Protein AF-0000000074706490 (afdb_homodimer)

InterPro domains:
  IPR046496 Domain of unknown function DUF6589 [PF20231] (171-406)
  IPR046496 Domain of unknown function DUF6589 [PF20231] (443-572)

Structure (mmCIF, N/CA/C/O backbone):
data_AF-0000000074706490-model_v1
#
loop_
_entity.id
_entity.type
_entity.pdbx_description
1 polymer 'DUF6589 domain-containing protein'
#
loop_
_atom_site.group_PDB
_atom_site.id
_atom_site.type_symbol
_atom_site.label_atom_id
_atom_site.label_alt_id
_atom_site.label_comp_id
_atom_site.label_asym_id
_atom_site.label_entity_id
_atom_site.label_seq_id
_atom_site.pdbx_PDB_ins_code
_atom_site.Cartn_x
_atom_site.Cartn_y
_atom_site.Cartn_z
_atom_site.occupancy
_atom_site.B_iso_or_equiv
_atom_site.auth_seq_id
_atom_site.auth_comp_id
_atom_site.auth_asym_id
_atom_site.auth_atom_id
_atom_site.pdbx_PDB_model_num
ATOM 1 N N . MET A 1 1 ? -23.812 -20.859 5.414 1 87.25 1 MET A N 1
ATOM 2 C CA . MET A 1 1 ? -23.359 -19.656 4.703 1 87.25 1 MET A CA 1
ATOM 3 C C . MET A 1 1 ? -22.922 -20 3.285 1 87.25 1 MET A C 1
ATOM 5 O O . MET A 1 1 ? -23.234 -19.266 2.342 1 87.25 1 MET A O 1
ATOM 9 N N . SER A 1 2 ? -22.281 -21.156 3.119 1 81.69 2 SER A N 1
ATOM 10 C CA . SER A 1 2 ? -21.766 -21.547 1.807 1 81.69 2 SER A CA 1
ATOM 11 C C . SER A 1 2 ? -22.906 -22 0.89 1 81.69 2 SER A C 1
ATOM 13 O O . SER A 1 2 ? -22.75 -22 -0.334 1 81.69 2 SER A O 1
ATOM 15 N N . THR A 1 3 ? -24.016 -22.344 1.53 1 84.06 3 THR A N 1
ATOM 16 C CA . THR A 1 3 ? -25.156 -22.812 0.742 1 84.06 3 THR A CA 1
ATOM 17 C C . THR A 1 3 ? -26.297 -21.797 0.795 1 84.06 3 THR A C 1
ATOM 19 O O . THR A 1 3 ? -27.469 -22.156 0.684 1 84.06 3 THR A O 1
ATOM 22 N N . LEU A 1 4 ? -25.906 -20.594 1.065 1 89.38 4 LEU A N 1
ATOM 23 C CA . LEU A 1 4 ? -26.922 -19.547 1.115 1 89.38 4 LEU A CA 1
ATOM 24 C C . LEU A 1 4 ? -27.781 -19.562 -0.136 1 89.38 4 LEU A C 1
ATOM 26 O O . LEU A 1 4 ? -27.281 -19.656 -1.254 1 89.38 4 LEU A O 1
ATOM 30 N N . ASN A 1 5 ? -29 -19.594 0.061 1 93 5 ASN A N 1
ATOM 31 C CA . ASN A 1 5 ? -30 -19.562 -0.994 1 93 5 ASN A CA 1
ATOM 32 C C . ASN A 1 5 ? -31.188 -18.688 -0.615 1 93 5 ASN A C 1
ATOM 34 O O . ASN A 1 5 ? -31.953 -19.016 0.287 1 93 5 ASN A O 1
ATOM 38 N N . PHE A 1 6 ? -31.391 -17.609 -1.33 1 94.5 6 PHE A N 1
ATOM 39 C CA . PHE A 1 6 ? -32.406 -16.641 -0.996 1 94.5 6 PHE A CA 1
ATOM 40 C C . PHE A 1 6 ? -33.812 -17.234 -1.188 1 94.5 6 PHE A C 1
ATOM 42 O O . PHE A 1 6 ? -34.75 -16.891 -0.465 1 94.5 6 PHE A O 1
ATOM 49 N N . SER A 1 7 ? -33.906 -18.141 -2.1 1 91.38 7 SER A N 1
ATOM 50 C CA . SER A 1 7 ? -35.188 -18.812 -2.314 1 91.38 7 SER A CA 1
ATOM 51 C C . SER A 1 7 ? -35.594 -19.641 -1.099 1 91.38 7 SER A C 1
ATOM 53 O O . SER A 1 7 ? -36.75 -19.719 -0.763 1 91.38 7 SER A O 1
ATOM 55 N N . GLU A 1 8 ? -34.594 -20.219 -0.509 1 92.88 8 GLU A N 1
ATOM 56 C CA . GLU A 1 8 ? -34.875 -20.984 0.701 1 92.88 8 GLU A CA 1
ATOM 57 C C . GLU A 1 8 ? -35.281 -20.078 1.851 1 92.88 8 GLU A C 1
ATOM 59 O O . GLU A 1 8 ? -36.125 -20.438 2.666 1 92.88 8 GLU A O 1
ATOM 64 N N . ILE A 1 9 ? -34.75 -18.938 1.9 1 93.56 9 ILE A N 1
ATOM 65 C CA . ILE A 1 9 ? -35.094 -17.953 2.918 1 93.56 9 ILE A CA 1
ATOM 66 C C . ILE A 1 9 ? -36.562 -17.5 2.693 1 93.56 9 ILE A C 1
ATOM 68 O O . ILE A 1 9 ? -37.312 -17.344 3.648 1 93.56 9 ILE A O 1
ATOM 72 N N . MET A 1 10 ? -36.906 -17.312 1.461 1 93 10 MET A N 1
ATOM 73 C CA . MET A 1 10 ? -38.281 -16.922 1.125 1 93 10 MET A CA 1
ATOM 74 C C . MET A 1 10 ? -39.281 -18 1.564 1 93 10 MET A C 1
ATOM 76 O O . MET A 1 10 ? -40.312 -17.703 2.125 1 93 10 MET A O 1
ATOM 80 N N . LYS A 1 11 ? -38.844 -19.172 1.313 1 93.31 11 LYS A N 1
ATOM 81 C CA . LYS A 1 11 ? -39.688 -20.281 1.715 1 93.31 11 LYS A CA 1
ATOM 82 C C . LYS A 1 11 ? -39.844 -20.344 3.232 1 93.31 11 LYS A C 1
ATOM 84 O O . LYS A 1 11 ? -40.938 -20.625 3.738 1 93.31 11 LYS A O 1
ATOM 89 N N . GLU A 1 12 ? -38.781 -20.078 3.881 1 93 12 GLU A N 1
ATOM 90 C CA . GLU A 1 12 ? -38.812 -20.047 5.34 1 93 12 GLU A CA 1
ATOM 91 C C . GLU A 1 12 ? -39.781 -18.984 5.855 1 93 12 GLU A C 1
ATOM 93 O O . GLU A 1 12 ? -40.594 -19.25 6.734 1 93 12 GLU A O 1
ATOM 98 N N . ILE A 1 13 ? -39.719 -17.781 5.305 1 93.19 13 ILE A N 1
ATOM 99 C CA . ILE A 1 13 ? -40.562 -16.688 5.762 1 93.19 13 ILE A CA 1
ATOM 100 C C . ILE A 1 13 ? -42.031 -17.016 5.457 1 93.19 13 ILE A C 1
ATOM 102 O O . ILE A 1 13 ? -42.906 -16.75 6.273 1 93.19 13 ILE A O 1
ATOM 106 N N . GLN A 1 14 ? -42.281 -17.594 4.344 1 93.94 14 GLN A N 1
ATOM 107 C CA . GLN A 1 14 ? -43.625 -17.906 3.92 1 93.94 14 GLN A CA 1
ATOM 108 C C . GLN A 1 14 ? -44.25 -18.969 4.824 1 93.94 14 GLN A C 1
ATOM 110 O O . GLN A 1 14 ? -45.469 -18.938 5.09 1 93.94 14 GLN A O 1
ATOM 115 N N . THR A 1 15 ? -43.438 -19.812 5.285 1 95.12 15 THR A N 1
ATOM 116 C CA . THR A 1 15 ? -43.906 -20.938 6.078 1 95.12 15 THR A CA 1
ATOM 117 C C . THR A 1 15 ? -44.031 -20.547 7.547 1 95.12 15 THR A C 1
ATOM 119 O O . THR A 1 15 ? -45.062 -20.828 8.18 1 95.12 15 THR A O 1
ATOM 122 N N . LEU A 1 16 ? -43.031 -19.875 8.07 1 92.56 16 LEU A N 1
ATOM 123 C CA . LEU A 1 16 ? -42.969 -19.625 9.508 1 92.56 16 LEU A CA 1
ATOM 124 C C . LEU A 1 16 ? -43.719 -18.344 9.859 1 92.56 16 LEU A C 1
ATOM 126 O O . LEU A 1 16 ? -44.281 -18.234 10.961 1 92.56 16 LEU A O 1
ATOM 130 N N . CYS A 1 17 ? -43.656 -17.359 8.875 1 92.69 17 CYS A N 1
ATOM 131 C CA . CYS A 1 17 ? -44.312 -16.062 9.125 1 92.69 17 CYS A CA 1
ATOM 132 C C . CYS A 1 17 ? -45.031 -15.562 7.879 1 92.69 17 CYS A C 1
ATOM 134 O O . CYS A 1 17 ? -44.688 -14.5 7.352 1 92.69 17 CYS A O 1
ATOM 136 N N . PRO A 1 18 ? -46.062 -16.188 7.57 1 94.06 18 PRO A N 1
ATOM 137 C CA . PRO A 1 18 ? -46.75 -15.844 6.312 1 94.06 18 PRO A CA 1
ATOM 138 C C . PRO A 1 18 ? -47.281 -14.414 6.293 1 94.06 18 PRO A C 1
ATOM 140 O O . PRO A 1 18 ? -47.25 -13.75 5.254 1 94.06 18 PRO A O 1
ATOM 143 N N . THR A 1 19 ? -47.75 -13.93 7.398 1 93.56 19 THR A N 1
ATOM 144 C CA . THR A 1 19 ? -48.281 -12.57 7.465 1 93.56 19 THR A CA 1
ATOM 145 C C . THR A 1 19 ? -47.188 -11.547 7.25 1 93.56 19 THR A C 1
ATOM 147 O O . THR A 1 19 ? -47.375 -10.562 6.531 1 93.56 19 THR A O 1
ATOM 150 N N . VAL A 1 20 ? -46.125 -11.812 7.855 1 92.88 20 VAL A N 1
ATOM 151 C CA . VAL A 1 20 ? -44.969 -10.922 7.707 1 92.88 20 VAL A CA 1
ATOM 152 C C . VAL A 1 20 ? -44.531 -10.914 6.25 1 92.88 20 VAL A C 1
ATOM 154 O O . VAL A 1 20 ? -44.219 -9.852 5.691 1 92.88 20 VAL A O 1
ATOM 157 N N . PHE A 1 21 ? -44.5 -12.078 5.699 1 94.94 21 PHE A N 1
ATOM 158 C CA . PHE A 1 21 ? -44.125 -12.211 4.305 1 94.94 21 PHE A CA 1
ATOM 159 C C . PHE A 1 21 ? -45.031 -11.406 3.4 1 94.94 21 PHE A C 1
ATOM 161 O O . PHE A 1 21 ? -44.562 -10.672 2.523 1 94.94 21 PHE A O 1
ATOM 168 N N . ALA A 1 22 ? -46.281 -11.531 3.668 1 94.94 22 ALA A N 1
ATOM 169 C CA . ALA A 1 22 ? -47.281 -10.836 2.84 1 94.94 22 ALA A CA 1
ATOM 170 C C . ALA A 1 22 ? -47.125 -9.328 2.959 1 94.94 22 ALA A C 1
ATOM 172 O O . ALA A 1 22 ? -47.188 -8.609 1.958 1 94.94 22 ALA A O 1
ATOM 173 N N . ILE A 1 23 ? -46.906 -8.898 4.102 1 94.62 23 ILE A N 1
ATOM 174 C CA . ILE A 1 23 ? -46.781 -7.473 4.367 1 94.62 23 ILE A CA 1
ATOM 175 C C . ILE A 1 23 ? -45.531 -6.922 3.684 1 94.62 23 ILE A C 1
ATOM 177 O O . ILE A 1 23 ? -45.594 -5.934 2.953 1 94.62 23 ILE A O 1
ATOM 181 N N . LEU A 1 24 ? -44.406 -7.547 3.914 1 95 24 LEU A N 1
ATOM 182 C CA . LEU A 1 24 ? -43.156 -7.078 3.359 1 95 24 LEU A CA 1
ATOM 183 C C . LEU A 1 24 ? -43.156 -7.152 1.836 1 95 24 LEU A C 1
ATOM 185 O O . LEU A 1 24 ? -42.656 -6.254 1.162 1 95 24 LEU A O 1
ATOM 189 N N . SER A 1 25 ? -43.75 -8.219 1.344 1 95 25 SER A N 1
ATOM 190 C CA . SER A 1 25 ? -43.844 -8.398 -0.101 1 95 25 SER A CA 1
ATOM 191 C C . SER A 1 25 ? -44.625 -7.273 -0.75 1 95 25 SER A C 1
ATOM 193 O O . SER A 1 25 ? -44.25 -6.777 -1.814 1 95 25 SER A O 1
ATOM 195 N N . GLN A 1 26 ? -45.594 -6.914 -0.074 1 93.69 26 GLN A N 1
ATOM 196 C CA . GLN A 1 26 ? -46.406 -5.832 -0.587 1 93.69 26 GLN A CA 1
ATOM 197 C C . GLN A 1 26 ? -45.719 -4.484 -0.461 1 93.69 26 GLN A C 1
ATOM 199 O O . GLN A 1 26 ? -45.812 -3.643 -1.355 1 93.69 26 GLN A O 1
ATOM 204 N N . MET A 1 27 ? -45.094 -4.367 0.591 1 93.06 27 MET A N 1
ATOM 205 C CA . MET A 1 27 ? -44.438 -3.096 0.855 1 93.06 27 MET A CA 1
ATOM 206 C C . MET A 1 27 ? -43.344 -2.828 -0.185 1 93.06 27 MET A C 1
ATOM 208 O O . MET A 1 27 ? -43.125 -1.679 -0.574 1 93.06 27 MET A O 1
ATOM 212 N N . ILE A 1 28 ? -42.625 -3.863 -0.638 1 93.38 28 ILE A N 1
ATOM 213 C CA . ILE A 1 28 ? -41.531 -3.629 -1.554 1 93.38 28 ILE A CA 1
ATOM 214 C C . ILE A 1 28 ? -41.969 -3.941 -2.984 1 93.38 28 ILE A C 1
ATOM 216 O O . ILE A 1 28 ? -41.125 -3.91 -3.908 1 93.38 28 ILE A O 1
ATOM 220 N N . LEU A 1 29 ? -43.188 -4.391 -3.18 1 92.06 29 LEU A N 1
ATOM 221 C CA . LEU A 1 29 ? -43.75 -4.738 -4.48 1 92.06 29 LEU A CA 1
ATOM 222 C C . LEU A 1 29 ? -42.969 -5.895 -5.109 1 92.06 29 LEU A C 1
ATOM 224 O O . LEU A 1 29 ? -42.531 -5.797 -6.25 1 92.06 29 LEU A O 1
ATOM 228 N N . LEU A 1 30 ? -42.844 -6.941 -4.371 1 89.75 30 LEU A N 1
ATOM 229 C CA . LEU A 1 30 ? -42.062 -8.109 -4.773 1 89.75 30 LEU A CA 1
ATOM 230 C C . LEU A 1 30 ? -42.562 -8.664 -6.102 1 89.75 30 LEU A C 1
ATOM 232 O O . LEU A 1 30 ? -41.781 -9.094 -6.945 1 89.75 30 LEU A O 1
ATOM 236 N N . ASP A 1 31 ? -43.844 -8.656 -6.395 1 87.44 31 ASP A N 1
ATOM 237 C CA . ASP A 1 31 ? -44.469 -9.281 -7.555 1 87.44 31 ASP A CA 1
ATOM 238 C C . ASP A 1 31 ? -44.062 -8.562 -8.844 1 87.44 31 ASP A C 1
ATOM 240 O O . ASP A 1 31 ? -44.094 -9.156 -9.922 1 87.44 31 ASP A O 1
ATOM 244 N N . GLN A 1 32 ? -43.719 -7.375 -8.695 1 88.69 32 GLN A N 1
ATOM 245 C CA . GLN A 1 32 ? -43.406 -6.598 -9.883 1 88.69 32 GLN A CA 1
ATOM 246 C C . GLN A 1 32 ? -42.031 -6.988 -10.43 1 88.69 32 GLN A C 1
ATOM 248 O O . GLN A 1 32 ? -41.812 -6.965 -11.648 1 88.69 32 GLN A O 1
ATOM 253 N N . ASN A 1 33 ? -41.125 -7.332 -9.531 1 88.44 33 ASN A N 1
ATOM 254 C CA . ASN A 1 33 ? -39.781 -7.742 -9.953 1 88.44 33 ASN A CA 1
ATOM 255 C C . ASN A 1 33 ? -39.188 -8.734 -8.969 1 88.44 33 ASN A C 1
ATOM 257 O O . ASN A 1 33 ? -38.219 -8.406 -8.266 1 88.44 33 ASN A O 1
ATOM 261 N N . PRO A 1 34 ? -39.656 -9.898 -9.047 1 86.88 34 PRO A N 1
ATOM 262 C CA . PRO A 1 34 ? -39.219 -10.875 -8.055 1 86.88 34 PRO A CA 1
ATOM 263 C C . PRO A 1 34 ? -37.719 -11.141 -8.125 1 86.88 34 PRO A C 1
ATOM 265 O O . PRO A 1 34 ? -37.062 -11.305 -7.086 1 86.88 34 PRO A O 1
ATOM 268 N N . GLY A 1 35 ? -37.156 -11.172 -9.297 1 83.69 35 GLY A N 1
ATOM 269 C CA . GLY A 1 35 ? -35.75 -11.461 -9.453 1 83.69 35 GLY A CA 1
ATOM 270 C C . GLY A 1 35 ? -34.844 -10.438 -8.781 1 83.69 35 GLY A C 1
ATOM 271 O O . GLY A 1 35 ? -33.844 -10.789 -8.172 1 83.69 35 GLY A O 1
ATOM 272 N N . LYS A 1 36 ? -35.281 -9.242 -8.789 1 87.25 36 LYS A N 1
ATOM 273 C CA . LYS A 1 36 ? -34.438 -8.156 -8.289 1 87.25 36 LYS A CA 1
ATOM 274 C C . LYS A 1 36 ? -34.75 -7.84 -6.832 1 87.25 36 LYS A C 1
ATOM 276 O O . LYS A 1 36 ? -33.938 -7.219 -6.141 1 87.25 36 LYS A O 1
ATOM 281 N N . ARG A 1 37 ? -35.875 -8.344 -6.363 1 92.5 37 ARG A N 1
ATOM 282 C CA . ARG A 1 37 ? -36.312 -7.867 -5.051 1 92.5 37 ARG A CA 1
ATOM 283 C C . ARG A 1 37 ? -36.281 -8.992 -4.023 1 92.5 37 ARG A C 1
ATOM 285 O O . ARG A 1 37 ? -36.562 -8.773 -2.846 1 92.5 37 ARG A O 1
ATOM 292 N N . THR A 1 38 ? -35.812 -10.125 -4.461 1 93.88 38 THR A N 1
ATOM 293 C CA . THR A 1 38 ? -35.688 -11.25 -3.541 1 93.88 38 THR A CA 1
ATOM 294 C C . THR A 1 38 ? -34.625 -10.992 -2.502 1 93.88 38 THR A C 1
ATOM 296 O O . THR A 1 38 ? -34.812 -11.211 -1.307 1 93.88 38 THR A O 1
ATOM 299 N N . ALA A 1 39 ? -33.438 -10.523 -2.984 1 94.88 39 ALA A N 1
ATOM 300 C CA . ALA A 1 39 ? -32.312 -10.273 -2.074 1 94.88 39 ALA A CA 1
ATOM 301 C C . ALA A 1 39 ? -32.656 -9.148 -1.093 1 94.88 39 ALA A C 1
ATOM 303 O O . ALA A 1 39 ? -32.406 -9.281 0.111 1 94.88 39 ALA A O 1
ATOM 304 N N . PRO A 1 40 ? -33.281 -8.039 -1.517 1 95.56 40 PRO A N 1
ATOM 305 C CA . PRO A 1 40 ? -33.719 -6.992 -0.587 1 95.56 40 PRO A CA 1
ATOM 306 C C . PRO A 1 40 ? -34.719 -7.492 0.457 1 95.56 40 PRO A C 1
ATOM 308 O O . PRO A 1 40 ? -34.625 -7.098 1.624 1 95.56 40 PRO A O 1
ATOM 311 N N . LEU A 1 41 ? -35.625 -8.312 0.016 1 96.12 41 LEU A N 1
ATOM 312 C CA . LEU A 1 41 ? -36.625 -8.844 0.953 1 96.12 41 LEU A CA 1
ATOM 313 C C . LEU A 1 41 ? -35.938 -9.734 1.996 1 96.12 41 LEU A C 1
ATOM 315 O O . LEU A 1 41 ? -36.312 -9.688 3.176 1 96.12 41 LEU A O 1
ATOM 319 N N . ALA A 1 42 ? -35.031 -10.547 1.502 1 95.62 42 ALA A N 1
ATOM 320 C CA . ALA A 1 42 ? -34.281 -11.398 2.43 1 95.62 42 ALA A CA 1
ATOM 321 C C . ALA A 1 42 ? -33.531 -10.555 3.451 1 95.62 42 ALA A C 1
ATOM 323 O O . ALA A 1 42 ? -33.469 -10.914 4.629 1 95.62 42 ALA A O 1
ATOM 324 N N . LEU A 1 43 ? -32.938 -9.445 2.994 1 96.31 43 LEU A N 1
ATOM 325 C CA . LEU A 1 43 ? -32.219 -8.539 3.893 1 96.31 43 LEU A CA 1
ATOM 326 C C . LEU A 1 43 ? -33.188 -7.93 4.914 1 96.31 43 LEU A C 1
ATOM 328 O O . LEU A 1 43 ? -32.844 -7.852 6.102 1 96.31 43 LEU A O 1
ATOM 332 N N . LEU A 1 44 ? -34.344 -7.48 4.488 1 96.81 44 LEU A N 1
ATOM 333 C CA . LEU A 1 44 ? -35.344 -6.91 5.387 1 96.81 44 LEU A CA 1
ATOM 334 C C . LEU A 1 44 ? -35.719 -7.906 6.484 1 96.81 44 LEU A C 1
ATOM 336 O O . LEU A 1 44 ? -35.719 -7.562 7.668 1 96.81 44 LEU A O 1
ATOM 340 N N . TYR A 1 45 ? -36.031 -9.062 5.984 1 95.12 45 TYR A N 1
ATOM 341 C CA . TYR A 1 45 ? -36.375 -10.125 6.922 1 95.12 45 TYR A CA 1
ATOM 342 C C . TYR A 1 45 ? -35.219 -10.383 7.902 1 95.12 45 TYR A C 1
ATOM 344 O O . TYR A 1 45 ? -35.469 -10.484 9.109 1 95.12 45 TYR A O 1
ATOM 352 N N . GLY A 1 46 ? -34 -10.477 7.367 1 95.06 46 GLY A N 1
ATOM 353 C CA . GLY A 1 46 ? -32.844 -10.703 8.203 1 95.06 46 GLY A CA 1
ATOM 354 C C . GLY A 1 46 ? -32.625 -9.633 9.258 1 95.06 46 GLY A C 1
ATOM 355 O O . GLY A 1 46 ? -32.25 -9.93 10.391 1 95.06 46 GLY A O 1
ATOM 356 N N . LEU A 1 47 ? -32.906 -8.398 8.898 1 96.19 47 LEU A N 1
ATOM 357 C CA . LEU A 1 47 ? -32.75 -7.285 9.828 1 96.19 47 LEU A CA 1
ATOM 358 C C . LEU A 1 47 ? -33.812 -7.359 10.938 1 96.19 47 LEU A C 1
ATOM 360 O O . LEU A 1 47 ? -33.469 -7.121 12.109 1 96.19 47 LEU A O 1
ATOM 364 N N . ILE A 1 48 ? -35 -7.688 10.539 1 95.5 48 ILE A N 1
ATOM 365 C CA . ILE A 1 48 ? -36.094 -7.738 11.492 1 95.5 48 ILE A CA 1
ATOM 366 C C . ILE A 1 48 ? -35.875 -8.859 12.492 1 95.5 48 ILE A C 1
ATOM 368 O O . ILE A 1 48 ? -35.938 -8.641 13.703 1 95.5 48 ILE A O 1
ATOM 372 N N . VAL A 1 49 ? -35.594 -10.031 11.953 1 94.12 49 VAL A N 1
ATOM 373 C CA . VAL A 1 49 ? -35.438 -11.195 12.82 1 94.12 49 VAL A CA 1
ATOM 374 C C . VAL A 1 49 ? -34.219 -11.008 13.727 1 94.12 49 VAL A C 1
ATOM 376 O O . VAL A 1 49 ? -34.25 -11.43 14.883 1 94.12 49 VAL A O 1
ATOM 379 N N . PHE A 1 50 ? -33.219 -10.383 13.242 1 94.69 50 PHE A N 1
ATOM 380 C CA . PHE A 1 50 ? -31.984 -10.148 14.008 1 94.69 50 PHE A CA 1
ATOM 381 C C . PHE A 1 50 ? -32.25 -9.227 15.195 1 94.69 50 PHE A C 1
ATOM 383 O O . PHE A 1 50 ? -31.672 -9.391 16.266 1 94.69 50 PHE A O 1
ATOM 390 N N . GLN A 1 51 ? -33.125 -8.258 15.008 1 93.56 51 GLN A N 1
ATOM 391 C CA . GLN A 1 51 ? -33.469 -7.348 16.094 1 93.56 51 GLN A CA 1
ATOM 392 C C . GLN A 1 51 ? -34.281 -8.062 17.172 1 93.56 51 GLN A C 1
ATOM 394 O O . GLN A 1 51 ? -34.219 -7.691 18.344 1 93.56 51 GLN A O 1
ATOM 399 N N . ARG A 1 52 ? -34.969 -9.094 16.766 1 91.12 52 ARG A N 1
ATOM 400 C CA . ARG A 1 52 ? -35.812 -9.844 17.703 1 91.12 52 ARG A CA 1
ATOM 401 C C . ARG A 1 52 ? -35 -10.914 18.406 1 91.12 52 ARG A C 1
ATOM 403 O O . ARG A 1 52 ? -35.156 -11.125 19.609 1 91.12 52 ARG A O 1
ATOM 410 N N . CYS A 1 53 ? -34.188 -11.625 17.547 1 91.5 53 CYS A N 1
ATOM 411 C CA . CYS A 1 53 ? -33.344 -12.711 18.062 1 91.5 53 CYS A CA 1
ATOM 412 C C . CYS A 1 53 ? -31.969 -12.672 17.438 1 91.5 53 CYS A C 1
ATOM 414 O O . CYS A 1 53 ? -31.766 -13.125 16.297 1 91.5 53 CYS A O 1
ATOM 416 N N . HIS A 1 54 ? -31 -12.375 18.219 1 89.31 54 HIS A N 1
ATOM 417 C CA . HIS A 1 54 ? -29.641 -12.125 17.703 1 89.31 54 HIS A CA 1
ATOM 418 C C . HIS A 1 54 ? -29 -13.406 17.203 1 89.31 54 HIS A C 1
ATOM 420 O O . HIS A 1 54 ? -28.062 -13.359 16.406 1 89.31 54 HIS A O 1
ATOM 426 N N . GLU A 1 55 ? -29.547 -14.5 17.594 1 88.62 55 GLU A N 1
ATOM 427 C CA . GLU A 1 55 ? -29 -15.781 17.156 1 88.62 55 GLU A CA 1
ATOM 428 C C . GLU A 1 55 ? -29.391 -16.078 15.711 1 88.62 55 GLU A C 1
ATOM 430 O O . GLU A 1 55 ? -28.703 -16.844 15.023 1 88.62 55 GLU A O 1
ATOM 435 N N . MET A 1 56 ? -30.547 -15.555 15.352 1 91.19 56 MET A N 1
ATOM 436 C CA . MET A 1 56 ? -30.969 -15.695 13.953 1 91.19 56 MET A CA 1
ATOM 437 C C . MET A 1 56 ? -30.25 -14.68 13.07 1 91.19 56 MET A C 1
ATOM 439 O O . MET A 1 56 ? -30.812 -13.664 12.688 1 91.19 56 MET A O 1
ATOM 443 N N . SER A 1 57 ? -28.938 -15.039 12.727 1 93.88 57 SER A N 1
ATOM 444 C CA . SER A 1 57 ? -28.062 -14.023 12.172 1 93.88 57 SER A CA 1
ATOM 445 C C . SER A 1 57 ? -27.406 -14.508 10.875 1 93.88 57 SER A C 1
ATOM 447 O O . SER A 1 57 ? -26.266 -14.141 10.57 1 93.88 57 SER A O 1
ATOM 449 N N . LEU A 1 58 ? -28.062 -15.328 10.094 1 94.81 58 LEU A N 1
ATOM 450 C CA . LEU A 1 58 ? -27.469 -15.875 8.875 1 94.81 58 LEU A CA 1
ATOM 451 C C . LEU A 1 58 ? -27.094 -14.75 7.914 1 94.81 58 LEU A C 1
ATOM 453 O O . LEU A 1 58 ? -25.969 -14.719 7.414 1 94.81 58 LEU A O 1
ATOM 457 N N . ILE A 1 59 ? -28 -13.852 7.699 1 95.81 59 ILE A N 1
ATOM 458 C CA . ILE A 1 59 ? -27.766 -12.758 6.762 1 95.81 59 ILE A CA 1
ATOM 459 C C . ILE A 1 59 ? -26.641 -11.867 7.281 1 95.81 59 ILE A C 1
ATOM 461 O O . ILE A 1 59 ? -25.766 -11.453 6.512 1 95.81 59 ILE A O 1
ATOM 465 N N . GLN A 1 60 ? -26.688 -11.625 8.555 1 97 60 GLN A N 1
ATOM 466 C CA . GLN A 1 60 ? -25.641 -10.812 9.156 1 97 60 GLN A CA 1
ATOM 467 C C . GLN A 1 60 ? -24.281 -11.492 9.047 1 97 60 GLN A C 1
ATOM 469 O O . GLN A 1 60 ? -23.266 -10.828 8.844 1 97 60 GLN A O 1
ATOM 474 N N . ARG A 1 61 ? -24.25 -12.75 9.195 1 96.62 61 ARG A N 1
ATOM 475 C CA . ARG A 1 61 ? -23.016 -13.508 9.078 1 96.62 61 ARG A CA 1
ATOM 476 C C . ARG A 1 61 ? -22.469 -13.438 7.652 1 96.62 61 ARG A C 1
ATOM 478 O O . ARG A 1 61 ? -21.281 -13.203 7.445 1 96.62 61 ARG A O 1
ATOM 485 N N . VAL A 1 62 ? -23.312 -13.617 6.723 1 97 62 VAL A N 1
ATOM 486 C CA . VAL A 1 62 ? -22.922 -13.539 5.32 1 97 62 VAL A CA 1
ATOM 487 C C . VAL A 1 62 ? -22.406 -12.141 5.004 1 97 62 VAL A C 1
ATOM 489 O O . VAL A 1 62 ? -21.359 -11.984 4.371 1 97 62 VAL A O 1
ATOM 492 N N . ASN A 1 63 ? -23.141 -11.164 5.504 1 97.25 63 ASN A N 1
ATOM 493 C CA . ASN A 1 63 ? -22.734 -9.781 5.27 1 97.25 63 ASN A CA 1
ATOM 494 C C . ASN A 1 63 ? -21.375 -9.492 5.887 1 97.25 63 ASN A C 1
ATOM 496 O O . ASN A 1 63 ? -20.578 -8.734 5.324 1 97.25 63 ASN A O 1
ATOM 500 N N . THR A 1 64 ? -21.141 -10.047 7.02 1 96.5 64 THR A N 1
ATOM 501 C CA . THR A 1 64 ? -19.844 -9.867 7.668 1 96.5 64 THR A CA 1
ATOM 502 C C . THR A 1 64 ? -18.734 -10.453 6.809 1 96.5 64 THR A C 1
ATOM 504 O O . THR A 1 64 ? -17.656 -9.844 6.68 1 96.5 64 THR A O 1
ATOM 507 N N . VAL A 1 65 ? -18.953 -11.57 6.23 1 95.5 65 VAL A N 1
ATOM 508 C CA . VAL A 1 65 ? -17.969 -12.211 5.352 1 95.5 65 VAL A CA 1
ATOM 509 C C . VAL A 1 65 ? -17.766 -11.352 4.109 1 95.5 65 VAL A C 1
ATOM 511 O O . VAL A 1 65 ? -16.625 -11.164 3.66 1 95.5 65 VAL A O 1
ATOM 514 N N . LEU A 1 66 ? -18.859 -10.828 3.559 1 95.62 66 LEU A N 1
ATOM 515 C CA . LEU A 1 66 ? -18.766 -9.977 2.377 1 95.62 66 LEU A CA 1
ATOM 516 C C . LEU A 1 66 ? -17.938 -8.727 2.672 1 95.62 66 LEU A C 1
ATOM 518 O O . LEU A 1 66 ? -17.156 -8.281 1.827 1 95.62 66 LEU A O 1
ATOM 522 N N . LEU A 1 67 ? -18.141 -8.18 3.838 1 95.19 67 LEU A N 1
ATOM 523 C CA . LEU A 1 67 ? -17.391 -6.996 4.238 1 95.19 67 LEU A CA 1
ATOM 524 C C . LEU A 1 67 ? -15.906 -7.316 4.398 1 95.19 67 LEU A C 1
ATOM 526 O O . LEU A 1 67 ? -15.047 -6.504 4.039 1 95.19 67 LEU A O 1
ATOM 530 N N . THR A 1 68 ? -15.609 -8.43 4.895 1 89.94 68 THR A N 1
ATOM 531 C CA . THR A 1 68 ? -14.227 -8.859 5.062 1 89.94 68 THR A CA 1
ATOM 532 C C . THR A 1 68 ? -13.562 -9.062 3.705 1 89.94 68 THR A C 1
ATOM 534 O O . THR A 1 68 ? -12.461 -8.57 3.471 1 89.94 68 THR A O 1
ATOM 537 N N . GLU A 1 69 ? -14.266 -9.758 2.854 1 89 69 GLU A N 1
ATOM 538 C CA . GLU A 1 69 ? -13.75 -10.016 1.513 1 89 69 GLU A CA 1
ATOM 539 C C . GLU A 1 69 ? -13.641 -8.727 0.705 1 89 69 GLU A C 1
ATOM 541 O O . GLU A 1 69 ? -12.836 -8.641 -0.224 1 89 69 GLU A O 1
ATOM 546 N N . GLY A 1 70 ? -14.484 -7.84 1.032 1 88.06 70 GLY A N 1
ATOM 547 C CA . GLY A 1 70 ? -14.508 -6.57 0.323 1 88.06 70 GLY A CA 1
ATOM 548 C C . GLY A 1 70 ? -13.586 -5.531 0.921 1 88.06 70 GLY A C 1
ATOM 549 O O . GLY A 1 70 ? -13.656 -4.352 0.576 1 88.06 70 GLY A O 1
ATOM 550 N N . ASP A 1 71 ? -12.766 -5.863 1.893 1 84.56 71 ASP A N 1
ATOM 551 C CA . ASP A 1 71 ? -11.734 -5.023 2.5 1 84.56 71 ASP A CA 1
ATOM 552 C C . ASP A 1 71 ? -12.367 -3.838 3.234 1 84.56 71 ASP A C 1
ATOM 554 O O . ASP A 1 71 ? -11.891 -2.707 3.117 1 84.56 71 ASP A O 1
ATOM 558 N N . ALA A 1 72 ? -13.414 -4.07 3.807 1 90.56 72 ALA A N 1
ATOM 559 C CA . ALA A 1 72 ? -14.055 -3.012 4.578 1 90.56 72 ALA A CA 1
ATOM 560 C C . ALA A 1 72 ? -13.219 -2.635 5.797 1 90.56 72 ALA A C 1
ATOM 562 O O . ALA A 1 72 ? -12.656 -3.506 6.461 1 90.56 72 ALA A O 1
ATOM 563 N N . SER A 1 73 ? -13.141 -1.377 6.039 1 88.5 73 SER A N 1
ATOM 564 C CA . SER A 1 73 ? -12.438 -0.93 7.238 1 88.5 73 SER A CA 1
ATOM 565 C C . SER A 1 73 ? -13.18 -1.344 8.5 1 88.5 73 SER A C 1
ATOM 567 O O . SER A 1 73 ? -14.383 -1.636 8.453 1 88.5 73 SER A O 1
ATOM 569 N N . GLN A 1 74 ? -12.469 -1.345 9.578 1 87.5 74 GLN A N 1
ATOM 570 C CA . GLN A 1 74 ? -13.094 -1.657 10.859 1 87.5 74 GLN A CA 1
ATOM 571 C C . GLN A 1 74 ? -14.156 -0.624 11.227 1 87.5 74 GLN A C 1
ATOM 573 O O . GLN A 1 74 ? -15.18 -0.963 11.82 1 87.5 74 GLN A O 1
ATOM 578 N N . GLU A 1 75 ? -13.852 0.571 10.875 1 89.94 75 GLU A N 1
ATOM 579 C CA . GLU A 1 75 ? -14.812 1.634 11.141 1 89.94 75 GLU A CA 1
ATOM 580 C C . GLU A 1 75 ? -16.109 1.397 10.383 1 89.94 75 GLU A C 1
ATOM 582 O O . GLU A 1 75 ? -17.203 1.614 10.922 1 89.94 75 GLU A O 1
ATOM 587 N N . LEU A 1 76 ? -15.961 0.979 9.156 1 93.44 76 LEU A N 1
ATOM 588 C CA . LEU A 1 76 ? -17.156 0.713 8.359 1 93.44 76 LEU A CA 1
ATOM 589 C C . LEU A 1 76 ? -17.969 -0.433 8.953 1 93.44 76 LEU A C 1
ATOM 591 O O . LEU A 1 76 ? -19.188 -0.36 9.023 1 93.44 76 LEU A O 1
ATOM 595 N N . VAL A 1 77 ? -17.312 -1.444 9.375 1 94.06 77 VAL A N 1
ATOM 596 C CA . VAL A 1 77 ? -17.984 -2.584 9.984 1 94.06 77 VAL A CA 1
ATOM 597 C C . VAL A 1 77 ? -18.734 -2.133 11.227 1 94.06 77 VAL A C 1
ATOM 599 O O . VAL A 1 77 ? -19.891 -2.52 11.438 1 94.06 77 VAL A O 1
ATOM 602 N N . ASP A 1 78 ? -18.109 -1.307 12.023 1 93.88 78 ASP A N 1
ATOM 603 C CA . ASP A 1 78 ? -18.75 -0.787 13.234 1 93.88 78 ASP A CA 1
ATOM 604 C C . ASP A 1 78 ? -19.984 0.034 12.883 1 93.88 78 ASP A C 1
ATOM 606 O O . ASP A 1 78 ? -21.016 -0.068 13.562 1 93.88 78 ASP A O 1
ATOM 610 N N . ARG A 1 79 ? -19.875 0.824 11.867 1 94.69 79 ARG A N 1
ATOM 611 C CA . ARG A 1 79 ? -21 1.659 11.438 1 94.69 79 ARG A CA 1
ATOM 612 C C . ARG A 1 79 ? -22.172 0.805 10.969 1 94.69 79 ARG A C 1
ATOM 614 O O . ARG A 1 79 ? -23.312 1.042 11.359 1 94.69 79 ARG A O 1
ATOM 621 N N . LEU A 1 80 ? -21.859 -0.199 10.148 1 96.56 80 LEU A N 1
ATOM 622 C CA . LEU A 1 80 ? -22.922 -1.024 9.578 1 96.56 80 LEU A CA 1
ATOM 623 C C . LEU A 1 80 ? -23.516 -1.951 10.625 1 96.56 80 LEU A C 1
ATOM 625 O O . LEU A 1 80 ? -24.688 -2.332 10.531 1 96.56 80 LEU A O 1
ATOM 629 N N . HIS A 1 81 ? -22.719 -2.26 11.609 1 95.81 81 HIS A N 1
ATOM 630 C CA . HIS A 1 81 ? -23.234 -3.051 12.727 1 95.81 81 HIS A CA 1
ATOM 631 C C . HIS A 1 81 ? -24.312 -2.287 13.492 1 95.81 81 HIS A C 1
ATOM 633 O O . HIS A 1 81 ? -25.266 -2.887 13.992 1 95.81 81 HIS A O 1
ATOM 639 N N . LYS A 1 82 ? -24.172 -0.992 13.57 1 94.25 82 LYS A N 1
ATOM 640 C CA . LYS A 1 82 ? -25.141 -0.164 14.266 1 94.25 82 LYS A CA 1
ATOM 641 C C . LYS A 1 82 ? -26.5 -0.203 13.57 1 94.25 82 LYS A C 1
ATOM 643 O O . LYS A 1 82 ? -27.531 -0.016 14.203 1 94.25 82 LYS A O 1
ATOM 648 N N . TYR A 1 83 ? -26.484 -0.574 12.25 1 94.12 83 TYR A N 1
ATOM 649 C CA . TYR A 1 83 ? -27.703 -0.788 11.477 1 94.12 83 TYR A CA 1
ATOM 650 C C . TYR A 1 83 ? -28.281 -2.172 11.742 1 94.12 83 TYR A C 1
ATOM 652 O O . TYR A 1 83 ? -29.438 -2.441 11.414 1 94.12 83 TYR A O 1
ATOM 660 N N . GLY A 1 84 ? -27.453 -3.014 12.289 1 94.44 84 GLY A N 1
ATOM 661 C CA . GLY A 1 84 ? -27.812 -4.422 12.336 1 94.44 84 GLY A CA 1
ATOM 662 C C . GLY A 1 84 ? -27.531 -5.16 11.047 1 94.44 84 GLY A C 1
ATOM 663 O O . GLY A 1 84 ? -28.031 -6.266 10.836 1 94.44 84 GLY A O 1
ATOM 664 N N . PHE A 1 85 ? -26.734 -4.551 10.188 1 96.75 85 PHE A N 1
ATOM 665 C CA . PHE A 1 85 ? -26.484 -5.078 8.859 1 96.75 85 PHE A CA 1
ATOM 666 C C . PHE A 1 85 ? -25.5 -6.242 8.922 1 96.75 85 PHE A C 1
ATOM 668 O O . PHE A 1 85 ? -25.562 -7.168 8.109 1 96.75 85 PHE A O 1
ATOM 675 N N . CYS A 1 86 ? -24.594 -6.164 9.773 1 97.19 86 CYS A N 1
ATOM 676 C CA . CYS A 1 86 ? -23.578 -7.188 9.961 1 97.19 86 CYS A CA 1
ATOM 677 C C . CYS A 1 86 ? -23.297 -7.422 11.438 1 97.19 86 CYS A C 1
ATOM 679 O O . CYS A 1 86 ? -23.922 -6.801 12.297 1 97.19 86 CYS A O 1
ATOM 681 N N . LEU A 1 87 ? -22.516 -8.352 11.742 1 96.19 87 LEU A N 1
ATOM 682 C CA . LEU A 1 87 ? -22.141 -8.625 13.125 1 96.19 87 LEU A CA 1
ATOM 683 C C . LEU A 1 87 ? -20.953 -7.754 13.539 1 96.19 87 LEU A C 1
ATOM 685 O O . LEU A 1 87 ? -20.406 -7.023 12.719 1 96.19 87 LEU A O 1
ATOM 689 N N . SER A 1 88 ? -20.672 -7.852 14.805 1 92.69 88 SER A N 1
ATOM 690 C CA . SER A 1 88 ? -19.594 -7.027 15.352 1 92.69 88 SER A CA 1
ATOM 691 C C . SER A 1 88 ? -18.234 -7.484 14.852 1 92.69 88 SER A C 1
ATOM 693 O O . SER A 1 88 ? -18.094 -8.594 14.328 1 92.69 88 SER A O 1
ATOM 695 N N . LYS A 1 89 ? -17.266 -6.66 15.023 1 87.5 89 LYS A N 1
ATOM 696 C CA . LYS A 1 89 ? -15.891 -6.949 14.602 1 87.5 89 LYS A CA 1
ATOM 697 C C . LYS A 1 89 ? -15.344 -8.18 15.32 1 87.5 89 LYS A C 1
ATOM 699 O O . LYS A 1 89 ? -14.578 -8.953 14.75 1 87.5 89 LYS A O 1
ATOM 704 N N . THR A 1 90 ? -15.719 -8.391 16.531 1 88.12 90 THR A N 1
ATOM 705 C CA . THR A 1 90 ? -15.25 -9.539 17.297 1 88.12 90 THR A CA 1
ATOM 706 C C . THR A 1 90 ? -15.852 -10.836 16.766 1 88.12 90 THR A C 1
ATOM 708 O O . THR A 1 90 ? -15.195 -11.875 16.75 1 88.12 90 THR A O 1
ATOM 711 N N . MET A 1 91 ? -17.062 -10.688 16.328 1 92 91 MET A N 1
ATOM 712 C CA . MET A 1 91 ? -17.734 -11.867 15.812 1 92 91 MET A CA 1
ATOM 713 C C . MET A 1 91 ? -17.141 -12.297 14.469 1 92 91 MET A C 1
ATOM 715 O O . MET A 1 91 ? -17.266 -13.453 14.07 1 92 91 MET A O 1
ATOM 719 N N . LYS A 1 92 ? -16.5 -11.352 13.82 1 89.5 92 LYS A N 1
ATOM 720 C CA . LYS A 1 92 ? -15.805 -11.68 12.578 1 89.5 92 LYS A CA 1
ATOM 721 C C . LYS A 1 92 ? -14.805 -12.805 12.797 1 89.5 92 LYS A C 1
ATOM 723 O O . LYS A 1 92 ? -14.711 -13.719 11.977 1 89.5 92 LYS A O 1
ATOM 728 N N . TYR A 1 93 ? -14.148 -12.82 13.93 1 89.69 93 TYR A N 1
ATOM 729 C CA . TYR A 1 93 ? -13.141 -13.836 14.227 1 89.69 93 TYR A CA 1
ATOM 730 C C . TYR A 1 93 ? -13.789 -15.18 14.539 1 89.69 93 TYR A C 1
ATOM 732 O O . TYR A 1 93 ? -13.273 -16.234 14.148 1 89.69 93 TYR A O 1
ATOM 740 N N . THR A 1 94 ? -14.898 -15.102 15.164 1 92.06 94 THR A N 1
ATOM 741 C CA . THR A 1 94 ? -15.625 -16.328 15.453 1 92.06 94 THR A CA 1
ATOM 742 C C . THR A 1 94 ? -16.094 -17 14.164 1 92.06 94 THR A C 1
ATOM 744 O O . THR A 1 94 ? -16.016 -18.219 14.016 1 92.06 94 THR A O 1
ATOM 747 N N . ILE A 1 95 ? -16.578 -16.156 13.32 1 93.88 95 ILE A N 1
ATOM 748 C CA . ILE A 1 95 ? -17.031 -16.672 12.031 1 93.88 95 ILE A CA 1
ATOM 749 C C . ILE A 1 95 ? -15.859 -17.281 11.273 1 93.88 95 ILE A C 1
ATOM 751 O O . ILE A 1 95 ? -15.984 -18.359 10.688 1 93.88 95 ILE A O 1
ATOM 755 N N . GLN A 1 96 ? -14.75 -16.641 11.297 1 91.31 96 GLN A N 1
ATOM 756 C CA . GLN A 1 96 ? -13.562 -17.156 10.633 1 91.31 96 GLN A CA 1
ATOM 757 C C . GLN A 1 96 ? -13.133 -18.5 11.234 1 91.31 96 GLN A C 1
ATOM 759 O O . GLN A 1 96 ? -12.727 -19.406 10.508 1 91.31 96 GLN A O 1
ATOM 764 N N . ASP A 1 97 ? -13.266 -18.562 12.523 1 93 97 ASP A N 1
ATOM 765 C CA . ASP A 1 97 ? -12.922 -19.828 13.195 1 93 97 ASP A CA 1
ATOM 766 C C . ASP A 1 97 ? -13.859 -20.953 12.75 1 93 97 ASP A C 1
ATOM 768 O O . ASP A 1 97 ? -13.422 -22.078 12.547 1 93 97 ASP A O 1
ATOM 772 N N . GLU A 1 98 ? -15.086 -20.609 12.641 1 93.31 98 GLU A N 1
ATOM 773 C CA . GLU A 1 98 ? -16.062 -21.594 12.203 1 93.31 98 GLU A CA 1
ATOM 774 C C . GLU A 1 98 ? -15.805 -22.047 10.766 1 93.31 98 GLU A C 1
ATOM 776 O O . GLU A 1 98 ? -15.852 -23.234 10.469 1 93.31 98 GLU A O 1
ATOM 781 N N . ILE A 1 99 ? -15.492 -21.141 9.93 1 93.19 99 ILE A N 1
ATOM 782 C CA . ILE A 1 99 ? -15.203 -21.438 8.531 1 93.19 99 ILE A CA 1
ATOM 783 C C . ILE A 1 99 ? -13.906 -22.234 8.43 1 93.19 99 ILE A C 1
ATOM 785 O O . ILE A 1 99 ? -13.797 -23.172 7.625 1 93.19 99 ILE A O 1
ATOM 789 N N . ALA A 1 100 ? -12.961 -21.891 9.25 1 92.25 100 ALA A N 1
ATOM 790 C CA . ALA A 1 100 ? -11.625 -22.484 9.242 1 92.25 100 ALA A CA 1
ATOM 791 C C . ALA A 1 100 ? -11.688 -23.984 9.539 1 92.25 100 ALA A C 1
ATOM 793 O O . ALA A 1 100 ? -10.82 -24.734 9.102 1 92.25 100 ALA A O 1
ATOM 794 N N . GLN A 1 101 ? -12.711 -24.422 10.227 1 90.69 101 GLN A N 1
ATOM 795 C CA . GLN A 1 101 ? -12.836 -25.828 10.578 1 90.69 101 GLN A CA 1
ATOM 796 C C . GLN A 1 101 ? -13.188 -26.672 9.359 1 90.69 101 GLN A C 1
ATOM 798 O O . GLN A 1 101 ? -13 -27.891 9.367 1 90.69 101 GLN A O 1
ATOM 803 N N . HIS A 1 102 ? -13.539 -26.031 8.266 1 90.06 102 HIS A N 1
ATOM 804 C CA . HIS A 1 102 ? -14.039 -26.766 7.109 1 90.06 102 HIS A CA 1
ATOM 805 C C . HIS A 1 102 ? -13.164 -26.516 5.883 1 90.06 102 HIS A C 1
ATOM 807 O O . HIS A 1 102 ? -13.633 -26.641 4.746 1 90.06 102 HIS A O 1
ATOM 813 N N . PHE A 1 103 ? -11.906 -26.172 6.102 1 88.94 103 PHE A N 1
ATOM 814 C CA . PHE A 1 103 ? -11.078 -25.719 4.996 1 88.94 103 PHE A CA 1
ATOM 815 C C . PHE A 1 103 ? -10.734 -26.875 4.055 1 88.94 103 PHE A C 1
ATOM 817 O O . PHE A 1 103 ? -10.398 -26.641 2.893 1 88.94 103 PHE A O 1
ATOM 824 N N . LEU A 1 104 ? -10.852 -28.172 4.527 1 93.06 104 LEU A N 1
ATOM 825 C CA . LEU A 1 104 ? -10.508 -29.312 3.691 1 93.06 104 LEU A CA 1
ATOM 826 C C . LEU A 1 104 ? -11.758 -29.906 3.039 1 93.06 104 LEU A C 1
ATOM 828 O O . LEU A 1 104 ? -11.648 -30.781 2.176 1 93.06 104 LEU A O 1
ATOM 832 N N . ASP A 1 105 ? -12.953 -29.438 3.41 1 90.31 105 ASP A N 1
ATOM 833 C CA . ASP A 1 105 ? -14.203 -30.078 3.025 1 90.31 105 ASP A CA 1
ATOM 834 C C . ASP A 1 105 ? -14.359 -30.109 1.508 1 90.31 105 ASP A C 1
ATOM 836 O O . ASP A 1 105 ? -14.805 -31.109 0.947 1 90.31 105 ASP A O 1
ATOM 840 N N . HIS A 1 106 ? -13.984 -29.062 0.948 1 89.56 106 HIS A N 1
ATOM 841 C CA . HIS A 1 106 ? -14.117 -29.016 -0.504 1 89.56 106 HIS A CA 1
ATOM 842 C C . HIS A 1 106 ? -13.18 -30.016 -1.173 1 89.56 106 HIS A C 1
ATOM 844 O O . HIS A 1 106 ? -13.539 -30.625 -2.186 1 89.56 106 HIS A O 1
ATOM 850 N N . ALA A 1 107 ? -11.969 -30.141 -0.697 1 94.44 107 ALA A N 1
ATOM 851 C CA . ALA A 1 107 ? -11.031 -31.125 -1.229 1 94.44 107 ALA A CA 1
ATOM 852 C C . ALA A 1 107 ? -11.57 -32.562 -1.065 1 94.44 107 ALA A C 1
ATOM 854 O O . ALA A 1 107 ? -11.445 -33.375 -1.972 1 94.44 107 ALA A O 1
ATOM 855 N N . VAL A 1 108 ? -12.18 -32.812 0.059 1 94.81 108 VAL A N 1
ATOM 856 C CA . VAL A 1 108 ? -12.766 -34.094 0.349 1 94.81 108 VAL A CA 1
ATOM 857 C C . VAL A 1 108 ? -13.891 -34.406 -0.644 1 94.81 108 VAL A C 1
ATOM 859 O O . VAL A 1 108 ? -13.961 -35.5 -1.19 1 94.81 108 VAL A O 1
ATOM 862 N N . GLU A 1 109 ? -14.695 -33.438 -0.86 1 92.75 109 GLU A N 1
ATOM 863 C CA . GLU A 1 109 ? -15.812 -33.625 -1.782 1 92.75 109 GLU A CA 1
ATOM 864 C C . GLU A 1 109 ? -15.32 -33.938 -3.193 1 92.75 109 GLU A C 1
ATOM 866 O O . GLU A 1 109 ? -15.875 -34.781 -3.869 1 92.75 109 GLU A O 1
ATOM 871 N N . LEU A 1 110 ? -14.328 -33.25 -3.646 1 93.31 110 LEU A N 1
ATOM 872 C CA . LEU A 1 110 ? -13.812 -33.438 -4.996 1 93.31 110 LEU A CA 1
ATOM 873 C C . LEU A 1 110 ? -13.117 -34.781 -5.125 1 93.31 110 LEU A C 1
ATOM 875 O O . LEU A 1 110 ? -13.195 -35.438 -6.168 1 93.31 110 LEU A O 1
ATOM 879 N N . LEU A 1 111 ? -12.422 -35.156 -4.09 1 94.44 111 LEU A N 1
ATOM 880 C CA . LEU A 1 111 ? -11.789 -36.469 -4.105 1 94.44 111 LEU A CA 1
ATOM 881 C C . LEU A 1 111 ? -12.828 -37.594 -4.176 1 94.44 111 LEU A C 1
ATOM 883 O O . LEU A 1 111 ? -12.609 -38.625 -4.836 1 94.44 111 LEU A O 1
ATOM 887 N N . LYS A 1 112 ? -13.945 -37.469 -3.523 1 93.44 112 LYS A N 1
ATOM 888 C CA . LYS A 1 112 ? -15.039 -38.438 -3.574 1 93.44 112 LYS A CA 1
ATOM 889 C C . LYS A 1 112 ? -15.57 -38.594 -4.996 1 93.44 112 LYS A C 1
ATOM 891 O O . LYS A 1 112 ? -16.109 -39.625 -5.355 1 93.44 112 LYS A O 1
ATOM 896 N N . GLN A 1 113 ? -15.359 -37.562 -5.727 1 92.06 113 GLN A N 1
ATOM 897 C CA . GLN A 1 113 ? -15.75 -37.594 -7.133 1 92.06 113 GLN A CA 1
ATOM 898 C C . GLN A 1 113 ? -14.641 -38.219 -7.992 1 92.06 113 GLN A C 1
ATOM 900 O O . GLN A 1 113 ? -14.641 -38.062 -9.219 1 92.06 113 GLN A O 1
ATOM 905 N N . SER A 1 114 ? -13.586 -38.719 -7.414 1 90.12 114 SER A N 1
ATOM 906 C CA . SER A 1 114 ? -12.484 -39.438 -8.039 1 90.12 114 SER A CA 1
ATOM 907 C C . SER A 1 114 ? -11.531 -38.469 -8.766 1 90.12 114 SER A C 1
ATOM 909 O O . SER A 1 114 ? -10.891 -38.875 -9.742 1 90.12 114 SER A O 1
ATOM 911 N N . ARG A 1 115 ? -11.539 -37.281 -8.328 1 92.56 115 ARG A N 1
ATOM 912 C CA . ARG A 1 115 ? -10.578 -36.344 -8.906 1 92.56 115 ARG A CA 1
ATOM 913 C C . ARG A 1 115 ? -9.258 -36.375 -8.156 1 92.56 115 ARG A C 1
ATOM 915 O O . ARG A 1 115 ? -9.234 -36.375 -6.922 1 92.56 115 ARG A O 1
ATOM 922 N N . LYS A 1 116 ? -8.219 -36.469 -8.906 1 94.75 116 LYS A N 1
ATOM 923 C CA . LYS A 1 116 ? -6.891 -36.406 -8.305 1 94.75 116 LYS A CA 1
ATOM 924 C C . LYS A 1 116 ? -6.395 -34.969 -8.188 1 94.75 116 LYS A C 1
ATOM 926 O O . LYS A 1 116 ? -6.945 -34.062 -8.82 1 94.75 116 LYS A O 1
ATOM 931 N N . PHE A 1 117 ? -5.457 -34.781 -7.289 1 96.19 117 PHE A N 1
ATOM 932 C CA . PHE A 1 117 ? -5 -33.406 -7.102 1 96.19 117 PHE A CA 1
ATOM 933 C C . PHE A 1 117 ? -3.49 -33.344 -6.906 1 96.19 117 PHE A C 1
ATOM 935 O O . PHE A 1 117 ? -2.846 -34.375 -6.754 1 96.19 117 PHE A O 1
ATOM 942 N N . VAL A 1 118 ? -2.939 -32.188 -7.055 1 97.56 118 VAL A N 1
ATOM 943 C CA . VAL A 1 118 ? -1.527 -31.922 -6.816 1 97.56 118 VAL A CA 1
ATOM 944 C C . VAL A 1 118 ? -1.392 -30.781 -5.809 1 97.56 118 VAL A C 1
ATOM 946 O O . VAL A 1 118 ? -2.361 -30.078 -5.531 1 97.56 118 VAL A O 1
ATOM 949 N N . LEU A 1 119 ? -0.242 -30.672 -5.203 1 97.56 119 LEU A N 1
ATOM 950 C CA . LEU A 1 119 ? 0.074 -29.578 -4.297 1 97.56 119 LEU A CA 1
ATOM 951 C C . LEU A 1 119 ? 1.04 -28.594 -4.953 1 97.56 119 LEU A C 1
ATOM 953 O O . LEU A 1 119 ? 1.964 -29 -5.66 1 97.56 119 LEU A O 1
ATOM 957 N N . VAL A 1 120 ? 0.754 -27.422 -4.824 1 97.44 120 VAL A N 1
ATOM 958 C CA . VAL A 1 120 ? 1.656 -26.375 -5.297 1 97.44 120 VAL A CA 1
ATOM 959 C C . VAL A 1 120 ? 2.113 -25.516 -4.121 1 97.44 120 VAL A C 1
ATOM 961 O O . VAL A 1 120 ? 1.286 -24.953 -3.4 1 97.44 120 VAL A O 1
ATOM 964 N N . LEU A 1 121 ? 3.396 -25.438 -3.889 1 96.12 121 LEU A N 1
ATOM 965 C CA . LEU A 1 121 ? 3.951 -24.719 -2.744 1 96.12 121 LEU A CA 1
ATOM 966 C C . LEU A 1 121 ? 4.754 -23.516 -3.195 1 96.12 121 LEU A C 1
ATOM 968 O O . LEU A 1 121 ? 5.359 -23.531 -4.27 1 96.12 121 LEU A O 1
ATOM 972 N N . ASP A 1 122 ? 4.746 -22.484 -2.414 1 94.75 122 ASP A N 1
ATOM 973 C CA . ASP A 1 122 ? 5.562 -21.297 -2.605 1 94.75 122 ASP A CA 1
ATOM 974 C C . ASP A 1 122 ? 5.805 -20.578 -1.28 1 94.75 122 ASP A C 1
ATOM 976 O O . ASP A 1 122 ? 5.047 -20.75 -0.326 1 94.75 122 ASP A O 1
ATOM 980 N N . ASN A 1 123 ? 6.906 -19.922 -1.246 1 93.5 123 ASN A N 1
ATOM 981 C CA . ASN A 1 123 ? 7.199 -19.125 -0.058 1 93.5 123 ASN A CA 1
ATOM 982 C C . ASN A 1 123 ? 6.41 -17.828 -0.046 1 93.5 123 ASN A C 1
ATOM 984 O O . ASN A 1 123 ? 6.125 -17.25 -1.102 1 93.5 123 ASN A O 1
ATOM 988 N N . ILE A 1 124 ? 5.984 -17.453 1.048 1 93.06 124 ILE A N 1
ATOM 989 C CA . ILE A 1 124 ? 5.34 -16.156 1.236 1 93.06 124 ILE A CA 1
ATOM 990 C C . ILE A 1 124 ? 6.051 -15.375 2.344 1 93.06 124 ILE A C 1
ATOM 992 O O . ILE A 1 124 ? 6.148 -15.852 3.479 1 93.06 124 ILE A O 1
ATOM 996 N N . ASP A 1 125 ? 6.57 -14.227 1.988 1 91.88 125 ASP A N 1
ATOM 997 C CA . ASP A 1 125 ? 7.328 -13.414 2.932 1 91.88 125 ASP A CA 1
ATOM 998 C C . ASP A 1 125 ? 6.668 -12.055 3.143 1 91.88 125 ASP A C 1
ATOM 1000 O O . ASP A 1 125 ? 6.082 -11.492 2.213 1 91.88 125 ASP A O 1
ATOM 1004 N N . TRP A 1 126 ? 6.684 -11.656 4.316 1 89.62 126 TRP A N 1
ATOM 1005 C CA . TRP A 1 126 ? 6.254 -10.297 4.598 1 89.62 126 TRP A CA 1
ATOM 1006 C C . TRP A 1 126 ? 7.031 -9.703 5.766 1 89.62 126 TRP A C 1
ATOM 1008 O O . TRP A 1 126 ? 7.676 -10.438 6.523 1 89.62 126 TRP A O 1
ATOM 1018 N N . ASP A 1 127 ? 7.066 -8.398 5.832 1 87.38 127 ASP A N 1
ATOM 1019 C CA . ASP A 1 127 ? 7.789 -7.691 6.883 1 87.38 127 ASP A CA 1
ATOM 1020 C C . ASP A 1 127 ? 6.832 -7.164 7.949 1 87.38 127 ASP A C 1
ATOM 1022 O O . ASP A 1 127 ? 5.73 -6.711 7.629 1 87.38 127 ASP A O 1
ATOM 1026 N N . VAL A 1 128 ? 7.184 -7.426 9.133 1 85.25 128 VAL A N 1
ATOM 1027 C CA . VAL A 1 128 ? 6.5 -6.805 10.266 1 85.25 128 VAL A CA 1
ATOM 1028 C C . VAL A 1 128 ? 7.359 -5.68 10.836 1 85.25 128 VAL A C 1
ATOM 1030 O O . VAL A 1 128 ? 8.43 -5.934 11.391 1 85.25 128 VAL A O 1
ATOM 1033 N N . ARG A 1 129 ? 6.891 -4.531 10.703 1 82.81 129 ARG A N 1
ATOM 1034 C CA . ARG A 1 129 ? 7.625 -3.357 11.172 1 82.81 129 ARG A CA 1
ATOM 1035 C C . ARG A 1 129 ? 7.035 -2.828 12.469 1 82.81 129 ARG A C 1
ATOM 1037 O O . ARG A 1 129 ? 5.816 -2.834 12.656 1 82.81 129 ARG A O 1
ATOM 1044 N N . VAL A 1 130 ? 7.918 -2.461 13.273 1 80.38 130 VAL A N 1
ATOM 1045 C CA . VAL A 1 130 ? 7.488 -1.887 14.539 1 80.38 130 VAL A CA 1
ATOM 1046 C C . VAL A 1 130 ? 7.605 -0.365 14.484 1 80.38 130 VAL A C 1
ATOM 1048 O O . VAL A 1 130 ? 8.484 0.173 13.805 1 80.38 130 VAL A O 1
ATOM 1051 N N . HIS A 1 131 ? 6.648 0.238 15.055 1 74.19 131 HIS A N 1
ATOM 1052 C CA . HIS A 1 131 ? 6.641 1.696 15.094 1 74.19 131 HIS A CA 1
ATOM 1053 C C . HIS A 1 131 ? 7.836 2.232 15.875 1 74.19 131 HIS A C 1
ATOM 1055 O O . HIS A 1 131 ? 8.461 3.215 15.469 1 74.19 131 HIS A O 1
ATOM 1061 N N . ASP A 1 132 ? 8.117 1.661 17.078 1 77.69 132 ASP A N 1
ATOM 1062 C CA . ASP A 1 132 ? 9.234 2.049 17.938 1 77.69 132 ASP A CA 1
ATOM 1063 C C . ASP A 1 132 ? 10.242 0.907 18.078 1 77.69 132 ASP A C 1
ATOM 1065 O O . ASP A 1 132 ? 10.039 -0.007 18.875 1 77.69 132 ASP A O 1
ATOM 1069 N N . MET A 1 133 ? 11.273 1.034 17.328 1 78.5 133 MET A N 1
ATOM 1070 C CA . MET A 1 133 ? 12.289 -0.007 17.453 1 78.5 133 MET A CA 1
ATOM 1071 C C . MET A 1 133 ? 13.031 0.117 18.781 1 78.5 133 MET A C 1
ATOM 1073 O O . MET A 1 133 ? 13.469 1.209 19.156 1 78.5 133 MET A O 1
ATOM 1077 N N . ARG A 1 134 ? 12.961 -0.831 19.531 1 79.12 134 ARG A N 1
ATOM 1078 C CA . ARG A 1 134 ? 13.688 -0.976 20.781 1 79.12 134 ARG A CA 1
ATOM 1079 C C . ARG A 1 134 ? 14.57 -2.215 20.766 1 79.12 134 ARG A C 1
ATOM 1081 O O . ARG A 1 134 ? 14.508 -3.016 19.828 1 79.12 134 ARG A O 1
ATOM 1088 N N . SER A 1 135 ? 15.438 -2.379 21.766 1 77.94 135 SER A N 1
ATOM 1089 C CA . SER A 1 135 ? 16.312 -3.541 21.844 1 77.94 135 SER A CA 1
ATOM 1090 C C . SER A 1 135 ? 15.516 -4.84 21.875 1 77.94 135 SER A C 1
ATOM 1092 O O . SER A 1 135 ? 15.961 -5.859 21.344 1 77.94 135 SER A O 1
ATOM 1094 N N . ASP A 1 136 ? 14.375 -4.816 22.484 1 77.38 136 ASP A N 1
ATOM 1095 C CA . ASP A 1 136 ? 13.57 -6.027 22.641 1 77.38 136 ASP A CA 1
ATOM 1096 C C . ASP A 1 136 ? 12.422 -6.047 21.625 1 77.38 136 ASP A C 1
ATOM 1098 O O . ASP A 1 136 ? 11.578 -6.945 21.672 1 77.38 136 ASP A O 1
ATOM 1102 N N . HIS A 1 137 ? 12.336 -5 20.875 1 81.38 137 HIS A N 1
ATOM 1103 C CA . HIS A 1 137 ? 11.258 -4.875 19.906 1 81.38 137 HIS A CA 1
ATOM 1104 C C . HIS A 1 137 ? 11.797 -4.453 18.547 1 81.38 137 HIS A C 1
ATOM 1106 O O . HIS A 1 137 ? 11.977 -3.26 18.281 1 81.38 137 HIS A O 1
ATOM 1112 N N . GLN A 1 138 ? 12.039 -5.457 17.641 1 84.19 138 GLN A N 1
ATOM 1113 C CA . GLN A 1 138 ? 12.727 -5.215 16.391 1 84.19 138 GLN A CA 1
ATOM 1114 C C . GLN A 1 138 ? 11.836 -5.559 15.195 1 84.19 138 GLN A C 1
ATOM 1116 O O . GLN A 1 138 ? 10.836 -6.273 15.344 1 84.19 138 GLN A O 1
ATOM 1121 N N . ASN A 1 139 ? 12.18 -4.918 14.078 1 83.31 139 ASN A N 1
ATOM 1122 C CA . ASN A 1 139 ? 11.555 -5.352 12.836 1 83.31 139 ASN A CA 1
ATOM 1123 C C . ASN A 1 139 ? 11.852 -6.82 12.539 1 83.31 139 ASN A C 1
ATOM 1125 O O . ASN A 1 139 ? 12.922 -7.324 12.883 1 83.31 139 ASN A O 1
ATOM 1129 N N . LYS A 1 140 ? 10.875 -7.496 12.086 1 84.81 140 LYS A N 1
ATOM 1130 C CA . LYS A 1 140 ? 11.047 -8.914 11.773 1 84.81 140 LYS A CA 1
ATOM 1131 C C . LYS A 1 140 ? 10.602 -9.219 10.344 1 84.81 140 LYS A C 1
ATOM 1133 O O . LYS A 1 140 ? 9.602 -8.672 9.867 1 84.81 140 LYS A O 1
ATOM 1138 N N . SER A 1 141 ? 11.477 -9.945 9.641 1 88.69 141 SER A N 1
ATOM 1139 C CA . SER A 1 141 ? 11.062 -10.539 8.375 1 88.69 141 SER A CA 1
ATOM 1140 C C . SER A 1 141 ? 10.484 -11.938 8.586 1 88.69 141 SER A C 1
ATOM 1142 O O . SER A 1 141 ? 11.18 -12.828 9.078 1 88.69 141 SER A O 1
ATOM 1144 N N . VAL A 1 142 ? 9.25 -12.094 8.281 1 91 142 VAL A N 1
ATOM 1145 C CA . VAL A 1 142 ? 8.586 -13.375 8.492 1 91 142 VAL A CA 1
ATOM 1146 C C . VAL A 1 142 ? 8.57 -14.172 7.188 1 91 142 VAL A C 1
ATOM 1148 O O . VAL A 1 142 ? 8.234 -13.633 6.129 1 91 142 VAL A O 1
ATOM 1151 N N . HIS A 1 143 ? 9 -15.383 7.312 1 92.88 143 HIS A N 1
ATOM 1152 C CA . HIS A 1 143 ? 8.992 -16.328 6.199 1 92.88 143 HIS A CA 1
ATOM 1153 C C . HIS A 1 143 ? 8.016 -17.469 6.445 1 92.88 143 HIS A C 1
ATOM 1155 O O . HIS A 1 143 ? 7.926 -17.984 7.562 1 92.88 143 HIS A O 1
ATOM 1161 N N . ALA A 1 144 ? 7.254 -17.734 5.488 1 94.94 144 ALA A N 1
ATOM 1162 C CA . ALA A 1 144 ? 6.258 -18.781 5.609 1 94.94 144 ALA A CA 1
ATOM 1163 C C . ALA A 1 144 ? 6.066 -19.516 4.285 1 94.94 144 ALA A C 1
ATOM 1165 O O . ALA A 1 144 ? 6.691 -19.172 3.281 1 94.94 144 ALA A O 1
ATOM 1166 N N . VAL A 1 145 ? 5.297 -20.609 4.328 1 95.81 145 VAL A N 1
ATOM 1167 C CA . VAL A 1 145 ? 5.035 -21.422 3.137 1 95.81 145 VAL A CA 1
ATOM 1168 C C . VAL A 1 145 ? 3.535 -21.422 2.842 1 95.81 145 VAL A C 1
ATOM 1170 O O . VAL A 1 145 ? 2.723 -21.688 3.732 1 95.81 145 VAL A O 1
ATOM 1173 N N . ALA A 1 146 ? 3.193 -21.031 1.682 1 95.31 146 ALA A N 1
ATOM 1174 C CA . ALA A 1 146 ? 1.817 -21.125 1.2 1 95.31 146 ALA A CA 1
ATOM 1175 C C . ALA A 1 146 ? 1.64 -22.297 0.249 1 95.31 146 ALA A C 1
ATOM 1177 O O . ALA A 1 146 ? 2.518 -22.578 -0.567 1 95.31 146 ALA A O 1
ATOM 1178 N N . THR A 1 147 ? 0.532 -22.984 0.38 1 95.81 147 THR A N 1
ATOM 1179 C CA . THR A 1 147 ? 0.25 -24.172 -0.426 1 95.81 147 THR A CA 1
ATOM 1180 C C . THR A 1 147 ? -1.186 -24.141 -0.942 1 95.81 147 THR A C 1
ATOM 1182 O O . THR A 1 147 ? -2.096 -23.688 -0.241 1 95.81 147 THR A O 1
ATOM 1185 N N . SER A 1 148 ? -1.386 -24.609 -2.152 1 95.62 148 SER A N 1
ATOM 1186 C CA . SER A 1 148 ? -2.711 -24.797 -2.732 1 95.62 148 SER A CA 1
ATOM 1187 C C . SER A 1 148 ? -2.871 -26.203 -3.293 1 95.62 148 SER A C 1
ATOM 1189 O O . SER A 1 148 ? -1.906 -26.797 -3.775 1 95.62 148 SER A O 1
ATOM 1191 N N . ILE A 1 149 ? -4.051 -26.734 -3.15 1 96.62 149 ILE A N 1
ATOM 1192 C CA . ILE A 1 149 ? -4.449 -27.969 -3.822 1 96.62 149 ILE A CA 1
ATOM 1193 C C . ILE A 1 149 ? -5.098 -27.625 -5.164 1 96.62 149 ILE A C 1
ATOM 1195 O O . ILE A 1 149 ? -6.02 -26.812 -5.23 1 96.62 149 ILE A O 1
ATOM 1199 N N . VAL A 1 150 ? -4.586 -28.172 -6.207 1 96.31 150 VAL A N 1
ATOM 1200 C CA . VAL A 1 150 ? -5.188 -28.016 -7.527 1 96.31 150 VAL A CA 1
ATOM 1201 C C . VAL A 1 150 ? -5.648 -29.359 -8.062 1 96.31 150 VAL A C 1
ATOM 1203 O O . VAL A 1 150 ? -4.852 -30.297 -8.164 1 96.31 150 VAL A O 1
ATOM 1206 N N . PHE A 1 151 ? -6.855 -29.469 -8.398 1 96.38 151 PHE A N 1
ATOM 1207 C CA . PHE A 1 151 ? -7.402 -30.734 -8.867 1 96.38 151 PHE A CA 1
ATOM 1208 C C . PHE A 1 151 ? -7.227 -30.875 -10.375 1 96.38 151 PHE A C 1
ATOM 1210 O O . PHE A 1 151 ? -7.379 -29.906 -11.117 1 96.38 151 PHE A O 1
ATOM 1217 N N . ASN A 1 152 ? -6.895 -32.062 -10.758 1 95.81 152 ASN A N 1
ATOM 1218 C CA . ASN A 1 152 ? -6.703 -32.375 -12.164 1 95.81 152 ASN A CA 1
ATOM 1219 C C . ASN A 1 152 ? -8.016 -32.312 -12.938 1 95.81 152 ASN A C 1
ATOM 1221 O O . ASN A 1 152 ? -9.047 -32.781 -12.453 1 95.81 152 ASN A O 1
ATOM 1225 N N . ARG A 1 153 ? -8.016 -31.781 -14.094 1 95.19 153 ARG A N 1
ATOM 1226 C CA . ARG A 1 153 ? -9.195 -31.688 -14.945 1 95.19 153 ARG A CA 1
ATOM 1227 C C . ARG A 1 153 ? -9.289 -32.906 -15.883 1 95.19 153 ARG A C 1
ATOM 1229 O O . ARG A 1 153 ? -10.359 -33.188 -16.422 1 95.19 153 ARG A O 1
ATOM 1236 N N . VAL A 1 154 ? -8.086 -33.531 -16.125 1 95.5 154 VAL A N 1
ATOM 1237 C CA . VAL A 1 154 ? -8.039 -34.719 -17 1 95.5 154 VAL A CA 1
ATOM 1238 C C . VAL A 1 154 ? -7.863 -35.969 -16.156 1 95.5 154 VAL A C 1
ATOM 1240 O O . VAL A 1 154 ? -6.957 -36.062 -15.328 1 95.5 154 VAL A O 1
ATOM 1243 N N . SER A 1 155 ? -8.656 -36.969 -16.391 1 94 155 SER A N 1
ATOM 1244 C CA . SER A 1 155 ? -8.594 -38.219 -15.641 1 94 155 SER A CA 1
ATOM 1245 C C . SER A 1 155 ? -7.469 -39.125 -16.141 1 94 155 SER A C 1
ATOM 1247 O O . SER A 1 155 ? -7.195 -39.188 -17.344 1 94 155 SER A O 1
ATOM 1249 N N . SER A 1 156 ? -6.824 -39.812 -15.211 1 92.81 156 SER A N 1
ATOM 1250 C CA . SER A 1 156 ? -5.785 -40.781 -15.539 1 92.81 156 SER A CA 1
ATOM 1251 C C . SER A 1 156 ? -6.242 -42.188 -15.242 1 92.81 156 SER A C 1
ATOM 1253 O O . SER A 1 156 ? -5.438 -43.125 -15.289 1 92.81 156 SER A O 1
ATOM 1255 N N . ASP A 1 157 ? -7.445 -42.406 -14.945 1 90.25 157 ASP A N 1
ATOM 1256 C CA . ASP A 1 157 ? -7.961 -43.688 -14.469 1 90.25 157 ASP A CA 1
ATOM 1257 C C . ASP A 1 157 ? -7.871 -44.75 -15.555 1 90.25 157 ASP A C 1
ATOM 1259 O O . ASP A 1 157 ? -7.828 -45.938 -15.258 1 90.25 157 ASP A O 1
ATOM 1263 N N . HIS A 1 158 ? -7.805 -44.344 -16.719 1 91.38 158 HIS A N 1
ATOM 1264 C CA . HIS A 1 158 ? -7.77 -45.312 -17.828 1 91.38 158 HIS A CA 1
ATOM 1265 C C . HIS A 1 158 ? -6.352 -45.781 -18.094 1 91.38 158 HIS A C 1
ATOM 1267 O O . HIS A 1 158 ? -6.145 -46.719 -18.891 1 91.38 158 HIS A O 1
ATOM 1273 N N . LEU A 1 159 ? -5.367 -45.219 -17.484 1 94.06 159 LEU A N 1
ATOM 1274 C CA . LEU A 1 159 ? -3.969 -45.562 -17.75 1 94.06 159 LEU A CA 1
ATOM 1275 C C . LEU A 1 159 ? -3.436 -46.531 -16.688 1 94.06 159 LEU A C 1
ATOM 1277 O O . LEU A 1 159 ? -3.887 -46.5 -15.539 1 94.06 159 LEU A O 1
ATOM 1281 N N . PRO A 1 160 ? -2.457 -47.344 -17.062 1 92.25 160 PRO A N 1
ATOM 1282 C CA . PRO A 1 160 ? -1.851 -48.281 -16.094 1 92.25 160 PRO A CA 1
ATOM 1283 C C . PRO A 1 160 ? -1.116 -47.562 -14.969 1 92.25 160 PRO A C 1
ATOM 1285 O O . PRO A 1 160 ? -0.468 -46.531 -15.211 1 92.25 160 PRO A O 1
ATOM 1288 N N . ASP A 1 161 ? -1.237 -48.062 -13.742 1 89.81 161 ASP A N 1
ATOM 1289 C CA . ASP A 1 161 ? -0.643 -47.438 -12.562 1 89.81 161 ASP A CA 1
ATOM 1290 C C . ASP A 1 161 ? 0.163 -48.469 -11.75 1 89.81 161 ASP A C 1
ATOM 1292 O O . ASP A 1 161 ? 0.499 -48.219 -10.594 1 89.81 161 ASP A O 1
ATOM 1296 N N . ASP A 1 162 ? 0.599 -49.531 -12.258 1 84 162 ASP A N 1
ATOM 1297 C CA . ASP A 1 162 ? 1.17 -50.625 -11.5 1 84 162 ASP A CA 1
ATOM 1298 C C . ASP A 1 162 ? 2.693 -50.562 -11.469 1 84 162 ASP A C 1
ATOM 1300 O O . ASP A 1 162 ? 3.316 -50.875 -10.445 1 84 162 ASP A O 1
ATOM 1304 N N . LYS A 1 163 ? 3.312 -50.188 -12.594 1 85.88 163 LYS A N 1
ATOM 1305 C CA . LYS A 1 163 ? 4.773 -50.188 -12.664 1 85.88 163 LYS A CA 1
ATOM 1306 C C . LYS A 1 163 ? 5.27 -48.938 -13.398 1 85.88 163 LYS A C 1
ATOM 1308 O O . LYS A 1 163 ? 4.551 -48.375 -14.219 1 85.88 163 LYS A O 1
ATOM 1313 N N . PRO A 1 164 ? 6.578 -48.594 -13.023 1 89.06 164 PRO A N 1
ATOM 1314 C CA . PRO A 1 164 ? 7.18 -47.5 -13.758 1 89.06 164 PRO A CA 1
ATOM 1315 C C . PRO A 1 164 ? 7.25 -47.75 -15.266 1 89.06 164 PRO A C 1
ATOM 1317 O O . PRO A 1 164 ? 7.238 -48.906 -15.695 1 89.06 164 PRO A O 1
ATOM 1320 N N . LYS A 1 165 ? 7.352 -46.781 -16.031 1 90.75 165 LYS A N 1
ATOM 1321 C CA . LYS A 1 165 ? 7.332 -46.906 -17.5 1 90.75 165 LYS A CA 1
ATOM 1322 C C . LYS A 1 165 ? 8.555 -47.656 -18 1 90.75 165 LYS A C 1
ATOM 1324 O O . LYS A 1 165 ? 8.453 -48.469 -18.922 1 90.75 165 LYS A O 1
ATOM 1329 N N . LYS A 1 166 ? 9.711 -47.25 -17.453 1 91.31 166 LYS A N 1
ATOM 1330 C CA . LYS A 1 166 ? 10.961 -47.875 -17.844 1 91.31 166 LYS A CA 1
ATOM 1331 C C . LYS A 1 166 ? 11.906 -48.031 -16.656 1 91.31 166 LYS A C 1
ATOM 1333 O O . LYS A 1 166 ? 11.617 -47.531 -15.562 1 91.31 166 LYS A O 1
ATOM 1338 N N . ASN A 1 167 ? 12.898 -48.781 -16.953 1 88.75 167 ASN A N 1
ATOM 1339 C CA . ASN A 1 167 ? 14.016 -48.906 -16.016 1 88.75 167 ASN A CA 1
ATOM 1340 C C . ASN A 1 167 ? 15.172 -48 -16.422 1 88.75 167 ASN A C 1
ATOM 1342 O O . ASN A 1 167 ? 15.703 -48.125 -17.531 1 88.75 167 ASN A O 1
ATOM 1346 N N . LEU A 1 168 ? 15.508 -47.156 -15.539 1 88.12 168 LEU A N 1
ATOM 1347 C CA . LEU A 1 168 ? 16.516 -46.156 -15.828 1 88.12 168 LEU A CA 1
ATOM 1348 C C . LEU A 1 168 ? 17.828 -46.812 -16.281 1 88.12 168 LEU A C 1
ATOM 1350 O O . LEU A 1 168 ? 18.531 -46.25 -17.125 1 88.12 168 LEU A O 1
ATOM 1354 N N . ALA A 1 169 ? 18.156 -47.938 -15.656 1 86.19 169 ALA A N 1
ATOM 1355 C CA . ALA A 1 169 ? 19.422 -48.625 -15.969 1 86.19 169 ALA A CA 1
ATOM 1356 C C . ALA A 1 169 ? 19.5 -48.969 -17.453 1 86.19 169 ALA A C 1
ATOM 1358 O O . ALA A 1 169 ? 20.594 -48.938 -18.031 1 86.19 169 ALA A O 1
ATOM 1359 N N . ASP A 1 170 ? 18.453 -49.156 -18.047 1 88.31 170 ASP A N 1
ATOM 1360 C CA . ASP A 1 170 ? 18.406 -49.594 -19.438 1 88.31 170 ASP A CA 1
ATOM 1361 C C . ASP A 1 170 ? 18.188 -48.406 -20.375 1 88.31 170 ASP A C 1
ATOM 1363 O O . ASP A 1 170 ? 18.141 -48.594 -21.594 1 88.31 170 ASP A O 1
ATOM 1367 N N . CYS A 1 171 ? 18.078 -47.281 -19.828 1 90.06 171 CYS A N 1
ATOM 1368 C CA . CYS A 1 171 ? 17.734 -46.156 -20.656 1 90.06 171 CYS A CA 1
ATOM 1369 C C . CYS A 1 171 ? 18.969 -45.344 -21.016 1 90.06 171 CYS A C 1
ATOM 1371 O O . CYS A 1 171 ? 19.875 -45.188 -20.188 1 90.06 171 CYS A O 1
ATOM 1373 N N . ASN A 1 172 ? 18.984 -44.969 -22.297 1 89 172 ASN A N 1
ATOM 1374 C CA . ASN A 1 172 ? 19.938 -43.969 -22.719 1 89 172 ASN A CA 1
ATOM 1375 C C . ASN A 1 172 ? 19.359 -42.562 -22.625 1 89 172 ASN A C 1
ATOM 1377 O O . ASN A 1 172 ? 18.453 -42.219 -23.391 1 89 172 ASN A O 1
ATOM 1381 N N . LEU A 1 173 ? 19.922 -41.781 -21.75 1 90.75 173 LEU A N 1
ATOM 1382 C CA . LEU A 1 173 ? 19.344 -40.469 -21.469 1 90.75 173 LEU A CA 1
ATOM 1383 C C . LEU A 1 173 ? 19.422 -39.562 -22.688 1 90.75 173 LEU A C 1
ATOM 1385 O O . LEU A 1 173 ? 18.562 -38.688 -22.875 1 90.75 173 LEU A O 1
ATOM 1389 N N . LYS A 1 174 ? 20.391 -39.688 -23.469 1 88.5 174 LYS A N 1
ATOM 1390 C CA . LYS A 1 174 ? 20.484 -38.875 -24.688 1 88.5 174 LYS A CA 1
ATOM 1391 C C . LYS A 1 174 ? 19.297 -39.156 -25.625 1 88.5 174 LYS A C 1
ATOM 1393 O O . LYS A 1 174 ? 18.75 -38.219 -26.203 1 88.5 174 LYS A O 1
ATOM 1398 N N . ASP A 1 175 ? 19 -40.375 -25.688 1 87.88 175 ASP A N 1
ATOM 1399 C CA . ASP A 1 175 ? 17.875 -40.75 -26.547 1 87.88 175 ASP A CA 1
ATOM 1400 C C . ASP A 1 175 ? 16.562 -40.25 -25.969 1 87.88 175 ASP A C 1
ATOM 1402 O O . ASP A 1 175 ? 15.656 -39.875 -26.734 1 87.88 175 ASP A O 1
ATOM 1406 N N . LEU A 1 176 ? 16.531 -40.219 -24.688 1 90.06 176 LEU A N 1
ATOM 1407 C CA . LEU A 1 176 ? 15.32 -39.75 -24.016 1 90.06 176 LEU A CA 1
ATOM 1408 C C . LEU A 1 176 ? 15.109 -38.25 -24.281 1 90.06 176 LEU A C 1
ATOM 1410 O O . LEU A 1 176 ? 13.977 -37.781 -24.312 1 90.06 176 LEU A O 1
ATOM 1414 N N . LEU A 1 177 ? 16.172 -37.562 -24.453 1 90.44 177 LEU A N 1
ATOM 1415 C CA . LEU A 1 177 ? 16.125 -36.094 -24.625 1 90.44 177 LEU A CA 1
ATOM 1416 C C . LEU A 1 177 ? 15.867 -35.719 -26.078 1 90.44 177 LEU A C 1
ATOM 1418 O O . LEU A 1 177 ? 15.453 -34.594 -26.375 1 90.44 177 LEU A O 1
ATOM 1422 N N . MET A 1 178 ? 16.141 -36.625 -26.922 1 88.44 178 MET A N 1
ATOM 1423 C CA . MET A 1 178 ? 15.914 -36.344 -28.344 1 88.44 178 MET A CA 1
ATOM 1424 C C . MET A 1 178 ? 14.422 -36.375 -28.672 1 88.44 178 MET A C 1
ATOM 1426 O O . MET A 1 178 ? 13.688 -37.219 -28.141 1 88.44 178 MET A O 1
ATOM 1430 N N . LEU A 1 179 ? 14.078 -35.469 -29.453 1 89.5 179 LEU A N 1
ATOM 1431 C CA . LEU A 1 179 ? 12.688 -35.438 -29.875 1 89.5 179 LEU A CA 1
ATOM 1432 C C . LEU A 1 179 ? 12.375 -36.594 -30.812 1 89.5 179 LEU A C 1
ATOM 1434 O O . LEU A 1 179 ? 13.18 -36.906 -31.688 1 89.5 179 LEU A O 1
ATOM 1438 N N . THR A 1 180 ? 11.289 -37.188 -30.594 1 89.38 180 THR A N 1
ATOM 1439 C CA . THR A 1 180 ? 10.836 -38.219 -31.516 1 89.38 180 THR A CA 1
ATOM 1440 C C . THR A 1 180 ? 10.43 -37.594 -32.844 1 89.38 180 THR A C 1
ATOM 1442 O O . THR A 1 180 ? 10.258 -36.375 -32.938 1 89.38 180 THR A O 1
ATOM 1445 N N . ASP A 1 181 ? 10.344 -38.406 -33.844 1 86.81 181 ASP A N 1
ATOM 1446 C CA . ASP A 1 181 ? 9.953 -37.875 -35.156 1 86.81 181 ASP A CA 1
ATOM 1447 C C . ASP A 1 181 ? 8.578 -37.219 -35.125 1 86.81 181 ASP A C 1
ATOM 1449 O O . ASP A 1 181 ? 8.344 -36.219 -35.781 1 86.81 181 ASP A O 1
ATOM 1453 N N . GLU A 1 182 ? 7.828 -37.781 -34.344 1 87.12 182 GLU A N 1
ATOM 1454 C CA . GLU A 1 182 ? 6.488 -37.219 -34.188 1 87.12 182 GLU A CA 1
ATOM 1455 C C . GLU A 1 182 ? 6.535 -35.875 -33.5 1 87.12 182 GLU A C 1
ATOM 1457 O O . GLU A 1 182 ? 5.844 -34.938 -33.875 1 87.12 182 GLU A O 1
ATOM 1462 N N . GLU A 1 183 ? 7.309 -35.812 -32.5 1 87.06 183 GLU A N 1
ATOM 1463 C CA . GLU A 1 183 ? 7.449 -34.562 -31.781 1 87.06 183 GLU A CA 1
ATOM 1464 C C . GLU A 1 183 ? 8.039 -33.469 -32.656 1 87.06 183 GLU A C 1
ATOM 1466 O O . GLU A 1 183 ? 7.621 -32.312 -32.594 1 87.06 183 GLU A O 1
ATOM 1471 N N . LYS A 1 184 ? 8.938 -33.812 -33.469 1 86 184 LYS A N 1
ATOM 1472 C CA . LYS A 1 184 ? 9.539 -32.875 -34.406 1 86 184 LYS A CA 1
ATOM 1473 C C . LYS A 1 184 ? 8.508 -32.344 -35.406 1 86 184 LYS A C 1
ATOM 1475 O O . LYS A 1 184 ? 8.461 -31.156 -35.688 1 86 184 LYS A O 1
ATOM 1480 N N . ARG A 1 185 ? 7.832 -33.25 -35.875 1 83 185 ARG A N 1
ATOM 1481 C CA . ARG A 1 185 ? 6.805 -32.906 -36.844 1 83 185 ARG A CA 1
ATOM 1482 C C . ARG A 1 185 ? 5.793 -31.938 -36.219 1 83 185 ARG A C 1
ATOM 1484 O O . ARG A 1 185 ? 5.441 -30.922 -36.844 1 83 185 ARG A O 1
ATOM 1491 N N . CYS A 1 186 ? 5.383 -32.25 -35.062 1 83.88 186 CYS A N 1
ATOM 1492 C CA . CYS A 1 186 ? 4.41 -31.422 -34.375 1 83.88 186 CYS A CA 1
ATOM 1493 C C . CYS A 1 186 ? 4.984 -30.031 -34.094 1 83.88 186 CYS A C 1
ATOM 1495 O O . CYS A 1 186 ? 4.281 -29.031 -34.25 1 83.88 186 CYS A O 1
ATOM 1497 N N . THR A 1 187 ? 6.191 -29.984 -33.75 1 82.94 187 THR A N 1
ATOM 1498 C CA . THR A 1 187 ? 6.852 -28.719 -33.469 1 82.94 187 THR A CA 1
ATOM 1499 C C . THR A 1 187 ? 6.945 -27.875 -34.75 1 82.94 187 THR A C 1
ATOM 1501 O O . THR A 1 187 ? 6.707 -26.656 -34.688 1 82.94 187 THR A O 1
ATOM 1504 N N . ARG A 1 188 ? 7.25 -28.5 -35.781 1 79.62 188 ARG A N 1
ATOM 1505 C CA . ARG A 1 188 ? 7.34 -27.812 -37.062 1 79.62 188 ARG A CA 1
ATOM 1506 C C . ARG A 1 188 ? 5.984 -27.234 -37.469 1 79.62 188 ARG A C 1
ATOM 1508 O O . ARG A 1 188 ? 5.906 -26.125 -38 1 79.62 188 ARG A O 1
ATOM 1515 N N . GLU A 1 189 ? 5.047 -28.047 -37.344 1 80.06 189 GLU A N 1
ATOM 1516 C CA . GLU A 1 189 ? 3.705 -27.578 -37.688 1 80.06 189 GLU A CA 1
ATOM 1517 C C . GLU A 1 189 ? 3.312 -26.359 -36.844 1 80.06 189 GLU A C 1
ATOM 1519 O O . GLU A 1 189 ? 2.674 -25.438 -37.344 1 80.06 189 GLU A O 1
ATOM 1524 N N . ARG A 1 190 ? 3.682 -26.391 -35.656 1 82.31 190 ARG A N 1
ATOM 1525 C CA . ARG A 1 190 ? 3.369 -25.266 -34.781 1 82.31 190 ARG A CA 1
ATOM 1526 C C . ARG A 1 190 ? 4.121 -24.016 -35.219 1 82.31 190 ARG A C 1
ATOM 1528 O O . ARG A 1 190 ? 3.568 -22.906 -35.188 1 82.31 190 ARG A O 1
ATOM 1535 N N . TYR A 1 191 ? 5.297 -24.172 -35.562 1 79.31 191 TYR A N 1
ATOM 1536 C CA . TYR A 1 191 ? 6.086 -23.047 -36.062 1 79.31 191 TYR A CA 1
ATOM 1537 C C . TYR A 1 191 ? 5.473 -22.438 -37.312 1 79.31 191 TYR A C 1
ATOM 1539 O O . TYR A 1 191 ? 5.488 -21.219 -37.5 1 79.31 191 TYR A O 1
ATOM 1547 N N . LYS A 1 192 ? 4.926 -23.328 -38.094 1 78.12 192 LYS A N 1
ATOM 1548 C CA . LYS A 1 192 ? 4.242 -22.844 -39.312 1 78.12 192 LYS A CA 1
ATOM 1549 C C . LYS A 1 192 ? 3.033 -21.984 -38.938 1 78.12 192 LYS A C 1
ATOM 1551 O O . LYS A 1 192 ? 2.781 -20.953 -39.562 1 78.12 192 LYS A O 1
ATOM 1556 N N . ILE A 1 193 ? 2.389 -22.453 -38.031 1 80.19 193 ILE A N 1
ATOM 1557 C CA . ILE A 1 193 ? 1.213 -21.703 -37.562 1 80.19 193 ILE A CA 1
ATOM 1558 C C . ILE A 1 193 ? 1.637 -20.344 -37.031 1 80.19 193 ILE A C 1
ATOM 1560 O O . ILE A 1 193 ? 1.025 -19.328 -37.375 1 80.19 193 ILE A O 1
ATOM 1564 N N . PHE A 1 194 ? 2.705 -20.281 -36.25 1 82 194 PHE A N 1
ATOM 1565 C CA . PHE A 1 194 ? 3.172 -19.031 -35.656 1 82 194 PHE A CA 1
ATOM 1566 C C . PHE A 1 194 ? 3.639 -18.062 -36.75 1 82 194 PHE A C 1
ATOM 1568 O O . PHE A 1 194 ? 3.303 -16.875 -36.719 1 82 194 PHE A O 1
ATOM 1575 N N . LEU A 1 195 ? 4.344 -18.516 -37.656 1 79.38 195 LEU A N 1
ATOM 1576 C CA . LEU A 1 195 ? 4.816 -17.688 -38.75 1 79.38 195 LEU A CA 1
ATOM 1577 C C . LEU A 1 195 ? 3.656 -17.234 -39.625 1 79.38 195 LEU A C 1
ATOM 1579 O O . LEU A 1 195 ? 3.662 -16.109 -40.125 1 79.38 195 LEU A O 1
ATOM 1583 N N . GLY A 1 196 ? 2.766 -18.188 -39.812 1 79.62 196 GLY A N 1
ATOM 1584 C CA . GLY A 1 196 ? 1.574 -17.828 -40.562 1 79.62 196 GLY A CA 1
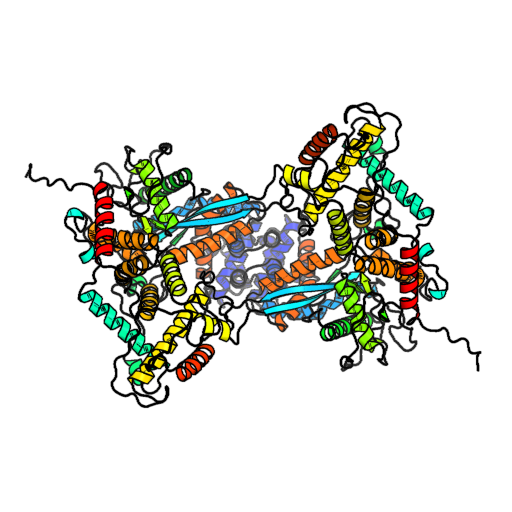ATOM 1585 C C . GLY A 1 196 ? 0.789 -16.688 -39.938 1 79.62 196 GLY A C 1
ATOM 1586 O O . GLY A 1 196 ? 0.272 -15.828 -40.656 1 79.62 196 GLY A O 1
ATOM 1587 N N . ARG A 1 197 ? 0.75 -16.688 -38.719 1 81.81 197 ARG A N 1
ATOM 1588 C CA . ARG A 1 197 ? 0.046 -15.617 -38.031 1 81.81 197 ARG A CA 1
ATOM 1589 C C . ARG A 1 197 ? 0.749 -14.281 -38.219 1 81.81 197 ARG A C 1
ATOM 1591 O O . ARG A 1 197 ? 0.096 -13.25 -38.406 1 81.81 197 ARG A O 1
ATOM 1598 N N . ILE A 1 198 ? 2.041 -14.273 -38.062 1 80.88 198 ILE A N 1
ATOM 1599 C CA . ILE A 1 198 ? 2.816 -13.062 -38.281 1 80.88 198 ILE A CA 1
ATOM 1600 C C . ILE A 1 198 ? 2.605 -12.562 -39.719 1 80.88 198 ILE A C 1
ATOM 1602 O O . ILE A 1 198 ? 2.426 -11.367 -39.969 1 80.88 198 ILE A O 1
ATOM 1606 N N . LEU A 1 199 ? 2.568 -13.477 -40.594 1 81.94 199 LEU A N 1
ATOM 1607 C CA . LEU A 1 199 ? 2.381 -13.164 -42.031 1 81.94 199 LEU A CA 1
ATOM 1608 C C . LEU A 1 199 ? 1.04 -12.469 -42.25 1 81.94 199 LEU A C 1
ATOM 1610 O O . LEU A 1 199 ? 0.975 -11.445 -42.938 1 81.94 199 LEU A O 1
ATOM 1614 N N . CYS A 1 200 ? 0.104 -13 -41.625 1 82.5 200 CYS A N 1
ATOM 1615 C CA . CYS A 1 200 ? -1.239 -12.469 -41.844 1 82.5 200 CYS A CA 1
ATOM 1616 C C . CYS A 1 200 ? -1.391 -11.117 -41.156 1 82.5 200 CYS A C 1
ATOM 1618 O O . CYS A 1 200 ? -2.119 -10.25 -41.625 1 82.5 200 CYS A O 1
ATOM 1620 N N . GLU A 1 201 ? -0.744 -10.969 -40.125 1 82.19 201 GLU A N 1
ATOM 1621 C CA . GLU A 1 201 ? -0.878 -9.75 -39.344 1 82.19 201 GLU A CA 1
ATOM 1622 C C . GLU A 1 201 ? -0.138 -8.586 -39.969 1 82.19 201 GLU A C 1
ATOM 1624 O O . GLU A 1 201 ? -0.589 -7.438 -39.906 1 82.19 201 GLU A O 1
ATOM 1629 N N . TRP A 1 202 ? 0.996 -8.812 -40.625 1 84.19 202 TRP A N 1
ATOM 1630 C CA . TRP A 1 202 ? 1.879 -7.719 -41.031 1 84.19 202 TRP A CA 1
ATOM 1631 C C . TRP A 1 202 ? 1.897 -7.543 -42.531 1 84.19 202 TRP A C 1
ATOM 1633 O O . TRP A 1 202 ? 2.355 -6.516 -43.062 1 84.19 202 TRP A O 1
ATOM 1643 N N . PHE A 1 203 ? 1.294 -8.641 -43.219 1 84.38 203 PHE A N 1
ATOM 1644 C CA . PHE A 1 203 ? 1.324 -8.602 -44.688 1 84.38 203 PHE A CA 1
ATOM 1645 C C . PHE A 1 203 ? -0.081 -8.727 -45.25 1 84.38 203 PHE A C 1
ATOM 1647 O O . PHE A 1 203 ? -0.61 -9.836 -45.375 1 84.38 203 PHE A O 1
ATOM 1654 N N . PRO A 1 204 ? -0.609 -7.656 -45.719 1 82.12 204 PRO A N 1
ATOM 1655 C CA . PRO A 1 204 ? -1.976 -7.691 -46.219 1 82.12 204 PRO A CA 1
ATOM 1656 C C . PRO A 1 204 ? -2.137 -8.68 -47.375 1 82.12 204 PRO A C 1
ATOM 1658 O O . PRO A 1 204 ? -3.213 -9.258 -47.562 1 82.12 204 PRO A O 1
ATOM 1661 N N . ALA A 1 205 ? -1.072 -8.891 -48.125 1 78.19 205 ALA A N 1
ATOM 1662 C CA . ALA A 1 205 ? -1.136 -9.773 -49.281 1 78.19 205 ALA A CA 1
ATOM 1663 C C . ALA A 1 205 ? -1.475 -11.203 -48.875 1 78.19 205 ALA A C 1
ATOM 1665 O O . ALA A 1 205 ? -1.955 -11.992 -49.688 1 78.19 205 ALA A O 1
ATOM 1666 N N . PHE A 1 206 ? -1.283 -11.516 -47.625 1 80.25 206 PHE A N 1
ATOM 1667 C CA . PHE A 1 206 ? -1.482 -12.883 -47.188 1 80.25 206 PHE A CA 1
ATOM 1668 C C . PHE A 1 206 ? -2.719 -12.977 -46.281 1 80.25 206 PHE A C 1
ATOM 1670 O O . PHE A 1 206 ? -2.875 -13.945 -45.531 1 80.25 206 PHE A O 1
ATOM 1677 N N . ASP A 1 207 ? -3.57 -12.117 -46.375 1 80.12 207 ASP A N 1
ATOM 1678 C CA . ASP A 1 207 ? -4.777 -12.047 -45.531 1 80.12 207 ASP A CA 1
ATOM 1679 C C . ASP A 1 207 ? -5.668 -13.266 -45.781 1 80.12 207 ASP A C 1
ATOM 1681 O O . ASP A 1 207 ? -6.441 -13.656 -44.906 1 80.12 207 ASP A O 1
ATOM 1685 N N . PHE A 1 208 ? -5.547 -13.82 -46.938 1 76.62 208 PHE A N 1
ATOM 1686 C CA . PHE A 1 208 ? -6.379 -14.961 -47.281 1 76.62 208 PHE A CA 1
ATOM 1687 C C . PHE A 1 208 ? -6.051 -16.156 -46.375 1 76.62 208 PHE A C 1
ATOM 1689 O O . PHE A 1 208 ? -6.867 -17.062 -46.219 1 76.62 208 PHE A O 1
ATOM 1696 N N . PHE A 1 209 ? -4.887 -16.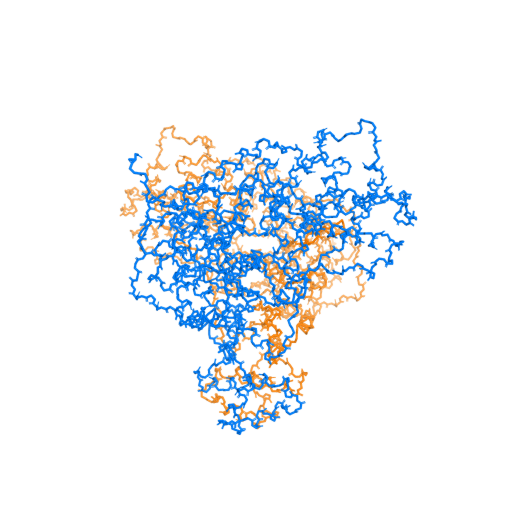203 -45.688 1 79.31 209 PHE A N 1
ATOM 1697 C CA . PHE A 1 209 ? -4.477 -17.297 -44.812 1 79.31 209 PHE A CA 1
ATOM 1698 C C . PHE A 1 209 ? -5.227 -17.25 -43.5 1 79.31 209 PHE A C 1
ATOM 1700 O O . PHE A 1 209 ? -5.258 -18.234 -42.75 1 79.31 209 PHE A O 1
ATOM 1707 N N . LYS A 1 210 ? -5.816 -16.109 -43.188 1 79.19 210 LYS A N 1
ATOM 1708 C CA . LYS A 1 210 ? -6.492 -15.93 -41.906 1 79.19 210 LYS A CA 1
ATOM 1709 C C . LYS A 1 210 ? -7.609 -16.953 -41.719 1 79.19 210 LYS A C 1
ATOM 1711 O O . LYS A 1 210 ? -7.895 -17.375 -40.594 1 79.19 210 LYS A O 1
ATOM 1716 N N . GLU A 1 211 ? -8.195 -17.297 -42.781 1 78.38 211 GLU A N 1
ATOM 1717 C CA . GLU A 1 211 ? -9.312 -18.219 -42.719 1 78.38 211 GLU A CA 1
ATOM 1718 C C . GLU A 1 211 ? -8.836 -19.656 -42.531 1 78.38 211 GLU A C 1
ATOM 1720 O O . GLU A 1 211 ? -9.57 -20.5 -42 1 78.38 211 GLU A O 1
ATOM 1725 N N . ILE A 1 212 ? -7.605 -19.875 -42.969 1 79.94 212 ILE A N 1
ATOM 1726 C CA . ILE A 1 212 ? -7.09 -21.234 -42.938 1 79.94 212 ILE A CA 1
ATOM 1727 C C . ILE A 1 212 ? -6.293 -21.469 -41.656 1 79.94 212 ILE A C 1
ATOM 1729 O O . ILE A 1 212 ? -6.227 -22.578 -41.156 1 79.94 212 ILE A O 1
ATOM 1733 N N . LEU A 1 213 ? -5.727 -20.5 -41.125 1 81.88 213 LEU A N 1
ATOM 1734 C CA . LEU A 1 213 ? -4.895 -20.625 -39.938 1 81.88 213 LEU A CA 1
ATOM 1735 C C . LEU A 1 213 ? -5.754 -20.797 -38.688 1 81.88 213 LEU A C 1
ATOM 1737 O O . LEU A 1 213 ? -6.652 -19.984 -38.438 1 81.88 213 LEU A O 1
ATOM 1741 N N . PRO A 1 214 ? -5.516 -21.891 -38 1 80.31 214 PRO A N 1
ATOM 1742 C CA . PRO A 1 214 ? -6.301 -22.078 -36.75 1 80.31 214 PRO A CA 1
ATOM 1743 C C . PRO A 1 214 ? -6.031 -20.984 -35.719 1 80.31 214 PRO A C 1
ATOM 1745 O O . PRO A 1 214 ? -4.887 -20.562 -35.562 1 80.31 214 PRO A O 1
ATOM 1748 N N . SER A 1 215 ? -7.074 -20.516 -35.156 1 76.56 215 SER A N 1
ATOM 1749 C CA . SER A 1 215 ? -6.945 -19.484 -34.125 1 76.56 215 SER A CA 1
ATOM 1750 C C . SER A 1 215 ? -6.297 -20.062 -32.875 1 76.56 215 SER A C 1
ATOM 1752 O O . SER A 1 215 ? -5.711 -19.328 -32.062 1 76.56 215 SER A O 1
ATOM 1754 N N . ARG A 1 216 ? -6.484 -21.406 -32.781 1 82.44 216 ARG A N 1
ATOM 1755 C CA . ARG A 1 216 ? -5.926 -22.062 -31.609 1 82.44 216 ARG A CA 1
ATOM 1756 C C . ARG A 1 216 ? -5.184 -23.344 -32 1 82.44 216 ARG A C 1
ATOM 1758 O O . ARG A 1 216 ? -5.531 -23.984 -33 1 82.44 216 ARG A O 1
ATOM 1765 N N . THR A 1 217 ? -4.137 -23.609 -31.266 1 83.69 217 THR A N 1
ATOM 1766 C CA . THR A 1 217 ? -3.416 -24.859 -31.531 1 83.69 217 THR A CA 1
ATOM 1767 C C . THR A 1 217 ? -4.121 -26.047 -30.891 1 83.69 217 THR A C 1
ATOM 1769 O O . THR A 1 217 ? -4.641 -25.922 -29.766 1 83.69 217 THR A O 1
ATOM 1772 N N . PRO A 1 218 ? -4.117 -27.062 -31.531 1 81.25 218 PRO A N 1
ATOM 1773 C CA . PRO A 1 218 ? -4.844 -28.234 -31.031 1 81.25 218 PRO A CA 1
ATOM 1774 C C . PRO A 1 218 ? -4.25 -28.812 -29.75 1 81.25 218 PRO A C 1
ATOM 1776 O O . PRO A 1 218 ? -3.027 -28.828 -29.594 1 81.25 218 PRO A O 1
ATOM 1779 N N . CYS A 1 219 ? -5.09 -29.281 -28.875 1 87.94 219 CYS A N 1
ATOM 1780 C CA . CYS A 1 219 ? -4.758 -29.969 -27.625 1 87.94 219 CYS A CA 1
ATOM 1781 C C . CYS A 1 219 ? -5.617 -31.203 -27.422 1 87.94 219 CYS A C 1
ATOM 1783 O O . CYS A 1 219 ? -6.832 -31.172 -27.641 1 87.94 219 CYS A O 1
ATOM 1785 N N . GLN A 1 220 ? -4.969 -32.281 -27.172 1 89.69 220 GLN A N 1
ATOM 1786 C CA . GLN A 1 220 ? -5.641 -33.562 -26.984 1 89.69 220 GLN A CA 1
ATOM 1787 C C . GLN A 1 220 ? -6.812 -33.438 -26.016 1 89.69 220 GLN A C 1
ATOM 1789 O O . GLN A 1 220 ? -7.879 -34 -26.25 1 89.69 220 GLN A O 1
ATOM 1794 N N . TYR A 1 221 ? -6.73 -32.75 -24.969 1 94.69 221 TYR A N 1
ATOM 1795 C CA . TYR A 1 221 ? -7.758 -32.594 -23.938 1 94.69 221 TYR A CA 1
ATOM 1796 C C . TYR A 1 221 ? -8.258 -31.156 -23.875 1 94.69 221 TYR A C 1
ATOM 1798 O O . TYR A 1 221 ? -8.383 -30.578 -22.797 1 94.69 221 TYR A O 1
ATOM 1806 N N . GLN A 1 222 ? -8.516 -30.641 -25.016 1 91.81 222 GLN A N 1
ATOM 1807 C CA . GLN A 1 222 ? -8.914 -29.234 -25.141 1 91.81 222 GLN A CA 1
ATOM 1808 C C . GLN A 1 222 ? -10.18 -28.953 -24.344 1 91.81 222 GLN A C 1
ATOM 1810 O O . GLN A 1 222 ? -10.281 -27.922 -23.672 1 91.81 222 GLN A O 1
ATOM 1815 N N . LEU A 1 223 ? -11.164 -29.797 -24.375 1 93.06 223 LEU A N 1
ATOM 1816 C CA . LEU A 1 223 ? -12.43 -29.594 -23.688 1 93.06 223 LEU A CA 1
ATOM 1817 C C . LEU A 1 223 ? -12.227 -29.562 -22.172 1 93.06 223 LEU A C 1
ATOM 1819 O O . LEU A 1 223 ? -12.734 -28.672 -21.484 1 93.06 223 LEU A O 1
ATOM 1823 N N . GLU A 1 224 ? -11.5 -30.531 -21.656 1 94.38 224 GLU A N 1
ATOM 1824 C CA . GLU A 1 224 ? -11.25 -30.625 -20.219 1 94.38 224 GLU A CA 1
ATOM 1825 C C . GLU A 1 224 ? -10.445 -29.422 -19.719 1 94.38 224 GLU A C 1
ATOM 1827 O O . GLU A 1 224 ? -10.742 -28.875 -18.656 1 94.38 224 GLU A O 1
ATOM 1832 N N . MET A 1 225 ? -9.555 -29.047 -20.562 1 94.88 225 MET A N 1
ATOM 1833 C CA . MET A 1 225 ? -8.625 -28.016 -20.141 1 94.88 225 MET A CA 1
ATOM 1834 C C . MET A 1 225 ? -9.297 -26.641 -20.156 1 94.88 225 MET A C 1
ATOM 1836 O O . MET A 1 225 ? -8.797 -25.688 -19.578 1 94.88 225 MET A O 1
ATOM 1840 N N . ASN A 1 226 ? -10.477 -26.578 -20.781 1 93.69 226 ASN A N 1
ATOM 1841 C CA . ASN A 1 226 ? -11.242 -25.328 -20.844 1 93.69 226 ASN A CA 1
ATOM 1842 C C . ASN A 1 226 ? -12.047 -25.109 -19.578 1 93.69 226 ASN A C 1
ATOM 1844 O O . ASN A 1 226 ? -12.531 -24 -19.328 1 93.69 226 ASN A O 1
ATOM 1848 N N . PHE A 1 227 ? -12.148 -26.109 -18.781 1 93.44 227 PHE A N 1
ATOM 1849 C CA . PHE A 1 227 ? -12.906 -25.969 -17.547 1 93.44 227 PHE A CA 1
ATOM 1850 C C . PHE A 1 227 ? -12.109 -25.203 -16.5 1 93.44 227 PHE A C 1
ATOM 1852 O O . PHE A 1 227 ? -10.883 -25.312 -16.453 1 93.44 227 PHE A O 1
ATOM 1859 N N . LYS A 1 228 ? -12.828 -24.5 -15.727 1 91 228 LYS A N 1
ATOM 1860 C CA . LYS A 1 228 ? -12.195 -23.828 -14.602 1 91 228 LYS A CA 1
ATOM 1861 C C . LYS A 1 228 ? -11.578 -24.828 -13.633 1 91 228 LYS A C 1
ATOM 1863 O O . LYS A 1 228 ? -12.172 -25.875 -13.344 1 91 228 LYS A O 1
ATOM 1868 N N . SER A 1 229 ? -10.367 -24.547 -13.242 1 94.12 229 SER A N 1
ATOM 1869 C CA . SER A 1 229 ? -9.695 -25.422 -12.289 1 94.12 229 SER A CA 1
ATOM 1870 C C . SER A 1 229 ? -10.305 -25.297 -10.898 1 94.12 229 SER A C 1
ATOM 1872 O O . SER A 1 229 ? -10.672 -24.188 -10.477 1 94.12 229 SER A O 1
ATOM 1874 N N . ALA A 1 230 ? -10.422 -26.375 -10.219 1 92.5 230 ALA A N 1
ATOM 1875 C CA . ALA A 1 230 ? -10.805 -26.375 -8.805 1 92.5 230 ALA A CA 1
ATOM 1876 C C . ALA A 1 230 ? -9.586 -26.234 -7.902 1 92.5 230 ALA A C 1
ATOM 1878 O O . ALA A 1 230 ? -8.664 -27.047 -7.957 1 92.5 230 ALA A O 1
ATOM 1879 N N . VAL A 1 231 ? -9.586 -25.188 -7.156 1 92.81 231 VAL A N 1
ATOM 1880 C CA . VAL A 1 231 ? -8.422 -24.875 -6.328 1 92.81 231 VAL A CA 1
ATOM 1881 C C . VAL A 1 231 ? -8.852 -24.734 -4.871 1 92.81 231 VAL A C 1
ATOM 1883 O O . VAL A 1 231 ? -9.875 -24.109 -4.582 1 92.81 231 VAL A O 1
ATOM 1886 N N . VAL A 1 232 ? -8.141 -25.359 -3.945 1 92.31 232 VAL A N 1
ATOM 1887 C CA . VAL A 1 232 ? -8.352 -25.219 -2.508 1 92.31 232 VAL A CA 1
ATOM 1888 C C . VAL A 1 232 ? -7.09 -24.656 -1.853 1 92.31 232 VAL A C 1
ATOM 1890 O O . VAL A 1 232 ? -6.027 -25.281 -1.892 1 92.31 232 VAL A O 1
ATOM 1893 N N . THR A 1 233 ? -7.258 -23.516 -1.31 1 90.88 233 THR A N 1
ATOM 1894 C CA . THR A 1 233 ? -6.125 -22.891 -0.633 1 90.88 233 THR A CA 1
ATOM 1895 C C . THR A 1 233 ? -5.949 -23.469 0.769 1 90.88 233 THR A C 1
ATOM 1897 O O . THR A 1 233 ? -6.906 -23.547 1.541 1 90.88 233 THR A O 1
ATOM 1900 N N . LEU A 1 234 ? -4.719 -23.859 1.076 1 94.44 234 LEU A N 1
ATOM 1901 C CA . LEU A 1 234 ? -4.414 -24.391 2.396 1 94.44 234 LEU A CA 1
ATOM 1902 C C . LEU A 1 234 ? -3.893 -23.297 3.32 1 94.44 234 LEU A C 1
ATOM 1904 O O . LEU A 1 234 ? -3.496 -22.234 2.857 1 94.44 234 LEU A O 1
ATOM 1908 N N . PRO A 1 235 ? -3.996 -23.547 4.617 1 92.56 235 PRO A N 1
ATOM 1909 C CA . PRO A 1 235 ? -3.49 -22.547 5.562 1 92.56 235 PRO A CA 1
ATOM 1910 C C . PRO A 1 235 ? -1.991 -22.312 5.41 1 92.56 235 PRO A C 1
ATOM 1912 O O . PRO A 1 235 ? -1.232 -23.234 5.133 1 92.56 235 PRO A O 1
ATOM 1915 N N . VAL A 1 236 ? -1.604 -21.094 5.656 1 94.44 236 VAL A N 1
ATOM 1916 C CA . VAL A 1 236 ? -0.194 -20.719 5.605 1 94.44 236 VAL A CA 1
ATOM 1917 C C . VAL A 1 236 ? 0.555 -21.375 6.762 1 94.44 236 VAL A C 1
ATOM 1919 O O . VAL A 1 236 ? 0.073 -21.391 7.898 1 94.44 236 VAL A O 1
ATOM 1922 N N . LEU A 1 237 ? 1.639 -21.984 6.477 1 94.81 237 LEU A N 1
ATOM 1923 C CA . LEU A 1 237 ? 2.49 -22.578 7.504 1 94.81 237 LEU A CA 1
ATOM 1924 C C . LEU A 1 237 ? 3.641 -21.641 7.859 1 94.81 237 LEU A C 1
ATOM 1926 O O . LEU A 1 237 ? 4.473 -21.328 7.008 1 94.81 237 LEU A O 1
ATOM 1930 N N . LEU A 1 238 ? 3.633 -21.219 9.117 1 92.94 238 LEU A N 1
ATOM 1931 C CA . LEU A 1 238 ? 4.633 -20.25 9.57 1 92.94 238 LEU A CA 1
ATOM 1932 C C . LEU A 1 238 ? 5.98 -20.938 9.789 1 92.94 238 LEU A C 1
ATOM 1934 O O . LEU A 1 238 ? 6.477 -20.984 10.914 1 92.94 238 LEU A O 1
ATOM 1938 N N . LYS A 1 239 ? 6.523 -21.422 8.711 1 93.62 239 LYS A N 1
ATOM 1939 C CA . LYS A 1 239 ? 7.812 -22.109 8.648 1 93.62 239 LYS A CA 1
ATOM 1940 C C . LYS A 1 239 ? 8.695 -21.5 7.555 1 93.62 239 LYS A C 1
ATOM 1942 O O . LYS A 1 239 ? 8.195 -21.062 6.516 1 93.62 239 LYS A O 1
ATOM 1947 N N . ASP A 1 240 ? 9.969 -21.469 7.84 1 90.25 240 ASP A N 1
ATOM 1948 C CA . ASP A 1 240 ? 10.938 -20.922 6.895 1 90.25 240 ASP A CA 1
ATOM 1949 C C . ASP A 1 240 ? 11.43 -21.984 5.922 1 90.25 240 ASP A C 1
ATOM 1951 O O . ASP A 1 240 ? 12.062 -22.969 6.336 1 90.25 240 ASP A O 1
ATOM 1955 N N . GLU A 1 241 ? 11.172 -21.797 4.715 1 89.12 241 GLU A N 1
ATOM 1956 C CA . GLU A 1 241 ? 11.547 -22.781 3.701 1 89.12 241 GLU A CA 1
ATOM 1957 C C . GLU A 1 241 ? 13.062 -22.906 3.578 1 89.12 241 GLU A C 1
ATOM 1959 O O . GLU A 1 241 ? 13.562 -23.906 3.051 1 89.12 241 GLU A O 1
ATOM 1964 N N . LYS A 1 242 ? 13.836 -22 4.078 1 85.56 242 LYS A N 1
ATOM 1965 C CA . LYS A 1 242 ? 15.289 -22.016 3.984 1 85.56 242 LYS A CA 1
ATOM 1966 C C . LYS A 1 242 ? 15.891 -22.969 5.02 1 85.56 242 LYS A C 1
ATOM 1968 O O . LYS A 1 242 ? 17.047 -23.359 4.906 1 85.56 242 LYS A O 1
ATOM 1973 N N . LYS A 1 243 ? 15.078 -23.234 5.938 1 88.06 243 LYS A N 1
ATOM 1974 C CA . LYS A 1 243 ? 15.531 -24.156 6.984 1 88.06 243 LYS A CA 1
ATOM 1975 C C . LYS A 1 243 ? 14.961 -25.562 6.773 1 88.06 243 LYS A C 1
ATOM 1977 O O . LYS A 1 243 ? 13.742 -25.734 6.773 1 88.06 243 LYS A O 1
ATOM 1982 N N . TYR A 1 244 ? 15.836 -26.516 6.719 1 87.19 244 TYR A N 1
ATOM 1983 C CA . TYR A 1 244 ? 15.414 -27.875 6.445 1 87.19 244 TYR A CA 1
ATOM 1984 C C . TYR A 1 244 ? 14.523 -28.422 7.562 1 87.19 244 TYR A C 1
ATOM 1986 O O . TYR A 1 244 ? 13.562 -29.141 7.309 1 87.19 244 TYR A O 1
ATOM 1994 N N . ALA A 1 245 ? 14.891 -28.016 8.789 1 85.81 245 ALA A N 1
ATOM 1995 C CA . ALA A 1 245 ? 14.062 -28.469 9.906 1 85.81 245 ALA A CA 1
ATOM 1996 C C . ALA A 1 245 ? 12.625 -28 9.758 1 85.81 245 ALA A C 1
ATOM 1998 O O . ALA A 1 245 ? 11.68 -28.75 10 1 85.81 245 ALA A O 1
ATOM 1999 N N . ASP A 1 246 ? 12.461 -26.781 9.297 1 91 246 ASP A N 1
ATOM 2000 C CA . ASP A 1 246 ? 11.133 -26.203 9.094 1 91 246 ASP A CA 1
ATOM 2001 C C . ASP A 1 246 ? 10.43 -26.859 7.906 1 91 246 ASP A C 1
ATOM 2003 O O . ASP A 1 246 ? 9.219 -27.078 7.938 1 91 246 ASP A O 1
ATOM 2007 N N . LEU A 1 247 ? 11.211 -27.172 6.938 1 92.5 247 LEU A N 1
ATOM 2008 C CA . LEU A 1 247 ? 10.609 -27.781 5.754 1 92.5 247 LEU A CA 1
ATOM 2009 C C . LEU A 1 247 ? 10.117 -29.203 6.059 1 92.5 247 LEU A C 1
ATOM 2011 O O . LEU A 1 247 ? 9.125 -29.656 5.484 1 92.5 247 LEU A O 1
ATOM 2015 N N . VAL A 1 248 ? 10.812 -29.891 6.918 1 92.19 248 VAL A N 1
ATOM 2016 C CA . VAL A 1 248 ? 10.344 -31.219 7.348 1 92.19 248 VAL A CA 1
ATOM 2017 C C . VAL A 1 248 ? 8.992 -31.078 8.039 1 92.19 248 VAL A C 1
ATOM 2019 O O . VAL A 1 248 ? 8.078 -31.875 7.797 1 92.19 248 VAL A O 1
ATOM 2022 N N . ASP A 1 249 ? 8.883 -30.031 8.812 1 92.31 249 ASP A N 1
ATOM 2023 C CA . ASP A 1 249 ? 7.609 -29.766 9.477 1 92.31 249 ASP A CA 1
ATOM 2024 C C . ASP A 1 249 ? 6.504 -29.5 8.453 1 92.31 249 ASP A C 1
ATOM 2026 O O . ASP A 1 249 ? 5.363 -29.922 8.641 1 92.31 249 ASP A O 1
ATOM 2030 N N . VAL A 1 250 ? 6.852 -28.75 7.438 1 94.88 250 VAL A N 1
ATOM 2031 C CA . VAL A 1 250 ? 5.891 -28.438 6.387 1 94.88 250 VAL A CA 1
ATOM 2032 C C . VAL A 1 250 ? 5.43 -29.734 5.711 1 94.88 250 VAL A C 1
ATOM 2034 O O . VAL A 1 250 ? 4.23 -29.953 5.523 1 94.88 250 VAL A O 1
ATOM 2037 N N . LEU A 1 251 ? 6.402 -30.594 5.371 1 95.19 251 LEU A N 1
ATOM 2038 C CA . LEU A 1 251 ? 6.074 -31.859 4.711 1 95.19 251 LEU A CA 1
ATOM 2039 C C . LEU A 1 251 ? 5.238 -32.75 5.625 1 95.19 251 LEU A C 1
ATOM 2041 O O . LEU A 1 251 ? 4.32 -33.438 5.164 1 95.19 251 LEU A O 1
ATOM 2045 N N . ASP A 1 252 ? 5.551 -32.719 6.953 1 93.56 252 ASP A N 1
ATOM 2046 C CA . ASP A 1 252 ? 4.754 -33.469 7.918 1 93.56 252 ASP A CA 1
ATOM 2047 C C . ASP A 1 252 ? 3.299 -33 7.91 1 93.56 252 ASP A C 1
ATOM 2049 O O . ASP A 1 252 ? 2.377 -33.812 7.941 1 93.56 252 ASP A O 1
ATOM 2053 N N . GLN A 1 253 ? 3.211 -31.75 7.859 1 93.38 253 GLN A N 1
ATOM 2054 C CA . GLN A 1 253 ? 1.863 -31.188 7.867 1 93.38 253 GLN A CA 1
ATOM 2055 C C . GLN A 1 253 ? 1.121 -31.516 6.578 1 93.38 253 GLN A C 1
ATOM 2057 O O . GLN A 1 253 ? -0.077 -31.812 6.602 1 93.38 253 GLN A O 1
ATOM 2062 N N . LEU A 1 254 ? 1.764 -31.438 5.445 1 95.56 254 LEU A N 1
ATOM 2063 C CA . LEU A 1 254 ? 1.139 -31.781 4.172 1 95.56 254 LEU A CA 1
ATOM 2064 C C . LEU A 1 254 ? 0.711 -33.25 4.156 1 95.56 254 LEU A C 1
ATOM 2066 O O . LEU A 1 254 ? -0.388 -33.562 3.701 1 95.56 254 LEU A O 1
ATOM 2070 N N . GLU A 1 255 ? 1.62 -34.094 4.66 1 94.12 255 GLU A N 1
ATOM 2071 C CA . GLU A 1 255 ? 1.307 -35.531 4.777 1 94.12 255 GLU A CA 1
ATOM 2072 C C . GLU A 1 255 ? 0.072 -35.75 5.645 1 94.12 255 GLU A C 1
ATOM 2074 O O . GLU A 1 255 ? -0.788 -36.562 5.312 1 94.12 255 GLU A O 1
ATOM 2079 N N . ALA A 1 256 ? 0.018 -35.031 6.707 1 91.88 256 ALA A N 1
ATOM 2080 C CA . ALA A 1 256 ? -1.123 -35.125 7.613 1 91.88 256 ALA A CA 1
ATOM 2081 C C . ALA A 1 256 ? -2.41 -34.688 6.926 1 91.88 256 ALA A C 1
ATOM 2083 O O . ALA A 1 256 ? -3.457 -35.312 7.086 1 91.88 256 ALA A O 1
ATOM 2084 N N . TRP A 1 257 ? -2.365 -33.594 6.18 1 93.62 257 TRP A N 1
ATOM 2085 C CA . TRP A 1 257 ? -3.547 -33.094 5.488 1 93.62 257 TRP A CA 1
ATOM 2086 C C . TRP A 1 257 ? -3.994 -34.062 4.398 1 93.62 257 TRP A C 1
ATOM 2088 O O . TRP A 1 257 ? -5.191 -34.281 4.203 1 93.62 257 TRP A O 1
ATOM 2098 N N . VAL A 1 258 ? -3.027 -34.625 3.672 1 94.69 258 VAL A N 1
ATOM 2099 C CA . VAL A 1 258 ? -3.352 -35.594 2.639 1 94.69 258 VAL A CA 1
ATOM 2100 C C . VAL A 1 258 ? -4.074 -36.781 3.262 1 94.69 258 VAL A C 1
ATOM 2102 O O . VAL A 1 258 ? -5.117 -37.219 2.766 1 94.69 258 VAL A O 1
ATOM 2105 N N . ARG A 1 259 ? -3.553 -37.281 4.32 1 92.81 259 ARG A N 1
ATOM 2106 C CA . ARG A 1 259 ? -4.18 -38.406 5.012 1 92.81 259 ARG A CA 1
ATOM 2107 C C . ARG A 1 259 ? -5.582 -38.031 5.492 1 92.81 259 ARG A C 1
ATOM 2109 O O . ARG A 1 259 ? -6.504 -38.844 5.406 1 92.81 259 ARG A O 1
ATOM 2116 N N . GLU A 1 260 ? -5.684 -36.875 6.02 1 92.69 260 GLU A N 1
ATOM 2117 C CA . GLU A 1 260 ? -6.984 -36.438 6.504 1 92.69 260 GLU A CA 1
ATOM 2118 C C . GLU A 1 260 ? -8 -36.344 5.367 1 92.69 260 GLU A C 1
ATOM 2120 O O . GLU A 1 260 ? -9.156 -36.719 5.535 1 92.69 260 GLU A O 1
ATOM 2125 N N . ILE A 1 261 ? -7.598 -35.844 4.246 1 94.56 261 ILE A N 1
ATOM 2126 C CA . ILE A 1 261 ? -8.477 -35.719 3.088 1 94.56 261 ILE A CA 1
ATOM 2127 C C . ILE A 1 261 ? -8.945 -37.094 2.648 1 94.56 261 ILE A C 1
ATOM 2129 O O . ILE A 1 261 ? -10.141 -37.312 2.42 1 94.56 261 ILE A O 1
ATOM 2133 N N . TYR A 1 262 ? -8.047 -38.062 2.594 1 94.69 262 TYR A N 1
ATOM 2134 C CA . TYR A 1 262 ? -8.383 -39.406 2.162 1 94.69 262 TYR A CA 1
ATOM 2135 C C . TYR A 1 262 ? -9.227 -40.125 3.213 1 94.69 262 TYR A C 1
ATOM 2137 O O . TYR A 1 262 ? -10.148 -40.875 2.879 1 94.69 262 TYR A O 1
ATOM 2145 N N . ALA A 1 263 ? -8.922 -39.875 4.465 1 93 263 ALA A N 1
ATOM 2146 C CA . ALA A 1 263 ? -9.695 -40.469 5.543 1 93 263 ALA A CA 1
ATOM 2147 C C . ALA A 1 263 ? -11.133 -39.969 5.539 1 93 263 ALA A C 1
ATOM 2149 O O . ALA A 1 263 ? -12.078 -40.781 5.609 1 93 263 ALA A O 1
ATOM 2150 N N . LYS A 1 264 ? -11.289 -38.75 5.43 1 92.56 264 LYS A N 1
ATOM 2151 C CA . LYS A 1 264 ? -12.617 -38.156 5.441 1 92.56 264 LYS A CA 1
ATOM 2152 C C . LYS A 1 264 ? -13.406 -38.531 4.195 1 92.56 264 LYS A C 1
ATOM 2154 O O . LYS A 1 264 ? -14.641 -38.469 4.188 1 92.56 264 LYS A O 1
ATOM 2159 N N . SER A 1 265 ? -12.648 -38.844 3.152 1 93.44 265 SER A N 1
ATOM 2160 C CA . SER A 1 265 ? -13.312 -39.281 1.928 1 93.44 265 SER A CA 1
ATOM 2161 C C . SER A 1 265 ? -13.688 -40.781 2.006 1 93.44 265 SER A C 1
ATOM 2163 O O . SER A 1 265 ? -14.32 -41.312 1.09 1 93.44 265 SER A O 1
ATOM 2165 N N . GLY A 1 266 ? -13.32 -41.438 2.996 1 89.75 266 GLY A N 1
ATOM 2166 C CA . GLY A 1 266 ? -13.648 -42.844 3.197 1 89.75 266 GLY A CA 1
ATOM 2167 C C . GLY A 1 266 ? -12.672 -43.781 2.508 1 89.75 266 GLY A C 1
ATOM 2168 O O . GLY A 1 266 ? -12.969 -44.969 2.332 1 89.75 266 GLY A O 1
ATOM 2169 N N . LEU A 1 267 ? -11.531 -43.312 2.139 1 88.81 267 LEU A N 1
ATOM 2170 C CA . LEU A 1 267 ? -10.617 -44.094 1.334 1 88.81 267 LEU A CA 1
ATOM 2171 C C . LEU A 1 267 ? -9.5 -44.688 2.197 1 88.81 267 LEU A C 1
ATOM 2173 O O . LEU A 1 267 ? -8.734 -45.531 1.737 1 88.81 267 LEU A O 1
ATOM 2177 N N . CYS A 1 268 ? -9.336 -44.188 3.348 1 86.56 268 CYS A N 1
ATOM 2178 C CA . CYS A 1 268 ? -8.383 -44.812 4.273 1 86.56 268 CYS A CA 1
ATOM 2179 C C . CYS A 1 268 ? -8.82 -44.594 5.719 1 86.56 268 CYS A C 1
ATOM 2181 O O . CYS A 1 268 ? -9.766 -43.844 5.984 1 86.56 268 CYS A O 1
ATOM 2183 N N . VAL A 1 269 ? -8.164 -45.344 6.668 1 79.12 269 VAL A N 1
ATOM 2184 C CA . VAL A 1 269 ? -8.469 -45.219 8.086 1 79.12 269 VAL A CA 1
ATOM 2185 C C . VAL A 1 269 ? -7.84 -43.938 8.648 1 79.12 269 VAL A C 1
ATOM 2187 O O . VAL A 1 269 ? -6.711 -43.594 8.289 1 79.12 269 VAL A O 1
ATOM 2190 N N . PRO A 1 270 ? -8.695 -43.156 9.359 1 76.12 270 PRO A N 1
ATOM 2191 C CA . PRO A 1 270 ? -8.148 -41.938 9.961 1 76.12 270 PRO A CA 1
ATOM 2192 C C . PRO A 1 270 ? -6.934 -42.219 10.844 1 76.12 270 PRO A C 1
ATOM 2194 O O . PRO A 1 270 ? -6.773 -43.344 11.359 1 76.12 270 PRO A O 1
ATOM 2197 N N . LEU A 1 271 ? -6.016 -41.219 10.742 1 66.75 271 LEU A N 1
ATOM 2198 C CA . LEU A 1 271 ? -4.844 -41.344 11.594 1 66.75 271 LEU A CA 1
ATOM 2199 C C . LEU A 1 271 ? -5.25 -41.469 13.062 1 66.75 271 LEU A C 1
ATOM 2201 O O . LEU A 1 271 ? -6.242 -40.875 13.484 1 66.75 271 LEU A O 1
ATOM 2205 N N . GLU A 1 272 ? -4.633 -42.531 13.766 1 59 272 GLU A N 1
ATOM 2206 C CA . GLU A 1 272 ? -4.859 -42.594 15.211 1 59 272 GLU A CA 1
ATOM 2207 C C . GLU A 1 272 ? -4.473 -41.281 15.891 1 59 272 GLU A C 1
ATOM 2209 O O . GLU A 1 272 ? -3.508 -40.656 15.484 1 59 272 GLU A O 1
ATOM 2214 N N . GLU A 1 273 ? -5.312 -40.719 16.609 1 59.38 273 GLU A N 1
ATOM 2215 C CA . GLU A 1 273 ? -5.07 -39.562 17.438 1 59.38 273 GLU A CA 1
ATOM 2216 C C . GLU A 1 273 ? -3.738 -39.656 18.188 1 59.38 273 GLU A C 1
ATOM 2218 O O . GLU A 1 273 ? -3.422 -40.719 18.75 1 59.38 273 GLU A O 1
ATOM 2223 N N . GLY A 1 274 ? -2.682 -38.75 17.969 1 58.53 274 GLY A N 1
ATOM 2224 C CA . GLY A 1 274 ? -1.468 -38.719 18.766 1 58.53 274 GLY A CA 1
ATOM 2225 C C . GLY A 1 274 ? -0.224 -39.094 17.984 1 58.53 274 GLY A C 1
ATOM 2226 O O . GLY A 1 274 ? 0.778 -39.5 18.562 1 58.53 274 GLY A O 1
ATOM 2227 N N . HIS A 1 275 ? -0.35 -39.25 16.656 1 61.22 275 HIS A N 1
ATOM 2228 C CA . HIS A 1 275 ? 0.871 -39.562 15.922 1 61.22 275 HIS A CA 1
ATOM 2229 C C . HIS A 1 275 ? 1.914 -38.469 16.094 1 61.22 275 HIS A C 1
ATOM 2231 O O . HIS A 1 275 ? 1.616 -37.281 15.914 1 61.22 275 HIS A O 1
ATOM 2237 N N . VAL A 1 276 ? 3.004 -38.875 16.844 1 60 276 VAL A N 1
ATOM 2238 C CA . VAL A 1 276 ? 4.113 -37.938 17.031 1 60 276 VAL A CA 1
ATOM 2239 C C . VAL A 1 276 ? 5.141 -38.125 15.922 1 60 276 VAL A C 1
ATOM 2241 O O . VAL A 1 276 ? 5.68 -39.219 15.734 1 60 276 VAL A O 1
ATOM 2244 N N . SER A 1 277 ? 5.223 -37.156 14.93 1 62.75 277 SER A N 1
ATOM 2245 C CA . SER A 1 277 ? 6.227 -37.188 13.867 1 62.75 277 SER A CA 1
ATOM 2246 C C . SER A 1 277 ? 7.633 -37.312 14.445 1 62.75 277 SER A C 1
ATOM 2248 O O . SER A 1 277 ? 7.957 -36.688 15.445 1 62.75 277 SER A O 1
ATOM 2250 N N . PRO A 1 278 ? 8.383 -38.281 13.93 1 63.5 278 PRO A N 1
ATOM 2251 C CA . PRO A 1 278 ? 9.727 -38.406 14.484 1 63.5 278 PRO A CA 1
ATOM 2252 C C . PRO A 1 278 ? 10.578 -37.156 14.297 1 63.5 278 PRO A C 1
ATOM 2254 O O . PRO A 1 278 ? 10.289 -36.344 13.414 1 63.5 278 PRO A O 1
ATOM 2257 N N . GLY A 1 279 ? 11.383 -36.625 15.398 1 53.72 279 GLY A N 1
ATOM 2258 C CA . GLY A 1 279 ? 12.281 -35.5 15.352 1 53.72 279 GLY A CA 1
ATOM 2259 C C . GLY A 1 279 ? 13.18 -35.469 14.133 1 53.72 279 GLY A C 1
ATOM 2260 O O . GLY A 1 279 ? 13.344 -36.5 13.469 1 53.72 279 GLY A O 1
ATOM 2261 N N . PRO A 1 280 ? 13.578 -34.344 13.609 1 52.5 280 PRO A N 1
ATOM 2262 C CA . PRO A 1 280 ? 14.391 -34.219 12.398 1 52.5 280 PRO A CA 1
ATOM 2263 C C . PRO A 1 280 ? 15.695 -35 12.484 1 52.5 280 PRO A C 1
ATOM 2265 O O . PRO A 1 280 ? 16.438 -34.875 13.461 1 52.5 280 PRO A O 1
ATOM 2268 N N . PRO A 1 281 ? 15.922 -36.031 11.82 1 46.66 281 PRO A N 1
ATOM 2269 C CA . PRO A 1 281 ? 17.297 -36.531 11.805 1 46.66 281 PRO A CA 1
ATOM 2270 C C . PRO A 1 281 ? 18.281 -35.531 11.18 1 46.66 281 PRO A C 1
ATOM 2272 O O . PRO A 1 281 ? 17.891 -34.719 10.352 1 46.66 281 PRO A O 1
ATOM 2275 N N . ILE A 1 282 ? 19.438 -35.188 11.805 1 42.75 282 ILE A N 1
ATOM 2276 C CA . ILE A 1 282 ? 20.531 -34.344 11.414 1 42.75 282 ILE A CA 1
ATOM 2277 C C . ILE A 1 282 ? 21.094 -34.781 10.062 1 42.75 282 ILE A C 1
ATOM 2279 O O . ILE A 1 282 ? 21.812 -35.781 9.977 1 42.75 282 ILE A O 1
ATOM 2283 N N . ALA A 1 283 ? 20.297 -34.906 8.969 1 45.44 283 ALA A N 1
ATOM 2284 C CA . ALA A 1 283 ? 21.062 -35.375 7.816 1 45.44 283 ALA A CA 1
ATOM 2285 C C . ALA A 1 283 ? 21.469 -34.219 6.914 1 45.44 283 ALA A C 1
ATOM 2287 O O . ALA A 1 283 ? 20.938 -33.125 7.035 1 45.44 283 ALA A O 1
ATOM 2288 N N . ALA A 1 284 ? 22.562 -34.344 6.043 1 46.47 284 ALA A N 1
ATOM 2289 C CA . ALA A 1 284 ? 23.234 -33.438 5.113 1 46.47 284 ALA A CA 1
ATOM 2290 C C . ALA A 1 284 ? 22.281 -33 3.998 1 46.47 284 ALA A C 1
ATOM 2292 O O . ALA A 1 284 ? 21.422 -33.781 3.574 1 46.47 284 ALA A O 1
ATOM 2293 N N . PRO A 1 285 ? 22.156 -31.688 3.68 1 51.03 285 PRO A N 1
ATOM 2294 C CA . PRO A 1 285 ? 21.281 -31.109 2.654 1 51.03 285 PRO A CA 1
ATOM 2295 C C . PRO A 1 285 ? 21.469 -31.766 1.287 1 51.03 285 PRO A C 1
ATOM 2297 O O . PRO A 1 285 ? 22.578 -32.125 0.916 1 51.03 285 PRO A O 1
ATOM 2300 N N . SER A 1 286 ? 20.422 -32.094 0.493 1 50.28 286 SER A N 1
ATOM 2301 C CA . SER A 1 286 ? 20.453 -32.75 -0.813 1 50.28 286 SER A CA 1
ATOM 2302 C C . SER A 1 286 ? 20.781 -31.75 -1.918 1 50.28 286 SER A C 1
ATOM 2304 O O . SER A 1 286 ? 20.469 -30.562 -1.799 1 50.28 286 SER A O 1
ATOM 2306 N N . ARG A 1 287 ? 21.688 -32.094 -2.682 1 55.12 287 ARG A N 1
ATOM 2307 C CA . ARG A 1 287 ? 21.953 -31.375 -3.932 1 55.12 287 ARG A CA 1
ATOM 2308 C C . ARG A 1 287 ? 20.875 -31.672 -4.965 1 55.12 287 ARG A C 1
ATOM 2310 O O . ARG A 1 287 ? 20.203 -32.688 -4.891 1 55.12 287 ARG A O 1
ATOM 2317 N N . PRO A 1 288 ? 20.484 -30.844 -5.859 1 54 288 PRO A N 1
ATOM 2318 C CA . PRO A 1 288 ? 19.391 -31 -6.824 1 54 288 PRO A CA 1
ATOM 2319 C C . PRO A 1 288 ? 19.422 -32.344 -7.52 1 54 288 PRO A C 1
ATOM 2321 O O . PRO A 1 288 ? 18.359 -32.875 -7.906 1 54 288 PRO A O 1
ATOM 2324 N N . ASP A 1 289 ? 20.609 -32.938 -7.793 1 54.09 289 ASP A N 1
ATOM 2325 C CA . ASP A 1 289 ? 20.703 -34.156 -8.602 1 54.09 289 ASP A CA 1
ATOM 2326 C C . ASP A 1 289 ? 20.766 -35.375 -7.715 1 54.09 289 ASP A C 1
ATOM 2328 O O . ASP A 1 289 ? 20.938 -36.5 -8.211 1 54.09 289 ASP A O 1
ATOM 2332 N N . GLN A 1 290 ? 20.75 -35.281 -6.379 1 55.44 290 GLN A N 1
ATOM 2333 C CA . GLN A 1 290 ? 21.078 -36.5 -5.625 1 55.44 290 GLN A CA 1
ATOM 2334 C C . GLN A 1 290 ? 20.078 -36.719 -4.492 1 55.44 290 GLN A C 1
ATOM 2336 O O . GLN A 1 290 ? 20.469 -37 -3.359 1 55.44 290 GLN A O 1
ATOM 2341 N N . PRO A 1 291 ? 18.703 -36.344 -4.785 1 62.47 291 PRO A N 1
ATOM 2342 C CA . PRO A 1 291 ? 17.859 -36.719 -3.662 1 62.47 291 PRO A CA 1
ATOM 2343 C C . PRO A 1 291 ? 17.266 -38.125 -3.84 1 62.47 291 PRO A C 1
ATOM 2345 O O . PRO A 1 291 ? 16.859 -38.5 -4.941 1 62.47 291 PRO A O 1
ATOM 2348 N N . LEU A 1 292 ? 17.516 -39.062 -2.893 1 66.94 292 LEU A N 1
ATOM 2349 C CA . LEU A 1 292 ? 16.766 -40.312 -2.83 1 66.94 292 LEU A CA 1
ATOM 2350 C C . LEU A 1 292 ? 15.297 -40.062 -3.146 1 66.94 292 LEU A C 1
ATOM 2352 O O . LEU A 1 292 ? 14.609 -40.969 -3.631 1 66.94 292 LEU A O 1
ATOM 2356 N N . SER A 1 293 ? 15.023 -38.812 -3.16 1 77.81 293 SER A N 1
ATOM 2357 C CA . SER A 1 293 ? 13.617 -38.438 -3.26 1 77.81 293 SER A CA 1
ATOM 2358 C C . SER A 1 293 ? 13.164 -38.344 -4.715 1 77.81 293 SER A C 1
ATOM 2360 O O . SER A 1 293 ? 11.977 -38.219 -4.992 1 77.81 293 SER A O 1
ATOM 2362 N N . HIS A 1 294 ? 14.086 -38.531 -5.625 1 76.94 294 HIS A N 1
ATOM 2363 C CA . HIS A 1 294 ? 13.703 -38.5 -7.031 1 76.94 294 HIS A CA 1
ATOM 2364 C C . HIS A 1 294 ? 13.125 -39.844 -7.469 1 76.94 294 HIS A C 1
ATOM 2366 O O . HIS A 1 294 ? 12.453 -39.938 -8.5 1 76.94 294 HIS A O 1
ATOM 2372 N N . VAL A 1 295 ? 13.445 -40.844 -6.703 1 76.88 295 VAL A N 1
ATOM 2373 C CA . VAL A 1 295 ? 13.008 -42.188 -7.023 1 76.88 295 VAL A CA 1
ATOM 2374 C C . VAL A 1 295 ? 11.688 -42.5 -6.32 1 76.88 295 VAL A C 1
ATOM 2376 O O . VAL A 1 295 ? 11.445 -42 -5.203 1 76.88 295 VAL A O 1
ATOM 2379 N N . PRO A 1 296 ? 10.836 -43.219 -7.031 1 81.94 296 PRO A N 1
ATOM 2380 C CA . PRO A 1 296 ? 9.555 -43.562 -6.402 1 81.94 296 PRO A CA 1
ATOM 2381 C C . PRO A 1 296 ? 9.727 -44.344 -5.109 1 81.94 296 PRO A C 1
ATOM 2383 O O . PRO A 1 296 ? 10.594 -45.219 -5.023 1 81.94 296 PRO A O 1
ATOM 2386 N N . PRO A 1 297 ? 8.93 -44 -4.172 1 80.19 297 PRO A N 1
ATOM 2387 C CA . PRO A 1 297 ? 8.961 -44.781 -2.943 1 80.19 297 PRO A CA 1
ATOM 2388 C C . PRO A 1 297 ? 8.43 -46.219 -3.139 1 80.19 297 PRO A C 1
ATOM 2390 O O . PRO A 1 297 ? 7.605 -46.438 -4.023 1 80.19 297 PRO A O 1
ATOM 2393 N N . GLU A 1 298 ? 8.898 -47.062 -2.314 1 78.81 298 GLU A N 1
ATOM 2394 C CA . GLU A 1 298 ? 8.445 -48.438 -2.363 1 78.81 298 GLU A CA 1
ATOM 2395 C C . GLU A 1 298 ? 7.023 -48.594 -1.831 1 78.81 298 GLU A C 1
ATOM 2397 O O . GLU A 1 298 ? 6.66 -47.938 -0.847 1 78.81 298 GLU A O 1
ATOM 2402 N N . THR A 1 299 ? 6.262 -49.312 -2.592 1 79.62 299 THR A N 1
ATOM 2403 C CA . THR A 1 299 ? 4.887 -49.531 -2.154 1 79.62 299 THR A CA 1
ATOM 2404 C C . THR A 1 299 ? 4.84 -50.562 -1.032 1 79.62 299 THR A C 1
ATOM 2406 O O . THR A 1 299 ? 5.316 -51.688 -1.196 1 79.62 299 THR A O 1
ATOM 2409 N N . ILE A 1 300 ? 4.328 -50.156 0.043 1 80.75 300 ILE A N 1
ATOM 2410 C CA . ILE A 1 300 ? 4.152 -51.062 1.168 1 80.75 300 ILE A CA 1
ATOM 2411 C C . ILE A 1 300 ? 2.695 -51.531 1.237 1 80.75 300 ILE A C 1
ATOM 2413 O O . ILE A 1 300 ? 1.783 -50.688 1.34 1 80.75 300 ILE A O 1
ATOM 2417 N N . ALA A 1 301 ? 2.438 -52.781 1.305 1 79.25 301 ALA A N 1
ATOM 2418 C CA . ALA A 1 301 ? 1.112 -53.375 1.173 1 79.25 301 ALA A CA 1
ATOM 2419 C C . ALA A 1 301 ? 0.223 -53.031 2.355 1 79.25 301 ALA A C 1
ATOM 2421 O O . ALA A 1 301 ? -0.98 -52.812 2.193 1 79.25 301 ALA A O 1
ATOM 2422 N N . ASP A 1 302 ? 0.761 -52.875 3.514 1 80.75 302 ASP A N 1
ATOM 2423 C CA . ASP A 1 302 ? -0.052 -52.625 4.699 1 80.75 302 ASP A CA 1
ATOM 2424 C C . ASP A 1 302 ? -0.368 -51.125 4.855 1 80.75 302 ASP A C 1
ATOM 2426 O O . ASP A 1 302 ? -1.111 -50.75 5.754 1 80.75 302 ASP A O 1
ATOM 2430 N N . ASP A 1 303 ? 0.05 -50.344 3.941 1 86.06 303 ASP A N 1
ATOM 2431 C CA . ASP A 1 303 ? -0.226 -48.906 3.975 1 86.06 303 ASP A CA 1
ATOM 2432 C C . ASP A 1 303 ? -1.587 -48.594 3.357 1 86.06 303 ASP A C 1
ATOM 2434 O O . ASP A 1 303 ? -1.849 -48.969 2.205 1 86.06 303 ASP A O 1
ATOM 2438 N N . PRO A 1 304 ? -2.432 -47.969 4.141 1 83.62 304 PRO A N 1
ATOM 2439 C CA . PRO A 1 304 ? -3.76 -47.656 3.611 1 83.62 304 PRO A CA 1
ATOM 2440 C C . PRO A 1 304 ? -3.703 -46.75 2.385 1 83.62 304 PRO A C 1
ATOM 2442 O O . PRO A 1 304 ? -4.656 -46.688 1.603 1 83.62 304 PRO A O 1
ATOM 2445 N N . LEU A 1 305 ? -2.602 -46.031 2.219 1 90.06 305 LEU A N 1
ATOM 2446 C CA . LEU A 1 305 ? -2.432 -45.125 1.085 1 90.06 305 LEU A CA 1
ATOM 2447 C C . LEU A 1 305 ? -1.316 -45.594 0.166 1 90.06 305 LEU A C 1
ATOM 2449 O O . LEU A 1 305 ? -0.565 -44.812 -0.386 1 90.06 305 LEU A O 1
ATOM 2453 N N . ALA A 1 306 ? -1.158 -46.844 0.026 1 84.31 306 ALA A N 1
ATOM 2454 C CA . ALA A 1 306 ? -0.044 -47.438 -0.684 1 84.31 306 ALA A CA 1
ATOM 2455 C C . ALA A 1 306 ? 0.017 -46.969 -2.133 1 84.31 306 ALA A C 1
ATOM 2457 O O . ALA A 1 306 ? 1.102 -46.844 -2.703 1 84.31 306 ALA A O 1
ATOM 2458 N N . ARG A 1 307 ? -1.048 -46.656 -2.74 1 81.56 307 ARG A N 1
ATOM 2459 C CA . ARG A 1 307 ? -1.031 -46.281 -4.156 1 81.56 307 ARG A CA 1
ATOM 2460 C C . ARG A 1 307 ? -1.271 -44.812 -4.348 1 81.56 307 ARG A C 1
ATOM 2462 O O . ARG A 1 307 ? -1.533 -44.344 -5.465 1 81.56 307 ARG A O 1
ATOM 2469 N N . VAL A 1 308 ? -1.183 -44.094 -3.273 1 89.56 308 VAL A N 1
ATOM 2470 C CA . VAL A 1 308 ? -1.44 -42.656 -3.354 1 89.56 308 VAL A CA 1
ATOM 2471 C C . VAL A 1 308 ? -0.118 -41.906 -3.428 1 89.56 308 VAL A C 1
ATOM 2473 O O . VAL A 1 308 ? 0.74 -42.062 -2.553 1 89.56 308 VAL A O 1
ATOM 2476 N N . ARG A 1 309 ? 0.057 -41.281 -4.5 1 92.19 309 ARG A N 1
ATOM 2477 C CA . ARG A 1 309 ? 1.192 -40.375 -4.699 1 92.19 309 ARG A CA 1
ATOM 2478 C C . ARG A 1 309 ? 0.727 -39 -5.129 1 92.19 309 ARG A C 1
ATOM 2480 O O . ARG A 1 309 ? 0.092 -38.844 -6.172 1 92.19 309 ARG A O 1
ATOM 2487 N N . ILE A 1 310 ? 1.056 -38.031 -4.309 1 96.25 310 ILE A N 1
ATOM 2488 C CA . ILE A 1 310 ? 0.605 -36.688 -4.586 1 96.25 310 ILE A CA 1
ATOM 2489 C C . ILE A 1 310 ? 1.788 -35.812 -5.039 1 96.25 310 ILE A C 1
ATOM 2491 O O . ILE A 1 310 ? 2.648 -35.469 -4.234 1 96.25 310 ILE A O 1
ATOM 2495 N N . PRO A 1 311 ? 1.778 -35.438 -6.312 1 96.75 311 PRO A N 1
ATOM 2496 C CA . PRO A 1 311 ? 2.863 -34.562 -6.781 1 96.75 311 PRO A CA 1
ATOM 2497 C C . PRO A 1 311 ? 2.893 -33.219 -6.066 1 96.75 311 PRO A C 1
ATOM 2499 O O . PRO A 1 311 ? 1.839 -32.656 -5.801 1 96.75 311 PRO A O 1
ATOM 2502 N N . CYS A 1 312 ? 4.062 -32.812 -5.75 1 96.62 312 CYS A N 1
ATOM 2503 C CA . CYS A 1 312 ? 4.297 -31.5 -5.141 1 96.62 312 CYS A CA 1
ATOM 2504 C C . CYS A 1 312 ? 5.082 -30.594 -6.082 1 96.62 312 CYS A C 1
ATOM 2506 O O . CYS A 1 312 ? 6.223 -30.891 -6.434 1 96.62 312 CYS A O 1
ATOM 2508 N N . PHE A 1 313 ? 4.449 -29.5 -6.453 1 97 313 PHE A N 1
ATOM 2509 C CA . PHE A 1 313 ? 5.066 -28.562 -7.383 1 97 313 PHE A CA 1
ATOM 2510 C C . PHE A 1 313 ? 5.648 -27.375 -6.637 1 97 313 PHE A C 1
ATOM 2512 O O . PHE A 1 313 ? 5.125 -26.969 -5.602 1 97 313 PHE A O 1
ATOM 2519 N N . GLY A 1 314 ? 6.727 -26.828 -7.074 1 94.69 314 GLY A N 1
ATOM 2520 C CA . GLY A 1 314 ? 7.352 -25.625 -6.535 1 94.69 314 GLY A CA 1
ATOM 2521 C C . GLY A 1 314 ? 8.414 -25.047 -7.449 1 94.69 314 GLY A C 1
ATOM 2522 O O . GLY A 1 314 ? 8.766 -25.656 -8.461 1 94.69 314 GLY A O 1
ATOM 2523 N N . ASP A 1 315 ? 8.844 -23.922 -7.133 1 93.44 315 ASP A N 1
ATOM 2524 C CA . ASP A 1 315 ? 9.945 -23.359 -7.922 1 93.44 315 ASP A CA 1
ATOM 2525 C C . ASP A 1 315 ? 11.234 -24.156 -7.703 1 93.44 315 ASP A C 1
ATOM 2527 O O . ASP A 1 315 ? 11.227 -25.172 -7.012 1 93.44 315 ASP A O 1
ATOM 2531 N N . GLN A 1 316 ? 12.266 -23.766 -8.312 1 91.81 316 GLN A N 1
ATOM 2532 C CA . GLN A 1 316 ? 13.492 -24.547 -8.312 1 91.81 316 GLN A CA 1
ATOM 2533 C C . GLN A 1 316 ? 14.023 -24.75 -6.898 1 91.81 316 GLN A C 1
ATOM 2535 O O . GLN A 1 316 ? 14.344 -25.875 -6.504 1 91.81 316 GLN A O 1
ATOM 2540 N N . LEU A 1 317 ? 14.102 -23.719 -6.113 1 89.44 317 LEU A N 1
ATOM 2541 C CA . LEU A 1 317 ? 14.641 -23.812 -4.762 1 89.44 317 LEU A CA 1
ATOM 2542 C C . LEU A 1 317 ? 13.688 -24.594 -3.859 1 89.44 317 LEU A C 1
ATOM 2544 O O . LEU A 1 317 ? 14.125 -25.406 -3.045 1 89.44 317 LEU A O 1
ATOM 2548 N N . THR A 1 318 ? 12.438 -24.328 -4.023 1 91.12 318 THR A N 1
ATOM 2549 C CA . THR A 1 318 ? 11.438 -25.031 -3.227 1 91.12 318 THR A CA 1
ATOM 2550 C C . THR A 1 318 ? 11.469 -26.516 -3.52 1 91.12 318 THR A C 1
ATOM 2552 O O . THR A 1 318 ? 11.438 -27.344 -2.598 1 91.12 318 THR A O 1
ATOM 2555 N N . ARG A 1 319 ? 11.492 -26.859 -4.734 1 91.62 319 ARG A N 1
ATOM 2556 C CA . ARG A 1 319 ? 11.523 -28.266 -5.133 1 91.62 319 ARG A CA 1
ATOM 2557 C C . ARG A 1 319 ? 12.734 -28.984 -4.539 1 91.62 319 ARG A C 1
ATOM 2559 O O . ARG A 1 319 ? 12.609 -30.062 -3.973 1 91.62 319 ARG A O 1
ATOM 2566 N N . VAL A 1 320 ? 13.945 -28.375 -4.641 1 88.75 320 VAL A N 1
ATOM 2567 C CA . VAL A 1 320 ? 15.188 -28.969 -4.152 1 88.75 320 VAL A CA 1
ATOM 2568 C C . VAL A 1 320 ? 15.125 -29.125 -2.635 1 88.75 320 VAL A C 1
ATOM 2570 O O . VAL A 1 320 ? 15.523 -30.156 -2.088 1 88.75 320 VAL A O 1
ATOM 2573 N N . ARG A 1 321 ? 14.594 -28.141 -2.014 1 90 321 ARG A N 1
ATOM 2574 C CA . ARG A 1 321 ? 14.539 -28.156 -0.555 1 90 321 ARG A CA 1
ATOM 2575 C C . ARG A 1 321 ? 13.523 -29.172 -0.048 1 90 321 ARG A C 1
ATOM 2577 O O . ARG A 1 321 ? 13.734 -29.797 0.991 1 90 321 ARG A O 1
ATOM 2584 N N . LEU A 1 322 ? 12.438 -29.312 -0.794 1 91.81 322 LEU A N 1
ATOM 2585 C CA . LEU A 1 322 ? 11.461 -30.344 -0.437 1 91.81 322 LEU A CA 1
ATOM 2586 C C . LEU A 1 322 ? 12.07 -31.734 -0.551 1 91.81 322 LEU A C 1
ATOM 2588 O O . LEU A 1 322 ? 11.883 -32.562 0.334 1 91.81 322 LEU A O 1
ATOM 2592 N N . ALA A 1 323 ? 12.766 -31.938 -1.635 1 89.44 323 ALA A N 1
ATOM 2593 C CA . ALA A 1 323 ? 13.422 -33.219 -1.843 1 89.44 323 ALA A CA 1
ATOM 2594 C C . ALA A 1 323 ? 14.445 -33.5 -0.747 1 89.44 323 ALA A C 1
ATOM 2596 O O . ALA A 1 323 ? 14.523 -34.625 -0.229 1 89.44 323 ALA A O 1
ATOM 2597 N N . GLY A 1 324 ? 15.203 -32.469 -0.441 1 87.06 324 GLY A N 1
ATOM 2598 C CA . GLY A 1 324 ? 16.188 -32.625 0.625 1 87.06 324 GLY A CA 1
ATOM 2599 C C . GLY A 1 324 ? 15.562 -32.906 1.979 1 87.06 324 GLY A C 1
ATOM 2600 O O . GLY A 1 324 ? 16.094 -33.688 2.766 1 87.06 324 GLY A O 1
ATOM 2601 N N . ALA A 1 325 ? 14.547 -32.25 2.248 1 89.88 325 ALA A N 1
ATOM 2602 C CA . ALA A 1 325 ? 13.844 -32.438 3.51 1 89.88 325 ALA A CA 1
ATOM 2603 C C . ALA A 1 325 ? 13.305 -33.875 3.611 1 89.88 325 ALA A C 1
ATOM 2605 O O . ALA A 1 325 ? 13.344 -34.5 4.68 1 89.88 325 ALA A O 1
ATOM 2606 N N . LYS A 1 326 ? 12.766 -34.344 2.562 1 90.44 326 LYS A N 1
ATOM 2607 C CA . LYS A 1 326 ? 12.258 -35.719 2.551 1 90.44 326 LYS A CA 1
ATOM 2608 C C . LYS A 1 326 ? 13.383 -36.719 2.795 1 90.44 326 LYS A C 1
ATOM 2610 O O . LYS A 1 326 ? 13.195 -37.719 3.48 1 90.44 326 LYS A O 1
ATOM 2615 N N . ASP A 1 327 ? 14.5 -36.5 2.215 1 86.94 327 ASP A N 1
ATOM 2616 C CA . ASP A 1 327 ? 15.656 -37.375 2.361 1 86.94 327 ASP A CA 1
ATOM 2617 C C . ASP A 1 327 ? 16.062 -37.531 3.826 1 86.94 327 ASP A C 1
ATOM 2619 O O . ASP A 1 327 ? 16.578 -38.562 4.242 1 86.94 327 ASP A O 1
ATOM 2623 N N . LEU A 1 328 ? 15.773 -36.531 4.551 1 85 328 LEU A N 1
ATOM 2624 C CA . LEU A 1 328 ? 16.109 -36.562 5.969 1 85 328 LEU A CA 1
ATOM 2625 C C . LEU A 1 328 ? 15.25 -37.594 6.715 1 85 328 LEU A C 1
ATOM 2627 O O . LEU A 1 328 ? 15.602 -38.031 7.812 1 85 328 LEU A O 1
ATOM 2631 N N . ARG A 1 329 ? 14.203 -37.969 6.062 1 87.19 329 ARG A N 1
ATOM 2632 C CA . ARG A 1 329 ? 13.25 -38.875 6.699 1 87.19 329 ARG A CA 1
ATOM 2633 C C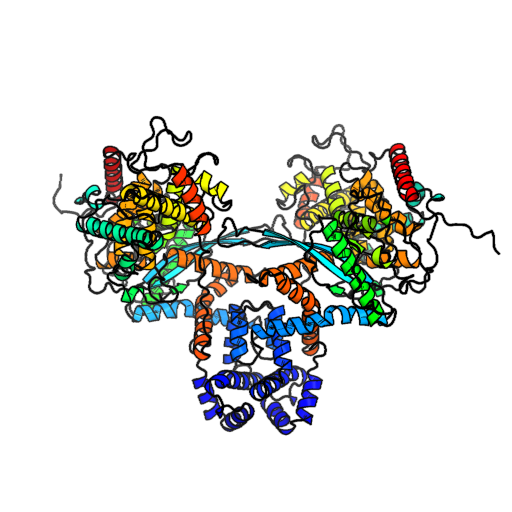 . ARG A 1 329 ? 13.305 -40.25 6.059 1 87.19 329 ARG A C 1
ATOM 2635 O O . ARG A 1 329 ? 12.469 -41.094 6.348 1 87.19 329 ARG A O 1
ATOM 2642 N N . ALA A 1 330 ? 14.211 -40.531 5.156 1 83.06 330 ALA A N 1
ATOM 2643 C CA . ALA A 1 330 ? 14.281 -41.781 4.363 1 83.06 330 ALA A CA 1
ATOM 2644 C C . ALA A 1 330 ? 14.43 -43 5.258 1 83.06 330 ALA A C 1
ATOM 2646 O O . ALA A 1 330 ? 14 -44.094 4.895 1 83.06 330 ALA A O 1
ATOM 2647 N N . GLY A 1 331 ? 14.961 -42.906 6.496 1 79.56 331 GLY A N 1
ATOM 2648 C CA . GLY A 1 331 ? 15.227 -44 7.387 1 79.56 331 GLY A CA 1
ATOM 2649 C C . GLY A 1 331 ? 14.078 -44.312 8.328 1 79.56 331 GLY A C 1
ATOM 2650 O O . GLY A 1 331 ? 14.156 -45.25 9.141 1 79.56 331 GLY A O 1
ATOM 2651 N N . SER A 1 332 ? 13.031 -43.594 8.133 1 84.44 332 SER A N 1
ATOM 2652 C CA . SER A 1 332 ? 11.891 -43.812 9.016 1 84.44 332 SER A CA 1
ATOM 2653 C C . SER A 1 332 ? 11.203 -45.156 8.719 1 84.44 332 SER A C 1
ATOM 2655 O O . SER A 1 332 ? 11.367 -45.719 7.633 1 84.44 332 SER A O 1
ATOM 2657 N N . HIS A 1 333 ? 10.383 -45.625 9.617 1 82.25 333 HIS A N 1
ATOM 2658 C CA . HIS A 1 333 ? 9.852 -47 9.547 1 82.25 333 HIS A CA 1
ATOM 2659 C C . HIS A 1 333 ? 8.531 -47.031 8.781 1 82.25 333 HIS A C 1
ATOM 2661 O O . HIS A 1 333 ? 8.227 -48.031 8.117 1 82.25 333 HIS A O 1
ATOM 2667 N N . THR A 1 334 ? 7.73 -46.031 8.969 1 85.12 334 THR A N 1
ATOM 2668 C CA . THR A 1 334 ? 6.418 -46.031 8.336 1 85.12 334 THR A CA 1
ATOM 2669 C C . THR A 1 334 ? 6.418 -45.156 7.078 1 85.12 334 THR A C 1
ATOM 2671 O O . THR A 1 334 ? 7.152 -44.156 7 1 85.12 334 THR A O 1
ATOM 2674 N N . PRO A 1 335 ? 5.633 -45.531 6.117 1 87.88 335 PRO A N 1
ATOM 2675 C CA . PRO A 1 335 ? 5.539 -44.719 4.906 1 87.88 335 PRO A CA 1
ATOM 2676 C C . PRO A 1 335 ? 5.176 -43.281 5.207 1 87.88 335 PRO A C 1
ATOM 2678 O O . PRO A 1 335 ? 5.684 -42.375 4.551 1 87.88 335 PRO A O 1
ATOM 2681 N N . GLN A 1 336 ? 4.348 -43.094 6.191 1 87.25 336 GLN A N 1
ATOM 2682 C CA . GLN A 1 336 ? 3.932 -41.75 6.566 1 87.25 336 GLN A CA 1
ATOM 2683 C C . GLN A 1 336 ? 5.113 -40.938 7.086 1 87.25 336 GLN A C 1
ATOM 2685 O O . GLN A 1 336 ? 5.281 -39.75 6.711 1 87.25 336 GLN A O 1
ATOM 2690 N N . ASP A 1 337 ? 5.883 -41.562 7.891 1 88.25 337 ASP A N 1
ATOM 2691 C CA . ASP A 1 337 ? 7.02 -40.844 8.477 1 88.25 337 ASP A CA 1
ATOM 2692 C C . ASP A 1 337 ? 8.109 -40.594 7.441 1 88.25 337 ASP A C 1
ATOM 2694 O O . ASP A 1 337 ? 8.906 -39.688 7.574 1 88.25 337 ASP A O 1
ATOM 2698 N N . ARG A 1 338 ? 8.125 -41.469 6.426 1 89.69 338 ARG A N 1
ATOM 2699 C CA . ARG A 1 338 ? 9.086 -41.281 5.344 1 89.69 338 ARG A CA 1
ATOM 2700 C C . ARG A 1 338 ? 8.555 -40.281 4.309 1 89.69 338 ARG A C 1
ATOM 2702 O O . ARG A 1 338 ? 9.273 -39.906 3.379 1 89.69 338 ARG A O 1
ATOM 2709 N N . LEU A 1 339 ? 7.277 -39.844 4.48 1 92.06 339 LEU A N 1
ATOM 2710 C CA . LEU A 1 339 ? 6.645 -38.906 3.578 1 92.06 339 LEU A CA 1
ATOM 2711 C C . LEU A 1 339 ? 6.496 -39.5 2.18 1 92.06 339 LEU A C 1
ATOM 2713 O O . LEU A 1 339 ? 6.723 -38.812 1.184 1 92.06 339 LEU A O 1
ATOM 2717 N N . ASP A 1 340 ? 6.148 -40.75 2.127 1 90.81 340 ASP A N 1
ATOM 2718 C CA . ASP A 1 340 ? 6.121 -41.531 0.879 1 90.81 340 ASP A CA 1
ATOM 2719 C C . ASP A 1 340 ? 4.984 -41.062 -0.025 1 90.81 340 ASP A C 1
ATOM 2721 O O . ASP A 1 340 ? 5.027 -41.25 -1.239 1 90.81 340 ASP A O 1
ATOM 2725 N N . HIS A 1 341 ? 3.99 -40.5 0.551 1 93.81 341 HIS A N 1
ATOM 2726 C CA . HIS A 1 341 ? 2.809 -40.156 -0.235 1 93.81 341 HIS A CA 1
ATOM 2727 C C . HIS A 1 341 ? 2.994 -38.844 -0.965 1 93.81 341 HIS A C 1
ATOM 2729 O O . HIS A 1 341 ? 2.221 -38.5 -1.866 1 93.81 341 HIS A O 1
ATOM 2735 N N . LEU A 1 342 ? 3.986 -38.094 -0.552 1 95.19 342 LEU A N 1
ATOM 2736 C CA . LEU A 1 342 ? 4.328 -36.844 -1.24 1 95.19 342 LEU A CA 1
ATOM 2737 C C . LEU A 1 342 ? 5.41 -37.094 -2.291 1 95.19 342 LEU A C 1
ATOM 2739 O O . LEU A 1 342 ? 6.602 -37.031 -1.985 1 95.19 342 LEU A O 1
ATOM 2743 N N . TYR A 1 343 ? 5.008 -37.375 -3.459 1 93.06 343 TYR A N 1
ATOM 2744 C CA . TYR A 1 343 ? 5.867 -37.688 -4.59 1 93.06 343 TYR A CA 1
ATOM 2745 C C . TYR A 1 343 ? 5.102 -37.594 -5.906 1 93.06 343 TYR A C 1
ATOM 2747 O O . TYR A 1 343 ? 3.916 -37.906 -5.969 1 93.06 343 TYR A O 1
ATOM 2755 N N . PRO A 1 344 ? 5.754 -37.125 -6.934 1 95.12 344 PRO A N 1
ATOM 2756 C CA . PRO A 1 344 ? 7.113 -36.594 -7.039 1 95.12 344 PRO A CA 1
ATOM 2757 C C . PRO A 1 344 ? 7.188 -35.094 -6.734 1 95.12 344 PRO A C 1
ATOM 2759 O O . PRO A 1 344 ? 6.148 -34.438 -6.637 1 95.12 344 PRO A O 1
ATOM 2762 N N . PHE A 1 345 ? 8.375 -34.656 -6.5 1 93.75 345 PHE A N 1
ATOM 2763 C CA . PHE A 1 345 ? 8.609 -33.219 -6.434 1 93.75 345 PHE A CA 1
ATOM 2764 C C . PHE A 1 345 ? 9.008 -32.656 -7.801 1 93.75 345 PHE A C 1
ATOM 2766 O O . PHE A 1 345 ? 9.953 -33.156 -8.422 1 93.75 345 PHE A O 1
ATOM 2773 N N . ARG A 1 346 ? 8.273 -31.656 -8.242 1 94.25 346 ARG A N 1
ATOM 2774 C CA . ARG A 1 346 ? 8.461 -31.203 -9.617 1 94.25 346 ARG A CA 1
ATOM 2775 C C . ARG A 1 346 ? 8.617 -29.688 -9.68 1 94.25 346 ARG A C 1
ATOM 2777 O O . ARG A 1 346 ? 8.023 -28.969 -8.875 1 94.25 346 ARG A O 1
ATOM 2784 N N . ILE A 1 347 ? 9.32 -29.281 -10.68 1 93.56 347 ILE A N 1
ATOM 2785 C CA . ILE A 1 347 ? 9.492 -27.859 -10.906 1 93.56 347 ILE A CA 1
ATOM 2786 C C . ILE A 1 347 ? 8.312 -27.312 -11.703 1 93.56 347 ILE A C 1
ATOM 2788 O O . ILE A 1 347 ? 7.676 -28.047 -12.461 1 93.56 347 ILE A O 1
ATOM 2792 N N . VAL A 1 348 ? 8.055 -26.094 -11.531 1 93.75 348 VAL A N 1
ATOM 2793 C CA . VAL A 1 348 ? 6.922 -25.422 -12.156 1 93.75 348 VAL A CA 1
ATOM 2794 C C . VAL A 1 348 ? 7.391 -24.672 -13.406 1 93.75 348 VAL A C 1
ATOM 2796 O O . VAL A 1 348 ? 8.594 -24.484 -13.609 1 93.75 348 VAL A O 1
ATOM 2799 N N . ASP A 1 349 ? 6.469 -24.172 -14.172 1 93.25 349 ASP A N 1
ATOM 2800 C CA . ASP A 1 349 ? 6.797 -23.703 -15.516 1 93.25 349 ASP A CA 1
ATOM 2801 C C . ASP A 1 349 ? 6.902 -22.172 -15.547 1 93.25 349 ASP A C 1
ATOM 2803 O O . ASP A 1 349 ? 7.609 -21.625 -16.391 1 93.25 349 ASP A O 1
ATOM 2807 N N . TRP A 1 350 ? 6.219 -21.484 -14.75 1 93.31 350 TRP A N 1
ATOM 2808 C CA . TRP A 1 350 ? 6.305 -20.031 -14.805 1 93.31 350 TRP A CA 1
ATOM 2809 C C . TRP A 1 350 ? 7.707 -19.547 -14.453 1 93.31 350 TRP A C 1
ATOM 2811 O O . TRP A 1 350 ? 8.289 -18.734 -15.164 1 93.31 350 TRP A O 1
ATOM 2821 N N . HIS A 1 351 ? 8.242 -20.047 -13.391 1 92.38 351 HIS A N 1
ATOM 2822 C CA . HIS A 1 351 ? 9.602 -19.688 -13.008 1 92.38 351 HIS A CA 1
ATOM 2823 C C . HIS A 1 351 ? 10.617 -20.188 -14.023 1 92.38 351 HIS A C 1
ATOM 2825 O O . HIS A 1 351 ? 11.641 -19.547 -14.25 1 92.38 351 HIS A O 1
ATOM 2831 N N . THR A 1 352 ? 10.273 -21.297 -14.617 1 92.88 352 THR A N 1
ATOM 2832 C CA . THR A 1 352 ? 11.133 -21.828 -15.672 1 92.88 352 THR A CA 1
ATOM 2833 C C . THR A 1 352 ? 11.156 -20.875 -16.875 1 92.88 352 THR A C 1
ATOM 2835 O O . THR A 1 352 ? 12.219 -20.609 -17.438 1 92.88 352 THR A O 1
ATOM 2838 N N . LYS A 1 353 ? 9.984 -20.438 -17.234 1 91.44 353 LYS A N 1
ATOM 2839 C CA . LYS A 1 353 ? 9.875 -19.469 -18.312 1 91.44 353 LYS A CA 1
ATOM 2840 C C . LYS A 1 353 ? 10.656 -18.203 -18 1 91.44 353 LYS A C 1
ATOM 2842 O O . LYS A 1 353 ? 11.305 -17.625 -18.875 1 91.44 353 LYS A O 1
ATOM 2847 N N . ARG A 1 354 ? 10.578 -17.797 -16.812 1 92.31 354 ARG A N 1
ATOM 2848 C CA . ARG A 1 354 ? 11.312 -16.609 -16.391 1 92.31 354 ARG A CA 1
ATOM 2849 C C . ARG A 1 354 ? 12.82 -16.812 -16.516 1 92.31 354 ARG A C 1
ATOM 2851 O O . ARG A 1 354 ? 13.531 -15.93 -16.984 1 92.31 354 ARG A O 1
ATOM 2858 N N . SER A 1 355 ? 13.242 -17.953 -16.094 1 92.44 355 SER A N 1
ATOM 2859 C CA . SER A 1 355 ? 14.672 -18.266 -16.172 1 92.44 355 SER A CA 1
ATOM 2860 C C . SER A 1 355 ? 15.141 -18.359 -17.609 1 92.44 355 SER A C 1
ATOM 2862 O O . SER A 1 355 ? 16.266 -18 -17.938 1 92.44 355 SER A O 1
ATOM 2864 N N . PHE A 1 356 ? 14.32 -18.859 -18.453 1 91.19 356 PHE A N 1
ATOM 2865 C CA . PHE A 1 356 ? 14.664 -18.922 -19.875 1 91.19 356 PHE A CA 1
ATOM 2866 C C . PHE A 1 356 ? 14.836 -17.531 -20.453 1 91.19 356 PHE A C 1
ATOM 2868 O O . PHE A 1 356 ? 15.773 -17.281 -21.219 1 91.19 356 PHE A O 1
ATOM 2875 N N . LEU A 1 357 ? 13.867 -16.672 -20.078 1 91.31 357 LEU A N 1
ATOM 2876 C CA . LEU A 1 357 ? 14 -15.297 -20.547 1 91.31 357 LEU A CA 1
ATOM 2877 C C . LEU A 1 357 ? 15.289 -14.672 -20.031 1 91.31 357 LEU A C 1
ATOM 2879 O O . LEU A 1 357 ? 15.945 -13.906 -20.75 1 91.31 357 LEU A O 1
ATOM 2883 N N . LYS A 1 358 ? 15.625 -14.984 -18.812 1 92.12 358 LYS A N 1
ATOM 2884 C CA . LYS A 1 358 ? 16.891 -14.5 -18.25 1 92.12 358 LYS A CA 1
ATOM 2885 C C . LYS A 1 358 ? 18.078 -14.992 -19.078 1 92.12 358 LYS A C 1
ATOM 2887 O O . LYS A 1 358 ? 19.047 -14.266 -19.281 1 92.12 358 LYS A O 1
ATOM 2892 N N . LEU A 1 359 ? 18 -16.234 -19.453 1 90 359 LEU A N 1
ATOM 2893 C CA . LEU A 1 359 ? 19.031 -16.828 -20.297 1 90 359 LEU A CA 1
ATOM 2894 C C . LEU A 1 359 ? 19.141 -16.062 -21.609 1 90 359 LEU A C 1
ATOM 2896 O O . LEU A 1 359 ? 20.25 -15.75 -22.062 1 90 359 LEU A O 1
ATOM 2900 N N . VAL A 1 360 ? 18.031 -15.734 -22.219 1 87.75 360 VAL A N 1
ATOM 2901 C CA . VAL A 1 360 ? 18.016 -15 -23.469 1 87.75 360 VAL A CA 1
ATOM 2902 C C . VAL A 1 360 ? 18.641 -13.625 -23.281 1 87.75 360 VAL A C 1
ATOM 2904 O O . VAL A 1 360 ? 19.453 -13.18 -24.094 1 87.75 360 VAL A O 1
ATOM 2907 N N . PHE A 1 361 ? 18.266 -12.969 -22.203 1 89.5 361 PHE A N 1
ATOM 2908 C CA . PHE A 1 361 ? 18.781 -11.633 -21.938 1 89.5 361 PHE A CA 1
ATOM 2909 C C . PHE A 1 361 ? 20.281 -11.68 -21.656 1 89.5 361 PHE A C 1
ATOM 2911 O O . PHE A 1 361 ? 21.016 -10.758 -22.016 1 89.5 361 PHE A O 1
ATOM 2918 N N . LYS A 1 362 ? 20.688 -12.656 -20.969 1 86.5 362 LYS A N 1
ATOM 2919 C CA . LYS A 1 362 ? 22.125 -12.812 -20.719 1 86.5 362 LYS A CA 1
ATOM 2920 C C . LYS A 1 362 ? 22.906 -12.938 -22.016 1 86.5 362 LYS A C 1
ATOM 2922 O O . LYS A 1 362 ? 24 -12.406 -22.141 1 86.5 362 LYS A O 1
ATOM 2927 N N . ARG A 1 363 ? 22.312 -13.516 -23.016 1 82.94 363 ARG A N 1
ATOM 2928 C CA . ARG A 1 363 ? 22.969 -13.781 -24.281 1 82.94 363 ARG A CA 1
ATOM 2929 C C . ARG A 1 363 ? 22.875 -12.57 -25.219 1 82.94 363 ARG A C 1
ATOM 2931 O O . ARG A 1 363 ? 23.797 -12.305 -25.984 1 82.94 363 ARG A O 1
ATOM 2938 N N . LEU A 1 364 ? 21.734 -11.859 -25.062 1 83.38 364 LEU A N 1
ATOM 2939 C CA . LEU A 1 364 ? 21.453 -10.945 -26.156 1 83.38 364 LEU A CA 1
ATOM 2940 C C . LEU A 1 364 ? 21.375 -9.508 -25.656 1 83.38 364 LEU A C 1
ATOM 2942 O O . LEU A 1 364 ? 21.25 -8.578 -26.469 1 83.38 364 LEU A O 1
ATOM 2946 N N . TYR A 1 365 ? 21.516 -9.25 -24.344 1 83.5 365 TYR A N 1
ATOM 2947 C CA . TYR A 1 365 ? 21.203 -7.926 -23.812 1 83.5 365 TYR A CA 1
ATOM 2948 C C . TYR A 1 365 ? 22.469 -7.23 -23.312 1 83.5 365 TYR A C 1
ATOM 2950 O O . TYR A 1 365 ? 22.484 -6.008 -23.141 1 83.5 365 TYR A O 1
ATOM 2958 N N . THR A 1 366 ? 23.594 -7.777 -23 1 68.44 366 THR A N 1
ATOM 2959 C CA . THR A 1 366 ? 24.75 -7.195 -22.359 1 68.44 366 THR A CA 1
ATOM 2960 C C . THR A 1 366 ? 25.531 -6.309 -23.328 1 68.44 366 THR A C 1
ATOM 2962 O O . THR A 1 366 ? 26.453 -6.777 -24 1 68.44 366 THR A O 1
ATOM 2965 N N . ASN A 1 367 ? 24.781 -5.234 -23.766 1 70.12 367 ASN A N 1
ATOM 2966 C CA . ASN A 1 367 ? 25.5 -4.441 -24.766 1 70.12 367 ASN A CA 1
ATOM 2967 C C . ASN A 1 367 ? 25.266 -2.947 -24.562 1 70.12 367 ASN A C 1
ATOM 2969 O O . ASN A 1 367 ? 24.594 -2.541 -23.609 1 70.12 367 ASN A O 1
ATOM 2973 N N . SER A 1 368 ? 26 -2.203 -25.422 1 76.12 368 SER A N 1
ATOM 2974 C CA . SER A 1 368 ? 25.844 -0.752 -25.469 1 76.12 368 SER A CA 1
ATOM 2975 C C . SER A 1 368 ? 24.5 -0.356 -26.062 1 76.12 368 SER A C 1
ATOM 2977 O O . SER A 1 368 ? 23.984 -1.032 -26.953 1 76.12 368 SER A O 1
ATOM 2979 N N . GLY A 1 369 ? 23.859 0.553 -25.547 1 81.12 369 GLY A N 1
ATOM 2980 C CA . GLY A 1 369 ? 22.578 1.069 -26.016 1 81.12 369 GLY A CA 1
ATOM 2981 C C . GLY A 1 369 ? 22.688 1.787 -27.344 1 81.12 369 GLY A C 1
ATOM 2982 O O . GLY A 1 369 ? 21.672 2.182 -27.922 1 81.12 369 GLY A O 1
ATOM 2983 N N . ARG A 1 370 ? 23.828 1.87 -28 1 84.19 370 ARG A N 1
ATOM 2984 C CA . ARG A 1 370 ? 24.016 2.639 -29.219 1 84.19 370 ARG A CA 1
ATOM 2985 C C . ARG A 1 370 ? 24.109 1.721 -30.438 1 84.19 370 ARG A C 1
ATOM 2987 O O . ARG A 1 370 ? 24.062 2.188 -31.578 1 84.19 370 ARG A O 1
ATOM 2994 N N . GLU A 1 371 ? 24.156 0.423 -30.297 1 87.62 371 GLU A N 1
ATOM 2995 C CA . GLU A 1 371 ? 24.281 -0.534 -31.391 1 87.62 371 GLU A CA 1
ATOM 2996 C C . GLU A 1 371 ? 22.922 -0.918 -31.953 1 87.62 371 GLU A C 1
ATOM 2998 O O . GLU A 1 371 ? 22.25 -1.81 -31.422 1 87.62 371 GLU A O 1
ATOM 3003 N N . MET A 1 372 ? 22.641 -0.434 -33.125 1 89.19 372 MET A N 1
ATOM 3004 C CA . MET A 1 372 ? 21.344 -0.621 -33.75 1 89.19 372 MET A CA 1
ATOM 3005 C C . MET A 1 372 ? 21.078 -2.096 -34.031 1 89.19 372 MET A C 1
ATOM 3007 O O . MET A 1 372 ? 21.984 -2.814 -34.469 1 89.19 372 MET A O 1
ATOM 3011 N N . GLY A 1 373 ? 19.875 -2.564 -33.688 1 87.94 373 GLY A N 1
ATOM 3012 C CA . GLY A 1 373 ? 19.484 -3.936 -33.969 1 87.94 373 GLY A CA 1
ATOM 3013 C C . GLY A 1 373 ? 19.547 -4.848 -32.75 1 87.94 373 GLY A C 1
ATOM 3014 O O . GLY A 1 373 ? 19.078 -5.988 -32.812 1 87.94 373 GLY A O 1
ATOM 3015 N N . THR A 1 374 ? 20.156 -4.316 -31.766 1 88.25 374 THR A N 1
ATOM 3016 C CA . THR A 1 374 ? 20.266 -5.121 -30.547 1 88.25 374 THR A CA 1
ATOM 3017 C C . THR A 1 374 ? 19.094 -4.855 -29.609 1 88.25 374 THR A C 1
ATOM 3019 O O . THR A 1 374 ? 18.391 -3.857 -29.766 1 88.25 374 THR A O 1
ATOM 3022 N N . MET A 1 375 ? 18.906 -5.68 -28.656 1 89.31 375 MET A N 1
ATOM 3023 C CA . MET A 1 375 ? 17.797 -5.551 -27.703 1 89.31 375 MET A CA 1
ATOM 3024 C C . MET A 1 375 ? 17.953 -4.297 -26.859 1 89.31 375 MET A C 1
ATOM 3026 O O . MET A 1 375 ? 16.969 -3.582 -26.609 1 89.31 375 MET A O 1
ATOM 3030 N N . ARG A 1 376 ? 19.141 -4.02 -26.375 1 90.44 376 ARG A N 1
ATOM 3031 C CA . ARG A 1 376 ? 19.391 -2.85 -25.547 1 90.44 376 ARG A CA 1
ATOM 3032 C C . ARG A 1 376 ? 19.141 -1.562 -26.328 1 90.44 376 ARG A C 1
ATOM 3034 O O . ARG A 1 376 ? 18.641 -0.583 -25.766 1 90.44 376 ARG A O 1
ATOM 3041 N N . TYR A 1 377 ? 19.594 -1.544 -27.594 1 91.31 377 TYR A N 1
ATOM 3042 C CA . TYR A 1 377 ? 19.359 -0.391 -28.453 1 91.31 377 TYR A CA 1
ATOM 3043 C C . TYR A 1 377 ? 17.859 -0.079 -28.531 1 91.31 377 TYR A C 1
ATOM 3045 O O . TYR A 1 377 ? 17.453 1.068 -28.344 1 91.31 377 TYR A O 1
ATOM 3053 N N . PHE A 1 378 ? 17.094 -1.064 -28.781 1 91.88 378 PHE A N 1
ATOM 3054 C CA . PHE A 1 378 ? 15.664 -0.86 -28.938 1 91.88 378 PHE A CA 1
ATOM 3055 C C . PHE A 1 378 ? 15.023 -0.482 -27.609 1 91.88 378 PHE A C 1
ATOM 3057 O O . PHE A 1 378 ? 14.062 0.291 -27.562 1 91.88 378 PHE A O 1
ATOM 3064 N N . ARG A 1 379 ? 15.492 -1.055 -26.469 1 90.88 379 ARG A N 1
ATOM 3065 C CA . ARG A 1 379 ? 15.023 -0.667 -25.156 1 90.88 379 ARG A CA 1
ATOM 3066 C C . ARG A 1 379 ? 15.188 0.831 -24.922 1 90.88 379 ARG A C 1
ATOM 3068 O O . ARG A 1 379 ? 14.281 1.497 -24.422 1 90.88 379 ARG A O 1
ATOM 3075 N N . GLU A 1 380 ? 16.359 1.372 -25.234 1 90.44 380 GLU A N 1
ATOM 3076 C CA . GLU A 1 380 ? 16.688 2.783 -25.031 1 90.44 380 GLU A CA 1
ATOM 3077 C C . GLU A 1 380 ? 15.875 3.668 -25.984 1 90.44 380 GLU A C 1
ATOM 3079 O O . GLU A 1 380 ? 15.383 4.727 -25.578 1 90.44 380 GLU A O 1
ATOM 3084 N N . LYS A 1 381 ? 15.789 3.203 -27.156 1 90.19 381 LYS A N 1
ATOM 3085 C CA . LYS A 1 381 ? 15.055 3.988 -28.141 1 90.19 381 LYS A CA 1
ATOM 3086 C C . LYS A 1 381 ? 13.586 4.137 -27.75 1 90.19 381 LYS A C 1
ATOM 3088 O O . LYS A 1 381 ? 13.008 5.211 -27.906 1 90.19 381 LYS A O 1
ATOM 3093 N N . MET A 1 382 ? 13.039 3.076 -27.344 1 90.19 382 MET A N 1
ATOM 3094 C CA . MET A 1 382 ? 11.625 3.088 -26.969 1 90.19 382 MET A CA 1
ATOM 3095 C C . MET A 1 382 ? 11.445 3.537 -25.531 1 90.19 382 MET A C 1
ATOM 3097 O O . MET A 1 382 ? 10.32 3.559 -25.016 1 90.19 382 MET A O 1
ATOM 3101 N N . GLN A 1 383 ? 12.484 3.793 -24.781 1 87.31 383 GLN A N 1
ATOM 3102 C CA . GLN A 1 383 ? 12.508 4.27 -23.406 1 87.31 383 GLN A CA 1
ATOM 3103 C C . GLN A 1 383 ? 11.766 3.303 -22.469 1 87.31 383 GLN A C 1
ATOM 3105 O O . GLN A 1 383 ? 10.922 3.719 -21.688 1 87.31 383 GLN A O 1
ATOM 3110 N N . ARG A 1 384 ? 11.984 2.02 -22.75 1 89.56 384 ARG A N 1
ATOM 3111 C CA . ARG A 1 384 ? 11.422 0.997 -21.875 1 89.56 384 ARG A CA 1
ATOM 3112 C C . ARG A 1 384 ? 12.312 0.748 -20.672 1 89.56 384 ARG A C 1
ATOM 3114 O O . ARG A 1 384 ? 12.906 -0.325 -20.531 1 89.56 384 ARG A O 1
ATOM 3121 N N . ARG A 1 385 ? 12.227 1.593 -19.688 1 85.38 385 ARG A N 1
ATOM 3122 C CA . ARG A 1 385 ? 13.164 1.619 -18.562 1 85.38 385 ARG A CA 1
ATOM 3123 C C . ARG A 1 385 ? 12.906 0.458 -17.609 1 85.38 385 ARG A C 1
ATOM 3125 O O . ARG A 1 385 ? 13.789 0.079 -16.844 1 85.38 385 ARG A O 1
ATOM 3132 N N . ASN A 1 386 ? 11.742 -0.102 -17.75 1 85.75 386 ASN A N 1
ATOM 3133 C CA . ASN A 1 386 ? 11.414 -1.219 -16.859 1 85.75 386 ASN A CA 1
ATOM 3134 C C . ASN A 1 386 ? 12.078 -2.514 -17.328 1 85.75 386 ASN A C 1
ATOM 3136 O O . ASN A 1 386 ? 12.117 -3.496 -16.578 1 85.75 386 ASN A O 1
ATOM 3140 N N . VAL A 1 387 ? 12.578 -2.504 -18.516 1 90 387 VAL A N 1
ATOM 3141 C CA . VAL A 1 387 ? 13.281 -3.674 -19.047 1 90 387 VAL A CA 1
ATOM 3142 C C . VAL A 1 387 ? 14.734 -3.656 -18.562 1 90 387 VAL A C 1
ATOM 3144 O O . VAL A 1 387 ? 15.484 -2.73 -18.891 1 90 387 VAL A O 1
ATOM 3147 N N . THR A 1 388 ? 15.055 -4.566 -17.734 1 87.19 388 THR A N 1
ATOM 3148 C CA . THR A 1 388 ? 16.406 -4.648 -17.188 1 87.19 388 THR A CA 1
ATOM 3149 C C . THR A 1 388 ? 17 -6.027 -17.453 1 87.19 388 THR A C 1
ATOM 3151 O O . THR A 1 388 ? 16.281 -6.98 -17.75 1 87.19 388 THR A O 1
ATOM 3154 N N . GLN A 1 389 ? 18.25 -6.094 -17.266 1 86.56 389 GLN A N 1
ATOM 3155 C CA . GLN A 1 389 ? 18.984 -7.316 -17.562 1 86.56 389 GLN A CA 1
ATOM 3156 C C . GLN A 1 389 ? 18.578 -8.453 -16.625 1 86.56 389 GLN A C 1
ATOM 3158 O O . GLN A 1 389 ? 18.562 -9.617 -17.016 1 86.56 389 GLN A O 1
ATOM 3163 N N . ASP A 1 390 ? 18.203 -8.094 -15.422 1 87.94 390 ASP A N 1
ATOM 3164 C CA . ASP A 1 390 ? 17.875 -9.109 -14.422 1 87.94 390 ASP A CA 1
ATOM 3165 C C . ASP A 1 390 ? 16.422 -9.57 -14.562 1 87.94 390 ASP A C 1
ATOM 3167 O O . ASP A 1 390 ? 15.977 -10.453 -13.828 1 87.94 390 ASP A O 1
ATOM 3171 N N . VAL A 1 391 ? 15.711 -9.078 -15.547 1 91.31 391 VAL A N 1
ATOM 3172 C CA . VAL A 1 391 ? 14.336 -9.477 -15.859 1 91.31 391 VAL A CA 1
ATOM 3173 C C . VAL A 1 391 ? 13.469 -9.359 -14.609 1 91.31 391 VAL A C 1
ATOM 3175 O O . VAL A 1 391 ? 12.742 -10.297 -14.266 1 91.31 391 VAL A O 1
ATOM 3178 N N . LYS A 1 392 ? 13.609 -8.32 -13.875 1 87 392 LYS A N 1
ATOM 3179 C CA . LYS A 1 392 ? 12.812 -8.094 -12.672 1 87 392 LYS A CA 1
ATOM 3180 C C . LYS A 1 392 ? 11.344 -7.891 -13.023 1 87 392 LYS A C 1
ATOM 3182 O O . LYS A 1 392 ? 10.461 -8.422 -12.344 1 87 392 LYS A O 1
ATOM 3187 N N . HIS A 1 393 ? 11.188 -7.152 -14.07 1 88.69 393 HIS A N 1
ATOM 3188 C CA . HIS A 1 393 ? 9.844 -6.984 -14.609 1 88.69 393 HIS A CA 1
ATOM 3189 C C . HIS A 1 393 ? 9.602 -7.918 -15.789 1 88.69 393 HIS A C 1
ATOM 3191 O O . HIS A 1 393 ? 9.711 -7.504 -16.953 1 88.69 393 HIS A O 1
ATOM 3197 N N . TYR A 1 394 ? 9.156 -9.062 -15.547 1 89 394 TYR A N 1
ATOM 3198 C CA . TYR A 1 394 ? 9.094 -10.156 -16.5 1 89 394 TYR A CA 1
ATOM 3199 C C . TYR A 1 394 ? 8.242 -9.773 -17.703 1 89 394 TYR A C 1
ATOM 3201 O O . TYR A 1 394 ? 8.648 -9.977 -18.859 1 89 394 TYR A O 1
ATOM 3209 N N . GLU A 1 395 ? 7 -9.242 -17.469 1 87.31 395 GLU A N 1
ATOM 3210 C CA . GLU A 1 395 ? 6.066 -8.984 -18.562 1 87.31 395 GLU A CA 1
ATOM 3211 C C . GLU A 1 395 ? 6.621 -7.93 -19.516 1 87.31 395 GLU A C 1
ATOM 3213 O O . GLU A 1 395 ? 6.449 -8.031 -20.734 1 87.31 395 GLU A O 1
ATOM 3218 N N . ASP A 1 396 ? 7.316 -6.949 -18.984 1 88.69 396 ASP A N 1
ATOM 3219 C CA . ASP A 1 396 ? 7.91 -5.91 -19.812 1 88.69 396 ASP A CA 1
ATOM 3220 C C . ASP A 1 396 ? 9.047 -6.473 -20.672 1 88.69 396 ASP A C 1
ATOM 3222 O O . ASP A 1 396 ? 9.164 -6.148 -21.859 1 88.69 396 ASP A O 1
ATOM 3226 N N . CYS A 1 397 ? 9.805 -7.285 -20.016 1 91.25 397 CYS A N 1
ATOM 3227 C CA . CYS A 1 397 ? 10.93 -7.891 -20.719 1 91.25 397 CYS A CA 1
ATOM 3228 C C . CYS A 1 397 ? 10.445 -8.844 -21.812 1 91.25 397 CYS A C 1
ATOM 3230 O O . CYS A 1 397 ? 10.984 -8.859 -22.922 1 91.25 397 CYS A O 1
ATOM 3232 N N . LYS A 1 398 ? 9.422 -9.578 -21.469 1 89 398 LYS A N 1
ATOM 3233 C CA . LYS A 1 398 ? 8.844 -10.516 -22.422 1 89 398 LYS A CA 1
ATOM 3234 C C . LYS A 1 398 ? 8.266 -9.789 -23.625 1 89 398 LYS A C 1
ATOM 3236 O O . LYS A 1 398 ? 8.492 -10.188 -24.766 1 89 398 LYS A O 1
ATOM 3241 N N . GLN A 1 399 ? 7.586 -8.727 -23.375 1 89.06 399 GLN A N 1
ATOM 3242 C CA . GLN A 1 399 ? 6.949 -7.988 -24.469 1 89.06 399 GLN A CA 1
ATOM 3243 C C . GLN A 1 399 ? 7.992 -7.391 -25.406 1 89.06 399 GLN A C 1
ATOM 3245 O O . GLN A 1 399 ? 7.801 -7.379 -26.625 1 89.06 399 GLN A O 1
ATOM 3250 N N . LEU A 1 400 ? 9.031 -6.871 -24.844 1 89.62 400 LEU A N 1
ATOM 3251 C CA . LEU A 1 400 ? 10.086 -6.324 -25.688 1 89.62 400 LEU A CA 1
ATOM 3252 C C . LEU A 1 400 ? 10.719 -7.422 -26.531 1 89.62 400 LEU A C 1
ATOM 3254 O O . LEU A 1 400 ? 10.922 -7.242 -27.734 1 89.62 400 LEU A O 1
ATOM 3258 N N . PHE A 1 401 ? 10.984 -8.594 -25.938 1 89.75 401 PHE A N 1
ATOM 3259 C CA . PHE A 1 401 ? 11.594 -9.727 -26.625 1 89.75 401 PHE A CA 1
ATOM 3260 C C . PHE A 1 401 ? 10.703 -10.203 -27.766 1 89.75 401 PHE A C 1
ATOM 3262 O O . PHE A 1 401 ? 11.18 -10.414 -28.891 1 89.75 401 PHE A O 1
ATOM 3269 N N . LEU A 1 402 ? 9.477 -10.273 -27.469 1 86.44 402 LEU A N 1
ATOM 3270 C CA . LEU A 1 402 ? 8.539 -10.758 -28.469 1 86.44 402 LEU A CA 1
ATOM 3271 C C . LEU A 1 402 ? 8.391 -9.758 -29.609 1 86.44 402 LEU A C 1
ATOM 3273 O O . LEU A 1 402 ? 8.305 -10.141 -30.781 1 86.44 402 LEU A O 1
ATOM 3277 N N . SER A 1 403 ? 8.352 -8.508 -29.266 1 88.44 403 SER A N 1
ATOM 3278 C CA . SER A 1 403 ? 8.234 -7.473 -30.281 1 88.44 403 SER A CA 1
ATOM 3279 C C . SER A 1 403 ? 9.438 -7.484 -31.219 1 88.44 403 SER A C 1
ATOM 3281 O O . SER A 1 403 ? 9.281 -7.422 -32.438 1 88.44 403 SER A O 1
ATOM 3283 N N . ILE A 1 404 ? 10.562 -7.535 -30.641 1 88.19 404 ILE A N 1
ATOM 3284 C CA . ILE A 1 404 ? 11.789 -7.551 -31.438 1 88.19 404 ILE A CA 1
ATOM 3285 C C . ILE A 1 404 ? 11.82 -8.812 -32.312 1 88.19 404 ILE A C 1
ATOM 3287 O O . ILE A 1 404 ? 12.125 -8.742 -33.5 1 88.19 404 ILE A O 1
ATOM 3291 N N . GLY A 1 405 ? 11.492 -9.992 -31.656 1 86.81 405 GLY A N 1
ATOM 3292 C CA . GLY A 1 405 ? 11.453 -11.242 -32.406 1 86.81 405 GLY A CA 1
ATOM 3293 C C . GLY A 1 405 ? 10.484 -11.211 -33.562 1 86.81 405 GLY A C 1
ATOM 3294 O O . GLY A 1 405 ? 10.797 -11.703 -34.656 1 86.81 405 GLY A O 1
ATOM 3295 N N . ARG A 1 406 ? 9.414 -10.688 -33.312 1 86.19 406 ARG A N 1
ATOM 3296 C CA . ARG A 1 406 ? 8.406 -10.578 -34.375 1 86.19 406 ARG A CA 1
ATOM 3297 C C . ARG A 1 406 ? 8.891 -9.688 -35.5 1 86.19 406 ARG A C 1
ATOM 3299 O O . ARG A 1 406 ? 8.695 -10 -36.688 1 86.19 406 ARG A O 1
ATOM 3306 N N . CYS A 1 407 ? 9.508 -8.586 -35.219 1 89.12 407 CYS A N 1
ATOM 3307 C CA . CYS A 1 407 ? 9.992 -7.656 -36.219 1 89.12 407 CYS A CA 1
ATOM 3308 C C . CYS A 1 407 ? 11.117 -8.273 -37.031 1 89.12 407 CYS A C 1
ATOM 3310 O O . CYS A 1 407 ? 11.211 -8.055 -38.25 1 89.12 407 CYS A O 1
ATOM 3312 N N . PHE A 1 408 ? 11.977 -9 -36.406 1 87.19 408 PHE A N 1
ATOM 3313 C CA . PHE A 1 408 ? 13.008 -9.719 -37.156 1 87.19 408 PHE A CA 1
ATOM 3314 C C . PHE A 1 408 ? 12.391 -10.742 -38.094 1 87.19 408 PHE A C 1
ATOM 3316 O O . PHE A 1 408 ? 12.883 -10.938 -39.219 1 87.19 408 PHE A O 1
ATOM 3323 N N . ALA A 1 409 ? 11.352 -11.414 -37.562 1 84.06 409 ALA A N 1
ATOM 3324 C CA . ALA A 1 409 ? 10.656 -12.375 -38.406 1 84.06 409 ALA A CA 1
ATOM 3325 C C . ALA A 1 409 ? 10.047 -11.68 -39.625 1 84.06 409 ALA A C 1
ATOM 3327 O O . ALA A 1 409 ? 10.102 -12.211 -40.75 1 84.06 409 ALA A O 1
ATOM 3328 N N . VAL A 1 410 ? 9.484 -10.578 -39.438 1 86.44 410 VAL A N 1
ATOM 3329 C CA . VAL A 1 410 ? 8.883 -9.812 -40.5 1 86.44 410 VAL A CA 1
ATOM 3330 C C . VAL A 1 410 ? 9.961 -9.438 -41.531 1 86.44 410 VAL A C 1
ATOM 3332 O O . VAL A 1 410 ? 9.766 -9.602 -42.719 1 86.44 410 VAL A O 1
ATOM 3335 N N . GLU A 1 411 ? 11.07 -8.898 -41.031 1 87.31 411 GLU A N 1
ATOM 3336 C CA . GLU A 1 411 ? 12.164 -8.531 -41.938 1 87.31 411 GLU A CA 1
ATOM 3337 C C . GLU A 1 411 ? 12.688 -9.742 -42.719 1 87.31 411 GLU A C 1
ATOM 3339 O O . GLU A 1 411 ? 13.031 -9.633 -43.875 1 87.31 411 GLU A O 1
ATOM 3344 N N . ALA A 1 412 ? 12.766 -10.852 -42.031 1 83.62 412 ALA A N 1
ATOM 3345 C CA . ALA A 1 412 ? 13.195 -12.086 -42.656 1 83.62 412 ALA A CA 1
ATOM 3346 C C . ALA A 1 412 ? 12.227 -12.492 -43.781 1 83.62 412 ALA A C 1
ATOM 3348 O O . ALA A 1 412 ? 12.648 -12.969 -44.844 1 83.62 412 ALA A O 1
ATOM 3349 N N . LEU A 1 413 ? 10.992 -12.328 -43.5 1 82.31 413 LEU A N 1
ATOM 3350 C CA . LEU A 1 413 ? 9.977 -12.672 -44.5 1 82.31 413 LEU A CA 1
ATOM 3351 C C . LEU A 1 413 ? 10.031 -11.727 -45.688 1 82.31 413 LEU A C 1
ATOM 3353 O O . LEU A 1 413 ? 9.852 -12.148 -46.844 1 82.31 413 LEU A O 1
ATOM 3357 N N . ILE A 1 414 ? 10.305 -10.469 -45.438 1 83.62 414 ILE A N 1
ATOM 3358 C CA . ILE A 1 414 ? 10.453 -9.508 -46.531 1 83.62 414 ILE A CA 1
ATOM 3359 C C . ILE A 1 414 ? 11.617 -9.914 -47.406 1 83.62 414 ILE A C 1
ATOM 3361 O O . ILE A 1 414 ? 11.5 -9.883 -48.656 1 83.62 414 ILE A O 1
ATOM 3365 N N . GLN A 1 415 ? 12.656 -10.219 -46.781 1 82 415 GLN A N 1
ATOM 3366 C CA . GLN A 1 415 ? 13.82 -10.648 -47.562 1 82 415 GLN A CA 1
ATOM 3367 C C . GLN A 1 415 ? 13.539 -11.945 -48.312 1 82 415 GLN A C 1
ATOM 3369 O O . GLN A 1 415 ? 13.953 -12.102 -49.438 1 82 415 GLN A O 1
ATOM 3374 N N . PHE A 1 416 ? 12.914 -12.875 -47.625 1 78.44 416 PHE A N 1
ATOM 3375 C CA . PHE A 1 416 ? 12.609 -14.18 -48.188 1 78.44 416 PHE A CA 1
ATOM 3376 C C . PHE A 1 416 ? 11.719 -14.047 -49.406 1 78.44 416 PHE A C 1
ATOM 3378 O O . PHE A 1 416 ? 11.961 -14.695 -50.438 1 78.44 416 PHE A O 1
ATOM 3385 N N . PHE A 1 417 ? 10.773 -13.219 -49.344 1 79.06 417 PHE A N 1
ATOM 3386 C CA . PHE A 1 417 ? 9.828 -13.055 -50.438 1 79.06 417 PHE A CA 1
ATOM 3387 C C . PHE A 1 417 ? 10.281 -11.953 -51.375 1 79.06 417 PHE A C 1
ATOM 3389 O O . PHE A 1 417 ? 9.578 -11.617 -52.344 1 79.06 417 PHE A O 1
ATOM 3396 N N . ASN A 1 418 ? 11.516 -11.422 -51.094 1 78.19 418 ASN A N 1
ATOM 3397 C CA . ASN A 1 418 ? 12.117 -10.375 -51.906 1 78.19 418 ASN A CA 1
ATOM 3398 C C . ASN A 1 418 ? 11.164 -9.211 -52.094 1 78.19 418 ASN A C 1
ATOM 3400 O O . ASN A 1 418 ? 10.898 -8.805 -53.25 1 78.19 418 ASN A O 1
ATOM 3404 N N . MET A 1 419 ? 10.688 -8.812 -51.062 1 77.5 419 MET A N 1
ATOM 3405 C CA . MET A 1 419 ? 9.75 -7.695 -51.062 1 77.5 419 MET A CA 1
ATOM 3406 C C . MET A 1 419 ? 10.453 -6.398 -50.688 1 77.5 419 MET A C 1
ATOM 3408 O O . MET A 1 419 ? 11.469 -6.418 -50 1 77.5 419 MET A O 1
ATOM 3412 N N . VAL A 1 420 ? 9.938 -5.316 -51.25 1 72.12 420 VAL A N 1
ATOM 3413 C CA . VAL A 1 420 ? 10.492 -4.016 -50.906 1 72.12 420 VAL A CA 1
ATOM 3414 C C . VAL A 1 420 ? 10.055 -3.623 -49.5 1 72.12 420 VAL A C 1
ATOM 3416 O O . VAL A 1 420 ? 10.852 -3.105 -48.719 1 72.12 420 VAL A O 1
ATOM 3419 N N . ASP A 1 421 ? 8.758 -3.748 -49.281 1 71.31 421 ASP A N 1
ATOM 3420 C CA . ASP A 1 421 ? 8.188 -3.48 -47.938 1 71.31 421 ASP A CA 1
ATOM 3421 C C . ASP A 1 421 ? 7.016 -4.418 -47.656 1 71.31 421 ASP A C 1
ATOM 3423 O O . ASP A 1 421 ? 6.773 -5.363 -48.406 1 71.31 421 ASP A O 1
ATOM 3427 N N . GLN A 1 422 ? 6.465 -4.359 -46.5 1 72.75 422 GLN A N 1
ATOM 3428 C CA . GLN A 1 422 ? 5.402 -5.258 -46.062 1 72.75 422 GLN A CA 1
ATOM 3429 C C . GLN A 1 422 ? 4.238 -5.266 -47.031 1 72.75 422 GLN A C 1
ATOM 3431 O O . GLN A 1 422 ? 3.457 -6.219 -47.094 1 72.75 422 GLN A O 1
ATOM 3436 N N . ASN A 1 423 ? 4.254 -4.262 -47.812 1 65.69 423 ASN A N 1
ATOM 3437 C CA . ASN A 1 423 ? 3.133 -4.141 -48.719 1 65.69 423 ASN A CA 1
ATOM 3438 C C . ASN A 1 423 ? 3.484 -4.688 -50.094 1 65.69 423 ASN A C 1
ATOM 3440 O O . ASN A 1 423 ? 2.648 -4.684 -51 1 65.69 423 ASN A O 1
ATOM 3444 N N . GLY A 1 424 ? 4.766 -5.234 -50.219 1 59.25 424 GLY A N 1
ATOM 3445 C CA . GLY A 1 424 ? 5.227 -5.734 -51.5 1 59.25 424 GLY A CA 1
ATOM 3446 C C . GLY A 1 424 ? 4.68 -7.105 -51.844 1 59.25 424 GLY A C 1
ATOM 3447 O O . GLY A 1 424 ? 4.09 -7.773 -51 1 59.25 424 GLY A O 1
ATOM 3448 N N . VAL A 1 425 ? 4.668 -7.621 -53.062 1 56.22 425 VAL A N 1
ATOM 3449 C CA . VAL A 1 425 ? 4.203 -8.914 -53.531 1 56.22 425 VAL A CA 1
ATOM 3450 C C . VAL A 1 425 ? 5.254 -9.984 -53.25 1 56.22 425 VAL A C 1
ATOM 3452 O O . VAL A 1 425 ? 6.43 -9.812 -53.594 1 56.22 425 VAL A O 1
ATOM 3455 N N . PRO A 1 426 ? 4.934 -11.164 -52.344 1 58.75 426 PRO A N 1
ATOM 3456 C CA . PRO A 1 426 ? 5.887 -12.172 -51.875 1 58.75 426 PRO A CA 1
ATOM 3457 C C . PRO A 1 426 ? 6.488 -12.992 -53 1 58.75 426 PRO A C 1
ATOM 3459 O O . PRO A 1 426 ? 5.801 -13.297 -54 1 58.75 426 PRO A O 1
ATOM 3462 N N . THR A 1 427 ? 7.906 -13.156 -52.875 1 52.5 427 THR A N 1
ATOM 3463 C CA . THR A 1 427 ? 8.547 -14.148 -53.719 1 52.5 427 THR A CA 1
ATOM 3464 C C . THR A 1 427 ? 8.852 -15.422 -52.969 1 52.5 427 THR A C 1
ATOM 3466 O O . THR A 1 427 ? 8.75 -15.453 -51.719 1 52.5 427 THR A O 1
ATOM 3469 N N . LYS A 1 428 ? 9.164 -16.734 -53.344 1 45.38 428 LYS A N 1
ATOM 3470 C CA . LYS A 1 428 ? 9.117 -18.125 -52.906 1 45.38 428 LYS A CA 1
ATOM 3471 C C . LYS A 1 428 ? 10.203 -18.422 -51.875 1 45.38 428 LYS A C 1
ATOM 3473 O O . LYS A 1 428 ? 10.328 -19.562 -51.406 1 45.38 428 LYS A O 1
ATOM 3478 N N . ASN A 1 429 ? 10.688 -17.562 -50.781 1 41.59 429 ASN A N 1
ATOM 3479 C CA . ASN A 1 429 ? 11.781 -18.125 -50 1 41.59 429 ASN A CA 1
ATOM 3480 C C . ASN A 1 429 ? 11.32 -18.516 -48.594 1 41.59 429 ASN A C 1
ATOM 3482 O O . ASN A 1 429 ? 10.305 -18.016 -48.125 1 41.59 429 ASN A O 1
ATOM 3486 N N . ARG A 1 430 ? 12 -19.641 -47.781 1 42.12 430 ARG A N 1
ATOM 3487 C CA . ARG A 1 430 ? 11.68 -20.25 -46.5 1 42.12 430 ARG A CA 1
ATOM 3488 C C . ARG A 1 430 ? 12.273 -19.438 -45.344 1 42.12 430 ARG A C 1
ATOM 3490 O O . ARG A 1 430 ? 13.453 -19.094 -45.375 1 42.12 430 ARG A O 1
ATOM 3497 N N . PRO A 1 431 ? 11.555 -19.047 -44.156 1 45.06 431 PRO A N 1
ATOM 3498 C CA . PRO A 1 431 ? 12.023 -18.141 -43.094 1 45.06 431 PRO A CA 1
ATOM 3499 C C . PRO A 1 431 ? 12.719 -18.875 -41.969 1 45.06 431 PRO A C 1
ATOM 3501 O O . PRO A 1 431 ? 12.312 -19.984 -41.594 1 45.06 431 PRO A O 1
ATOM 3504 N N . PRO A 1 432 ? 14.047 -18.406 -41.281 1 39.44 432 PRO A N 1
ATOM 3505 C CA . PRO A 1 432 ? 14.844 -19.016 -40.219 1 39.44 432 PRO A CA 1
ATOM 3506 C C . PRO A 1 432 ? 14.5 -18.484 -38.844 1 39.44 432 PRO A C 1
ATOM 3508 O O . PRO A 1 432 ? 14.547 -17.266 -38.625 1 39.44 432 PRO A O 1
ATOM 3511 N N . TYR A 1 433 ? 13.516 -18.438 -37.906 1 43.5 433 TYR A N 1
ATOM 3512 C CA . TYR A 1 433 ? 13.625 -17.812 -36.594 1 43.5 433 TYR A CA 1
ATOM 3513 C C . TYR A 1 433 ? 13.305 -18.812 -35.5 1 43.5 433 TYR A C 1
ATOM 3515 O O . TYR A 1 433 ? 12.18 -19.297 -35.406 1 43.5 433 TYR A O 1
ATOM 3523 N N . TYR A 1 434 ? 14.492 -19.391 -34.625 1 50.31 434 TYR A N 1
ATOM 3524 C CA . TYR A 1 434 ? 14.312 -20.547 -33.781 1 50.31 434 TYR A CA 1
ATOM 3525 C C . TYR A 1 434 ? 13.906 -20.125 -32.375 1 50.31 434 TYR A C 1
ATOM 3527 O O . TYR A 1 434 ? 12.945 -20.656 -31.797 1 50.31 434 TYR A O 1
ATOM 3535 N N . MET A 1 435 ? 14.633 -19.109 -31.734 1 44.66 435 MET A N 1
ATOM 3536 C CA . MET A 1 435 ? 14.445 -18.891 -30.312 1 44.66 435 MET A CA 1
ATOM 3537 C C . MET A 1 435 ? 13.07 -18.297 -30.031 1 44.66 435 MET A C 1
ATOM 3539 O O . MET A 1 435 ? 12.414 -18.656 -29.047 1 44.66 435 MET A O 1
ATOM 3543 N N . LEU A 1 436 ? 12.641 -17.438 -30.828 1 55.69 436 LEU A N 1
ATOM 3544 C CA . LEU A 1 436 ? 11.312 -16.844 -30.703 1 55.69 436 LEU A CA 1
ATOM 3545 C C . LEU A 1 436 ? 10.234 -17.906 -30.734 1 55.69 436 LEU A C 1
ATOM 3547 O O . LEU A 1 436 ? 9.242 -17.828 -30 1 55.69 436 LEU A O 1
ATOM 3551 N N . GLU A 1 437 ? 10.648 -18.906 -31.328 1 67.06 437 GLU A N 1
ATOM 3552 C CA . GLU A 1 437 ? 9.656 -19.969 -31.516 1 67.06 437 GLU A CA 1
ATOM 3553 C C . GLU A 1 437 ? 9.469 -20.781 -30.25 1 67.06 437 GLU A C 1
ATOM 3555 O O . GLU A 1 437 ? 8.344 -21.188 -29.922 1 67.06 437 GLU A O 1
ATOM 3560 N N . VAL A 1 438 ? 10.562 -20.844 -29.547 1 57.72 438 VAL A N 1
ATOM 3561 C CA . VAL A 1 438 ? 10.453 -21.578 -28.297 1 57.72 438 VAL A CA 1
ATOM 3562 C C . VAL A 1 438 ? 9.578 -20.812 -27.312 1 57.72 438 VAL A C 1
ATOM 3564 O O . VAL A 1 438 ? 8.68 -21.375 -26.688 1 57.72 438 VAL A O 1
ATOM 3567 N N . GLY A 1 439 ? 9.805 -19.516 -27.266 1 64.12 439 GLY A N 1
ATOM 3568 C CA . GLY A 1 439 ? 9.016 -18.672 -26.375 1 64.12 439 GLY A CA 1
ATOM 3569 C C . GLY A 1 439 ? 7.543 -18.641 -26.734 1 64.12 439 GLY A C 1
ATOM 3570 O O . GLY A 1 439 ? 6.68 -18.797 -25.875 1 64.12 439 GLY A O 1
ATOM 3571 N N . ASN A 1 440 ? 7.262 -18.453 -27.938 1 73.62 440 ASN A N 1
ATOM 3572 C CA . ASN A 1 440 ? 5.883 -18.406 -28.406 1 73.62 440 ASN A CA 1
ATOM 3573 C C . ASN A 1 440 ? 5.184 -19.75 -28.234 1 73.62 440 ASN A C 1
ATOM 3575 O O . ASN A 1 440 ? 4.008 -19.797 -27.875 1 73.62 440 ASN A O 1
ATOM 3579 N N . ASN A 1 441 ? 6.035 -20.703 -28.516 1 73.75 441 ASN A N 1
ATOM 3580 C CA . ASN A 1 441 ? 5.496 -22.062 -28.375 1 73.75 441 ASN A CA 1
ATOM 3581 C C . ASN A 1 441 ? 5.113 -22.359 -26.922 1 73.75 441 ASN A C 1
ATOM 3583 O O . ASN A 1 441 ? 4.055 -22.922 -26.656 1 73.75 441 ASN A O 1
ATOM 3587 N N . LYS A 1 442 ? 5.922 -21.969 -26.062 1 78.88 442 LYS A N 1
ATOM 3588 C CA . LYS A 1 442 ? 5.645 -22.219 -24.656 1 78.88 442 LYS A CA 1
ATOM 3589 C C . LYS A 1 442 ? 4.43 -21.422 -24.172 1 78.88 442 LYS A C 1
ATOM 3591 O O . LYS A 1 442 ? 3.574 -21.953 -23.469 1 78.88 442 LYS A O 1
ATOM 3596 N N . GLN A 1 443 ? 4.352 -20.266 -24.562 1 78.81 443 GLN A N 1
ATOM 3597 C CA . GLN A 1 443 ? 3.215 -19.438 -24.188 1 78.81 443 GLN A CA 1
ATOM 3598 C C . GLN A 1 443 ? 1.908 -20.016 -24.719 1 78.81 443 GLN A C 1
ATOM 3600 O O . GLN A 1 443 ? 0.908 -20.078 -24 1 78.81 443 GLN A O 1
ATOM 3605 N N . ASP A 1 444 ? 1.981 -20.344 -25.922 1 85.5 444 ASP A N 1
ATOM 3606 C CA . ASP A 1 444 ? 0.793 -20.906 -26.547 1 85.5 444 ASP A CA 1
ATOM 3607 C C . ASP A 1 444 ? 0.411 -22.234 -25.891 1 85.5 444 ASP A C 1
ATOM 3609 O O . ASP A 1 444 ? -0.772 -22.516 -25.703 1 85.5 444 ASP A O 1
ATOM 3613 N N . ALA A 1 445 ? 1.401 -23.078 -25.625 1 87.69 445 ALA A N 1
ATOM 3614 C CA . ALA A 1 445 ? 1.152 -24.359 -24.969 1 87.69 445 ALA A CA 1
ATOM 3615 C C . ALA A 1 445 ? 0.468 -24.156 -23.625 1 87.69 445 ALA A C 1
ATOM 3617 O O . ALA A 1 445 ? -0.447 -24.906 -23.266 1 87.69 445 ALA A O 1
ATOM 3618 N N . VAL A 1 446 ? 0.887 -23.219 -22.906 1 89.12 446 VAL A N 1
ATOM 3619 C CA . VAL A 1 446 ? 0.315 -22.938 -21.594 1 89.12 446 VAL A CA 1
ATOM 3620 C C . VAL A 1 446 ? -1.12 -22.438 -21.75 1 89.12 446 VAL A C 1
ATOM 3622 O O . VAL A 1 446 ? -2.023 -22.906 -21.047 1 89.12 446 VAL A O 1
ATOM 3625 N N . ARG A 1 447 ? -1.339 -21.531 -22.625 1 88.88 447 ARG A N 1
ATOM 3626 C CA . ARG A 1 447 ? -2.668 -20.969 -22.828 1 88.88 447 ARG A CA 1
ATOM 3627 C C . ARG A 1 447 ? -3.68 -22.047 -23.188 1 88.88 447 ARG A C 1
ATOM 3629 O O . ARG A 1 447 ? -4.848 -21.969 -22.797 1 88.88 447 ARG A O 1
ATOM 3636 N N . GLU A 1 448 ? -3.174 -23.031 -23.891 1 89.94 448 GLU A N 1
ATOM 3637 C CA . GLU A 1 448 ? -4.062 -24.125 -24.297 1 89.94 448 GLU A CA 1
ATOM 3638 C C . GLU A 1 448 ? -4.109 -25.234 -23.266 1 89.94 448 GLU A C 1
ATOM 3640 O O . GLU A 1 448 ? -4.945 -26.141 -23.344 1 89.94 448 GLU A O 1
ATOM 3645 N N . GLY A 1 449 ? -3.246 -25.156 -22.281 1 91.69 449 GLY A N 1
ATOM 3646 C CA . GLY A 1 449 ? -3.164 -26.203 -21.297 1 91.69 449 GLY A CA 1
ATOM 3647 C C . GLY A 1 449 ? -2.652 -27.531 -21.859 1 91.69 449 GLY A C 1
ATOM 3648 O O . GLY A 1 449 ? -3.105 -28.594 -21.453 1 91.69 449 GLY A O 1
ATOM 3649 N N . ASN A 1 450 ? -1.838 -27.453 -22.844 1 92.44 450 ASN A N 1
ATOM 3650 C CA . ASN A 1 450 ? -1.331 -28.656 -23.5 1 92.44 450 ASN A CA 1
ATOM 3651 C C . ASN A 1 450 ? -0.125 -29.234 -22.766 1 92.44 450 ASN A C 1
ATOM 3653 O O . ASN A 1 450 ? 1.019 -28.906 -23.094 1 92.44 450 ASN A O 1
ATOM 3657 N N . GLY A 1 451 ? -0.399 -30.172 -21.906 1 92.19 451 GLY A N 1
ATOM 3658 C CA . GLY A 1 451 ? 0.639 -30.781 -21.094 1 92.19 451 GLY A CA 1
ATOM 3659 C C . GLY A 1 451 ? 1.664 -31.547 -21.891 1 92.19 451 GLY A C 1
ATOM 3660 O O . GLY A 1 451 ? 2.854 -31.531 -21.578 1 92.19 451 GLY A O 1
ATOM 3661 N N . ALA A 1 452 ? 1.222 -32.156 -22.906 1 90.94 452 ALA A N 1
ATOM 3662 C CA . ALA A 1 452 ? 2.125 -32.938 -23.75 1 90.94 452 ALA A CA 1
ATOM 3663 C C . ALA A 1 452 ? 3.146 -32.062 -24.438 1 90.94 452 ALA A C 1
ATOM 3665 O O . ALA A 1 452 ? 4.32 -32.406 -24.547 1 90.94 452 ALA A O 1
ATOM 3666 N N . ARG A 1 453 ? 2.676 -31.016 -24.891 1 90.94 453 ARG A N 1
ATOM 3667 C CA . ARG A 1 453 ? 3.564 -30.047 -25.547 1 90.94 453 ARG A CA 1
ATOM 3668 C C . ARG A 1 453 ? 4.566 -29.469 -24.547 1 90.94 453 ARG A C 1
ATOM 3670 O O . ARG A 1 453 ? 5.738 -29.281 -24.875 1 90.94 453 ARG A O 1
ATOM 3677 N N . LEU A 1 454 ? 4.129 -29.188 -23.406 1 91.75 454 LEU A N 1
ATOM 3678 C CA . LEU A 1 454 ? 5.02 -28.672 -22.375 1 91.75 454 LEU A CA 1
ATOM 3679 C C . LEU A 1 454 ? 6.105 -29.688 -22.031 1 91.75 454 LEU A C 1
ATOM 3681 O O . LEU A 1 454 ? 7.266 -29.328 -21.828 1 91.75 454 LEU A O 1
ATOM 3685 N N . ALA A 1 455 ? 5.73 -30.891 -21.984 1 92.44 455 ALA A N 1
ATOM 3686 C CA . ALA A 1 455 ? 6.691 -31.953 -21.703 1 92.44 455 ALA A CA 1
ATOM 3687 C C . ALA A 1 455 ? 7.766 -32 -22.797 1 92.44 455 ALA A C 1
ATOM 3689 O O . ALA A 1 455 ? 8.945 -32.219 -22.484 1 92.44 455 ALA A O 1
ATOM 3690 N N . THR A 1 456 ? 7.336 -31.844 -24.031 1 90.69 456 THR A N 1
ATOM 3691 C CA . THR A 1 456 ? 8.273 -31.828 -25.141 1 90.69 456 THR A CA 1
ATOM 3692 C C . THR A 1 456 ? 9.219 -30.625 -25.047 1 90.69 456 THR A C 1
ATOM 3694 O O . THR A 1 456 ? 10.414 -30.75 -25.328 1 90.69 456 THR A O 1
ATOM 3697 N N . LEU A 1 457 ? 8.656 -29.562 -24.688 1 90.31 457 LEU A N 1
ATOM 3698 C CA . LEU A 1 457 ? 9.445 -28.344 -24.562 1 90.31 457 LEU A CA 1
ATOM 3699 C C . LEU A 1 457 ? 10.492 -28.484 -23.469 1 90.31 457 LEU A C 1
ATOM 3701 O O . LEU A 1 457 ? 11.562 -27.875 -23.547 1 90.31 457 LEU A O 1
ATOM 3705 N N . HIS A 1 458 ? 10.219 -29.266 -22.453 1 93.25 458 HIS A N 1
ATOM 3706 C CA . HIS A 1 458 ? 11.188 -29.5 -21.391 1 93.25 458 HIS A CA 1
ATOM 3707 C C . HIS A 1 458 ? 12.438 -30.188 -21.922 1 93.25 458 HIS A C 1
ATOM 3709 O O . HIS A 1 458 ? 13.547 -29.906 -21.469 1 93.25 458 HIS A O 1
ATOM 3715 N N . LYS A 1 459 ? 12.258 -31.031 -22.891 1 91.81 459 LYS A N 1
ATOM 3716 C CA . LYS A 1 459 ? 13.398 -31.688 -23.531 1 91.81 459 LYS A CA 1
ATOM 3717 C C . LYS A 1 459 ? 14.289 -30.656 -24.234 1 91.81 459 LYS A C 1
ATOM 3719 O O . LYS A 1 459 ? 15.516 -30.719 -24.109 1 91.81 459 LYS A O 1
ATOM 3724 N N . VAL A 1 460 ? 13.625 -29.75 -24.875 1 88 460 VAL A N 1
ATOM 3725 C CA . VAL A 1 460 ? 14.336 -28.703 -25.609 1 88 460 VAL A CA 1
ATOM 3726 C C . VAL A 1 460 ? 15.062 -27.781 -24.625 1 88 460 VAL A C 1
ATOM 3728 O O . VAL A 1 460 ? 16.203 -27.391 -24.859 1 88 460 VAL A O 1
ATOM 3731 N N . LEU A 1 461 ? 14.438 -27.484 -23.547 1 91.38 461 LEU A N 1
ATOM 3732 C CA . LEU A 1 461 ? 14.953 -26.516 -22.594 1 91.38 461 LEU A CA 1
ATOM 3733 C C . LEU A 1 461 ? 16.188 -27.062 -21.875 1 91.38 461 LEU A C 1
ATOM 3735 O O . LEU A 1 461 ? 17.062 -26.312 -21.453 1 91.38 461 LEU A O 1
ATOM 3739 N N . VAL A 1 462 ? 16.297 -28.406 -21.734 1 92.88 462 VAL A N 1
ATOM 3740 C CA . VAL A 1 462 ? 17.469 -29 -21.125 1 92.88 462 VAL A CA 1
ATOM 3741 C C . VAL A 1 462 ? 18.734 -28.531 -21.844 1 92.88 462 VAL A C 1
ATOM 3743 O O . VAL A 1 462 ? 19.703 -28.109 -21.219 1 92.88 462 VAL A O 1
ATOM 3746 N N . GLN A 1 463 ? 18.656 -28.562 -23.156 1 89.12 463 GLN A N 1
ATOM 3747 C CA . GLN A 1 463 ? 19.812 -28.219 -23.969 1 89.12 463 GLN A CA 1
ATOM 3748 C C . GLN A 1 463 ? 20.125 -26.719 -23.875 1 89.12 463 GLN A C 1
ATOM 3750 O O . GLN A 1 463 ? 21.281 -26.328 -23.781 1 89.12 463 GLN A O 1
ATOM 3755 N N . HIS A 1 464 ? 19.109 -25.953 -23.906 1 88.88 464 HIS A N 1
ATOM 3756 C CA . HIS A 1 464 ? 19.297 -24.516 -23.844 1 88.88 464 HIS A CA 1
ATOM 3757 C C . HIS A 1 464 ? 19.891 -24.094 -22.484 1 88.88 464 HIS A C 1
ATOM 3759 O O . HIS A 1 464 ? 20.812 -23.281 -22.438 1 88.88 464 HIS A O 1
ATOM 3765 N N . PHE A 1 465 ? 19.359 -24.609 -21.391 1 92.38 465 PHE A N 1
ATOM 3766 C CA . PHE A 1 465 ? 19.859 -24.266 -20.062 1 92.38 465 PHE A CA 1
ATOM 3767 C C . PHE A 1 465 ? 21.281 -24.766 -19.859 1 92.38 465 PHE A C 1
ATOM 3769 O O . PHE A 1 465 ? 22.094 -24.094 -19.234 1 92.38 465 PHE A O 1
ATOM 3776 N N . LYS A 1 466 ? 21.578 -25.891 -20.375 1 91.62 466 LYS A N 1
ATOM 3777 C CA . LYS A 1 466 ? 22.906 -26.469 -20.219 1 91.62 466 LYS A CA 1
ATOM 3778 C C . LYS A 1 466 ? 23.953 -25.688 -21.016 1 91.62 466 LYS A C 1
ATOM 3780 O O . LYS A 1 466 ? 25.109 -25.578 -20.609 1 91.62 466 LYS A O 1
ATOM 3785 N N . SER A 1 467 ? 23.547 -25.125 -22.078 1 87.94 467 SER A N 1
ATOM 3786 C CA . SER A 1 467 ? 24.469 -24.453 -22.984 1 87.94 467 SER A CA 1
ATOM 3787 C C . SER A 1 467 ? 24.906 -23.109 -22.422 1 87.94 467 SER A C 1
ATOM 3789 O O . SER A 1 467 ? 25.891 -22.516 -22.875 1 87.94 467 SER A O 1
ATOM 3791 N N . CYS A 1 468 ? 24.219 -22.609 -21.469 1 87.62 468 CYS A N 1
ATOM 3792 C CA . CYS A 1 468 ? 24.531 -21.297 -20.922 1 87.62 468 CYS A CA 1
ATOM 3793 C C . CYS A 1 468 ? 25 -21.391 -19.469 1 87.62 468 CYS A C 1
ATOM 3795 O O . CYS A 1 468 ? 24.297 -21.938 -18.625 1 87.62 468 CYS A O 1
ATOM 3797 N N . PRO A 1 469 ? 26.141 -20.797 -19.172 1 86.88 469 PRO A N 1
ATOM 3798 C CA . PRO A 1 469 ? 26.625 -20.812 -17.797 1 86.88 469 PRO A CA 1
ATOM 3799 C C . PRO A 1 469 ? 25.672 -20.109 -16.828 1 86.88 469 PRO A C 1
ATOM 3801 O O . PRO A 1 469 ? 25.125 -19.062 -17.156 1 86.88 469 PRO A O 1
ATOM 3804 N N . GLY A 1 470 ? 25.469 -20.688 -15.688 1 89.19 470 GLY A N 1
ATOM 3805 C CA . GLY A 1 470 ? 24.641 -20.094 -14.656 1 89.19 470 GLY A CA 1
ATOM 3806 C C . GLY A 1 470 ? 23.25 -20.688 -14.586 1 89.19 470 GLY A C 1
ATOM 3807 O O . GLY A 1 470 ? 22.484 -20.391 -13.664 1 89.19 470 GLY A O 1
ATOM 3808 N N . PHE A 1 471 ? 22.984 -21.531 -15.57 1 92.31 471 PHE A N 1
ATOM 3809 C CA . PHE A 1 471 ? 21.641 -22.078 -15.602 1 92.31 471 PHE A CA 1
ATOM 3810 C C . PHE A 1 471 ? 21.656 -23.594 -15.469 1 92.31 471 PHE A C 1
ATOM 3812 O O . PHE A 1 471 ? 20.703 -24.266 -15.891 1 92.31 471 PHE A O 1
ATOM 3819 N N . ASN A 1 472 ? 22.641 -24.109 -14.914 1 90.38 472 ASN A N 1
ATOM 3820 C CA . ASN A 1 472 ? 22.797 -25.562 -14.773 1 90.38 472 ASN A CA 1
ATOM 3821 C C . ASN A 1 472 ? 21.719 -26.156 -13.867 1 90.38 472 ASN A C 1
ATOM 3823 O O . ASN A 1 472 ? 21.25 -27.266 -14.102 1 90.38 472 ASN A O 1
ATOM 3827 N N . SER A 1 473 ? 21.375 -25.438 -12.812 1 90.12 473 SER A N 1
ATOM 3828 C CA . SER A 1 473 ? 20.328 -25.938 -11.914 1 90.12 473 SER A CA 1
ATOM 3829 C C . SER A 1 473 ? 19.016 -26.188 -12.656 1 90.12 473 SER A C 1
ATOM 3831 O O . SER A 1 473 ? 18.328 -27.172 -12.398 1 90.12 473 SER A O 1
ATOM 3833 N N . TYR A 1 474 ? 18.734 -25.344 -13.578 1 93 474 TYR A N 1
ATOM 3834 C CA . TYR A 1 474 ? 17.5 -25.484 -14.344 1 93 474 TYR A CA 1
ATOM 3835 C C . TYR A 1 474 ? 17.625 -26.609 -15.367 1 93 474 TYR A C 1
ATOM 3837 O O . TYR A 1 474 ? 16.656 -27.281 -15.68 1 93 474 TYR A O 1
ATOM 3845 N N . ALA A 1 475 ? 18.859 -26.766 -15.891 1 93.38 475 ALA A N 1
ATOM 3846 C CA . ALA A 1 475 ? 19.094 -27.891 -16.781 1 93.38 475 ALA A CA 1
ATOM 3847 C C . ALA A 1 475 ? 18.828 -29.219 -16.062 1 93.38 475 ALA A C 1
ATOM 3849 O O . ALA A 1 475 ? 18.172 -30.109 -16.609 1 93.38 475 ALA A O 1
ATOM 3850 N N . ILE A 1 476 ? 19.281 -29.281 -14.898 1 91 476 ILE A N 1
ATOM 3851 C CA . ILE A 1 476 ? 19.109 -30.484 -14.094 1 91 476 ILE A CA 1
ATOM 3852 C C . ILE A 1 476 ? 17.625 -30.688 -13.805 1 91 476 ILE A C 1
ATOM 3854 O O . ILE A 1 476 ? 17.125 -31.812 -13.906 1 91 476 ILE A O 1
ATOM 3858 N N . GLU A 1 477 ? 16.953 -29.625 -13.445 1 93.06 477 GLU A N 1
ATOM 3859 C CA . GLU A 1 477 ? 15.523 -29.719 -13.133 1 93.06 477 GLU A CA 1
ATOM 3860 C C . GLU A 1 477 ? 14.734 -30.234 -14.328 1 93.06 477 GLU A C 1
ATOM 3862 O O . GLU A 1 477 ? 13.836 -31.062 -14.18 1 93.06 477 GLU A O 1
ATOM 3867 N N . MET A 1 478 ? 15.07 -29.688 -15.469 1 94 478 MET A N 1
ATOM 3868 C CA . MET A 1 478 ? 14.383 -30.141 -16.672 1 94 478 MET A CA 1
ATOM 3869 C C . MET A 1 478 ? 14.672 -31.609 -16.938 1 94 478 MET A C 1
ATOM 3871 O O . MET A 1 478 ? 13.781 -32.375 -17.344 1 94 478 MET A O 1
ATOM 3875 N N . LEU A 1 479 ? 15.883 -31.969 -16.719 1 92.5 479 LEU A N 1
ATOM 3876 C CA . LEU A 1 479 ? 16.266 -33.375 -16.906 1 92.5 479 LEU A CA 1
ATOM 3877 C C . LEU A 1 479 ? 15.484 -34.281 -15.977 1 92.5 479 LEU A C 1
ATOM 3879 O O . LEU A 1 479 ? 14.953 -35.312 -16.406 1 92.5 479 LEU A O 1
ATOM 3883 N N . ILE A 1 480 ? 15.43 -33.906 -14.766 1 91.69 480 ILE A N 1
ATOM 3884 C CA . ILE A 1 480 ? 14.711 -34.688 -13.766 1 91.69 480 ILE A CA 1
ATOM 3885 C C . ILE A 1 480 ? 13.242 -34.812 -14.164 1 91.69 480 ILE A C 1
ATOM 3887 O O . ILE A 1 480 ? 12.656 -35.906 -14.078 1 91.69 480 ILE A O 1
ATOM 3891 N N . ASN A 1 481 ? 12.648 -33.75 -14.586 1 92.88 481 ASN A N 1
ATOM 3892 C CA . ASN A 1 481 ? 11.258 -33.781 -15.023 1 92.88 481 ASN A CA 1
ATOM 3893 C C . ASN A 1 481 ? 11.047 -34.781 -16.156 1 92.88 481 ASN A C 1
ATOM 3895 O O . ASN A 1 481 ? 10.062 -35.531 -16.172 1 92.88 481 ASN A O 1
ATOM 3899 N N . VAL A 1 482 ? 11.984 -34.75 -17.062 1 93.62 482 VAL A N 1
ATOM 3900 C CA . VAL A 1 482 ? 11.891 -35.656 -18.219 1 93.62 482 VAL A CA 1
ATOM 3901 C C . VAL A 1 482 ? 12.031 -37.094 -17.75 1 93.62 482 VAL A C 1
ATOM 3903 O O . VAL A 1 482 ? 11.25 -37.969 -18.156 1 93.62 482 VAL A O 1
ATOM 3906 N N . VAL A 1 483 ? 13.008 -37.375 -16.938 1 92.44 483 VAL A N 1
ATOM 3907 C CA . VAL A 1 483 ? 13.266 -38.719 -16.453 1 92.44 483 VAL A CA 1
ATOM 3908 C C . VAL A 1 483 ? 12.07 -39.219 -15.648 1 92.44 483 VAL A C 1
ATOM 3910 O O . VAL A 1 483 ? 11.672 -40.375 -15.766 1 92.44 483 VAL A O 1
ATOM 3913 N N . GLN A 1 484 ? 11.539 -38.406 -14.844 1 92.5 484 GLN A N 1
ATOM 3914 C CA . GLN A 1 484 ? 10.359 -38.781 -14.07 1 92.5 484 GLN A CA 1
ATOM 3915 C C . GLN A 1 484 ? 9.188 -39.125 -14.984 1 92.5 484 GLN A C 1
ATOM 3917 O O . GLN A 1 484 ? 8.5 -40.125 -14.781 1 92.5 484 GLN A O 1
ATOM 3922 N N . ASN A 1 485 ? 8.961 -38.344 -15.961 1 93.44 485 ASN A N 1
ATOM 3923 C CA . ASN A 1 485 ? 7.828 -38.531 -16.859 1 93.44 485 ASN A CA 1
ATOM 3924 C C . ASN A 1 485 ? 7.992 -39.75 -17.734 1 93.44 485 ASN A C 1
ATOM 3926 O O . ASN A 1 485 ? 7.027 -40.469 -17.984 1 93.44 485 ASN A O 1
ATOM 3930 N N . GLU A 1 486 ? 9.227 -40 -18.156 1 93.44 486 GLU A N 1
ATOM 3931 C CA . GLU A 1 486 ? 9.438 -41 -19.172 1 93.44 486 GLU A CA 1
ATOM 3932 C C . GLU A 1 486 ? 9.906 -42.344 -18.562 1 93.44 486 GLU A C 1
ATOM 3934 O O . GLU A 1 486 ? 9.828 -43.375 -19.203 1 93.44 486 GLU A O 1
ATOM 3939 N N . VAL A 1 487 ? 10.375 -42.281 -17.344 1 93.44 487 VAL A N 1
ATOM 3940 C CA . VAL A 1 487 ? 11.016 -43.469 -16.812 1 93.44 487 VAL A CA 1
ATOM 3941 C C . VAL A 1 487 ? 10.398 -43.844 -15.461 1 93.44 487 VAL A C 1
ATOM 3943 O O . VAL A 1 487 ? 9.672 -44.812 -15.359 1 93.44 487 VAL A O 1
ATOM 3946 N N . PHE A 1 488 ? 10.477 -43.031 -14.469 1 91.5 488 PHE A N 1
ATOM 3947 C CA . PHE A 1 488 ? 10.242 -43.344 -13.07 1 91.5 488 PHE A CA 1
ATOM 3948 C C . PHE A 1 488 ? 8.75 -43.5 -12.797 1 91.5 488 PHE A C 1
ATOM 3950 O O . PHE A 1 488 ? 8.336 -44.375 -12.016 1 91.5 488 PHE A O 1
ATOM 3957 N N . LEU A 1 489 ? 7.965 -42.656 -13.328 1 93.5 489 LEU A N 1
ATOM 3958 C CA . LEU A 1 489 ? 6.547 -42.656 -13 1 93.5 489 LEU A CA 1
ATOM 3959 C C . LEU A 1 489 ? 5.781 -43.656 -13.844 1 93.5 489 LEU A C 1
ATOM 3961 O O . LEU A 1 489 ? 6.227 -44.031 -14.93 1 93.5 489 LEU A O 1
ATOM 3965 N N . THR A 1 490 ? 4.664 -44.125 -13.234 1 93.25 490 THR A N 1
ATOM 3966 C CA . THR A 1 490 ? 3.74 -44.938 -14.031 1 93.25 490 THR A CA 1
ATOM 3967 C C . THR A 1 490 ? 3.059 -44.062 -15.094 1 93.25 490 THR A C 1
ATOM 3969 O O . THR A 1 490 ? 3.158 -42.844 -15.078 1 93.25 490 THR A O 1
ATOM 3972 N N . ASP A 1 491 ? 2.418 -44.719 -15.992 1 94.44 491 ASP A N 1
ATOM 3973 C CA . ASP A 1 491 ? 1.706 -43.969 -17.016 1 94.44 491 ASP A CA 1
ATOM 3974 C C . ASP A 1 491 ? 0.654 -43.031 -16.406 1 94.44 491 ASP A C 1
ATOM 3976 O O . ASP A 1 491 ? 0.504 -41.906 -16.828 1 94.44 491 ASP A O 1
ATOM 3980 N N . ALA A 1 492 ? -0.027 -43.531 -15.438 1 94.75 492 ALA A N 1
ATOM 3981 C CA . ALA A 1 492 ? -1.064 -42.719 -14.781 1 94.75 492 ALA A CA 1
ATOM 3982 C C . ALA A 1 492 ? -0.458 -41.562 -14.016 1 94.75 492 ALA A C 1
ATOM 3984 O O . ALA A 1 492 ? -0.967 -40.438 -14.086 1 94.75 492 ALA A O 1
ATOM 3985 N N . GLU A 1 493 ? 0.602 -41.844 -13.305 1 93.38 493 GLU A N 1
ATOM 3986 C CA . GLU A 1 493 ? 1.257 -40.812 -12.523 1 93.38 493 GLU A CA 1
ATOM 3987 C C . GLU A 1 493 ? 1.824 -39.719 -13.422 1 93.38 493 GLU A C 1
ATOM 3989 O O . GLU A 1 493 ? 1.695 -38.531 -13.125 1 93.38 493 GLU A O 1
ATOM 3994 N N . ALA A 1 494 ? 2.469 -40.125 -14.469 1 95.38 494 ALA A N 1
ATOM 3995 C CA . ALA A 1 494 ? 3.039 -39.156 -15.414 1 95.38 494 ALA A CA 1
ATOM 3996 C C . ALA A 1 494 ? 1.948 -38.312 -16.047 1 95.38 494 ALA A C 1
ATOM 3998 O O . ALA A 1 494 ? 2.117 -37.094 -16.203 1 95.38 494 ALA A O 1
ATOM 3999 N N . HIS A 1 495 ? 0.907 -38.969 -16.406 1 95.31 495 HIS A N 1
ATOM 4000 C CA . HIS A 1 495 ? -0.236 -38.25 -16.984 1 95.31 495 HIS A CA 1
ATOM 4001 C C . HIS A 1 495 ? -0.777 -37.188 -16.031 1 95.31 495 HIS A C 1
ATOM 4003 O O . HIS A 1 495 ? -1.051 -36.062 -16.438 1 95.31 495 HIS A O 1
ATOM 4009 N N . ASN A 1 496 ? -0.885 -37.531 -14.812 1 94.25 496 ASN A N 1
ATOM 4010 C CA . ASN A 1 496 ? -1.364 -36.625 -13.789 1 94.25 496 ASN A CA 1
ATOM 4011 C C . ASN A 1 496 ? -0.446 -35.406 -13.656 1 94.25 496 ASN A C 1
ATOM 4013 O O . ASN A 1 496 ? -0.918 -34.281 -13.547 1 94.25 496 ASN A O 1
ATOM 4017 N N . CYS A 1 497 ? 0.774 -35.625 -13.664 1 94.75 497 CYS A N 1
ATOM 4018 C CA . CYS A 1 497 ? 1.753 -34.562 -13.508 1 94.75 497 CYS A CA 1
ATOM 4019 C C . CYS A 1 497 ? 1.745 -33.625 -14.711 1 94.75 497 CYS A C 1
ATOM 4021 O O . CYS A 1 497 ? 1.754 -32.406 -14.555 1 94.75 497 CYS A O 1
ATOM 4023 N N . VAL A 1 498 ? 1.665 -34.188 -15.828 1 95.06 498 VAL A N 1
ATOM 4024 C CA . VAL A 1 498 ? 1.796 -33.438 -17.078 1 95.06 498 VAL A CA 1
ATOM 4025 C C . VAL A 1 498 ? 0.585 -32.531 -17.266 1 95.06 498 VAL A C 1
ATOM 4027 O O . VAL A 1 498 ? 0.732 -31.359 -17.609 1 95.06 498 VAL A O 1
ATOM 4030 N N . TRP A 1 499 ? -0.516 -32.969 -17 1 95.5 499 TRP A N 1
ATOM 4031 C CA . TRP A 1 499 ? -1.729 -32.219 -17.312 1 95.5 499 TRP A CA 1
ATOM 4032 C C . TRP A 1 499 ? -2.148 -31.359 -16.141 1 95.5 499 TRP A C 1
ATOM 4034 O O . TRP A 1 499 ? -3.025 -30.5 -16.281 1 95.5 499 TRP A O 1
ATOM 4044 N N . ALA A 1 500 ? -1.494 -31.531 -15.008 1 94.69 500 ALA A N 1
ATOM 4045 C CA . ALA A 1 500 ? -1.757 -30.672 -13.859 1 94.69 500 ALA A CA 1
ATOM 4046 C C . ALA A 1 500 ? -0.829 -29.469 -13.852 1 94.69 500 ALA A C 1
ATOM 4048 O O . ALA A 1 500 ? -0.93 -28.609 -12.969 1 94.69 500 ALA A O 1
ATOM 4049 N N . SER A 1 501 ? -0.054 -29.328 -14.828 1 94.31 501 SER A N 1
ATOM 4050 C CA . SER A 1 501 ? 0.991 -28.312 -14.836 1 94.31 501 SER A CA 1
ATOM 4051 C C . SER A 1 501 ? 0.413 -26.922 -15.102 1 94.31 501 SER A C 1
ATOM 4053 O O . SER A 1 501 ? 1.105 -25.922 -14.945 1 94.31 501 SER A O 1
ATOM 4055 N N . THR A 1 502 ? -0.845 -26.828 -15.508 1 95 502 THR A N 1
ATOM 4056 C CA . THR A 1 502 ? -1.504 -25.562 -15.758 1 95 502 THR A CA 1
ATOM 4057 C C . THR A 1 502 ? -2.838 -25.484 -15.023 1 95 502 THR A C 1
ATOM 4059 O O . THR A 1 502 ? -3.352 -26.5 -14.555 1 95 502 THR A O 1
ATOM 4062 N N . ALA A 1 503 ? -3.287 -24.344 -14.852 1 95.25 503 ALA A N 1
ATOM 4063 C CA . ALA A 1 503 ? -4.582 -24.094 -14.219 1 95.25 503 ALA A CA 1
ATOM 4064 C C . ALA A 1 503 ? -5.383 -23.062 -15 1 95.25 503 ALA A C 1
ATOM 4066 O O . ALA A 1 503 ? -4.812 -22.234 -15.703 1 95.25 503 ALA A O 1
ATOM 4067 N N . ASN A 1 504 ? -6.641 -23.172 -15.008 1 93.31 504 ASN A N 1
ATOM 4068 C CA . ASN A 1 504 ? -7.562 -22.234 -15.625 1 93.31 504 ASN A CA 1
ATOM 4069 C C . ASN A 1 504 ? -8.422 -21.531 -14.578 1 93.31 504 ASN A C 1
ATOM 4071 O O . ASN A 1 504 ? -9.305 -22.141 -13.977 1 93.31 504 ASN A O 1
ATOM 4075 N N . TRP A 1 505 ? -8.352 -20.281 -14.461 1 83.81 505 TRP A N 1
ATOM 4076 C CA . TRP A 1 505 ? -8.953 -19.516 -13.375 1 83.81 505 TRP A CA 1
ATOM 4077 C C . TRP A 1 505 ? -10.438 -19.266 -13.633 1 83.81 505 TRP A C 1
ATOM 4079 O O . TRP A 1 505 ? -11.242 -19.25 -12.703 1 83.81 505 TRP A O 1
ATOM 4089 N N . THR A 1 506 ? -10.812 -18.953 -14.805 1 80.12 506 THR A N 1
ATOM 4090 C CA . THR A 1 506 ? -12.156 -18.469 -15.078 1 80.12 506 THR A CA 1
ATOM 4091 C C . THR A 1 506 ? -12.914 -19.453 -15.969 1 80.12 506 THR A C 1
ATOM 4093 O O . THR A 1 506 ? -14.133 -19.344 -16.125 1 80.12 506 THR A O 1
ATOM 4096 N N . GLY A 1 507 ? -12.18 -20.359 -16.438 1 87.19 507 GLY A N 1
ATOM 4097 C CA . GLY A 1 507 ? -12.789 -21.203 -17.453 1 87.19 507 GLY A CA 1
ATOM 4098 C C . GLY A 1 507 ? -12.758 -20.594 -18.844 1 87.19 507 GLY A C 1
ATOM 4099 O O . GLY A 1 507 ? -12.57 -19.375 -18.984 1 87.19 507 GLY A O 1
ATOM 4100 N N . GLY A 1 508 ? -12.789 -21.406 -19.797 1 88 508 GLY A N 1
ATOM 4101 C CA . GLY A 1 508 ? -12.781 -20.922 -21.156 1 88 508 GLY A CA 1
ATOM 4102 C C . GLY A 1 508 ? -11.539 -21.328 -21.938 1 88 508 GLY A C 1
ATOM 4103 O O . GLY A 1 508 ? -10.516 -21.672 -21.344 1 88 508 GLY A O 1
ATOM 4104 N N . PRO A 1 509 ? -11.641 -21.203 -23.141 1 89.44 509 PRO A N 1
ATOM 4105 C CA . PRO A 1 509 ? -10.516 -21.609 -23.984 1 89.44 509 PRO A CA 1
ATOM 4106 C C . PRO A 1 509 ? -9.359 -20.625 -23.953 1 89.44 509 PRO A C 1
ATOM 4108 O O . PRO A 1 509 ? -9.586 -19.406 -23.984 1 89.44 509 PRO A O 1
ATOM 4111 N N . GLY A 1 510 ? -8.227 -21.141 -23.922 1 88.25 510 GLY A N 1
ATOM 4112 C CA . GLY A 1 510 ? -7.039 -20.312 -24.016 1 88.25 510 GLY A CA 1
ATOM 4113 C C . GLY A 1 510 ? -6.777 -19.484 -22.766 1 88.25 510 GLY A C 1
ATOM 4114 O O . GLY A 1 510 ? -6.105 -18.453 -22.828 1 88.25 510 GLY A O 1
ATOM 4115 N N . ARG A 1 511 ? -7.258 -19.875 -21.641 1 88.56 511 ARG A N 1
ATOM 4116 C CA . ARG A 1 511 ? -7.148 -19.078 -20.438 1 88.56 511 ARG A CA 1
ATOM 4117 C C . ARG A 1 511 ? -6.363 -19.812 -19.359 1 88.56 511 ARG A C 1
ATOM 4119 O O . ARG A 1 511 ? -6.434 -19.469 -18.172 1 88.56 511 ARG A O 1
ATOM 4126 N N . ASN A 1 512 ? -5.617 -20.812 -19.797 1 93.56 512 ASN A N 1
ATOM 4127 C CA . ASN A 1 512 ? -4.781 -21.547 -18.859 1 93.56 512 ASN A CA 1
ATOM 4128 C C . ASN A 1 512 ? -3.52 -20.766 -18.5 1 93.56 512 ASN A C 1
ATOM 4130 O O . ASN A 1 512 ? -3.002 -20 -19.328 1 93.56 512 ASN A O 1
ATOM 4134 N N . VAL A 1 513 ? -3.119 -20.875 -17.312 1 93.31 513 VAL A N 1
ATOM 4135 C CA . VAL A 1 513 ? -1.868 -20.297 -16.828 1 93.31 513 VAL A CA 1
ATOM 4136 C C . VAL A 1 513 ? -1.03 -21.375 -16.141 1 93.31 513 VAL A C 1
ATOM 4138 O O . VAL A 1 513 ? -1.533 -22.453 -15.82 1 93.31 513 VAL A O 1
ATOM 4141 N N . GLU A 1 514 ? 0.207 -21.062 -16 1 94.56 514 GLU A N 1
ATOM 4142 C CA . GLU A 1 514 ? 1.054 -21.984 -15.242 1 94.56 514 GLU A CA 1
ATOM 4143 C C . GLU A 1 514 ? 0.57 -22.125 -13.805 1 94.56 514 GLU A C 1
ATOM 4145 O O . GLU A 1 514 ? 0.124 -21.141 -13.195 1 94.56 514 GLU A O 1
ATOM 4150 N N . ILE A 1 515 ? 0.709 -23.203 -13.258 1 94.5 515 ILE A N 1
ATOM 4151 C CA . ILE A 1 515 ? 0.144 -23.531 -11.953 1 94.5 515 ILE A CA 1
ATOM 4152 C C . ILE A 1 515 ? 0.813 -22.688 -10.875 1 94.5 515 ILE A C 1
ATOM 4154 O O . ILE A 1 515 ? 0.185 -22.328 -9.867 1 94.5 515 ILE A O 1
ATOM 4158 N N . ASP A 1 516 ? 2.094 -22.375 -11.039 1 93.31 516 ASP A N 1
ATOM 4159 C CA . ASP A 1 516 ? 2.775 -21.562 -10.039 1 93.31 516 ASP A CA 1
ATOM 4160 C C . ASP A 1 516 ? 2.355 -20.094 -10.133 1 93.31 516 ASP A C 1
ATOM 4162 O O . ASP A 1 516 ? 2.463 -19.344 -9.164 1 93.31 516 ASP A O 1
ATOM 4166 N N . LEU A 1 517 ? 1.964 -19.688 -11.305 1 92.81 517 LEU A N 1
ATOM 4167 C CA . LEU A 1 517 ? 1.397 -18.344 -11.398 1 92.81 517 LEU A CA 1
ATOM 4168 C C . LEU A 1 517 ? 0.097 -18.25 -10.609 1 92.81 517 LEU A C 1
ATOM 4170 O O . LEU A 1 517 ? -0.2 -17.203 -10.023 1 92.81 517 LEU A O 1
ATOM 4174 N N . LEU A 1 518 ? -0.637 -19.266 -10.703 1 92.19 518 LEU A N 1
ATOM 4175 C CA . LEU A 1 518 ? -1.827 -19.328 -9.867 1 92.19 518 LEU A CA 1
ATOM 4176 C C . LEU A 1 518 ? -1.462 -19.172 -8.391 1 92.19 518 LEU A C 1
ATOM 4178 O O . LEU A 1 518 ? -2.111 -18.406 -7.668 1 92.19 518 LEU A O 1
ATOM 4182 N N . GLN A 1 519 ? -0.461 -19.875 -7.996 1 93.19 519 GLN A N 1
ATOM 4183 C CA . GLN A 1 519 ? -0.031 -19.812 -6.602 1 93.19 519 GLN A CA 1
ATOM 4184 C C . GLN A 1 519 ? 0.479 -18.422 -6.246 1 93.19 519 GLN A C 1
ATOM 4186 O O . GLN A 1 519 ? 0.267 -17.938 -5.133 1 93.19 519 GLN A O 1
ATOM 4191 N N . GLU A 1 520 ? 1.176 -17.844 -7.176 1 92.62 520 GLU A N 1
ATOM 4192 C CA . GLU A 1 520 ? 1.65 -16.484 -6.961 1 92.62 520 GLU A CA 1
ATOM 4193 C C . GLU A 1 520 ? 0.487 -15.523 -6.719 1 92.62 520 GLU A C 1
ATOM 4195 O O . GLU A 1 520 ? 0.575 -14.633 -5.875 1 92.62 520 GLU A O 1
ATOM 4200 N N . ASN A 1 521 ? -0.49 -15.672 -7.488 1 88.88 521 ASN A N 1
ATOM 4201 C CA . ASN A 1 521 ? -1.675 -14.836 -7.316 1 88.88 521 ASN A CA 1
ATOM 4202 C C . ASN A 1 521 ? -2.34 -15.078 -5.965 1 88.88 521 ASN A C 1
ATOM 4204 O O . ASN A 1 521 ? -2.799 -14.133 -5.316 1 88.88 521 ASN A O 1
ATOM 4208 N N . ARG A 1 522 ? -2.393 -16.297 -5.629 1 90.38 522 ARG A N 1
ATOM 4209 C CA . ARG A 1 522 ? -2.951 -16.625 -4.32 1 90.38 522 ARG A CA 1
ATOM 4210 C C . ARG A 1 522 ? -2.113 -16.016 -3.201 1 90.38 522 ARG A C 1
ATOM 4212 O O . ARG A 1 522 ? -2.654 -15.539 -2.201 1 90.38 522 ARG A O 1
ATOM 4219 N N . ASN A 1 523 ? -0.835 -16.109 -3.383 1 92.44 523 ASN A N 1
ATOM 4220 C CA . ASN A 1 523 ? 0.071 -15.508 -2.41 1 92.44 523 ASN A CA 1
ATOM 4221 C C . ASN A 1 523 ? -0.156 -14.008 -2.285 1 92.44 523 ASN A C 1
ATOM 4223 O O . ASN A 1 523 ? -0.074 -13.453 -1.188 1 92.44 523 ASN A O 1
ATOM 4227 N N . LYS A 1 524 ? -0.393 -13.422 -3.396 1 90.69 524 LYS A N 1
ATOM 4228 C CA . LYS A 1 524 ? -0.667 -11.992 -3.371 1 90.69 524 LYS A CA 1
ATOM 4229 C C . LYS A 1 524 ? -1.922 -11.688 -2.561 1 90.69 524 LYS A C 1
ATOM 4231 O O . LYS A 1 524 ? -1.952 -10.719 -1.795 1 90.69 524 LYS A O 1
ATOM 4236 N N . ASP A 1 525 ? -2.896 -12.445 -2.748 1 86.5 525 ASP A N 1
ATOM 4237 C CA . ASP A 1 525 ? -4.141 -12.266 -2.006 1 86.5 525 ASP A CA 1
ATOM 4238 C C . ASP A 1 525 ? -3.924 -12.492 -0.511 1 86.5 525 ASP A C 1
ATOM 4240 O O . ASP A 1 525 ? -4.457 -11.75 0.316 1 86.5 525 ASP A O 1
ATOM 4244 N N . LEU A 1 526 ? -3.199 -13.5 -0.265 1 89.69 526 LEU A N 1
ATOM 4245 C CA . LEU A 1 526 ? -2.92 -13.812 1.132 1 89.69 526 LEU A CA 1
ATOM 4246 C C . LEU A 1 526 ? -2.119 -12.695 1.791 1 89.69 526 LEU A C 1
ATOM 4248 O O . LEU A 1 526 ? -2.371 -12.344 2.945 1 89.69 526 LEU A O 1
ATOM 4252 N N . LYS A 1 527 ? -1.177 -12.227 1.069 1 90.25 527 LYS A N 1
ATOM 4253 C CA . LYS A 1 527 ? -0.389 -11.117 1.596 1 90.25 527 LYS A CA 1
ATOM 4254 C C . LYS A 1 527 ? -1.268 -9.898 1.859 1 90.25 527 LYS A C 1
ATOM 4256 O O . LYS A 1 527 ? -1.059 -9.172 2.836 1 90.25 527 LYS A O 1
ATOM 4261 N N . LYS A 1 528 ? -2.154 -9.648 0.974 1 85.94 528 LYS A N 1
ATOM 4262 C CA . LYS A 1 528 ? -3.098 -8.547 1.167 1 85.94 528 LYS A CA 1
ATOM 4263 C C . LYS A 1 528 ? -3.912 -8.742 2.441 1 85.94 528 LYS A C 1
ATOM 4265 O O . LYS A 1 528 ? -4.141 -7.789 3.189 1 85.94 528 LYS A O 1
ATOM 4270 N N . GLN A 1 529 ? -4.301 -9.938 2.654 1 84.31 529 GLN A N 1
ATOM 4271 C CA . GLN A 1 529 ? -5.074 -10.25 3.85 1 84.31 529 GLN A CA 1
ATOM 4272 C C . GLN A 1 529 ? -4.242 -10.055 5.113 1 84.31 529 GLN A C 1
ATOM 4274 O O . GLN A 1 529 ? -4.734 -9.531 6.113 1 84.31 529 GLN A O 1
ATOM 4279 N N . ILE A 1 530 ? -3.072 -10.516 5.008 1 87.44 530 ILE A N 1
ATOM 4280 C CA . ILE A 1 530 ? -2.18 -10.398 6.156 1 87.44 530 ILE A CA 1
ATOM 4281 C C . ILE A 1 530 ? -1.896 -8.93 6.441 1 87.44 530 ILE A C 1
ATOM 4283 O O . ILE A 1 530 ? -1.883 -8.5 7.602 1 87.44 530 ILE A O 1
ATOM 4287 N N . LYS A 1 531 ? -1.695 -8.227 5.387 1 84.88 531 LYS A N 1
ATOM 4288 C CA . LYS A 1 531 ? -1.454 -6.801 5.547 1 84.88 531 LYS A CA 1
ATOM 4289 C C . LYS A 1 531 ? -2.66 -6.102 6.172 1 84.88 531 LYS A C 1
ATOM 4291 O O . LYS A 1 531 ? -2.504 -5.18 6.973 1 84.88 531 LYS A O 1
ATOM 4296 N N . ALA A 1 532 ? -3.787 -6.496 5.812 1 78.69 532 ALA A N 1
ATOM 4297 C CA . ALA A 1 532 ? -5.027 -5.887 6.289 1 78.69 532 ALA A CA 1
ATOM 4298 C C . ALA A 1 532 ? -5.215 -6.133 7.785 1 78.69 532 ALA A C 1
ATOM 4300 O O . ALA A 1 532 ? -6.02 -5.457 8.438 1 78.69 532 ALA A O 1
ATOM 4301 N N . MET A 1 533 ? -4.426 -7.062 8.312 1 82.19 533 MET A N 1
ATOM 4302 C CA . MET A 1 533 ? -4.535 -7.371 9.734 1 82.19 533 MET A CA 1
ATOM 4303 C C . MET A 1 533 ? -3.875 -6.289 10.578 1 82.19 533 MET A C 1
ATOM 4305 O O . MET A 1 533 ? -4.105 -6.211 11.789 1 82.19 533 MET A O 1
ATOM 4309 N N . GLY A 1 534 ? -3.096 -5.426 9.969 1 74.5 534 GLY A N 1
ATOM 4310 C CA . GLY A 1 534 ? -2.451 -4.34 10.695 1 74.5 534 GLY A CA 1
ATOM 4311 C C . GLY A 1 534 ? -1.462 -4.828 11.734 1 74.5 534 GLY A C 1
ATOM 4312 O O . GLY A 1 534 ? -0.571 -5.621 11.43 1 74.5 534 GLY A O 1
ATOM 4313 N N . ALA A 1 535 ? -1.756 -4.441 13.055 1 71.12 535 ALA A N 1
ATOM 4314 C CA . ALA A 1 535 ? -0.855 -4.758 14.164 1 71.12 535 ALA A CA 1
ATOM 4315 C C . ALA A 1 535 ? -1.123 -6.156 14.703 1 71.12 535 ALA A C 1
ATOM 4317 O O . ALA A 1 535 ? -0.287 -6.727 15.414 1 71.12 535 ALA A O 1
ATOM 4318 N N . ASN A 1 536 ? -2.27 -6.762 14.312 1 70.25 536 ASN A N 1
ATOM 4319 C CA . ASN A 1 536 ? -2.668 -8.062 14.836 1 70.25 536 ASN A CA 1
ATOM 4320 C C . ASN A 1 536 ? -2.117 -9.203 13.984 1 70.25 536 ASN A C 1
ATOM 4322 O O . ASN A 1 536 ? -2.846 -10.133 13.641 1 70.25 536 ASN A O 1
ATOM 4326 N N . LYS A 1 537 ? -0.862 -9.227 13.75 1 82.12 537 LYS A N 1
ATOM 4327 C CA . LYS A 1 537 ? -0.26 -10.281 12.93 1 82.12 537 LYS A CA 1
ATOM 4328 C C . LYS A 1 537 ? 0.362 -11.367 13.805 1 82.12 537 LYS A C 1
ATOM 4330 O O . LYS A 1 537 ? 1.55 -11.672 13.672 1 82.12 537 LYS A O 1
ATOM 4335 N N . THR A 1 538 ? -0.51 -11.906 14.586 1 84.44 538 THR A N 1
ATOM 4336 C CA . THR A 1 538 ? -0.058 -13.031 15.398 1 84.44 538 THR A CA 1
ATOM 4337 C C . THR A 1 538 ? -0.148 -14.336 14.602 1 84.44 538 THR A C 1
ATOM 4339 O O . THR A 1 538 ? -0.857 -14.406 13.602 1 84.44 538 THR A O 1
ATOM 4342 N N . ASN A 1 539 ? 0.612 -15.359 15.07 1 87.31 539 ASN A N 1
ATOM 4343 C CA . ASN A 1 539 ? 0.576 -16.656 14.414 1 87.31 539 ASN A CA 1
ATOM 4344 C C . ASN A 1 539 ? -0.838 -17.234 14.383 1 87.31 539 ASN A C 1
ATOM 4346 O O . ASN A 1 539 ? -1.273 -17.766 13.359 1 87.31 539 ASN A O 1
ATOM 4350 N N . LYS A 1 540 ? -1.518 -17.062 15.453 1 88 540 LYS A N 1
ATOM 4351 C CA . LYS A 1 540 ? -2.875 -17.578 15.555 1 88 540 LYS A CA 1
ATOM 4352 C C . LYS A 1 540 ? -3.814 -16.859 14.586 1 88 540 LYS A C 1
ATOM 4354 O O . LYS A 1 540 ? -4.66 -17.5 13.953 1 88 540 LYS A O 1
ATOM 4359 N N . ALA A 1 541 ? -3.662 -15.586 14.492 1 89.06 541 ALA A N 1
ATOM 4360 C CA . ALA A 1 541 ? -4.516 -14.789 13.609 1 89.06 541 ALA A CA 1
ATOM 4361 C C . ALA A 1 541 ? -4.27 -15.133 12.148 1 89.06 541 ALA A C 1
ATOM 4363 O O . ALA A 1 541 ? -5.215 -15.234 11.359 1 89.06 541 ALA A O 1
ATOM 4364 N N . ILE A 1 542 ? -3.033 -15.328 11.805 1 90.94 542 ILE A N 1
ATOM 4365 C CA . ILE A 1 542 ? -2.67 -15.656 10.43 1 90.94 542 ILE A CA 1
ATOM 4366 C C . ILE A 1 542 ? -3.207 -17.047 10.07 1 90.94 542 ILE A C 1
ATOM 4368 O O . ILE A 1 542 ? -3.752 -17.234 8.984 1 90.94 542 ILE A O 1
ATOM 4372 N N . ASP A 1 543 ? -3.027 -17.938 10.992 1 91.31 543 ASP A N 1
ATOM 4373 C CA . ASP A 1 543 ? -3.539 -19.281 10.773 1 91.31 543 ASP A CA 1
ATOM 4374 C C . ASP A 1 543 ? -5.055 -19.281 10.586 1 91.31 543 ASP A C 1
ATOM 4376 O O . ASP A 1 543 ? -5.57 -19.891 9.641 1 91.31 543 ASP A O 1
ATOM 4380 N N . ARG A 1 544 ? -5.723 -18.594 11.422 1 90.94 544 ARG A N 1
ATOM 4381 C CA . ARG A 1 544 ? -7.18 -18.5 11.336 1 90.94 544 ARG A CA 1
ATOM 4382 C C . ARG A 1 544 ? -7.613 -17.891 10.008 1 90.94 544 ARG A C 1
ATOM 4384 O O . ARG A 1 544 ? -8.477 -18.438 9.32 1 90.94 544 ARG A O 1
ATOM 4391 N N . SER A 1 545 ? -7.031 -16.781 9.688 1 89.88 545 SER A N 1
ATOM 4392 C CA . SER A 1 545 ? -7.406 -16.062 8.469 1 89.88 545 SER A CA 1
ATOM 4393 C C . SER A 1 545 ? -7.105 -16.891 7.223 1 89.88 545 SER A C 1
ATOM 4395 O O . SER A 1 545 ? -7.914 -16.938 6.297 1 89.88 545 SER A O 1
ATOM 4397 N N . SER A 1 546 ? -5.965 -17.516 7.215 1 91.25 546 SER A N 1
ATOM 4398 C CA . SER A 1 546 ? -5.578 -18.297 6.043 1 91.25 546 SER A CA 1
ATOM 4399 C C . SER A 1 546 ? -6.453 -19.531 5.891 1 91.25 546 SER A C 1
ATOM 4401 O O . SER A 1 546 ? -6.797 -19.922 4.773 1 91.25 546 SER A O 1
ATOM 4403 N N . ARG A 1 547 ? -6.859 -20.156 7.012 1 92.19 547 ARG A N 1
ATOM 4404 C CA . ARG A 1 547 ? -7.754 -21.297 6.984 1 92.19 547 ARG A CA 1
ATOM 4405 C C . ARG A 1 547 ? -9.133 -20.906 6.469 1 92.19 547 ARG A C 1
ATOM 4407 O O . ARG A 1 547 ? -9.789 -21.688 5.773 1 92.19 547 ARG A O 1
ATOM 4414 N N . ALA A 1 548 ? -9.477 -19.75 6.828 1 92.62 548 ALA A N 1
ATOM 4415 C CA . ALA A 1 548 ? -10.836 -19.312 6.523 1 92.62 548 ALA A CA 1
ATOM 4416 C C . ALA A 1 548 ? -10.922 -18.75 5.109 1 92.62 548 ALA A C 1
ATOM 4418 O O . ALA A 1 548 ? -12.016 -18.609 4.555 1 92.62 548 ALA A O 1
ATOM 4419 N N . SER A 1 549 ? -9.844 -18.406 4.543 1 88.88 549 SER A N 1
ATOM 4420 C CA . SER A 1 549 ? -9.805 -17.641 3.297 1 88.88 549 SER A CA 1
ATOM 4421 C C . SER A 1 549 ? -10.562 -18.359 2.188 1 88.88 549 SER A C 1
ATOM 4423 O O . SER A 1 549 ? -11.336 -17.75 1.452 1 88.88 549 SER A O 1
ATOM 4425 N N . GLY A 1 550 ? -10.328 -19.641 2.006 1 85.56 550 GLY A N 1
ATOM 4426 C CA . GLY A 1 550 ? -11.016 -20.391 0.968 1 85.56 550 GLY A CA 1
ATOM 4427 C C . GLY A 1 550 ? -12.523 -20.422 1.152 1 85.56 550 GLY A C 1
ATOM 4428 O O . GLY A 1 550 ? -13.273 -20.25 0.19 1 85.56 550 GLY A O 1
ATOM 4429 N N . GLY A 1 551 ? -12.914 -20.625 2.371 1 88.81 551 GLY A N 1
ATOM 4430 C CA . GLY A 1 551 ? -14.336 -20.641 2.674 1 88.81 551 GLY A CA 1
ATOM 4431 C C . GLY A 1 551 ? -15.008 -19.297 2.49 1 88.81 551 GLY A C 1
ATOM 4432 O O . GLY A 1 551 ? -16.141 -19.234 2.016 1 88.81 551 GLY A O 1
ATOM 4433 N N . GLU A 1 552 ? -14.367 -18.266 2.883 1 91.19 552 GLU A N 1
ATOM 4434 C CA . GLU A 1 552 ? -14.906 -16.922 2.717 1 91.19 552 GLU A CA 1
ATOM 4435 C C . GLU A 1 552 ? -15.117 -16.594 1.242 1 91.19 552 GLU A C 1
ATOM 4437 O O . GLU A 1 552 ? -16.141 -16.016 0.868 1 91.19 552 GLU A O 1
ATOM 4442 N N . ARG A 1 553 ? -14.211 -16.938 0.468 1 87.75 553 ARG A N 1
ATOM 4443 C CA . ARG A 1 553 ? -14.32 -16.703 -0.968 1 87.75 553 ARG A CA 1
ATOM 4444 C C . ARG A 1 553 ? -15.492 -17.469 -1.559 1 87.75 553 ARG A C 1
ATOM 4446 O O . ARG A 1 553 ? -16.203 -16.969 -2.432 1 87.75 553 ARG A O 1
ATOM 4453 N N . GLN A 1 554 ? -15.617 -18.688 -1.11 1 88.12 554 GLN A N 1
ATOM 4454 C CA . GLN A 1 554 ? -16.719 -19.516 -1.592 1 88.12 554 GLN A CA 1
ATOM 4455 C C . GLN A 1 554 ? -18.078 -18.891 -1.228 1 88.12 554 GLN A C 1
ATOM 4457 O O . GLN A 1 554 ? -19 -18.922 -2.029 1 88.12 554 GLN A O 1
ATOM 4462 N N . ILE A 1 555 ? -18.125 -18.391 -0.049 1 93.25 555 ILE A N 1
ATOM 4463 C CA . ILE A 1 555 ? -19.359 -17.766 0.41 1 93.25 555 ILE A CA 1
ATOM 4464 C C . ILE A 1 555 ? -19.656 -16.531 -0.441 1 93.25 555 ILE A C 1
ATOM 4466 O O . ILE A 1 555 ? -20.797 -16.328 -0.875 1 93.25 555 ILE A O 1
ATOM 4470 N N . ALA A 1 556 ? -18.688 -15.758 -0.704 1 92.44 556 ALA A N 1
ATOM 4471 C CA . ALA A 1 556 ? -18.844 -14.562 -1.524 1 92.44 556 ALA A CA 1
ATOM 4472 C C . ALA A 1 556 ? -19.25 -14.922 -2.949 1 92.44 556 ALA A C 1
ATOM 4474 O O . ALA A 1 556 ? -20.109 -14.273 -3.543 1 92.44 556 ALA A O 1
ATOM 4475 N N . GLU A 1 557 ? -18.656 -15.938 -3.508 1 88.25 557 GLU A N 1
ATOM 4476 C CA . GLU A 1 557 ? -18.984 -16.375 -4.859 1 88.25 557 GLU A CA 1
ATOM 4477 C C . GLU A 1 557 ? -20.422 -16.906 -4.938 1 88.25 557 GLU A C 1
ATOM 4479 O O . GLU A 1 557 ? -21.109 -16.672 -5.934 1 88.25 557 GLU A O 1
ATOM 4484 N N . ASN A 1 558 ? -20.781 -17.656 -3.906 1 91.62 558 ASN A N 1
ATOM 4485 C CA . ASN A 1 558 ? -22.172 -18.141 -3.863 1 91.62 558 ASN A CA 1
ATOM 4486 C C . ASN A 1 558 ? -23.156 -16.984 -3.811 1 91.62 558 ASN A C 1
ATOM 4488 O O . ASN A 1 558 ? -24.203 -17.016 -4.477 1 91.62 558 ASN A O 1
ATOM 4492 N N . TYR A 1 559 ? -22.875 -15.984 -2.979 1 94.94 559 TYR A N 1
ATOM 4493 C CA . TYR A 1 559 ? -23.719 -14.789 -2.938 1 94.94 559 TYR A CA 1
ATOM 4494 C C . TYR A 1 559 ? -23.844 -14.156 -4.32 1 94.94 559 TYR A C 1
ATOM 4496 O O . TYR A 1 559 ? -24.938 -13.789 -4.75 1 94.94 559 TYR A O 1
ATOM 4504 N N . ASP A 1 560 ? -22.719 -14.031 -5.004 1 92.88 560 ASP A N 1
ATOM 4505 C CA . ASP A 1 560 ? -22.688 -13.43 -6.332 1 92.88 560 ASP A CA 1
ATOM 4506 C C . ASP A 1 560 ? -23.578 -14.203 -7.305 1 92.88 560 ASP A C 1
ATOM 4508 O O . ASP A 1 560 ? -24.281 -13.602 -8.125 1 92.88 560 ASP A O 1
ATOM 4512 N N . GLN A 1 561 ? -23.516 -15.438 -7.168 1 90.31 561 GLN A N 1
ATOM 4513 C CA . GLN A 1 561 ? -24.344 -16.281 -8.031 1 90.31 561 GLN A CA 1
ATOM 4514 C C . GLN A 1 561 ? -25.828 -16.078 -7.73 1 90.31 561 GLN A C 1
ATOM 4516 O O . GLN A 1 561 ? -26.641 -16 -8.648 1 90.31 561 GLN A O 1
ATOM 4521 N N . GLN A 1 562 ? -26.156 -16.016 -6.457 1 93.19 562 GLN A N 1
ATOM 4522 C CA . GLN A 1 562 ? -27.547 -15.883 -6.031 1 93.19 562 GLN A CA 1
ATOM 4523 C C . GLN A 1 562 ? -28.156 -14.555 -6.496 1 93.19 562 GLN A C 1
ATOM 4525 O O . GLN A 1 562 ? -29.344 -14.477 -6.805 1 93.19 562 GLN A O 1
ATOM 4530 N N . VAL A 1 563 ? -27.328 -13.539 -6.57 1 93.38 563 VAL A N 1
ATOM 4531 C CA . VAL A 1 563 ? -27.859 -12.219 -6.922 1 93.38 563 VAL A CA 1
ATOM 4532 C C . VAL A 1 563 ? -27.547 -11.914 -8.391 1 93.38 563 VAL A C 1
ATOM 4534 O O . VAL A 1 563 ? -27.797 -10.805 -8.867 1 93.38 563 VAL A O 1
ATOM 4537 N N . ASN A 1 564 ? -26.938 -12.789 -9.086 1 87.88 564 ASN A N 1
ATOM 4538 C CA . ASN A 1 564 ? -26.594 -12.664 -10.5 1 87.88 564 ASN A CA 1
ATOM 4539 C C . ASN A 1 564 ? -25.703 -11.445 -10.75 1 87.88 564 ASN A C 1
ATOM 4541 O O . ASN A 1 564 ? -26 -10.633 -11.625 1 87.88 564 ASN A O 1
ATOM 4545 N N . ARG A 1 565 ? -24.812 -11.344 -9.898 1 87.81 565 ARG A N 1
ATOM 4546 C CA . ARG A 1 565 ? -23.844 -10.273 -10.109 1 87.81 565 ARG A CA 1
ATOM 4547 C C . ARG A 1 565 ? -22.828 -10.648 -11.195 1 87.81 565 ARG A C 1
ATOM 4549 O O . ARG A 1 565 ? -22.172 -11.688 -11.102 1 87.81 565 ARG A O 1
ATOM 4556 N N . PRO A 1 566 ? -22.766 -9.75 -12.133 1 79.88 566 PRO A N 1
ATOM 4557 C CA . PRO A 1 566 ? -21.766 -10.062 -13.172 1 79.88 566 PRO A CA 1
ATOM 4558 C C . PRO A 1 566 ? -20.328 -9.914 -12.68 1 79.88 566 PRO A C 1
ATOM 4560 O O . PRO A 1 566 ? -20.031 -8.992 -11.922 1 79.88 566 PRO A O 1
ATOM 4563 N N . VAL A 1 567 ? -19.578 -10.953 -12.773 1 72.38 567 VAL A N 1
ATOM 4564 C CA . VAL A 1 567 ? -18.156 -10.867 -12.438 1 72.38 567 VAL A CA 1
ATOM 4565 C C . VAL A 1 567 ? -17.375 -10.297 -13.625 1 72.38 567 VAL A C 1
ATOM 4567 O O . VAL A 1 567 ? -17.422 -10.852 -14.727 1 72.38 567 VAL A O 1
ATOM 4570 N N . HIS A 1 568 ? -17.078 -9.008 -13.5 1 60.44 568 HIS A N 1
ATOM 4571 C CA . HIS A 1 568 ? -16.328 -8.391 -14.586 1 60.44 568 HIS A CA 1
ATOM 4572 C C . HIS A 1 568 ? -14.852 -8.789 -14.508 1 60.44 568 HIS A C 1
ATOM 4574 O O . HIS A 1 568 ? -14.234 -8.711 -13.445 1 60.44 568 HIS A O 1
ATOM 4580 N N . SER A 1 569 ? -14.539 -9.836 -15.281 1 59.34 569 SER A N 1
ATOM 4581 C CA . SER A 1 569 ? -13.125 -10.188 -15.367 1 59.34 569 SER A CA 1
ATOM 4582 C C . SER A 1 569 ? -12.32 -9.094 -16.062 1 59.34 569 SER A C 1
ATOM 4584 O O . SER A 1 569 ? -12.711 -8.617 -17.141 1 59.34 569 SER A O 1
ATOM 4586 N N . SER A 1 570 ? -11.742 -8.211 -15.344 1 54.94 570 SER A N 1
ATOM 4587 C CA . SER A 1 570 ? -10.906 -7.238 -16.047 1 54.94 570 SER A CA 1
ATOM 4588 C C . SER A 1 570 ? -9.703 -7.906 -16.688 1 54.94 570 SER A C 1
ATOM 4590 O O . SER A 1 570 ? -8.898 -8.539 -15.992 1 54.94 570 SER A O 1
ATOM 4592 N N . SER A 1 571 ? -9.961 -8.5 -17.875 1 58.5 571 SER A N 1
ATOM 4593 C CA . SER A 1 571 ? -8.766 -8.953 -18.578 1 58.5 571 SER A CA 1
ATOM 4594 C C . SER A 1 571 ? -7.789 -7.801 -18.812 1 58.5 571 SER A C 1
ATOM 4596 O O . SER A 1 571 ? -8.18 -6.738 -19.281 1 58.5 571 SER A O 1
ATOM 4598 N N . HIS A 1 572 ? -6.773 -7.914 -18.109 1 60.56 572 HIS A N 1
ATOM 4599 C CA . HIS A 1 572 ? -5.723 -6.938 -18.375 1 60.56 572 HIS A CA 1
ATOM 4600 C C . HIS A 1 572 ? -5.117 -7.148 -19.766 1 60.56 572 HIS A C 1
ATOM 4602 O O . HIS A 1 572 ? -4.625 -8.234 -20.062 1 60.56 572 HIS A O 1
ATOM 4608 N N . SER A 1 573 ? -5.656 -6.395 -20.641 1 68.5 573 SER A N 1
ATOM 4609 C CA . SER A 1 573 ? -5.047 -6.477 -21.969 1 68.5 573 SER A CA 1
ATOM 4610 C C . SER A 1 573 ? -3.812 -5.582 -22.062 1 68.5 573 SER A C 1
ATOM 4612 O O . SER A 1 573 ? -3.725 -4.562 -21.375 1 68.5 573 SER A O 1
ATOM 4614 N N . HIS A 1 574 ? -2.791 -6.219 -22.781 1 76.19 574 HIS A N 1
ATOM 4615 C CA . HIS A 1 574 ? -1.588 -5.43 -23.016 1 76.19 574 HIS A CA 1
ATOM 4616 C C . HIS A 1 574 ? -1.852 -4.301 -24 1 76.19 574 HIS A C 1
ATOM 4618 O O . HIS A 1 574 ? -2.66 -4.453 -24.922 1 76.19 574 HIS A O 1
ATOM 4624 N N . GLN A 1 575 ? -1.251 -3.219 -23.75 1 75.06 575 GLN A N 1
ATOM 4625 C CA . GLN A 1 575 ? -1.288 -2.135 -24.719 1 75.06 575 GLN A CA 1
ATOM 4626 C C . GLN A 1 575 ? -0.653 -2.559 -26.047 1 75.06 575 GLN A C 1
ATOM 4628 O O . GLN A 1 575 ? 0.303 -3.338 -26.062 1 75.06 575 GLN A O 1
ATOM 4633 N N . SER A 1 576 ? -1.286 -2.055 -27.062 1 79.25 576 SER A N 1
ATOM 4634 C CA . SER A 1 576 ? -0.787 -2.389 -28.391 1 79.25 576 SER A CA 1
ATOM 4635 C C . SER A 1 576 ? 0.678 -1.994 -28.547 1 79.25 576 SER A C 1
ATOM 4637 O O . SER A 1 576 ? 1.093 -0.931 -28.078 1 79.25 576 SER A O 1
ATOM 4639 N N . SER A 1 577 ? 1.436 -2.885 -29.156 1 84.44 577 SER A N 1
ATOM 4640 C CA . SER A 1 577 ? 2.854 -2.631 -29.406 1 84.44 577 SER A CA 1
ATOM 4641 C C . SER A 1 577 ? 3.1 -2.17 -30.828 1 84.44 577 SER A C 1
ATOM 4643 O O . SER A 1 577 ? 4.246 -2.064 -31.266 1 84.44 577 SER A O 1
ATOM 4645 N N . VAL A 1 578 ? 2.082 -1.85 -31.516 1 83 578 VAL A N 1
ATOM 4646 C CA . VAL A 1 578 ? 2.158 -1.604 -32.969 1 83 578 VAL A CA 1
ATOM 4647 C C . VAL A 1 578 ? 3.09 -0.426 -33.219 1 83 578 VAL A C 1
ATOM 4649 O O . VAL A 1 578 ? 3.926 -0.485 -34.125 1 83 578 VAL A O 1
ATOM 4652 N N . LEU A 1 579 ? 2.973 0.621 -32.531 1 86.38 579 LEU A N 1
ATOM 4653 C CA . LEU A 1 579 ? 3.805 1.799 -32.75 1 86.38 579 LEU A CA 1
ATOM 4654 C C . LEU A 1 579 ? 5.27 1.49 -32.469 1 86.38 579 LEU A C 1
ATOM 4656 O O . LEU A 1 579 ? 6.156 1.947 -33.188 1 86.38 579 LEU A O 1
ATOM 4660 N N . ASP A 1 580 ? 5.543 0.789 -31.438 1 90.56 580 ASP A N 1
ATOM 4661 C CA . ASP A 1 580 ? 6.906 0.357 -31.125 1 90.56 580 ASP A CA 1
ATOM 4662 C C . ASP A 1 580 ? 7.453 -0.545 -32.219 1 90.56 580 ASP A C 1
ATOM 4664 O O . ASP A 1 580 ? 8.609 -0.408 -32.625 1 90.56 580 ASP A O 1
ATOM 4668 N N . ASP A 1 581 ? 6.605 -1.468 -32.688 1 91.06 581 ASP A N 1
ATOM 4669 C CA . ASP A 1 581 ? 7.02 -2.416 -33.719 1 91.06 581 ASP A CA 1
ATOM 4670 C C . ASP A 1 581 ? 7.375 -1.696 -35.031 1 91.06 581 ASP A C 1
ATOM 4672 O O . ASP A 1 581 ? 8.328 -2.074 -35.719 1 91.06 581 ASP A O 1
ATOM 4676 N N . LYS A 1 582 ? 6.617 -0.685 -35.312 1 90.12 582 LYS A N 1
ATOM 4677 C CA . LYS A 1 582 ? 6.906 0.09 -36.531 1 90.12 582 LYS A CA 1
ATOM 4678 C C . LYS A 1 582 ? 8.266 0.777 -36.406 1 90.12 582 LYS A C 1
ATOM 4680 O O . LYS A 1 582 ? 9.008 0.843 -37.406 1 90.12 582 LYS A O 1
ATOM 4685 N N . LYS A 1 583 ? 8.609 1.265 -35.281 1 92.56 583 LYS A N 1
ATOM 4686 C CA . LYS A 1 583 ? 9.898 1.911 -35.062 1 92.56 583 LYS A CA 1
ATOM 4687 C C . LYS A 1 583 ? 11.039 0.909 -35.219 1 92.56 583 LYS A C 1
ATOM 4689 O O . LYS A 1 583 ? 12.086 1.22 -35.781 1 92.56 583 LYS A O 1
ATOM 4694 N N . ILE A 1 584 ? 10.836 -0.252 -34.625 1 92.81 584 ILE A N 1
ATOM 4695 C CA . ILE A 1 584 ? 11.844 -1.305 -34.719 1 92.81 584 ILE A CA 1
ATOM 4696 C C . ILE A 1 584 ? 12.031 -1.722 -36.188 1 92.81 584 ILE A C 1
ATOM 4698 O O . ILE A 1 584 ? 13.164 -1.856 -36.656 1 92.81 584 ILE A O 1
ATOM 4702 N N . LEU A 1 585 ? 10.914 -1.872 -36.844 1 92 585 LEU A N 1
ATOM 4703 C CA . LEU A 1 585 ? 10.961 -2.312 -38.25 1 92 585 LEU A CA 1
ATOM 4704 C C . LEU A 1 585 ? 11.688 -1.291 -39.125 1 92 585 LEU A C 1
ATOM 4706 O O . LEU A 1 585 ? 12.422 -1.66 -40.031 1 92 585 LEU A O 1
ATOM 4710 N N . ALA A 1 586 ? 11.422 -0.04 -38.844 1 92.69 586 ALA A N 1
ATOM 4711 C CA . ALA A 1 586 ? 12.102 1.015 -39.594 1 92.69 586 ALA A CA 1
ATOM 4712 C C . ALA A 1 586 ? 13.617 0.908 -39.438 1 92.69 586 ALA A C 1
ATOM 4714 O O . ALA A 1 586 ? 14.359 1.081 -40.406 1 92.69 586 ALA A O 1
ATOM 4715 N N . ASP A 1 587 ? 14.086 0.646 -38.281 1 93.44 587 ASP A N 1
ATOM 4716 C CA . ASP A 1 587 ? 15.516 0.51 -38.031 1 93.44 587 ASP A CA 1
ATOM 4717 C C . ASP A 1 587 ? 16.078 -0.754 -38.688 1 93.44 587 ASP A C 1
ATOM 4719 O O . ASP A 1 587 ? 17.172 -0.745 -39.219 1 93.44 587 ASP A O 1
ATOM 4723 N N . LEU A 1 588 ? 15.336 -1.82 -38.594 1 91.5 588 LEU A N 1
ATOM 4724 C CA . LEU A 1 588 ? 15.781 -3.078 -39.188 1 91.5 588 LEU A CA 1
ATOM 4725 C C . LEU A 1 588 ? 15.836 -2.977 -40.688 1 91.5 588 LEU A C 1
ATOM 4727 O O . LEU A 1 588 ? 16.703 -3.578 -41.344 1 91.5 588 LEU A O 1
ATOM 4731 N N . ARG A 1 589 ? 14.906 -2.215 -41.219 1 90.06 589 ARG A N 1
ATOM 4732 C CA . ARG A 1 589 ? 14.922 -1.986 -42.656 1 90.06 589 ARG A CA 1
ATOM 4733 C C . ARG A 1 589 ? 16.188 -1.265 -43.094 1 90.06 589 ARG A C 1
ATOM 4735 O O . ARG A 1 589 ? 16.734 -1.527 -44.156 1 90.06 589 ARG A O 1
ATOM 4742 N N . THR A 1 590 ? 16.547 -0.376 -42.25 1 90.25 590 THR A N 1
ATOM 4743 C CA . THR A 1 590 ? 17.766 0.37 -42.5 1 90.25 590 THR A CA 1
ATOM 4744 C C . THR A 1 590 ? 19 -0.521 -42.344 1 90.25 590 THR A C 1
ATOM 4746 O O . THR A 1 590 ? 19.922 -0.479 -43.156 1 90.25 590 THR A O 1
ATOM 4749 N N . LEU A 1 591 ? 18.969 -1.34 -41.375 1 88.81 591 LEU A N 1
ATOM 4750 C CA . LEU A 1 591 ? 20.094 -2.197 -41 1 88.81 591 LEU A CA 1
ATOM 4751 C C . LEU A 1 591 ? 20.219 -3.359 -42 1 88.81 591 LEU A C 1
ATOM 4753 O O . LEU A 1 591 ? 21.312 -3.832 -42.25 1 88.81 591 LEU A O 1
ATOM 4757 N N . LYS A 1 592 ? 19.109 -3.908 -42.5 1 86.81 592 LYS A N 1
ATOM 4758 C CA . LYS A 1 592 ? 19.062 -5.086 -43.375 1 86.81 592 LYS A CA 1
ATOM 4759 C C . LYS A 1 592 ? 19.859 -6.234 -42.781 1 86.81 592 LYS A C 1
ATOM 4761 O O . LYS A 1 592 ? 20.812 -6.723 -43.406 1 86.81 592 LYS A O 1
ATOM 4766 N N . PRO A 1 593 ? 19.422 -6.758 -41.656 1 84 593 PRO A N 1
ATOM 4767 C CA . PRO A 1 593 ? 20.203 -7.723 -40.875 1 84 593 PRO A CA 1
ATOM 4768 C C . PRO A 1 593 ? 20.422 -9.039 -41.625 1 84 593 PRO A C 1
ATOM 4770 O O . PRO A 1 593 ? 21.391 -9.758 -41.344 1 84 593 PRO A O 1
ATOM 4773 N N . PHE A 1 594 ? 19.656 -9.391 -42.594 1 82.75 594 PHE A N 1
ATOM 4774 C CA . PHE A 1 594 ? 19.75 -10.688 -43.25 1 82.75 594 PHE A CA 1
ATOM 4775 C C . PHE A 1 594 ? 20.547 -10.57 -44.562 1 82.75 594 PHE A C 1
ATOM 4777 O O . PHE A 1 594 ? 20.688 -11.555 -45.281 1 82.75 594 PHE A O 1
ATOM 4784 N N . ASN A 1 595 ? 21.016 -9.391 -44.875 1 81.56 595 ASN A N 1
ATOM 4785 C CA . ASN A 1 595 ? 21.984 -9.188 -45.938 1 81.56 595 ASN A CA 1
ATOM 4786 C C . ASN A 1 595 ? 23.406 -9.172 -45.438 1 81.56 595 ASN A C 1
ATOM 4788 O O . ASN A 1 595 ? 23.734 -8.398 -44.531 1 81.56 595 ASN A O 1
ATOM 4792 N N . THR A 1 596 ? 24.203 -10.047 -45.875 1 81.69 596 THR A N 1
ATOM 4793 C CA . THR A 1 596 ? 25.562 -10.156 -45.406 1 81.69 596 THR A CA 1
ATOM 4794 C C . THR A 1 596 ? 26.406 -8.984 -45.906 1 81.69 596 THR A C 1
ATOM 4796 O O . THR A 1 596 ? 26.469 -8.711 -47.094 1 81.69 596 THR A O 1
ATOM 4799 N N . ILE A 1 597 ? 26.812 -8.25 -45.031 1 82.69 597 ILE A N 1
ATOM 4800 C CA . ILE A 1 597 ? 27.781 -7.199 -45.312 1 82.69 597 ILE A CA 1
ATOM 4801 C C . ILE A 1 597 ? 29.125 -7.562 -44.688 1 82.69 597 ILE A C 1
ATOM 4803 O O . ILE A 1 597 ? 29.234 -7.801 -43.5 1 82.69 597 ILE A O 1
ATOM 4807 N N . PRO A 1 598 ? 30.188 -7.578 -45.594 1 82.19 598 PRO A N 1
ATOM 4808 C CA . PRO A 1 598 ? 31.5 -7.98 -45.094 1 82.19 598 PRO A CA 1
ATOM 4809 C C . PRO A 1 598 ? 31.984 -7.09 -43.938 1 82.19 598 PRO A C 1
ATOM 4811 O O . PRO A 1 598 ? 31.844 -5.867 -44 1 82.19 598 PRO A O 1
ATOM 4814 N N . ASN A 1 599 ? 32.469 -7.586 -42.844 1 79.56 599 ASN A N 1
ATOM 4815 C CA . ASN A 1 599 ? 33.094 -6.965 -41.688 1 79.56 599 ASN A CA 1
ATOM 4816 C C . ASN A 1 599 ? 32.062 -6.262 -40.812 1 79.56 599 ASN A C 1
ATOM 4818 O O . ASN A 1 599 ? 32.438 -5.492 -39.906 1 79.56 599 ASN A O 1
ATOM 4822 N N . ARG A 1 600 ? 30.766 -6.469 -41.125 1 81.88 600 ARG A N 1
ATOM 4823 C CA . ARG A 1 600 ? 29.75 -5.895 -40.219 1 81.88 600 ARG A CA 1
ATOM 4824 C C . ARG A 1 600 ? 29.656 -6.668 -38.906 1 81.88 600 ARG A C 1
ATOM 4826 O O . ARG A 1 600 ? 29.547 -7.898 -38.938 1 81.88 600 ARG A O 1
ATOM 4833 N N . LYS A 1 601 ? 29.984 -6.074 -37.812 1 78.06 601 LYS A N 1
ATOM 4834 C CA . LYS A 1 601 ? 29.875 -6.707 -36.5 1 78.06 601 LYS A CA 1
ATOM 4835 C C . LYS A 1 601 ? 29.469 -5.695 -35.438 1 78.06 601 LYS A C 1
ATOM 4837 O O . LYS A 1 601 ? 29.641 -4.488 -35.625 1 78.06 601 LYS A O 1
ATOM 4842 N N . HIS A 1 602 ? 28.781 -6.246 -34.531 1 80.31 602 HIS A N 1
ATOM 4843 C CA . HIS A 1 602 ? 28.594 -5.438 -33.344 1 80.31 602 HIS A CA 1
ATOM 4844 C C . HIS A 1 602 ? 29.766 -5.578 -32.375 1 80.31 602 HIS A C 1
ATOM 4846 O O . HIS A 1 602 ? 30.266 -6.684 -32.156 1 80.31 602 HIS A O 1
ATOM 4852 N N . ASP A 1 603 ? 30.234 -4.547 -31.844 1 78 603 ASP A N 1
ATOM 4853 C CA . ASP A 1 603 ? 31.375 -4.574 -30.938 1 78 603 ASP A CA 1
ATOM 4854 C C . ASP A 1 603 ? 31.062 -5.41 -29.688 1 78 603 ASP A C 1
ATOM 4856 O O . ASP A 1 603 ? 31.938 -6.113 -29.188 1 78 603 ASP A O 1
ATOM 4860 N N . SER A 1 604 ? 29.797 -5.406 -29.344 1 79.06 604 SER A N 1
ATOM 4861 C CA . SER A 1 604 ? 29.422 -6.082 -28.109 1 79.06 604 SER A CA 1
ATOM 4862 C C . SER A 1 604 ? 29.203 -7.574 -28.344 1 79.06 604 SER A C 1
ATOM 4864 O O . SER A 1 604 ? 29.172 -8.352 -27.391 1 79.06 604 SER A O 1
ATOM 4866 N N . PHE A 1 605 ? 28.953 -7.922 -29.594 1 76.5 605 PHE A N 1
ATOM 4867 C CA . PHE A 1 605 ? 28.703 -9.32 -29.922 1 76.5 605 PHE A CA 1
ATOM 4868 C C . PHE A 1 605 ? 29.719 -9.828 -30.938 1 76.5 605 PHE A C 1
ATOM 4870 O O . PHE A 1 605 ? 29.359 -10.148 -32.062 1 76.5 605 PHE A O 1
ATOM 4877 N N . GLN A 1 606 ? 30.969 -9.805 -30.656 1 65.31 606 GLN A N 1
ATOM 4878 C CA . GLN A 1 606 ? 32.031 -10.125 -31.609 1 65.31 606 GLN A CA 1
ATOM 4879 C C . GLN A 1 606 ? 31.906 -11.562 -32.125 1 65.31 606 GLN A C 1
ATOM 4881 O O . GLN A 1 606 ? 32.156 -11.844 -33.281 1 65.31 606 GLN A O 1
ATOM 4886 N N . GLU A 1 607 ? 31.562 -12.547 -31.234 1 64.75 607 GLU A N 1
ATOM 4887 C CA . GLU A 1 607 ? 31.547 -13.953 -31.641 1 64.75 607 GLU A CA 1
ATOM 4888 C C . GLU A 1 607 ? 30.172 -14.57 -31.422 1 64.75 607 GLU A C 1
ATOM 4890 O O . GLU A 1 607 ? 30.047 -15.594 -30.734 1 64.75 607 GLU A O 1
ATOM 4895 N N . ILE A 1 608 ? 29.062 -14.016 -32.031 1 63.5 608 ILE A N 1
ATOM 4896 C CA . ILE A 1 608 ? 27.75 -14.617 -31.797 1 63.5 608 ILE A CA 1
ATOM 4897 C C . ILE A 1 608 ? 27.516 -15.742 -32.812 1 63.5 608 ILE A C 1
ATOM 4899 O O . ILE A 1 608 ? 27.703 -15.555 -34 1 63.5 608 ILE A O 1
ATOM 4903 N N . SER A 1 609 ? 27.359 -16.875 -32.188 1 65.94 609 SER A N 1
ATOM 4904 C CA . SER A 1 609 ? 27.078 -18.031 -33.031 1 65.94 609 SER A CA 1
ATOM 4905 C C . SER A 1 609 ? 25.641 -18 -33.562 1 65.94 609 SER A C 1
ATOM 4907 O O . SER A 1 609 ? 24.75 -17.484 -32.875 1 65.94 609 SER A O 1
ATOM 4909 N N . SER A 1 610 ? 25.453 -18.438 -34.75 1 67.94 610 SER A N 1
ATOM 4910 C CA . SER A 1 610 ? 24.125 -18.516 -35.344 1 67.94 610 SER A CA 1
ATOM 4911 C C . SER A 1 610 ? 23.266 -19.562 -34.656 1 67.94 610 SER A C 1
ATOM 4913 O O . SER A 1 610 ? 22.047 -19.5 -34.688 1 67.94 610 SER A O 1
ATOM 4915 N N . ASP A 1 611 ? 23.938 -20.469 -34.062 1 69.88 611 ASP A N 1
ATOM 4916 C CA . ASP A 1 611 ? 23.234 -21.516 -33.312 1 69.88 611 ASP A CA 1
ATOM 4917 C C . ASP A 1 611 ? 23.359 -21.297 -31.812 1 69.88 611 ASP A C 1
ATOM 4919 O O . ASP A 1 611 ? 24.469 -21.312 -31.266 1 69.88 611 ASP A O 1
ATOM 4923 N N . PRO A 1 612 ? 22.203 -21.062 -31.281 1 74.62 612 PRO A N 1
ATOM 4924 C CA . PRO A 1 612 ? 22.25 -20.828 -29.844 1 74.62 612 PRO A CA 1
ATOM 4925 C C . PRO A 1 612 ? 22.812 -22.031 -29.078 1 74.62 612 PRO A C 1
ATOM 4927 O O . PRO A 1 612 ? 23.25 -21.891 -27.938 1 74.62 612 PRO A O 1
ATOM 4930 N N . LEU A 1 613 ? 22.844 -23.25 -29.672 1 78.19 613 LEU A N 1
ATOM 4931 C CA . LEU A 1 613 ? 23.328 -24.453 -29 1 78.19 613 LEU A CA 1
ATOM 4932 C C . LEU A 1 613 ? 24.766 -24.781 -29.438 1 78.19 613 LEU A C 1
ATOM 4934 O O . LEU A 1 613 ? 25.266 -25.859 -29.125 1 78.19 613 LEU A O 1
ATOM 4938 N N . ALA A 1 614 ? 25.297 -23.875 -30.125 1 74.25 614 ALA A N 1
ATOM 4939 C CA . ALA A 1 614 ? 26.625 -24.125 -30.656 1 74.25 614 ALA A CA 1
ATOM 4940 C C . ALA A 1 614 ? 27.641 -24.359 -29.547 1 74.25 614 ALA A C 1
ATOM 4942 O O . ALA A 1 614 ? 28.641 -25.062 -29.75 1 74.25 614 ALA A O 1
ATOM 4943 N N . THR A 1 615 ? 27.375 -23.828 -28.469 1 76.38 615 THR A N 1
ATOM 4944 C CA . THR A 1 615 ? 28.312 -23.938 -27.359 1 76.38 615 THR A CA 1
ATOM 4945 C C . THR A 1 615 ? 28.172 -25.266 -26.641 1 76.38 615 THR A C 1
ATOM 4947 O O . THR A 1 615 ? 28.984 -25.609 -25.766 1 76.38 615 THR A O 1
ATOM 4950 N N . LEU A 1 616 ? 27.203 -25.938 -27.047 1 84.19 616 LEU A N 1
ATOM 4951 C CA . LEU A 1 616 ? 26.984 -27.219 -26.406 1 84.19 616 LEU A CA 1
ATOM 4952 C C . LEU A 1 616 ? 27.906 -28.281 -26.984 1 84.19 616 LEU A C 1
ATOM 4954 O O . LEU A 1 616 ? 27.844 -28.578 -28.172 1 84.19 616 LEU A O 1
ATOM 4958 N N . ASP A 1 617 ? 28.859 -28.703 -26.219 1 84.44 617 ASP A N 1
ATOM 4959 C CA . ASP A 1 617 ? 29.75 -29.797 -26.609 1 84.44 617 ASP A CA 1
ATOM 4960 C C . ASP A 1 617 ? 29.078 -31.141 -26.391 1 84.44 617 ASP A C 1
ATOM 4962 O O . ASP A 1 617 ? 28.703 -31.5 -25.266 1 84.44 617 ASP A O 1
ATOM 4966 N N . GLU A 1 618 ? 28.984 -31.891 -27.453 1 85.12 618 GLU A N 1
ATOM 4967 C CA . GLU A 1 618 ? 28.297 -33.188 -27.406 1 85.12 618 GLU A CA 1
ATOM 4968 C C . GLU A 1 618 ? 28.953 -34.125 -26.422 1 85.12 618 GLU A C 1
ATOM 4970 O O . GLU A 1 618 ? 28.281 -34.906 -25.734 1 85.12 618 GLU A O 1
ATOM 4975 N N . THR A 1 619 ? 30.203 -34.094 -26.422 1 87.19 619 THR A N 1
ATOM 4976 C CA . THR A 1 619 ? 30.922 -34.969 -25.531 1 87.19 619 THR A CA 1
ATOM 4977 C C . THR A 1 619 ? 30.703 -34.594 -24.078 1 87.19 619 THR A C 1
ATOM 4979 O O . THR A 1 619 ? 30.5 -35.438 -23.203 1 87.19 619 THR A O 1
ATOM 4982 N N . GLU A 1 620 ? 30.734 -33.312 -23.953 1 89.38 620 GLU A N 1
ATOM 4983 C CA . GLU A 1 620 ? 30.5 -32.812 -22.594 1 89.38 620 GLU A CA 1
ATOM 4984 C C . GLU A 1 620 ? 29.062 -33.094 -22.141 1 89.38 620 GLU A C 1
ATOM 4986 O O . GLU A 1 620 ? 28.828 -33.438 -20.984 1 89.38 620 GLU A O 1
ATOM 4991 N N . LEU A 1 621 ? 28.188 -32.938 -23.047 1 90.88 621 LEU A N 1
ATOM 4992 C CA . LEU A 1 621 ? 26.781 -33.219 -22.719 1 90.88 621 LEU A CA 1
ATOM 4993 C C . LEU A 1 621 ? 26.594 -34.688 -22.375 1 90.88 621 LEU A C 1
ATOM 4995 O O . LEU A 1 621 ? 25.891 -35 -21.406 1 90.88 621 LEU A O 1
ATOM 4999 N N . ALA A 1 622 ? 27.234 -35.531 -23.094 1 89.94 622 ALA A N 1
ATOM 5000 C CA . ALA A 1 622 ? 27.125 -36.969 -22.828 1 89.94 622 ALA A CA 1
ATOM 5001 C C . ALA A 1 622 ? 27.703 -37.312 -21.469 1 89.94 622 ALA A C 1
ATOM 5003 O O . ALA A 1 622 ? 27.125 -38.125 -20.734 1 89.94 622 ALA A O 1
ATOM 5004 N N . ARG A 1 623 ? 28.75 -36.75 -21.188 1 90.62 623 ARG A N 1
ATOM 5005 C CA . ARG A 1 623 ? 29.375 -36.969 -19.875 1 90.62 623 ARG A CA 1
ATOM 5006 C C . ARG A 1 623 ? 28.469 -36.469 -18.75 1 90.62 623 ARG A C 1
ATOM 5008 O O . ARG A 1 623 ? 28.344 -37.094 -17.719 1 90.62 623 ARG A O 1
ATOM 5015 N N . TRP A 1 624 ? 27.969 -35.25 -19.062 1 91.81 624 TRP A N 1
ATOM 5016 C CA . TRP A 1 624 ? 27.078 -34.656 -18.094 1 91.81 624 TRP A CA 1
ATOM 5017 C C . TRP A 1 624 ? 25.859 -35.531 -17.859 1 91.81 624 TRP A C 1
ATOM 5019 O O . TRP A 1 624 ? 25.453 -35.75 -16.703 1 91.81 624 TRP A O 1
ATOM 5029 N N . LEU A 1 625 ? 25.297 -36.094 -18.844 1 92.19 625 LEU A N 1
ATOM 5030 C CA . LEU A 1 625 ? 24.141 -36.969 -18.75 1 92.19 625 LEU A CA 1
ATOM 5031 C C . LEU A 1 625 ? 24.484 -38.25 -18.016 1 92.19 625 LEU A C 1
ATOM 5033 O O . LEU A 1 625 ? 23.719 -38.75 -17.188 1 92.19 625 LEU A O 1
ATOM 5037 N N . SER A 1 626 ? 25.641 -38.781 -18.359 1 88.44 626 SER A N 1
ATOM 5038 C CA . SER A 1 626 ? 26.078 -40.031 -17.719 1 88.44 626 SER A CA 1
ATOM 5039 C C . SER A 1 626 ? 26.281 -39.844 -16.219 1 88.44 626 SER A C 1
ATOM 5041 O O . SER A 1 626 ? 25.953 -40.719 -15.43 1 88.44 626 SER A O 1
ATOM 5043 N N . ARG A 1 627 ? 26.797 -38.781 -15.922 1 87.12 627 ARG A N 1
ATOM 5044 C CA . ARG A 1 627 ? 27.031 -38.5 -14.508 1 87.12 627 ARG A CA 1
ATOM 5045 C C . ARG A 1 627 ? 25.703 -38.406 -13.758 1 87.12 627 ARG A C 1
ATOM 5047 O O . ARG A 1 627 ? 25.562 -38.969 -12.672 1 87.12 627 ARG A O 1
ATOM 5054 N N . HIS A 1 628 ? 24.812 -37.719 -14.305 1 88.5 628 HIS A N 1
ATOM 5055 C CA . HIS A 1 628 ? 23.531 -37.562 -13.633 1 88.5 628 HIS A CA 1
ATOM 5056 C C . HIS A 1 628 ? 22.734 -38.844 -13.609 1 88.5 628 HIS A C 1
ATOM 5058 O O . HIS A 1 628 ? 21.984 -39.125 -12.664 1 88.5 628 HIS A O 1
ATOM 5064 N N . LYS A 1 629 ? 22.875 -39.625 -14.625 1 87.94 629 LYS A N 1
ATOM 5065 C CA . LYS A 1 629 ? 22.266 -40.938 -14.609 1 87.94 629 LYS A CA 1
ATOM 5066 C C . LYS A 1 629 ? 22.812 -41.781 -13.445 1 87.94 629 LYS A C 1
ATOM 5068 O O . LYS A 1 629 ? 22.031 -42.438 -12.734 1 87.94 629 LYS A O 1
ATOM 5073 N N . LYS A 1 630 ? 24.094 -41.812 -13.266 1 83.5 630 LYS A N 1
ATOM 5074 C CA . LYS A 1 630 ? 24.734 -42.531 -12.18 1 83.5 630 LYS A CA 1
ATOM 5075 C C . LYS A 1 630 ? 24.234 -42.062 -10.82 1 83.5 630 LYS A C 1
ATOM 5077 O O . LYS A 1 630 ? 23.984 -42.875 -9.922 1 83.5 630 LYS A O 1
ATOM 5082 N N . ASN A 1 631 ? 24.062 -40.812 -10.711 1 81.38 631 ASN A N 1
ATOM 5083 C CA . ASN A 1 631 ? 23.594 -40.25 -9.453 1 81.38 631 ASN A CA 1
ATOM 5084 C C . ASN A 1 631 ? 22.156 -40.688 -9.148 1 81.38 631 ASN A C 1
ATOM 5086 O O . ASN A 1 631 ? 21.812 -40.938 -7.984 1 81.38 631 ASN A O 1
ATOM 5090 N N . LEU A 1 632 ? 21.359 -40.75 -10.148 1 81.62 632 LEU A N 1
ATOM 5091 C CA . LEU A 1 632 ? 19.953 -41.125 -9.969 1 81.62 632 LEU A CA 1
ATOM 5092 C C . LEU A 1 632 ? 19.828 -42.625 -9.656 1 81.62 632 LEU A C 1
ATOM 5094 O O . LEU A 1 632 ? 18.891 -43.031 -8.977 1 81.62 632 LEU A O 1
ATOM 5098 N N . LEU A 1 633 ? 20.812 -43.5 -10.164 1 76.69 633 LEU A N 1
ATOM 5099 C CA . LEU A 1 633 ? 20.797 -44.938 -9.953 1 76.69 633 LEU A CA 1
ATOM 5100 C C . LEU A 1 633 ? 21.297 -45.281 -8.555 1 76.69 633 LEU A C 1
ATOM 5102 O O . LEU A 1 633 ? 20.859 -46.281 -7.957 1 76.69 633 LEU A O 1
ATOM 5106 N N . LEU A 1 634 ? 22.422 -44.875 -8.211 1 64 634 LEU A N 1
ATOM 5107 C CA . LEU A 1 634 ? 22.922 -45.219 -6.879 1 64 634 LEU A CA 1
ATOM 5108 C C . LEU A 1 634 ? 21.781 -45.219 -5.859 1 64 634 LEU A C 1
ATOM 5110 O O . LEU A 1 634 ? 21.781 -46.031 -4.93 1 64 634 LEU A O 1
ATOM 5114 N N . ASP A 1 635 ? 20.969 -44.531 -5.82 1 51.53 635 ASP A N 1
ATOM 5115 C CA . ASP A 1 635 ? 19.891 -44.625 -4.836 1 51.53 635 ASP A CA 1
ATOM 5116 C C . ASP A 1 635 ? 18.672 -45.312 -5.422 1 51.53 635 ASP A C 1
ATOM 5118 O O . ASP A 1 635 ? 17.562 -45.219 -4.867 1 51.53 635 ASP A O 1
ATOM 5122 N N . ALA A 1 636 ? 18.672 -45.906 -6.648 1 42.84 636 ALA A N 1
ATOM 5123 C CA . ALA A 1 636 ? 17.531 -46.688 -7.18 1 42.84 636 ALA A CA 1
ATOM 5124 C C . ALA A 1 636 ? 17.453 -48.062 -6.539 1 42.84 636 ALA A C 1
ATOM 5126 O O . ALA A 1 636 ? 18.453 -48.625 -6.102 1 42.84 636 ALA A O 1
ATOM 5127 N N . PRO A 1 637 ? 16.359 -48.75 -6.082 1 34.28 637 PRO A N 1
ATOM 5128 C CA . PRO A 1 637 ? 16.297 -50.125 -5.57 1 34.28 637 PRO A CA 1
ATOM 5129 C C . PRO A 1 637 ? 17.062 -51.125 -6.457 1 34.28 637 PRO A C 1
ATOM 5131 O O . PRO A 1 637 ? 16.984 -51.031 -7.684 1 34.28 637 PRO A O 1
ATOM 5134 N N . ILE A 1 638 ? 18.156 -51.781 -6.031 1 32.03 638 ILE A N 1
ATOM 5135 C CA . ILE A 1 638 ? 18.766 -52.969 -6.621 1 32.03 638 ILE A CA 1
ATOM 5136 C C . ILE A 1 638 ? 17.719 -54.062 -6.777 1 32.03 638 ILE A C 1
ATOM 5138 O O . ILE A 1 638 ? 17.031 -54.406 -5.816 1 32.03 638 ILE A O 1
ATOM 5142 N N . ILE A 1 639 ? 17.078 -54.281 -7.906 1 31.42 639 ILE A N 1
ATOM 5143 C CA . ILE A 1 639 ? 16.453 -55.594 -8.008 1 31.42 639 ILE A CA 1
ATOM 5144 C C . ILE A 1 639 ? 17.453 -56.688 -7.602 1 31.42 639 ILE A C 1
ATOM 5146 O O . ILE A 1 639 ? 18.531 -56.781 -8.188 1 31.42 639 ILE A O 1
ATOM 5150 N N . LEU A 1 640 ? 17.375 -57.219 -6.289 1 27.41 640 LEU A N 1
ATOM 5151 C CA . LEU A 1 640 ? 18.031 -58.406 -5.773 1 27.41 640 LEU A CA 1
ATOM 5152 C C . LEU A 1 640 ? 17.797 -59.625 -6.684 1 27.41 640 LEU A C 1
ATOM 5154 O O . LEU A 1 640 ? 16.656 -60.062 -6.828 1 27.41 640 LEU A O 1
ATOM 5158 N N . ASP A 1 641 ? 18.438 -59.812 -7.773 1 25.28 641 ASP A N 1
ATOM 5159 C CA . ASP A 1 641 ? 18.594 -61.219 -8.188 1 25.28 641 ASP A CA 1
ATOM 5160 C C . ASP A 1 641 ? 19.297 -62.031 -7.102 1 25.28 641 ASP A C 1
ATOM 5162 O O . ASP A 1 641 ? 20.109 -61.5 -6.348 1 25.28 641 ASP A O 1
ATOM 5166 N N . ASN A 1 642 ? 18.719 -63.312 -6.484 1 27.56 642 ASN A N 1
ATOM 5167 C CA . ASN A 1 642 ? 19.219 -64.375 -5.625 1 27.56 642 ASN A CA 1
ATOM 5168 C C . ASN A 1 642 ? 20.641 -64.812 -5.973 1 27.56 642 ASN A C 1
ATOM 5170 O O . ASN A 1 642 ? 21.25 -65.625 -5.309 1 27.56 642 ASN A O 1
ATOM 5174 N N . GLU A 1 643 ? 21.25 -64.938 -7.109 1 24.88 643 GLU A N 1
ATOM 5175 C CA . GLU A 1 643 ? 22.344 -65.875 -7.199 1 24.88 643 GLU A CA 1
ATOM 5176 C C . GLU A 1 643 ? 23.578 -65.438 -6.418 1 24.88 643 GLU A C 1
ATOM 5178 O O . GLU A 1 643 ? 24.266 -66.25 -5.785 1 24.88 643 GLU A O 1
ATOM 5183 N N . ASP A 1 644 ? 24.5 -64.562 -6.816 1 19.67 644 ASP A N 1
ATOM 5184 C CA . ASP A 1 644 ? 25.922 -64.75 -6.527 1 19.67 644 ASP A CA 1
ATOM 5185 C C . ASP A 1 644 ? 26.219 -64.5 -5.051 1 19.67 644 ASP A C 1
ATOM 5187 O O . ASP A 1 644 ? 25.797 -63.469 -4.488 1 19.67 644 ASP A O 1
ATOM 5191 N N . GLU A 1 645 ? 26.625 -65.688 -4.043 1 21.45 645 GLU A N 1
ATOM 5192 C CA . GLU A 1 645 ? 27.781 -66.25 -3.395 1 21.45 645 GLU A CA 1
ATOM 5193 C C . GLU A 1 645 ? 29.078 -65.688 -3.934 1 21.45 645 GLU A C 1
ATOM 5195 O O . GLU A 1 645 ? 30.078 -65.625 -3.217 1 21.45 645 GLU A O 1
ATOM 5200 N N . ILE A 1 646 ? 29.781 -65.562 -4.938 1 17.8 646 ILE A N 1
ATOM 5201 C CA . ILE A 1 646 ? 31.109 -64.938 -4.809 1 17.8 646 ILE A CA 1
ATOM 5202 C C . ILE A 1 646 ? 30.953 -63.469 -4.535 1 17.8 646 ILE A C 1
ATOM 5204 O O . ILE A 1 646 ? 30.141 -62.781 -5.172 1 17.8 646 ILE A O 1
ATOM 5208 N N . MET B 1 1 ? -27.688 15.102 3.463 1 87.56 1 MET B N 1
ATOM 5209 C CA . MET B 1 1 ? -26.812 14.031 3.939 1 87.56 1 MET B CA 1
ATOM 5210 C C . MET B 1 1 ? -26 14.492 5.137 1 87.56 1 MET B C 1
ATOM 5212 O O . MET B 1 1 ? -25.828 13.742 6.105 1 87.56 1 MET B O 1
ATOM 5216 N N . SER B 1 2 ? -25.562 15.75 5.117 1 82.19 2 SER B N 1
ATOM 5217 C CA . SER B 1 2 ? -24.719 16.266 6.195 1 82.19 2 SER B CA 1
ATOM 5218 C C . SER B 1 2 ? -25.547 16.531 7.457 1 82.19 2 SER B C 1
ATOM 5220 O O . SER B 1 2 ? -24.984 16.578 8.562 1 82.19 2 SER B O 1
ATOM 5222 N N . THR B 1 3 ? -26.844 16.641 7.254 1 84.38 3 THR B N 1
ATOM 5223 C CA . THR B 1 3 ? -27.719 16.891 8.398 1 84.38 3 THR B CA 1
ATOM 5224 C C . THR B 1 3 ? -28.594 15.68 8.695 1 84.38 3 THR B C 1
ATOM 5226 O O . THR B 1 3 ? -29.703 15.82 9.219 1 84.38 3 THR B O 1
ATOM 5229 N N . LEU B 1 4 ? -28.094 14.578 8.258 1 89.44 4 LEU B N 1
ATOM 5230 C CA . LEU B 1 4 ? -28.844 13.352 8.516 1 89.44 4 LEU B CA 1
ATOM 5231 C C . LEU B 1 4 ? -29.234 13.242 9.992 1 89.44 4 LEU B C 1
ATOM 5233 O O . LEU B 1 4 ? -28.391 13.461 10.867 1 89.44 4 LEU B O 1
ATOM 5237 N N . ASN B 1 5 ? -30.422 13.031 10.211 1 93.12 5 ASN B N 1
ATOM 5238 C CA . ASN B 1 5 ? -30.984 12.844 11.547 1 93.12 5 ASN B CA 1
ATOM 5239 C C . ASN B 1 5 ? -32.031 11.742 11.562 1 93.12 5 ASN B C 1
ATOM 5241 O O . ASN B 1 5 ? -33.094 11.891 10.977 1 93.12 5 ASN B O 1
ATOM 5245 N N . PHE B 1 6 ? -31.781 10.695 12.266 1 94.56 6 PHE B N 1
ATOM 5246 C CA . PHE B 1 6 ? -32.656 9.531 12.266 1 94.56 6 PHE B CA 1
ATOM 5247 C C . PHE B 1 6 ? -34 9.852 12.938 1 94.56 6 PHE B C 1
ATOM 5249 O O . PHE B 1 6 ? -35.031 9.312 12.57 1 94.56 6 PHE B O 1
ATOM 5256 N N . SER B 1 7 ? -33.938 10.742 13.859 1 91.44 7 SER B N 1
ATOM 5257 C CA . SER B 1 7 ? -35.156 11.164 14.516 1 91.44 7 SER B CA 1
ATOM 5258 C C . SER B 1 7 ? -36.094 11.859 13.539 1 91.44 7 SER B C 1
ATOM 5260 O O . SER B 1 7 ? -37.312 11.703 13.625 1 91.44 7 SER B O 1
ATOM 5262 N N . GLU B 1 8 ? -35.5 12.602 12.672 1 93.06 8 GLU B N 1
ATOM 5263 C CA . GLU B 1 8 ? -36.312 13.266 11.656 1 93.06 8 GLU B CA 1
ATOM 5264 C C . GLU B 1 8 ? -36.906 12.258 10.68 1 93.06 8 GLU B C 1
ATOM 5266 O O . GLU B 1 8 ? -38.031 12.445 10.211 1 93.06 8 GLU B O 1
ATOM 5271 N N . ILE B 1 9 ? -36.219 11.242 10.398 1 93.62 9 ILE B N 1
ATOM 5272 C CA . ILE B 1 9 ? -36.719 10.188 9.531 1 93.62 9 ILE B CA 1
ATOM 5273 C C . ILE B 1 9 ? -37.875 9.469 10.211 1 93.62 9 ILE B C 1
ATOM 5275 O O . ILE B 1 9 ? -38.875 9.148 9.57 1 93.62 9 ILE B O 1
ATOM 5279 N N . MET B 1 10 ? -37.75 9.258 11.484 1 93.06 10 MET B N 1
ATOM 5280 C CA . MET B 1 10 ? -38.844 8.641 12.242 1 93.06 10 MET B CA 1
ATOM 5281 C C . MET B 1 10 ? -40.094 9.492 12.203 1 93.06 10 MET B C 1
ATOM 5283 O O . MET B 1 10 ? -41.188 8.977 12.016 1 93.06 10 MET B O 1
ATOM 5287 N N . LYS B 1 11 ? -39.844 10.734 12.344 1 93.31 11 LYS B N 1
ATOM 5288 C CA . LYS B 1 11 ? -40.969 11.656 12.289 1 93.31 11 LYS B CA 1
ATOM 5289 C C . LYS B 1 11 ? -41.625 11.633 10.914 1 93.31 11 LYS B C 1
ATOM 5291 O O . LYS B 1 11 ? -42.844 11.688 10.812 1 93.31 11 LYS B O 1
ATOM 5296 N N . GLU B 1 12 ? -40.812 11.562 9.945 1 93 12 GLU B N 1
ATOM 5297 C CA . GLU B 1 12 ? -41.344 11.484 8.578 1 93 12 GLU B CA 1
ATOM 5298 C C . GLU B 1 12 ? -42.188 10.242 8.375 1 93 12 GLU B C 1
ATOM 5300 O O . GLU B 1 12 ? -43.312 10.32 7.832 1 93 12 GLU B O 1
ATOM 5305 N N . ILE B 1 13 ? -41.719 9.094 8.844 1 93.38 13 ILE B N 1
ATOM 5306 C CA . ILE B 1 13 ? -42.438 7.844 8.664 1 93.38 13 ILE B CA 1
ATOM 5307 C C . ILE B 1 13 ? -43.75 7.895 9.445 1 93.38 13 ILE B C 1
ATOM 5309 O O . ILE B 1 13 ? -44.812 7.449 8.961 1 93.38 13 ILE B O 1
ATOM 5313 N N . GLN B 1 14 ? -43.719 8.445 10.609 1 94.12 14 GLN B N 1
ATOM 5314 C CA . GLN B 1 14 ? -44.906 8.531 11.469 1 94.12 14 GLN B CA 1
ATOM 5315 C C . GLN B 1 14 ? -45.969 9.43 10.859 1 94.12 14 GLN B C 1
ATOM 5317 O O . GLN B 1 14 ? -47.156 9.164 11.016 1 94.12 14 GLN B O 1
ATOM 5322 N N . THR B 1 15 ? -45.531 10.391 10.164 1 95.19 15 THR B N 1
ATOM 5323 C CA . THR B 1 15 ? -46.438 11.375 9.609 1 95.19 15 THR B CA 1
ATOM 5324 C C . THR B 1 15 ? -47 10.906 8.266 1 95.19 15 THR B C 1
ATOM 5326 O O . THR B 1 15 ? -48.188 10.977 8.016 1 95.19 15 THR B O 1
ATOM 5329 N N . LEU B 1 16 ? -46.094 10.438 7.41 1 92.44 16 LEU B N 1
ATOM 5330 C CA . LEU B 1 16 ? -46.469 10.141 6.031 1 92.44 16 LEU B CA 1
ATOM 5331 C C . LEU B 1 16 ? -47.062 8.734 5.91 1 92.44 16 LEU B C 1
ATOM 5333 O O . LEU B 1 16 ? -47.906 8.477 5.051 1 92.44 16 LEU B O 1
ATOM 5337 N N . CYS B 1 17 ? -46.5 7.805 6.797 1 92.75 17 CYS B N 1
ATOM 5338 C CA . CYS B 1 17 ? -46.938 6.414 6.734 1 92.75 17 CYS B CA 1
ATOM 5339 C C . CYS B 1 17 ? -47.062 5.824 8.133 1 92.75 17 CYS B C 1
ATOM 5341 O O . CYS B 1 17 ? -46.406 4.863 8.484 1 92.75 17 CYS B O 1
ATOM 5343 N N . PRO B 1 18 ? -48.062 6.238 8.805 1 94.12 18 PRO B N 1
ATOM 5344 C CA . PRO B 1 18 ? -48.188 5.824 10.211 1 94.12 18 PRO B CA 1
ATOM 5345 C C . PRO B 1 18 ? -48.406 4.324 10.367 1 94.12 18 PRO B C 1
ATOM 5347 O O . PRO B 1 18 ? -47.906 3.717 11.312 1 94.12 18 PRO B O 1
ATOM 5350 N N . THR B 1 19 ? -49.125 3.721 9.453 1 93.62 19 THR B N 1
ATOM 5351 C CA . THR B 1 19 ? -49.375 2.287 9.531 1 93.62 19 THR B CA 1
ATOM 5352 C C . THR B 1 19 ? -48.094 1.496 9.328 1 93.62 19 THR B C 1
ATOM 5354 O O . THR B 1 19 ? -47.844 0.525 10.047 1 93.62 19 THR B O 1
ATOM 5357 N N . VAL B 1 20 ? -47.375 1.928 8.406 1 92.94 20 VAL B N 1
ATOM 5358 C CA . VAL B 1 20 ? -46.094 1.277 8.133 1 92.94 20 VAL B CA 1
ATOM 5359 C C . VAL B 1 20 ? -45.188 1.409 9.352 1 92.94 20 VAL B C 1
ATOM 5361 O O . VAL B 1 20 ? -44.531 0.445 9.742 1 92.94 20 VAL B O 1
ATOM 5364 N N . PHE B 1 21 ? -45.219 2.576 9.914 1 95.06 21 PHE B N 1
ATOM 5365 C CA . PHE B 1 21 ? -44.406 2.826 11.094 1 95.06 21 PHE B CA 1
ATOM 5366 C C . PHE B 1 21 ? -44.781 1.893 12.234 1 95.06 21 PHE B C 1
ATOM 5368 O O . PHE B 1 21 ? -43.938 1.289 12.875 1 95.06 21 PHE B O 1
ATOM 5375 N N . ALA B 1 22 ? -46.062 1.769 12.414 1 95 22 ALA B N 1
ATOM 5376 C CA . ALA B 1 22 ? -46.562 0.932 13.5 1 95 22 ALA B CA 1
ATOM 5377 C C . ALA B 1 22 ? -46.188 -0.53 13.289 1 95 22 ALA B C 1
ATOM 5379 O O . ALA B 1 22 ? -45.75 -1.21 14.227 1 95 22 ALA B O 1
ATOM 5380 N N . ILE B 1 23 ? -46.25 -0.937 12.125 1 94.62 23 ILE B N 1
ATOM 5381 C CA . ILE B 1 23 ? -45.969 -2.326 11.789 1 94.62 23 ILE B CA 1
ATOM 5382 C C . ILE B 1 23 ? -44.469 -2.605 11.992 1 94.62 23 ILE B C 1
ATOM 5384 O O . ILE B 1 23 ? -44.125 -3.566 12.672 1 94.62 23 ILE B O 1
ATOM 5388 N N . LEU B 1 24 ? -43.656 -1.799 11.422 1 95.12 24 LEU B N 1
ATOM 5389 C CA . LEU B 1 24 ? -42.219 -2.006 11.492 1 95.12 24 LEU B CA 1
ATOM 5390 C C . LEU B 1 24 ? -41.75 -1.883 12.938 1 95.12 24 LEU B C 1
ATOM 5392 O O . LEU B 1 24 ? -40.875 -2.646 13.367 1 95.12 24 LEU B O 1
ATOM 5396 N N . SER B 1 25 ? -42.312 -0.93 13.617 1 95 25 SER B N 1
ATOM 5397 C CA . SER B 1 25 ? -41.938 -0.723 15.016 1 95 25 SER B CA 1
ATOM 5398 C C . SER B 1 25 ? -42.219 -1.958 15.859 1 95 25 SER B C 1
ATOM 5400 O O . SER B 1 25 ? -41.438 -2.342 16.719 1 95 25 SER B O 1
ATOM 5402 N N . GLN B 1 26 ? -43.281 -2.516 15.547 1 93.62 26 GLN B N 1
ATOM 5403 C CA . GLN B 1 26 ? -43.656 -3.719 16.266 1 93.62 26 GLN B CA 1
ATOM 5404 C C . GLN B 1 26 ? -42.812 -4.91 15.867 1 93.62 26 GLN B C 1
ATOM 5406 O O . GLN B 1 26 ? -42.438 -5.727 16.719 1 93.62 26 GLN B O 1
ATOM 5411 N N . MET B 1 27 ? -42.562 -4.949 14.68 1 93.06 27 MET B N 1
ATOM 5412 C CA . MET B 1 27 ? -41.781 -6.074 14.164 1 93.06 27 MET B CA 1
ATOM 5413 C C . MET B 1 27 ? -40.375 -6.098 14.766 1 93.06 27 MET B C 1
ATOM 5415 O O . MET B 1 27 ? -39.844 -7.168 15.008 1 93.06 27 MET B O 1
ATOM 5419 N N . ILE B 1 28 ? -39.781 -4.93 14.984 1 93.25 28 ILE B N 1
ATOM 5420 C CA . ILE B 1 28 ? -38.406 -4.918 15.461 1 93.25 28 ILE B CA 1
ATOM 5421 C C . ILE B 1 28 ? -38.375 -4.637 16.969 1 93.25 28 ILE B C 1
ATOM 5423 O O . ILE B 1 28 ? -37.312 -4.465 17.547 1 93.25 28 ILE B O 1
ATOM 5427 N N . LEU B 1 29 ? -39.531 -4.422 17.578 1 92.06 29 LEU B N 1
ATOM 5428 C CA . LEU B 1 29 ? -39.688 -4.141 19 1 92.06 29 LEU B CA 1
ATOM 5429 C C . LEU B 1 29 ? -38.969 -2.84 19.375 1 92.06 29 LEU B C 1
ATOM 5431 O O . LEU B 1 29 ? -38.156 -2.812 20.281 1 92.06 29 LEU B O 1
ATOM 5435 N N . LEU B 1 30 ? -39.281 -1.821 18.656 1 89.81 30 LEU B N 1
ATOM 5436 C CA . LEU B 1 30 ? -38.656 -0.513 18.812 1 89.81 30 LEU B CA 1
ATOM 5437 C C . LEU B 1 30 ? -38.781 -0.013 20.234 1 89.81 30 LEU B C 1
ATOM 5439 O O . LEU B 1 30 ? -37.844 0.584 20.781 1 89.81 30 LEU B O 1
ATOM 5443 N N . ASP B 1 31 ? -39.844 -0.235 20.938 1 87.5 31 ASP B N 1
ATOM 5444 C CA . ASP B 1 31 ? -40.156 0.3 22.266 1 87.5 31 ASP B CA 1
ATOM 5445 C C . ASP B 1 31 ? -39.25 -0.29 23.328 1 87.5 31 ASP B C 1
ATOM 5447 O O . ASP B 1 31 ? -39 0.33 24.359 1 87.5 31 ASP B O 1
ATOM 5451 N N . GLN B 1 32 ? -38.75 -1.403 23.031 1 88.5 32 GLN B N 1
ATOM 5452 C CA . GLN B 1 32 ? -37.906 -2.064 24.016 1 88.5 32 GLN B CA 1
ATOM 5453 C C . GLN B 1 32 ? -36.531 -1.406 24.078 1 88.5 32 GLN B C 1
ATOM 5455 O O . GLN B 1 32 ? -35.906 -1.353 25.141 1 88.5 32 GLN B O 1
ATOM 5460 N N . ASN B 1 33 ? -36.062 -0.939 22.938 1 88.44 33 ASN B N 1
ATOM 5461 C CA . ASN B 1 33 ? -34.75 -0.281 22.891 1 88.44 33 ASN B CA 1
ATOM 5462 C C . ASN B 1 33 ? -34.719 0.776 21.781 1 88.44 33 ASN B C 1
ATOM 5464 O O . ASN B 1 33 ? -34 0.608 20.797 1 88.44 33 ASN B O 1
ATOM 5468 N N . PRO B 1 34 ? -35.344 1.834 22.062 1 86.75 34 PRO B N 1
ATOM 5469 C CA . PRO B 1 34 ? -35.438 2.852 21.016 1 86.75 34 PRO B CA 1
ATOM 5470 C C . PRO B 1 34 ? -34.062 3.383 20.578 1 86.75 34 PRO B C 1
ATOM 5472 O O . PRO B 1 34 ? -33.875 3.643 19.391 1 86.75 34 PRO B O 1
ATOM 5475 N N . GLY B 1 35 ? -33.156 3.549 21.484 1 83.69 35 GLY B N 1
ATOM 5476 C CA . GLY B 1 35 ? -31.859 4.094 21.156 1 83.69 35 GLY B CA 1
ATOM 5477 C C . GLY B 1 35 ? -31.078 3.227 20.188 1 83.69 35 GLY B C 1
ATOM 5478 O O . GLY B 1 35 ? -30.406 3.74 19.297 1 83.69 35 GLY B O 1
ATOM 5479 N N . LYS B 1 36 ? -31.266 1.97 20.312 1 87.56 36 LYS B N 1
ATOM 5480 C CA . LYS B 1 36 ? -30.469 1.039 19.516 1 87.56 36 LYS B CA 1
ATOM 5481 C C . LYS B 1 36 ? -31.188 0.635 18.234 1 87.56 36 LYS B C 1
ATOM 5483 O O . LYS B 1 36 ? -30.562 0.163 17.297 1 87.56 36 LYS B O 1
ATOM 5488 N N . ARG B 1 37 ? -32.469 0.896 18.203 1 92.88 37 ARG B N 1
ATOM 5489 C CA . ARG B 1 37 ? -33.219 0.312 17.094 1 92.88 37 ARG B CA 1
ATOM 5490 C C . ARG B 1 37 ? -33.75 1.394 16.156 1 92.88 37 ARG B C 1
ATOM 5492 O O . ARG B 1 37 ? -34.375 1.09 15.133 1 92.88 37 ARG B O 1
ATOM 5499 N N . THR B 1 38 ? -33.375 2.613 16.453 1 93.81 38 THR B N 1
ATOM 5500 C CA . THR B 1 38 ? -33.812 3.713 15.594 1 93.81 38 THR B CA 1
ATOM 5501 C C . THR B 1 38 ? -33.094 3.631 14.242 1 93.81 38 THR B C 1
ATOM 5503 O O . THR B 1 38 ? -33.75 3.764 13.195 1 93.81 38 THR B O 1
ATOM 5506 N N . ALA B 1 39 ? -31.766 3.396 14.273 1 94.94 39 ALA B N 1
ATOM 5507 C CA . ALA B 1 39 ? -31 3.324 13.031 1 94.94 39 ALA B CA 1
ATOM 5508 C C . ALA B 1 39 ? -31.438 2.129 12.188 1 94.94 39 ALA B C 1
ATOM 5510 O O . ALA B 1 39 ? -31.641 2.26 10.977 1 94.94 39 ALA B O 1
ATOM 5511 N N . PRO B 1 40 ? -31.656 0.944 12.758 1 95.62 40 PRO B N 1
ATOM 5512 C CA . PRO B 1 40 ? -32.156 -0.197 11.992 1 95.62 40 PRO B CA 1
ATOM 5513 C C . PRO B 1 40 ? -33.531 0.074 11.367 1 95.62 40 PRO B C 1
ATOM 5515 O O . PRO B 1 40 ? -33.781 -0.336 10.234 1 95.62 40 PRO B O 1
ATOM 5518 N N . LEU B 1 41 ? -34.375 0.72 12.125 1 96.12 41 LEU B N 1
ATOM 5519 C CA . LEU B 1 41 ? -35.719 1.029 11.594 1 96.12 41 LEU B CA 1
ATOM 5520 C C . LEU B 1 41 ? -35.625 1.99 10.414 1 96.12 41 LEU B C 1
ATOM 5522 O O . LEU B 1 41 ? -36.344 1.838 9.422 1 96.12 41 LEU B O 1
ATOM 5526 N N . ALA B 1 42 ? -34.781 2.975 10.602 1 95.69 42 ALA B N 1
ATOM 5527 C CA . ALA B 1 42 ? -34.562 3.914 9.508 1 95.69 42 ALA B CA 1
ATOM 5528 C C . ALA B 1 42 ? -34.062 3.195 8.258 1 95.69 42 ALA B C 1
ATOM 5530 O O . ALA B 1 42 ? -34.438 3.531 7.137 1 95.69 42 ALA B O 1
ATOM 5531 N N . LEU B 1 43 ? -33.156 2.232 8.453 1 96.38 43 LEU B N 1
ATOM 5532 C CA . LEU B 1 43 ? -32.625 1.453 7.34 1 96.38 43 LEU B CA 1
ATOM 5533 C C . LEU B 1 43 ? -33.719 0.641 6.68 1 96.38 43 LEU B C 1
ATOM 5535 O O . LEU B 1 43 ? -33.812 0.588 5.449 1 96.38 43 LEU B O 1
ATOM 5539 N N . LEU B 1 44 ? -34.562 -0.011 7.465 1 96.88 44 LEU B N 1
ATOM 5540 C CA . LEU B 1 44 ? -35.688 -0.786 6.934 1 96.88 44 LEU B CA 1
ATOM 5541 C C . LEU B 1 44 ? -36.594 0.084 6.062 1 96.88 44 LEU B C 1
ATOM 5543 O O . LEU B 1 44 ? -36.906 -0.287 4.934 1 96.88 44 LEU B O 1
ATOM 5547 N N . TYR B 1 45 ? -36.906 1.189 6.668 1 95.38 45 TYR B N 1
ATOM 5548 C CA . TYR B 1 45 ? -37.75 2.133 5.938 1 95.38 45 TYR B CA 1
ATOM 5549 C C . TYR B 1 45 ? -37.062 2.568 4.641 1 95.38 45 TYR B C 1
ATOM 5551 O O . TYR B 1 45 ? -37.719 2.588 3.582 1 95.38 45 TYR B O 1
ATOM 5559 N N . GLY B 1 46 ? -35.781 2.902 4.723 1 95.06 46 GLY B N 1
ATOM 5560 C CA . GLY B 1 46 ? -35.031 3.322 3.547 1 95.06 46 GLY B CA 1
ATOM 5561 C C . GLY B 1 46 ? -35 2.273 2.451 1 95.06 46 GLY B C 1
ATOM 5562 O O . GLY B 1 46 ? -35.094 2.604 1.267 1 95.06 46 GLY B O 1
ATOM 5563 N N . LEU B 1 47 ? -34.906 1.021 2.852 1 96.38 47 LEU B N 1
ATOM 5564 C CA . LEU B 1 47 ? -34.875 -0.073 1.889 1 96.38 47 LEU B CA 1
ATOM 5565 C C . LEU B 1 47 ? -36.219 -0.225 1.197 1 96.38 47 LEU B C 1
ATOM 5567 O O . LEU B 1 47 ? -36.281 -0.426 -0.018 1 96.38 47 LEU B O 1
ATOM 5571 N N . ILE B 1 48 ? -37.25 -0.112 1.986 1 95.56 48 ILE B N 1
ATOM 5572 C CA . ILE B 1 48 ? -38.625 -0.296 1.474 1 95.56 48 ILE B CA 1
ATOM 5573 C C . ILE B 1 48 ? -38.938 0.822 0.489 1 95.56 48 ILE B C 1
ATOM 5575 O O . ILE B 1 48 ? -39.375 0.558 -0.64 1 95.56 48 ILE B O 1
ATOM 5579 N N . VAL B 1 49 ? -38.719 2.031 0.935 1 94.12 49 VAL B N 1
ATOM 5580 C CA . VAL B 1 49 ? -39.094 3.176 0.109 1 94.12 49 VAL B CA 1
ATOM 5581 C C . VAL B 1 49 ? -38.25 3.195 -1.158 1 94.12 49 VAL B C 1
ATOM 5583 O O . VAL B 1 49 ? -38.719 3.57 -2.23 1 94.12 49 VAL B O 1
ATOM 5586 N N . PHE B 1 50 ? -37.031 2.779 -1.072 1 94.75 50 PHE B N 1
ATOM 5587 C CA . PHE B 1 50 ? -36.094 2.75 -2.211 1 94.75 50 PHE B CA 1
ATOM 5588 C C . PHE B 1 50 ? -36.594 1.752 -3.26 1 94.75 50 PHE B C 1
ATOM 5590 O O . PHE B 1 50 ? -36.438 1.984 -4.461 1 94.75 50 PHE B O 1
ATOM 5597 N N . GLN B 1 51 ? -37.125 0.655 -2.828 1 93.69 51 GLN B N 1
ATOM 5598 C CA . GLN B 1 51 ? -37.656 -0.345 -3.756 1 93.69 51 GLN B CA 1
ATOM 5599 C C . GLN B 1 51 ? -38.906 0.166 -4.477 1 93.69 51 GLN B C 1
ATOM 5601 O O . GLN B 1 51 ? -39.156 -0.23 -5.613 1 93.69 51 GLN B O 1
ATOM 5606 N N . ARG B 1 52 ? -39.594 1.06 -3.818 1 91.25 52 ARG B N 1
ATOM 5607 C CA . ARG B 1 52 ? -40.812 1.605 -4.395 1 91.25 52 ARG B CA 1
ATOM 5608 C C . ARG B 1 52 ? -40.5 2.785 -5.312 1 91.25 52 ARG B C 1
ATOM 5610 O O . ARG B 1 52 ? -41.125 2.92 -6.379 1 91.25 52 ARG B O 1
ATOM 5617 N N . CYS B 1 53 ? -39.625 3.666 -4.75 1 91.56 53 CYS B N 1
ATOM 5618 C CA . CYS B 1 53 ? -39.219 4.871 -5.473 1 91.56 53 CYS B CA 1
ATOM 5619 C C . CYS B 1 53 ? -37.719 5.109 -5.352 1 91.56 53 CYS B C 1
ATOM 5621 O O . CYS B 1 53 ? -37.25 5.602 -4.328 1 91.56 53 CYS B O 1
ATOM 5623 N N . HIS B 1 54 ? -37.031 4.992 -6.426 1 89.62 54 HIS B N 1
ATOM 5624 C CA . HIS B 1 54 ? -35.562 5.012 -6.414 1 89.62 54 HIS B CA 1
ATOM 5625 C C . HIS B 1 54 ? -35.062 6.41 -6.102 1 89.62 54 HIS B C 1
ATOM 5627 O O . HIS B 1 54 ? -33.906 6.566 -5.676 1 89.62 54 HIS B O 1
ATOM 5633 N N . GLU B 1 55 ? -35.906 7.375 -6.262 1 88.5 55 GLU B N 1
ATOM 5634 C CA . GLU B 1 55 ? -35.5 8.75 -5.98 1 88.5 55 GLU B CA 1
ATOM 5635 C C . GLU B 1 55 ? -35.406 9.008 -4.477 1 88.5 55 GLU B C 1
ATOM 5637 O O . GLU B 1 55 ? -34.688 9.906 -4.027 1 88.5 55 GLU B O 1
ATOM 5642 N N . MET B 1 56 ? -36.281 8.289 -3.764 1 91.31 56 MET B N 1
ATOM 5643 C CA . MET B 1 56 ? -36.188 8.375 -2.307 1 91.31 56 MET B CA 1
ATOM 5644 C C . MET B 1 56 ? -35.031 7.551 -1.764 1 91.31 56 MET B C 1
ATOM 5646 O O . MET B 1 56 ? -35.25 6.445 -1.256 1 91.31 56 MET B O 1
ATOM 5650 N N . SER B 1 57 ? -33.812 8.164 -1.861 1 93.88 57 SER B N 1
ATOM 5651 C CA . SER B 1 57 ? -32.594 7.363 -1.683 1 93.88 57 SER B CA 1
ATOM 5652 C C . SER B 1 57 ? -31.656 7.996 -0.667 1 93.88 57 SER B C 1
ATOM 5654 O O . SER B 1 57 ? -30.422 7.871 -0.784 1 93.88 57 SER B O 1
ATOM 5656 N N . LEU B 1 58 ? -32.156 8.703 0.318 1 94.88 58 LEU B N 1
ATOM 5657 C CA . LEU B 1 58 ? -31.297 9.391 1.284 1 94.88 58 LEU B CA 1
ATOM 5658 C C . LEU B 1 58 ? -30.406 8.398 2.02 1 94.88 58 LEU B C 1
ATOM 5660 O O . LEU B 1 58 ? -29.188 8.594 2.105 1 94.88 58 LEU B O 1
ATOM 5664 N N . ILE B 1 59 ? -31 7.34 2.5 1 95.81 59 ILE B N 1
ATOM 5665 C CA . ILE B 1 59 ? -30.25 6.348 3.266 1 95.81 59 ILE B CA 1
ATOM 5666 C C . ILE B 1 59 ? -29.219 5.672 2.367 1 95.81 59 ILE B C 1
ATOM 5668 O O . ILE B 1 59 ? -28.078 5.453 2.777 1 95.81 59 ILE B O 1
ATOM 5672 N N . GLN B 1 60 ? -29.641 5.375 1.167 1 97.06 60 GLN B N 1
ATOM 5673 C CA . GLN B 1 60 ? -28.734 4.754 0.216 1 97.06 60 GLN B CA 1
ATOM 5674 C C . GLN B 1 60 ? -27.562 5.68 -0.115 1 97.06 60 GLN B C 1
ATOM 5676 O O . GLN B 1 60 ? -26.438 5.227 -0.293 1 97.06 60 GLN B O 1
ATOM 5681 N N . ARG B 1 61 ? -27.844 6.922 -0.218 1 96.75 61 ARG B N 1
ATOM 5682 C CA . ARG B 1 61 ? -26.797 7.902 -0.495 1 96.75 61 ARG B CA 1
ATOM 5683 C C . ARG B 1 61 ? -25.797 7.988 0.658 1 96.75 61 ARG B C 1
ATOM 5685 O O . ARG B 1 61 ? -24.594 7.984 0.439 1 96.75 61 ARG B O 1
ATOM 5692 N N . VAL B 1 62 ? -26.312 8.039 1.827 1 97 62 VAL B N 1
ATOM 5693 C CA . VAL B 1 62 ? -25.453 8.078 3.012 1 97 62 VAL B CA 1
ATOM 5694 C C . VAL B 1 62 ? -24.609 6.812 3.084 1 97 62 VAL B C 1
ATOM 5696 O O . VAL B 1 62 ? -23.391 6.879 3.328 1 97 62 VAL B O 1
ATOM 5699 N N . ASN B 1 63 ? -25.266 5.695 2.83 1 97.31 63 ASN B N 1
ATOM 5700 C CA . ASN B 1 63 ? -24.547 4.426 2.867 1 97.31 63 ASN B CA 1
ATOM 5701 C C . ASN B 1 63 ? -23.453 4.379 1.814 1 97.31 63 ASN B C 1
ATOM 5703 O O . ASN B 1 63 ? -22.391 3.801 2.049 1 97.31 63 ASN B O 1
ATOM 5707 N N . THR B 1 64 ? -23.734 4.918 0.689 1 96.56 64 THR B N 1
ATOM 5708 C CA . THR B 1 64 ? -22.719 4.969 -0.363 1 96.56 64 THR B CA 1
ATOM 5709 C C . THR B 1 64 ? -21.516 5.781 0.087 1 96.56 64 THR B C 1
ATOM 5711 O O . THR B 1 64 ? -20.359 5.402 -0.171 1 96.56 64 THR B O 1
ATOM 5714 N N . VAL B 1 65 ? -21.734 6.867 0.741 1 95.62 65 VAL B N 1
ATOM 5715 C CA . VAL B 1 65 ? -20.656 7.703 1.263 1 95.62 65 VAL B CA 1
ATOM 5716 C C . VAL B 1 65 ? -19.875 6.941 2.332 1 95.62 65 VAL B C 1
ATOM 5718 O O . VAL B 1 65 ? -18.641 6.988 2.363 1 95.62 65 VAL B O 1
ATOM 5721 N N . LEU B 1 66 ? -20.609 6.246 3.205 1 95.75 66 LEU B N 1
ATOM 5722 C CA . LEU B 1 66 ? -19.953 5.469 4.254 1 95.75 66 LEU B CA 1
ATOM 5723 C C . LEU B 1 66 ? -19.062 4.391 3.656 1 95.75 66 LEU B C 1
ATOM 5725 O O . LEU B 1 66 ? -17.969 4.133 4.168 1 95.75 66 LEU B O 1
ATOM 5729 N N . LEU B 1 67 ? -19.531 3.771 2.605 1 95.38 67 LEU B N 1
ATOM 5730 C CA . LEU B 1 67 ? -18.75 2.736 1.934 1 95.38 67 LEU B CA 1
ATOM 5731 C C . LEU B 1 67 ? -17.5 3.324 1.298 1 95.38 67 LEU B C 1
ATOM 5733 O O . LEU B 1 67 ? -16.438 2.703 1.325 1 95.38 67 LEU B O 1
ATOM 5737 N N . THR B 1 68 ? -17.609 4.461 0.767 1 90 68 THR B N 1
ATOM 5738 C CA . THR B 1 68 ? -16.469 5.145 0.163 1 90 68 THR B CA 1
ATOM 5739 C C . THR B 1 68 ? -15.43 5.512 1.224 1 90 68 THR B C 1
ATOM 5741 O O . THR B 1 68 ? -14.234 5.238 1.057 1 90 68 THR B O 1
ATOM 5744 N N . GLU B 1 69 ? -15.914 6.082 2.281 1 89.19 69 GLU B N 1
ATOM 5745 C CA . GLU B 1 69 ? -15.047 6.477 3.381 1 89.19 69 GLU B CA 1
ATOM 5746 C C . GLU B 1 69 ? -14.414 5.258 4.051 1 89.19 69 GLU B C 1
ATOM 5748 O O . GLU B 1 69 ? -13.344 5.355 4.645 1 89.19 69 GLU B O 1
ATOM 5753 N N . GLY B 1 70 ? -15.125 4.215 4.004 1 88.06 70 GLY B N 1
ATOM 5754 C CA . GLY B 1 70 ? -14.664 2.99 4.633 1 88.06 70 GLY B CA 1
ATOM 5755 C C . GLY B 1 70 ? -13.82 2.131 3.715 1 88.06 70 GLY B C 1
ATOM 5756 O O . GLY B 1 70 ? -13.531 0.973 4.027 1 88.06 70 GLY B O 1
ATOM 5757 N N . ASP B 1 71 ? -13.477 2.582 2.529 1 84.5 71 ASP B N 1
ATOM 5758 C CA . ASP B 1 71 ? -12.578 1.935 1.576 1 84.5 71 ASP B CA 1
ATOM 5759 C C . ASP B 1 71 ? -13.18 0.629 1.058 1 84.5 71 ASP B C 1
ATOM 5761 O O . ASP B 1 71 ? -12.484 -0.384 0.958 1 84.5 71 ASP B O 1
ATOM 5765 N N . ALA B 1 72 ? -14.391 0.627 0.906 1 90.56 72 ALA B N 1
ATOM 5766 C CA . ALA B 1 72 ? -15.039 -0.561 0.362 1 90.56 72 ALA B CA 1
ATOM 5767 C C . ALA B 1 72 ? -14.609 -0.813 -1.079 1 90.56 72 ALA B C 1
ATOM 5769 O O . ALA B 1 72 ? -14.477 0.126 -1.867 1 90.56 72 ALA B O 1
ATOM 5770 N N . SER B 1 73 ? -14.367 -2.047 -1.39 1 88.69 73 SER B N 1
ATOM 5771 C CA . SER B 1 73 ? -14.047 -2.395 -2.77 1 88.69 73 SER B CA 1
ATOM 5772 C C . SER B 1 73 ? -15.234 -2.172 -3.691 1 88.69 73 SER B C 1
ATOM 5774 O O . SER B 1 73 ? -16.375 -2.109 -3.234 1 88.69 73 SER B O 1
ATOM 5776 N N . GLN B 1 74 ? -14.953 -2.062 -4.941 1 87.5 74 GLN B N 1
ATOM 5777 C CA . GLN B 1 74 ? -16.016 -1.917 -5.926 1 87.5 74 GLN B CA 1
ATOM 5778 C C . GLN B 1 74 ? -16.922 -3.143 -5.938 1 87.5 74 GLN B C 1
ATOM 5780 O O . GLN B 1 74 ? -18.141 -3.021 -6.137 1 87.5 74 GLN B O 1
ATOM 5785 N N . GLU B 1 75 ? -16.297 -4.246 -5.758 1 90 75 GLU B N 1
ATOM 5786 C CA . GLU B 1 75 ? -17.078 -5.484 -5.715 1 90 75 GLU B CA 1
ATOM 5787 C C . GLU B 1 75 ? -18.062 -5.477 -4.551 1 90 75 GLU B C 1
ATOM 5789 O O . GLU B 1 75 ? -19.203 -5.91 -4.695 1 90 75 GLU B O 1
ATOM 5794 N N . LEU B 1 76 ? -17.594 -4.988 -3.434 1 93.5 76 LEU B N 1
ATOM 5795 C CA . LEU B 1 76 ? -18.469 -4.93 -2.268 1 93.5 76 LEU B CA 1
ATOM 5796 C C . LEU B 1 76 ? -19.625 -3.977 -2.514 1 93.5 76 LEU B C 1
ATOM 5798 O O . LEU B 1 76 ? -20.766 -4.285 -2.166 1 93.5 76 LEU B O 1
ATOM 5802 N N . VAL B 1 77 ? -19.359 -2.869 -3.105 1 94.12 77 VAL B N 1
ATOM 5803 C CA . VAL B 1 77 ? -20.406 -1.898 -3.408 1 94.12 77 VAL B CA 1
ATOM 5804 C C . VAL B 1 77 ? -21.438 -2.527 -4.336 1 94.12 77 VAL B C 1
ATOM 5806 O O . VAL B 1 77 ? -22.641 -2.373 -4.129 1 94.12 77 VAL B O 1
ATOM 5809 N N . ASP B 1 78 ? -20.969 -3.24 -5.324 1 93.88 78 ASP B N 1
ATOM 5810 C CA . ASP B 1 78 ? -21.875 -3.91 -6.258 1 93.88 78 ASP B CA 1
ATOM 5811 C C . ASP B 1 78 ? -22.734 -4.945 -5.543 1 93.88 78 ASP B C 1
ATOM 5813 O O . ASP B 1 78 ? -23.922 -5.066 -5.824 1 93.88 78 ASP B O 1
ATOM 5817 N N . ARG B 1 79 ? -22.141 -5.66 -4.652 1 94.69 79 ARG B N 1
ATOM 5818 C CA . ARG B 1 79 ? -22.859 -6.68 -3.898 1 94.69 79 ARG B CA 1
ATOM 5819 C C . ARG B 1 79 ? -23.953 -6.047 -3.027 1 94.69 79 ARG B C 1
ATOM 5821 O O . ARG B 1 79 ? -25.094 -6.512 -3.014 1 94.69 79 ARG B O 1
ATOM 5828 N N . LEU B 1 80 ? -23.578 -4.973 -2.324 1 96.62 80 LEU B N 1
ATOM 5829 C CA . LEU B 1 80 ? -24.516 -4.344 -1.399 1 96.62 80 LEU B CA 1
ATOM 5830 C C . LEU B 1 80 ? -25.609 -3.588 -2.156 1 96.62 80 LEU B C 1
ATOM 5832 O O . LEU B 1 80 ? -26.719 -3.436 -1.658 1 96.62 80 LEU B O 1
ATOM 5836 N N . HIS B 1 81 ? -25.266 -3.164 -3.348 1 95.94 81 HIS B N 1
ATOM 5837 C CA . HIS B 1 81 ? -26.266 -2.527 -4.191 1 95.94 81 HIS B CA 1
ATOM 5838 C C . HIS B 1 81 ? -27.375 -3.508 -4.57 1 95.94 81 HIS B C 1
ATOM 5840 O O . HIS B 1 81 ? -28.531 -3.119 -4.699 1 95.94 81 HIS B O 1
ATOM 5846 N N . LYS B 1 82 ? -27.016 -4.75 -4.742 1 94.38 82 LYS B N 1
ATOM 5847 C CA . LYS B 1 82 ? -28 -5.773 -5.098 1 94.38 82 LYS B CA 1
ATOM 5848 C C . LYS B 1 82 ? -29.016 -5.973 -3.977 1 94.38 82 LYS B C 1
ATOM 5850 O O . LYS B 1 82 ? -30.141 -6.383 -4.227 1 94.38 82 LYS B O 1
ATOM 5855 N N . TYR B 1 83 ? -28.625 -5.562 -2.73 1 94.31 83 TYR B N 1
ATOM 5856 C CA . TYR B 1 83 ? -29.516 -5.562 -1.582 1 94.31 83 TYR B CA 1
ATOM 5857 C C . TYR B 1 83 ? -30.406 -4.328 -1.589 1 94.31 83 TYR B C 1
ATOM 5859 O O . TYR B 1 83 ? -31.406 -4.27 -0.861 1 94.31 83 TYR B O 1
ATOM 5867 N N . GLY B 1 84 ? -30 -3.346 -2.354 1 94.5 84 GLY B N 1
ATOM 5868 C CA . GLY B 1 84 ? -30.625 -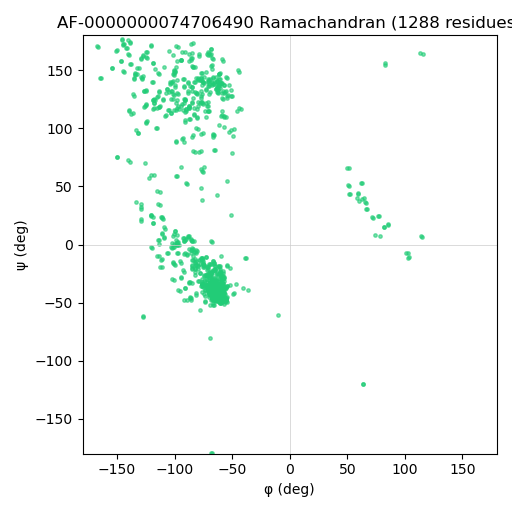2.037 -2.23 1 94.5 84 GLY B CA 1
ATOM 5869 C C . GLY B 1 84 ? -30.062 -1.218 -1.082 1 94.5 84 GLY B C 1
ATOM 5870 O O . GLY B 1 84 ? -30.672 -0.223 -0.673 1 94.5 84 GLY B O 1
ATOM 5871 N N . PHE B 1 85 ? -28.922 -1.646 -0.565 1 96.75 85 PHE B N 1
ATOM 5872 C CA . PHE B 1 85 ? -28.328 -1.032 0.616 1 96.75 85 PHE B CA 1
ATOM 5873 C C . PHE B 1 85 ? -27.672 0.295 0.262 1 96.75 85 PHE B C 1
ATOM 5875 O O . PHE B 1 85 ? -27.641 1.217 1.08 1 96.75 85 PHE B O 1
ATOM 5882 N N . CYS B 1 86 ? -27.109 0.365 -0.855 1 97.19 86 CYS B N 1
ATOM 5883 C CA . CYS B 1 86 ? -26.422 1.557 -1.342 1 97.19 86 CYS B CA 1
ATOM 5884 C C . CYS B 1 86 ? -26.719 1.789 -2.82 1 97.19 86 CYS B C 1
ATOM 5886 O O . CYS B 1 86 ? -27.484 1.039 -3.432 1 97.19 86 CYS B O 1
ATOM 5888 N N . LEU B 1 87 ? -26.297 2.855 -3.33 1 96.19 87 LEU B N 1
ATOM 5889 C CA . LEU B 1 87 ? -26.469 3.143 -4.75 1 96.19 87 LEU B CA 1
ATOM 5890 C C . LEU B 1 87 ? -25.359 2.504 -5.57 1 96.19 87 LEU B C 1
ATOM 5892 O O . LEU B 1 87 ? -24.422 1.925 -5.012 1 96.19 87 LEU B O 1
ATOM 5896 N N . SER B 1 88 ? -25.531 2.607 -6.848 1 92.56 88 SER B N 1
ATOM 5897 C CA . SER B 1 88 ? -24.578 1.98 -7.754 1 92.56 88 SER B CA 1
ATOM 5898 C C . SER B 1 88 ? -23.234 2.713 -7.734 1 92.56 88 SER B C 1
ATOM 5900 O O . SER B 1 88 ? -23.141 3.842 -7.25 1 92.56 88 SER B O 1
ATOM 5902 N N . LYS B 1 89 ? -22.234 2.08 -8.266 1 87.31 89 LYS B N 1
ATOM 5903 C CA . LYS B 1 89 ? -20.891 2.641 -8.328 1 87.31 89 LYS B CA 1
ATOM 5904 C C . LYS B 1 89 ? -20.875 3.934 -9.141 1 87.31 89 LYS B C 1
ATOM 5906 O O . LYS B 1 89 ? -20.125 4.859 -8.828 1 87.31 89 LYS B O 1
ATOM 5911 N N . THR B 1 90 ? -21.672 4.039 -10.133 1 88.19 90 THR B N 1
ATOM 5912 C CA . THR B 1 90 ? -21.719 5.23 -10.977 1 88.19 90 THR B CA 1
ATOM 5913 C C . THR B 1 90 ? -22.328 6.398 -10.219 1 88.19 90 THR B C 1
ATOM 5915 O O . THR B 1 90 ? -21.922 7.547 -10.398 1 88.19 90 THR B O 1
ATOM 5918 N N . MET B 1 91 ? -23.266 6.047 -9.398 1 92.25 91 MET B N 1
ATOM 5919 C CA . MET B 1 91 ? -23.922 7.098 -8.633 1 92.25 91 MET B CA 1
ATOM 5920 C C . MET B 1 91 ? -23 7.668 -7.566 1 92.25 91 MET B C 1
ATOM 5922 O O . MET B 1 91 ? -23.203 8.797 -7.102 1 92.25 91 MET B O 1
ATOM 5926 N N . LYS B 1 92 ? -22 6.867 -7.219 1 89.88 92 LYS B N 1
ATOM 5927 C CA . LYS B 1 92 ? -21 7.359 -6.285 1 89.88 92 LYS B CA 1
ATOM 5928 C C . LYS B 1 92 ? -20.359 8.648 -6.789 1 89.88 92 LYS B C 1
ATOM 5930 O O . LYS B 1 92 ? -20.156 9.594 -6.02 1 89.88 92 LYS B O 1
ATOM 5935 N N . TYR B 1 93 ? -20.156 8.758 -8.078 1 89.94 93 TYR B N 1
ATOM 5936 C CA . TYR B 1 93 ? -19.516 9.93 -8.664 1 89.94 93 TYR B CA 1
ATOM 5937 C C . TYR B 1 93 ? -20.469 11.117 -8.695 1 89.94 93 TYR B C 1
ATOM 5939 O O . TYR B 1 93 ? -20.062 12.258 -8.469 1 89.94 93 TYR B O 1
ATOM 5947 N N . THR B 1 94 ? -21.688 10.82 -8.898 1 92.5 94 THR B N 1
ATOM 5948 C CA . THR B 1 94 ? -22.703 11.875 -8.875 1 92.5 94 THR B CA 1
ATOM 5949 C C . THR B 1 94 ? -22.828 12.477 -7.48 1 92.5 94 THR B C 1
ATOM 5951 O O . THR B 1 94 ? -22.922 13.695 -7.332 1 92.5 94 THR B O 1
ATOM 5954 N N . ILE B 1 95 ? -22.812 11.594 -6.566 1 94.06 95 ILE B N 1
ATOM 5955 C CA . ILE B 1 95 ? -22.906 12.047 -5.184 1 94.06 95 ILE B CA 1
ATOM 5956 C C . ILE B 1 95 ? -21.672 12.898 -4.844 1 94.06 95 ILE B C 1
ATOM 5958 O O . ILE B 1 95 ? -21.797 13.945 -4.203 1 94.06 95 ILE B O 1
ATOM 5962 N N . GLN B 1 96 ? -20.531 12.477 -5.266 1 91.62 96 GLN B N 1
ATOM 5963 C CA . GLN B 1 96 ? -19.312 13.234 -5.02 1 91.62 96 GLN B CA 1
ATOM 5964 C C . GLN B 1 96 ? -19.375 14.609 -5.68 1 91.62 96 GLN B C 1
ATOM 5966 O O . GLN B 1 96 ? -18.938 15.602 -5.102 1 91.62 96 GLN B O 1
ATOM 5971 N N . ASP B 1 97 ? -19.938 14.617 -6.844 1 93.31 97 ASP B N 1
ATOM 5972 C CA . ASP B 1 97 ? -20.094 15.891 -7.539 1 93.31 97 ASP B CA 1
ATOM 5973 C C . ASP B 1 97 ? -21.031 16.828 -6.766 1 93.31 97 ASP B C 1
ATOM 5975 O O . ASP B 1 97 ? -20.781 18.031 -6.684 1 93.31 97 ASP B O 1
ATOM 5979 N N . GLU B 1 98 ? -22.062 16.25 -6.262 1 93.56 98 GLU B N 1
ATOM 5980 C CA . GLU B 1 98 ? -23.016 17.047 -5.48 1 93.56 98 GLU B CA 1
ATOM 5981 C C . GLU B 1 98 ? -22.359 17.578 -4.207 1 93.56 98 GLU B C 1
ATOM 5983 O O . GLU B 1 98 ? -22.531 18.75 -3.861 1 93.56 98 GLU B O 1
ATOM 5988 N N . ILE B 1 99 ? -21.609 16.781 -3.555 1 93.5 99 ILE B N 1
ATOM 5989 C CA . ILE B 1 99 ? -20.922 17.172 -2.326 1 93.5 99 ILE B CA 1
ATOM 5990 C C . ILE B 1 99 ? -19.844 18.203 -2.645 1 93.5 99 ILE B C 1
ATOM 5992 O O . ILE B 1 99 ? -19.656 19.172 -1.891 1 93.5 99 ILE B O 1
ATOM 5996 N N . ALA B 1 100 ? -19.203 18.031 -3.75 1 92.38 100 ALA B N 1
ATOM 5997 C CA . ALA B 1 100 ? -18.078 18.875 -4.176 1 92.38 100 ALA B CA 1
ATOM 5998 C C . ALA B 1 100 ? -18.516 20.312 -4.383 1 92.38 100 ALA B C 1
ATOM 6000 O O . ALA B 1 100 ? -17.719 21.25 -4.23 1 92.38 100 ALA B O 1
ATOM 6001 N N . GLN B 1 101 ? -19.797 20.531 -4.664 1 90.94 101 GLN B N 1
ATOM 6002 C CA . GLN B 1 101 ? -20.297 21.875 -4.906 1 90.94 101 GLN B CA 1
ATOM 6003 C C . GLN B 1 101 ? -20.375 22.672 -3.611 1 90.94 101 GLN B C 1
ATOM 6005 O O . GLN B 1 101 ? -20.438 23.906 -3.641 1 90.94 101 GLN B O 1
ATOM 6010 N N . HIS B 1 102 ? -20.203 22.016 -2.488 1 90.5 102 HIS B N 1
ATOM 6011 C CA . HIS B 1 102 ? -20.422 22.672 -1.2 1 90.5 102 HIS B CA 1
ATOM 6012 C C . HIS B 1 102 ? -19.141 22.641 -0.36 1 90.5 102 HIS B C 1
ATOM 6014 O O . HIS B 1 102 ? -19.203 22.719 0.87 1 90.5 102 HIS B O 1
ATOM 6020 N N . PHE B 1 103 ? -17.984 22.547 -1.01 1 89.12 103 PHE B N 1
ATOM 6021 C CA . PHE B 1 103 ? -16.766 22.281 -0.273 1 89.12 103 PHE B CA 1
ATOM 6022 C C . PHE B 1 103 ? -16.344 23.516 0.538 1 89.12 103 PHE B C 1
ATOM 6024 O O . PHE B 1 103 ? -15.602 23.391 1.512 1 89.12 103 PHE B O 1
ATOM 6031 N N . LEU B 1 104 ? -16.859 24.766 0.189 1 93.25 104 LEU B N 1
ATOM 6032 C CA . LEU B 1 104 ? -16.469 25.984 0.899 1 93.25 104 LEU B CA 1
ATOM 6033 C C . LEU B 1 104 ? -17.516 26.344 1.954 1 93.25 104 LEU B C 1
ATOM 6035 O O . LEU B 1 104 ? -17.281 27.234 2.77 1 93.25 104 LEU B O 1
ATOM 6039 N N . ASP B 1 105 ? -18.656 25.641 1.988 1 90.62 105 ASP B N 1
ATOM 6040 C CA . ASP B 1 105 ? -19.797 26.047 2.797 1 90.62 105 ASP B CA 1
ATOM 6041 C C . ASP B 1 105 ? -19.422 26.094 4.281 1 90.62 105 ASP B C 1
ATOM 6043 O O . ASP B 1 105 ? -19.844 27 5.004 1 90.62 105 ASP B O 1
ATOM 6047 N N . HIS B 1 106 ? -18.688 25.141 4.637 1 89.81 106 HIS B N 1
ATOM 6048 C CA . HIS B 1 106 ? -18.312 25.109 6.047 1 89.81 106 HIS B CA 1
ATOM 6049 C C . HIS B 1 106 ? -17.422 26.297 6.398 1 89.81 106 HIS B C 1
ATOM 6051 O O . HIS B 1 106 ? -17.516 26.844 7.492 1 89.81 106 HIS B O 1
ATOM 6057 N N . ALA B 1 107 ? -16.484 26.641 5.547 1 94.56 107 ALA B N 1
ATOM 6058 C CA . ALA B 1 107 ? -15.633 27.797 5.77 1 94.56 107 ALA B CA 1
ATOM 6059 C C . ALA B 1 107 ? -16.453 29.078 5.852 1 94.56 107 ALA B C 1
ATOM 6061 O O . ALA B 1 107 ? -16.172 29.938 6.688 1 94.56 107 ALA B O 1
ATOM 6062 N N . VAL B 1 108 ? -17.453 29.172 5.02 1 95.06 108 VAL B N 1
ATOM 6063 C CA . VAL B 1 108 ? -18.328 30.344 4.992 1 95.06 108 VAL B CA 1
ATOM 6064 C C . VAL B 1 108 ? -19.078 30.453 6.312 1 95.06 108 VAL B C 1
ATOM 6066 O O . VAL B 1 108 ? -19.188 31.531 6.891 1 95.06 108 VAL B O 1
ATOM 6069 N N . GLU B 1 109 ? -19.562 29.359 6.754 1 92.81 109 GLU B N 1
ATOM 6070 C CA . GLU B 1 109 ? -20.312 29.328 8.008 1 92.81 109 GLU B CA 1
ATOM 6071 C C . GLU B 1 109 ? -19.438 29.781 9.18 1 92.81 109 GLU B C 1
ATOM 6073 O O . GLU B 1 109 ? -19.875 30.547 10.031 1 92.81 109 GLU B O 1
ATOM 6078 N N . LEU B 1 110 ? -18.234 29.312 9.242 1 93.44 110 LEU B N 1
ATOM 6079 C CA . LEU B 1 110 ? -17.328 29.641 10.344 1 93.44 110 LEU B CA 1
ATOM 6080 C C . LEU B 1 110 ? -16.906 31.094 10.273 1 93.44 110 LEU B C 1
ATOM 6082 O O . LEU B 1 110 ? -16.734 31.75 11.312 1 93.44 110 LEU B O 1
ATOM 6086 N N . LEU B 1 111 ? -16.703 31.562 9.094 1 94.69 111 LEU B N 1
ATOM 6087 C CA . LEU B 1 111 ? -16.344 32.969 8.938 1 94.69 111 LEU B CA 1
ATOM 6088 C C . LEU B 1 111 ? -17.5 33.875 9.406 1 94.69 111 LEU B C 1
ATOM 6090 O O . LEU B 1 111 ? -17.25 34.938 9.984 1 94.69 111 LEU B O 1
ATOM 6094 N N . LYS B 1 112 ? -18.719 33.5 9.156 1 93.62 112 LYS B N 1
ATOM 6095 C CA . LYS B 1 112 ? -19.891 34.25 9.609 1 93.62 112 LYS B CA 1
ATOM 6096 C C . LYS B 1 112 ? -19.922 34.344 11.133 1 93.62 112 LYS B C 1
ATOM 6098 O O . LYS B 1 112 ? -20.5 35.281 11.695 1 93.62 112 LYS B O 1
ATOM 6103 N N . GLN B 1 113 ? -19.281 33.406 11.711 1 92.25 113 GLN B N 1
ATOM 6104 C CA . GLN B 1 113 ? -19.172 33.438 13.164 1 92.25 113 GLN B CA 1
ATOM 6105 C C . GLN B 1 113 ? -17.984 34.25 13.625 1 92.25 113 GLN B C 1
ATOM 6107 O O . GLN B 1 113 ? -17.547 34.125 14.773 1 92.25 113 GLN B O 1
ATOM 6112 N N . SER B 1 114 ? -17.281 34.938 12.734 1 90.31 114 SER B N 1
ATOM 6113 C CA . SER B 1 114 ? -16.203 35.875 12.977 1 90.31 114 SER B CA 1
ATOM 6114 C C . SER B 1 114 ? -14.898 35.125 13.297 1 90.31 114 SER B C 1
ATOM 6116 O O . SER B 1 114 ? -14.055 35.656 14.023 1 90.31 114 SER B O 1
ATOM 6118 N N . ARG B 1 115 ? -14.82 33.938 12.844 1 92.81 115 ARG B N 1
ATOM 6119 C CA . ARG B 1 115 ? -13.562 33.219 13.023 1 92.81 115 ARG B CA 1
ATOM 6120 C C . ARG B 1 115 ? -12.602 33.469 11.867 1 92.81 115 ARG B C 1
ATOM 6122 O O . ARG B 1 115 ? -13.008 33.469 10.703 1 92.81 115 ARG B O 1
ATOM 6129 N N . LYS B 1 116 ? -11.414 33.812 12.234 1 94.94 116 LYS B N 1
ATOM 6130 C CA . LYS B 1 116 ? -10.391 33.969 11.211 1 94.94 116 LYS B CA 1
ATOM 6131 C C . LYS B 1 116 ? -9.703 32.656 10.875 1 94.94 116 LYS B C 1
ATOM 6133 O O . LYS B 1 116 ? -9.836 31.688 11.617 1 94.94 116 LYS B O 1
ATOM 6138 N N . PHE B 1 117 ? -9.102 32.594 9.703 1 96.31 117 PHE B N 1
ATOM 6139 C CA . PHE B 1 117 ? -8.492 31.344 9.328 1 96.31 117 PHE B CA 1
ATOM 6140 C C . PHE B 1 117 ? -7.152 31.562 8.633 1 96.31 117 PHE B C 1
ATOM 6142 O O . PHE B 1 117 ? -6.801 32.719 8.305 1 96.31 117 PHE B O 1
ATOM 6149 N N . VAL B 1 118 ? -6.383 30.547 8.555 1 97.75 118 VAL B N 1
ATOM 6150 C CA . VAL B 1 118 ? -5.109 30.531 7.84 1 97.75 118 VAL B CA 1
ATOM 6151 C C . VAL B 1 118 ? -5.113 29.406 6.805 1 97.75 118 VAL B C 1
ATOM 6153 O O . VAL B 1 118 ? -5.969 28.516 6.844 1 97.75 118 VAL B O 1
ATOM 6156 N N . LEU B 1 119 ? -4.238 29.5 5.844 1 97.69 119 LEU B N 1
ATOM 6157 C CA . LEU B 1 119 ? -4.047 28.453 4.844 1 97.69 119 LEU B CA 1
ATOM 6158 C C . LEU B 1 119 ? -2.748 27.688 5.09 1 97.69 119 LEU B C 1
ATOM 6160 O O . LEU B 1 119 ? -1.733 28.297 5.453 1 97.69 119 LEU B O 1
ATOM 6164 N N . VAL B 1 120 ? -2.826 26.469 5.027 1 97.56 120 VAL B N 1
ATOM 6165 C CA . VAL B 1 120 ? -1.634 25.641 5.125 1 97.56 120 VAL B CA 1
ATOM 6166 C C . VAL B 1 120 ? -1.453 24.844 3.838 1 97.56 120 VAL B C 1
ATOM 6168 O O . VAL B 1 120 ? -2.354 24.109 3.422 1 97.56 120 VAL B O 1
ATOM 6171 N N . LEU B 1 121 ? -0.328 25.016 3.182 1 96.19 121 LEU B N 1
ATOM 6172 C CA . LEU B 1 121 ? -0.073 24.391 1.891 1 96.19 121 LEU B CA 1
ATOM 6173 C C . LEU B 1 121 ? 1.05 23.359 2 1 96.19 121 LEU B C 1
ATOM 6175 O O . LEU B 1 121 ? 1.975 23.531 2.797 1 96.19 121 LEU B O 1
ATOM 6179 N N . ASP B 1 122 ? 0.963 22.328 1.233 1 94.75 122 ASP B N 1
ATOM 6180 C CA . ASP B 1 122 ? 2.006 21.312 1.098 1 94.75 122 ASP B CA 1
ATOM 6181 C C . ASP B 1 122 ? 1.921 20.609 -0.26 1 94.75 122 ASP B C 1
ATOM 6183 O O . ASP B 1 122 ? 0.87 20.625 -0.904 1 94.75 122 ASP B O 1
ATOM 6187 N N . ASN B 1 123 ? 3.057 20.172 -0.676 1 93.44 123 ASN B N 1
ATOM 6188 C CA . ASN B 1 123 ? 3.082 19.422 -1.923 1 93.44 123 ASN B CA 1
ATOM 6189 C C . ASN B 1 123 ? 2.596 17.984 -1.718 1 93.44 123 ASN B C 1
ATOM 6191 O O . ASN B 1 123 ? 2.795 17.406 -0.65 1 93.44 123 ASN B O 1
ATOM 6195 N N . ILE B 1 124 ? 1.901 17.5 -2.619 1 93.31 124 ILE B N 1
ATOM 6196 C CA . ILE B 1 124 ? 1.491 16.109 -2.629 1 93.31 124 ILE B CA 1
ATOM 6197 C C . ILE B 1 124 ? 1.923 15.453 -3.938 1 93.31 124 ILE B C 1
ATOM 6199 O O . ILE B 1 124 ? 1.562 15.914 -5.023 1 93.31 124 ILE B O 1
ATOM 6203 N N . ASP B 1 125 ? 2.715 14.422 -3.807 1 92 125 ASP B N 1
ATOM 6204 C CA . ASP B 1 125 ? 3.252 13.742 -4.98 1 92 125 ASP B CA 1
ATOM 6205 C C . ASP B 1 125 ? 2.822 12.273 -5.008 1 92 125 ASP B C 1
ATOM 6207 O O . ASP B 1 125 ? 2.691 11.641 -3.957 1 92 125 ASP B O 1
ATOM 6211 N N . TRP B 1 126 ? 2.514 11.836 -6.137 1 90 126 TRP B N 1
ATOM 6212 C CA . TRP B 1 126 ? 2.275 10.406 -6.309 1 90 126 TRP B CA 1
ATOM 6213 C C . TRP B 1 126 ? 2.709 9.945 -7.695 1 90 126 TRP B C 1
ATOM 6215 O O . TRP B 1 126 ? 2.922 10.766 -8.594 1 90 126 TRP B O 1
ATOM 6225 N N . ASP B 1 127 ? 2.961 8.664 -7.824 1 87.69 127 ASP B N 1
ATOM 6226 C CA . ASP B 1 127 ? 3.402 8.078 -9.086 1 87.69 127 ASP B CA 1
ATOM 6227 C C . ASP B 1 127 ? 2.262 7.336 -9.781 1 87.69 127 ASP B C 1
ATOM 6229 O O . ASP B 1 127 ? 1.446 6.688 -9.117 1 87.69 127 ASP B O 1
ATOM 6233 N N . VAL B 1 128 ? 2.137 7.617 -11 1 85.75 128 VAL B N 1
ATOM 6234 C CA . VAL B 1 128 ? 1.243 6.84 -11.852 1 85.75 128 VAL B CA 1
ATOM 6235 C C . VAL B 1 128 ? 2.059 5.887 -12.719 1 85.75 128 VAL B C 1
ATOM 6237 O O . VAL B 1 128 ? 2.828 6.328 -13.578 1 85.75 128 VAL B O 1
ATOM 6240 N N . ARG B 1 129 ? 1.942 4.613 -12.508 1 82.56 129 ARG B N 1
ATOM 6241 C CA . ARG B 1 129 ? 2.691 3.6 -13.242 1 82.56 129 ARG B CA 1
ATOM 6242 C C . ARG B 1 129 ? 1.812 2.914 -14.273 1 82.56 129 ARG B C 1
ATOM 6244 O O . ARG B 1 129 ? 0.63 2.662 -14.031 1 82.56 129 ARG B O 1
ATOM 6251 N N . VAL B 1 130 ? 2.385 2.736 -15.344 1 80.81 130 VAL B N 1
ATOM 6252 C CA . VAL B 1 130 ? 1.668 2.041 -16.406 1 80.81 130 VAL B CA 1
ATOM 6253 C C . VAL B 1 130 ? 2.074 0.569 -16.438 1 80.81 130 VAL B C 1
ATOM 6255 O O . VAL B 1 130 ? 3.209 0.227 -16.094 1 80.81 130 VAL B O 1
ATOM 6258 N N . HIS B 1 131 ? 1.111 -0.219 -16.688 1 75.19 131 HIS B N 1
ATOM 6259 C CA . HIS B 1 131 ? 1.359 -1.654 -16.75 1 75.19 131 HIS B CA 1
ATOM 6260 C C . HIS B 1 131 ? 2.312 -1.993 -17.891 1 75.19 131 HIS B C 1
ATOM 6262 O O . HIS B 1 131 ? 3.205 -2.83 -17.734 1 75.19 131 HIS B O 1
ATOM 6268 N N . ASP B 1 132 ? 2.082 -1.412 -19.094 1 78.06 132 ASP B N 1
ATOM 6269 C CA . ASP B 1 132 ? 2.912 -1.626 -20.281 1 78.06 132 ASP B CA 1
ATOM 6270 C C . ASP B 1 132 ? 3.578 -0.326 -20.719 1 78.06 132 ASP B C 1
ATOM 6272 O O . ASP B 1 132 ? 2.955 0.496 -21.406 1 78.06 132 ASP B O 1
ATOM 6276 N N . MET B 1 133 ? 4.781 -0.205 -20.375 1 78.81 133 MET B N 1
ATOM 6277 C CA . MET B 1 133 ? 5.48 1.002 -20.812 1 78.81 133 MET B CA 1
ATOM 6278 C C . MET B 1 133 ? 5.746 0.968 -22.312 1 78.81 133 MET B C 1
ATOM 6280 O O . MET B 1 133 ? 6.227 -0.037 -22.844 1 78.81 133 MET B O 1
ATOM 6284 N N . ARG B 1 134 ? 5.262 1.827 -22.953 1 79.81 134 ARG B N 1
ATOM 6285 C CA . ARG B 1 134 ? 5.477 2.049 -24.391 1 79.81 134 ARG B CA 1
ATOM 6286 C C . ARG B 1 134 ? 6.07 3.43 -24.641 1 79.81 134 ARG B C 1
ATOM 6288 O O . ARG B 1 134 ? 6.184 4.242 -23.719 1 79.81 134 ARG B O 1
ATOM 6295 N N . SER B 1 135 ? 6.477 3.727 -25.859 1 78.44 135 SER B N 1
ATOM 6296 C CA . SER B 1 135 ? 7.035 5.027 -26.219 1 78.44 135 SER B CA 1
ATOM 6297 C C . SER B 1 135 ? 6.047 6.152 -25.938 1 78.44 135 SER B C 1
ATOM 6299 O O . SER B 1 135 ? 6.445 7.258 -25.562 1 78.44 135 SER B O 1
ATOM 6301 N N . ASP B 1 136 ? 4.793 5.895 -26.094 1 77.94 136 ASP B N 1
ATOM 6302 C CA . ASP B 1 136 ? 3.773 6.922 -25.922 1 77.94 136 ASP B CA 1
ATOM 6303 C C . ASP B 1 136 ? 3.057 6.773 -24.594 1 77.94 136 ASP B C 1
ATOM 6305 O O . ASP B 1 136 ? 2.111 7.512 -24.297 1 77.94 136 ASP B O 1
ATOM 6309 N N . HIS B 1 137 ? 3.428 5.762 -23.875 1 82.06 137 HIS B N 1
ATOM 6310 C CA . HIS B 1 137 ? 2.791 5.48 -22.594 1 82.06 137 HIS B CA 1
ATOM 6311 C C . HIS B 1 137 ? 3.83 5.223 -21.516 1 82.06 137 HIS B C 1
ATOM 6313 O O . HIS B 1 137 ? 4.309 4.098 -21.359 1 82.06 137 HIS B O 1
ATOM 6319 N N . GLN B 1 138 ? 4.164 6.297 -20.719 1 84.69 138 GLN B N 1
ATOM 6320 C CA . GLN B 1 138 ? 5.27 6.23 -19.766 1 84.69 138 GLN B CA 1
ATOM 6321 C C . GLN B 1 138 ? 4.777 6.449 -18.344 1 84.69 138 GLN B C 1
ATOM 6323 O O . GLN B 1 138 ? 3.676 6.961 -18.125 1 84.69 138 GLN B O 1
ATOM 6328 N N . ASN B 1 139 ? 5.594 5.918 -17.422 1 83.31 139 ASN B N 1
ATOM 6329 C CA . ASN B 1 139 ? 5.344 6.266 -16.031 1 83.31 139 ASN B CA 1
ATOM 6330 C C . ASN B 1 139 ? 5.438 7.773 -15.805 1 83.31 139 ASN B C 1
ATOM 6332 O O . ASN B 1 139 ? 6.219 8.461 -16.469 1 83.31 139 ASN B O 1
ATOM 6336 N N . LYS B 1 140 ? 4.555 8.289 -15.023 1 84.88 140 LYS B N 1
ATOM 6337 C CA . LYS B 1 140 ? 4.539 9.727 -14.742 1 84.88 140 LYS B CA 1
ATOM 6338 C C . LYS B 1 140 ? 4.559 9.992 -13.242 1 84.88 140 LYS B C 1
ATOM 6340 O O . LYS B 1 140 ? 3.906 9.281 -12.469 1 84.88 140 LYS B O 1
ATOM 6345 N N . SER B 1 141 ? 5.457 10.898 -12.836 1 88.75 141 SER B N 1
ATOM 6346 C CA . SER B 1 141 ? 5.391 11.445 -11.484 1 88.75 141 SER B CA 1
ATOM 6347 C C . SER B 1 141 ? 4.531 12.703 -11.438 1 88.75 141 SER B C 1
ATOM 6349 O O . SER B 1 141 ? 4.836 13.695 -12.102 1 88.75 141 SER B O 1
ATOM 6351 N N . VAL B 1 142 ? 3.471 12.648 -10.727 1 91.19 142 VAL B N 1
ATOM 6352 C CA . VAL B 1 142 ? 2.549 13.781 -10.656 1 91.19 142 VAL B CA 1
ATOM 6353 C C . VAL B 1 142 ? 2.824 14.594 -9.398 1 91.19 142 VAL B C 1
ATOM 6355 O O . VAL B 1 142 ? 2.971 14.031 -8.312 1 91.19 142 VAL B O 1
ATOM 6358 N N . HIS B 1 143 ? 2.951 15.875 -9.602 1 93 143 HIS B N 1
ATOM 6359 C CA . HIS B 1 143 ? 3.145 16.828 -8.523 1 93 143 HIS B CA 1
ATOM 6360 C C . HIS B 1 143 ? 1.943 17.766 -8.383 1 93 143 HIS B C 1
ATOM 6362 O O . HIS B 1 143 ? 1.399 18.234 -9.391 1 93 143 HIS B O 1
ATOM 6368 N N . ALA B 1 144 ? 1.511 17.891 -7.223 1 95 144 ALA B N 1
ATOM 6369 C CA . ALA B 1 144 ? 0.35 18.75 -6.973 1 95 144 ALA B CA 1
ATOM 6370 C C . ALA B 1 144 ? 0.479 19.469 -5.633 1 95 144 ALA B C 1
ATOM 6372 O O . ALA B 1 144 ? 1.459 19.281 -4.91 1 95 144 ALA B O 1
ATOM 6373 N N . VAL B 1 145 ? -0.452 20.391 -5.371 1 96 145 VAL B N 1
ATOM 6374 C CA . VAL B 1 145 ? -0.447 21.172 -4.133 1 96 145 VAL B CA 1
ATOM 6375 C C . VAL B 1 145 ? -1.729 20.906 -3.35 1 96 145 VAL B C 1
ATOM 6377 O O . VAL B 1 145 ? -2.828 20.969 -3.904 1 96 145 VAL B O 1
ATOM 6380 N N . ALA B 1 146 ? -1.581 20.5 -2.152 1 95.44 146 ALA B N 1
ATOM 6381 C CA . ALA B 1 146 ? -2.701 20.344 -1.23 1 95.44 146 ALA B CA 1
ATOM 6382 C C . ALA B 1 146 ? -2.764 21.484 -0.228 1 95.44 146 ALA B C 1
ATOM 6384 O O . ALA B 1 146 ? -1.73 21.953 0.256 1 95.44 146 ALA B O 1
ATOM 6385 N N . THR B 1 147 ? -3.961 21.953 0.043 1 96 147 THR B N 1
ATOM 6386 C CA . THR B 1 147 ? -4.168 23.094 0.943 1 96 147 THR B CA 1
ATOM 6387 C C . THR B 1 147 ? -5.312 22.797 1.911 1 96 147 THR B C 1
ATOM 6389 O O . THR B 1 147 ? -6.309 22.172 1.539 1 96 147 THR B O 1
ATOM 6392 N N . SER B 1 148 ? -5.168 23.25 3.146 1 95.81 148 SER B N 1
ATOM 6393 C CA . SER B 1 148 ? -6.23 23.188 4.148 1 95.81 148 SER B CA 1
ATOM 6394 C C . SER B 1 148 ? -6.453 24.562 4.785 1 95.81 148 SER B C 1
ATOM 6396 O O . SER B 1 148 ? -5.512 25.328 4.949 1 95.81 148 SER B O 1
ATOM 6398 N N . ILE B 1 149 ? -7.695 24.859 5.051 1 96.75 149 ILE B N 1
ATOM 6399 C CA . ILE B 1 149 ? -8.07 26.016 5.863 1 96.75 149 ILE B CA 1
ATOM 6400 C C . ILE B 1 149 ? -8.156 25.594 7.332 1 96.75 149 ILE B C 1
ATOM 6402 O O . ILE B 1 149 ? -8.836 24.625 7.668 1 96.75 149 ILE B O 1
ATOM 6406 N N . VAL B 1 150 ? -7.434 26.266 8.156 1 96.56 150 VAL B N 1
ATOM 6407 C CA . VAL B 1 150 ? -7.516 26.016 9.594 1 96.56 150 VAL B CA 1
ATOM 6408 C C . VAL B 1 150 ? -8.016 27.281 10.305 1 96.56 150 VAL B C 1
ATOM 6410 O O . VAL B 1 150 ? -7.418 28.344 10.172 1 96.56 150 VAL B O 1
ATOM 6413 N N . PHE B 1 151 ? -9.031 27.156 11.039 1 96.62 151 PHE B N 1
ATOM 6414 C CA . PHE B 1 151 ? -9.617 28.312 11.711 1 96.62 151 PHE B CA 1
ATOM 6415 C C . PHE B 1 151 ? -8.969 28.531 13.07 1 96.62 151 PHE B C 1
ATOM 6417 O O . PHE B 1 151 ? -8.672 27.578 13.789 1 96.62 151 PHE B O 1
ATOM 6424 N N . ASN B 1 152 ? -8.742 29.766 13.367 1 96.06 152 ASN B N 1
ATOM 6425 C CA . ASN B 1 152 ? -8.148 30.141 14.641 1 96.06 152 ASN B CA 1
ATOM 6426 C C . ASN B 1 152 ? -9.086 29.859 15.805 1 96.06 152 ASN B C 1
ATOM 6428 O O . ASN B 1 152 ? -10.289 30.109 15.719 1 96.06 152 ASN B O 1
ATOM 6432 N N . ARG B 1 153 ? -8.594 29.391 16.875 1 95.5 153 ARG B N 1
ATOM 6433 C CA . ARG B 1 153 ? -9.367 29.094 18.078 1 95.5 153 ARG B CA 1
ATOM 6434 C C . ARG B 1 153 ? -9.367 30.281 19.031 1 95.5 153 ARG B C 1
ATOM 6436 O O . ARG B 1 153 ? -10.234 30.391 19.906 1 95.5 153 ARG B O 1
ATOM 6443 N N . VAL B 1 154 ? -8.312 31.172 18.859 1 95.69 154 VAL B N 1
ATOM 6444 C CA . VAL B 1 154 ? -8.188 32.344 19.703 1 95.69 154 VAL B CA 1
ATOM 6445 C C . VAL B 1 154 ? -8.547 33.594 18.906 1 95.69 154 VAL B C 1
ATOM 6447 O O . VAL B 1 154 ? -8 33.812 17.828 1 95.69 154 VAL B O 1
ATOM 6450 N N . SER B 1 155 ? -9.391 34.438 19.422 1 94.25 155 SER B N 1
ATOM 6451 C CA . SER B 1 155 ? -9.828 35.656 18.734 1 94.25 155 SER B CA 1
ATOM 6452 C C . SER B 1 155 ? -8.789 36.75 18.859 1 94.25 155 SER B C 1
ATOM 6454 O O . SER B 1 155 ? -8.148 36.906 19.906 1 94.25 155 SER B O 1
ATOM 6456 N N . SER B 1 156 ? -8.633 37.531 17.812 1 93 156 SER B N 1
ATOM 6457 C CA . SER B 1 156 ? -7.738 38.688 17.812 1 93 156 SER B CA 1
ATOM 6458 C C . SER B 1 156 ? -8.523 39.969 17.75 1 93 156 SER B C 1
ATOM 6460 O O . SER B 1 156 ? -7.949 41.062 17.562 1 93 156 SER B O 1
ATOM 6462 N N . ASP B 1 157 ? -9.789 39.969 17.875 1 90.38 157 ASP B N 1
ATOM 6463 C CA . ASP B 1 157 ? -10.664 41.094 17.656 1 90.38 157 ASP B CA 1
ATOM 6464 C C . ASP B 1 157 ? -10.414 42.188 18.688 1 90.38 157 ASP B C 1
ATOM 6466 O O . ASP B 1 157 ? -10.703 43.375 18.453 1 90.38 157 ASP B O 1
ATOM 6470 N N . HIS B 1 158 ? -9.875 41.875 19.75 1 91.62 158 HIS B N 1
ATOM 6471 C CA . HIS B 1 158 ? -9.641 42.812 20.828 1 91.62 158 HIS B CA 1
ATOM 6472 C C . HIS B 1 158 ? -8.336 43.594 20.609 1 91.62 158 HIS B C 1
ATOM 6474 O O . HIS B 1 158 ? -8.047 44.531 21.344 1 91.62 158 HIS B O 1
ATOM 6480 N N . LEU B 1 159 ? -7.543 43.219 19.672 1 94.31 159 LEU B N 1
ATOM 6481 C CA . LEU B 1 159 ? -6.227 43.812 19.453 1 94.31 159 LEU B CA 1
ATOM 6482 C C . LEU B 1 159 ? -6.273 44.812 18.328 1 94.31 159 LEU B C 1
ATOM 6484 O O . LEU B 1 159 ? -7.074 44.688 17.391 1 94.31 159 LEU B O 1
ATOM 6488 N N . PRO B 1 160 ? -5.398 45.844 18.391 1 92.56 160 PRO B N 1
ATOM 6489 C CA . PRO B 1 160 ? -5.336 46.812 17.312 1 92.56 160 PRO B CA 1
ATOM 6490 C C . PRO B 1 160 ? -4.902 46.219 15.977 1 92.56 160 PRO B C 1
ATOM 6492 O O . PRO B 1 160 ? -4.031 45.344 15.945 1 92.56 160 PRO B O 1
ATOM 6495 N N . ASP B 1 161 ? -5.516 46.656 14.875 1 90 161 ASP B N 1
ATOM 6496 C CA . ASP B 1 161 ? -5.246 46.125 13.539 1 90 161 ASP B CA 1
ATOM 6497 C C . ASP B 1 161 ? -4.969 47.25 12.547 1 90 161 ASP B C 1
ATOM 6499 O O . ASP B 1 161 ? -5.008 47.031 11.336 1 90 161 ASP B O 1
ATOM 6503 N N . ASP B 1 162 ? -4.617 48.406 12.93 1 84.31 162 ASP B N 1
ATOM 6504 C CA . ASP B 1 162 ? -4.559 49.594 12.07 1 84.31 162 ASP B CA 1
ATOM 6505 C C . ASP B 1 162 ? -3.146 49.812 11.531 1 84.31 162 ASP B C 1
ATOM 6507 O O . ASP B 1 162 ? -2.973 50.188 10.375 1 84.31 162 ASP B O 1
ATOM 6511 N N . LYS B 1 163 ? -2.139 49.594 12.383 1 86.12 163 LYS B N 1
ATOM 6512 C CA . LYS B 1 163 ? -0.765 49.844 11.961 1 86.12 163 LYS B CA 1
ATOM 6513 C C . LYS B 1 163 ? 0.177 48.75 12.438 1 86.12 163 LYS B C 1
ATOM 6515 O O . LYS B 1 163 ? -0.102 48.062 13.422 1 86.12 163 LYS B O 1
ATOM 6520 N N . PRO B 1 164 ? 1.319 48.656 11.625 1 89.19 164 PRO B N 1
ATOM 6521 C CA . PRO B 1 164 ? 2.338 47.688 12.07 1 89.19 164 PRO B CA 1
ATOM 6522 C C . PRO B 1 164 ? 2.852 48 13.477 1 89.19 164 PRO B C 1
ATOM 6524 O O . PRO B 1 164 ? 2.771 49.156 13.93 1 89.19 164 PRO B O 1
ATOM 6527 N N . LYS B 1 165 ? 3.4 47.094 14.125 1 90.88 165 LYS B N 1
ATOM 6528 C CA . LYS B 1 165 ? 3.85 47.25 15.508 1 90.88 165 LYS B CA 1
ATOM 6529 C C . LYS B 1 165 ? 5.004 48.219 15.609 1 90.88 165 LYS B C 1
ATOM 6531 O O . LYS B 1 165 ? 5.078 49 16.562 1 90.88 165 LYS B O 1
ATOM 6536 N N . LYS B 1 166 ? 5.949 48 14.695 1 91.19 166 LYS B N 1
ATOM 6537 C CA . LYS B 1 166 ? 7.121 48.875 14.68 1 91.19 166 LYS B CA 1
ATOM 6538 C C . LYS B 1 166 ? 7.559 49.188 13.25 1 91.19 166 LYS B C 1
ATOM 6540 O O . LYS B 1 166 ? 7.008 48.625 12.297 1 91.19 166 LYS B O 1
ATOM 6545 N N . ASN B 1 167 ? 8.453 50.156 13.234 1 88.69 167 ASN B N 1
ATOM 6546 C CA . ASN B 1 167 ? 9.141 50.438 11.984 1 88.69 167 ASN B CA 1
ATOM 6547 C C . ASN B 1 167 ? 10.516 49.781 11.93 1 88.69 167 ASN B C 1
ATOM 6549 O O . ASN B 1 167 ? 11.352 50.031 12.805 1 88.69 167 ASN B O 1
ATOM 6553 N N . LEU B 1 168 ? 10.68 49.031 10.914 1 88.25 168 LEU B N 1
ATOM 6554 C CA . LEU B 1 168 ? 11.898 48.25 10.805 1 88.25 168 LEU B CA 1
ATOM 6555 C C . LEU B 1 168 ? 13.133 49.156 10.812 1 88.25 168 LEU B C 1
ATOM 6557 O O . LEU B 1 168 ? 14.18 48.781 11.352 1 88.25 168 LEU B O 1
ATOM 6561 N N . ALA B 1 169 ? 13.016 50.344 10.188 1 86.38 169 ALA B N 1
ATOM 6562 C CA . ALA B 1 169 ? 14.148 51.25 10.086 1 86.38 169 ALA B CA 1
ATOM 6563 C C . ALA B 1 169 ? 14.664 51.625 11.469 1 86.38 169 ALA B C 1
ATOM 6565 O O . ALA B 1 169 ? 15.867 51.844 11.656 1 86.38 169 ALA B O 1
ATOM 6566 N N . ASP B 1 170 ? 13.859 51.625 12.398 1 88.69 170 ASP B N 1
ATOM 6567 C CA . ASP B 1 170 ? 14.203 52.094 13.742 1 88.69 170 ASP B CA 1
ATOM 6568 C C . ASP B 1 170 ? 14.547 50.906 14.656 1 88.69 170 ASP B C 1
ATOM 6570 O O . ASP B 1 170 ? 14.898 51.094 15.82 1 88.69 170 ASP B O 1
ATOM 6574 N N . CYS B 1 171 ? 14.469 49.781 14.109 1 90.19 171 CYS B N 1
ATOM 6575 C CA . CYS B 1 171 ? 14.648 48.594 14.961 1 90.19 171 CYS B CA 1
ATOM 6576 C C . CYS B 1 171 ? 16.062 48.031 14.844 1 90.19 171 CYS B C 1
ATOM 6578 O O . CYS B 1 171 ? 16.641 48.062 13.758 1 90.19 171 CYS B O 1
ATOM 6580 N N . ASN B 1 172 ? 16.594 47.719 16.031 1 89.44 172 ASN B N 1
ATOM 6581 C CA . ASN B 1 172 ? 17.812 46.938 16.062 1 89.44 172 ASN B CA 1
ATOM 6582 C C . ASN B 1 172 ? 17.5 45.438 16.109 1 89.44 172 ASN B C 1
ATOM 6584 O O . ASN B 1 172 ? 17 44.938 17.125 1 89.44 172 ASN B O 1
ATOM 6588 N N . LEU B 1 173 ? 17.875 44.75 15.078 1 90.75 173 LEU B N 1
ATOM 6589 C CA . LEU B 1 173 ? 17.5 43.344 14.945 1 90.75 173 LEU B CA 1
ATOM 6590 C C . LEU B 1 173 ? 18.141 42.5 16.031 1 90.75 173 LEU B C 1
ATOM 6592 O O . LEU B 1 173 ? 17.578 41.5 16.453 1 90.75 173 LEU B O 1
ATOM 6596 N N . LYS B 1 174 ? 19.281 42.812 16.453 1 88.88 174 LYS B N 1
ATOM 6597 C CA . LYS B 1 174 ? 19.938 42.094 17.531 1 88.88 174 LYS B CA 1
ATOM 6598 C C . LYS B 1 174 ? 19.109 42.156 18.812 1 88.88 174 LYS B C 1
ATOM 6600 O O . LYS B 1 174 ? 18.969 41.156 19.516 1 88.88 174 LYS B O 1
ATOM 6605 N N . ASP B 1 175 ? 18.625 43.312 19.016 1 88.19 175 ASP B N 1
ATOM 6606 C CA . ASP B 1 175 ? 17.812 43.5 20.219 1 88.19 175 ASP B CA 1
ATOM 6607 C C . ASP B 1 175 ? 16.5 42.719 20.109 1 88.19 175 ASP B C 1
ATOM 6609 O O . ASP B 1 175 ? 15.992 42.219 21.109 1 88.19 175 ASP B O 1
ATOM 6613 N N . LEU B 1 176 ? 16.047 42.656 18.922 1 90 176 LEU B N 1
ATOM 6614 C CA . LEU B 1 176 ? 14.797 41.938 18.672 1 90 176 LEU B CA 1
ATOM 6615 C C . LEU B 1 176 ? 14.969 40.469 18.938 1 90 176 LEU B C 1
ATOM 6617 O O . LEU B 1 176 ? 14.016 39.781 19.328 1 90 176 LEU B O 1
ATOM 6621 N N . LEU B 1 177 ? 16.125 39.969 18.672 1 90.62 177 LEU B N 1
ATOM 6622 C CA . LEU B 1 177 ? 16.406 38.531 18.797 1 90.62 177 LEU B CA 1
ATOM 6623 C C . LEU B 1 177 ? 16.719 38.156 20.234 1 90.62 177 LEU B C 1
ATOM 6625 O O . LEU B 1 177 ? 16.656 36.969 20.609 1 90.62 177 LEU B O 1
ATOM 6629 N N . MET B 1 178 ? 17.094 39.094 20.984 1 88.5 178 MET B N 1
ATOM 6630 C CA . MET B 1 178 ? 17.422 38.812 22.375 1 88.5 178 MET B CA 1
ATOM 6631 C C . MET B 1 178 ? 16.156 38.594 23.188 1 88.5 178 MET B C 1
ATOM 6633 O O . MET B 1 178 ? 15.141 39.25 22.984 1 88.5 178 MET B O 1
ATOM 6637 N N . LEU B 1 179 ? 16.281 37.656 24.016 1 89.75 179 LEU B N 1
ATOM 6638 C CA . LEU B 1 179 ? 15.148 37.375 24.891 1 89.75 179 LEU B CA 1
ATOM 6639 C C . LEU B 1 179 ? 14.969 38.469 25.922 1 89.75 179 LEU B C 1
ATOM 6641 O O . LEU B 1 179 ? 15.945 38.969 26.484 1 89.75 179 LEU B O 1
ATOM 6645 N N . THR B 1 180 ? 13.789 38.844 26.109 1 89.75 180 THR B N 1
ATOM 6646 C CA . THR B 1 180 ? 13.492 39.781 27.188 1 89.75 180 THR B CA 1
ATOM 6647 C C . THR B 1 180 ? 13.695 39.125 28.547 1 89.75 180 THR B C 1
ATOM 6649 O O . THR B 1 180 ? 13.805 37.906 28.641 1 89.75 180 THR B O 1
ATOM 6652 N N . ASP B 1 181 ? 13.781 39.938 29.547 1 87.56 181 ASP B N 1
ATOM 6653 C CA . ASP B 1 181 ? 13.961 39.406 30.891 1 87.56 181 ASP B CA 1
ATOM 6654 C C . ASP B 1 181 ? 12.805 38.5 31.281 1 87.56 181 ASP B C 1
ATOM 6656 O O . ASP B 1 181 ? 13.008 37.469 31.938 1 87.56 181 ASP B O 1
ATOM 6660 N N . GLU B 1 182 ? 11.742 38.844 30.828 1 87.88 182 GLU B N 1
ATOM 6661 C CA . GLU B 1 182 ? 10.562 38.031 31.125 1 87.88 182 GLU B CA 1
ATOM 6662 C C . GLU B 1 182 ? 10.625 36.688 30.391 1 87.88 182 GLU B C 1
ATOM 6664 O O . GLU B 1 182 ? 10.305 35.656 30.969 1 87.88 182 GLU B O 1
ATOM 6669 N N . GLU B 1 183 ? 11.016 36.781 29.203 1 87.31 183 GLU B N 1
ATOM 6670 C CA . GLU B 1 183 ? 11.133 35.531 28.406 1 87.31 183 GLU B CA 1
ATOM 6671 C C . GLU B 1 183 ? 12.188 34.625 29 1 87.31 183 GLU B C 1
ATOM 6673 O O . GLU B 1 183 ? 12 33.406 29.031 1 87.31 183 GLU B O 1
ATOM 6678 N N . LYS B 1 184 ? 13.219 35.156 29.453 1 86.19 184 LYS B N 1
ATOM 6679 C CA . LYS B 1 184 ? 14.273 34.375 30.094 1 86.19 184 LYS B CA 1
ATOM 6680 C C . LYS B 1 184 ? 13.766 33.688 31.359 1 86.19 184 LYS B C 1
ATOM 6682 O O . LYS B 1 184 ? 14.039 32.531 31.609 1 86.19 184 LYS B O 1
ATOM 6687 N N . ARG B 1 185 ? 13.133 34.469 32.094 1 83.75 185 ARG B N 1
ATOM 6688 C CA . ARG B 1 185 ? 12.586 33.938 33.344 1 83.75 185 ARG B CA 1
ATOM 6689 C C . ARG B 1 185 ? 11.625 32.781 33.062 1 83.75 185 ARG B C 1
ATOM 6691 O O . ARG B 1 185 ? 11.703 31.75 33.719 1 83.75 185 ARG B O 1
ATOM 6698 N N . CYS B 1 186 ? 10.797 33 32.125 1 84.62 186 CYS B N 1
ATOM 6699 C CA . CYS B 1 186 ? 9.828 31.969 31.781 1 84.62 186 CYS B CA 1
ATOM 6700 C C . CYS B 1 186 ? 10.523 30.703 31.281 1 84.62 186 CYS B C 1
ATOM 6702 O O . CYS B 1 186 ? 10.109 29.594 31.594 1 84.62 186 CYS B O 1
ATOM 6704 N N . THR B 1 187 ? 11.508 30.891 30.516 1 83.06 187 THR B N 1
ATOM 6705 C CA . THR B 1 187 ? 12.258 29.766 29.984 1 83.06 187 THR B CA 1
ATOM 6706 C C . THR B 1 187 ? 12.945 28.984 31.109 1 83.06 187 THR B C 1
ATOM 6708 O O . THR B 1 187 ? 12.945 27.75 31.109 1 83.06 187 THR B O 1
ATOM 6711 N N . ARG B 1 188 ? 13.477 29.688 32.031 1 79.81 188 ARG B N 1
ATOM 6712 C CA . ARG B 1 188 ? 14.133 29.062 33.156 1 79.81 188 ARG B CA 1
ATOM 6713 C C . ARG B 1 188 ? 13.133 28.25 34 1 79.81 188 ARG B C 1
ATOM 6715 O O . ARG B 1 188 ? 13.445 27.156 34.469 1 79.81 188 ARG B O 1
ATOM 6722 N N . GLU B 1 189 ? 12.062 28.859 34.188 1 80.31 189 GLU B N 1
ATOM 6723 C CA . GLU B 1 189 ? 11.031 28.156 34.969 1 80.31 189 GLU B CA 1
ATOM 6724 C C . GLU B 1 189 ? 10.617 26.859 34.25 1 80.31 189 GLU B C 1
ATOM 6726 O O . GLU B 1 189 ? 10.375 25.859 34.906 1 80.31 189 GLU B O 1
ATOM 6731 N N . ARG B 1 190 ? 10.539 26.922 33.031 1 82.38 190 ARG B N 1
ATOM 6732 C CA . ARG B 1 190 ? 10.164 25.734 32.281 1 82.38 190 ARG B CA 1
ATOM 6733 C C . ARG B 1 190 ? 11.242 24.656 32.375 1 82.38 190 ARG B C 1
ATOM 6735 O O . ARG B 1 190 ? 10.93 23.469 32.5 1 82.38 190 ARG B O 1
ATOM 6742 N N . TYR B 1 191 ? 12.414 25.062 32.312 1 78.81 191 TYR B N 1
ATOM 6743 C CA . TYR B 1 191 ? 13.516 24.109 32.438 1 78.81 191 TYR B CA 1
ATOM 6744 C C . TYR B 1 191 ? 13.5 23.453 33.812 1 78.81 191 TYR B C 1
ATOM 6746 O O . TYR B 1 191 ? 13.805 22.266 33.938 1 78.81 191 TYR B O 1
ATOM 6754 N N . LYS B 1 192 ? 13.109 24.25 34.781 1 78.38 192 LYS B N 1
ATOM 6755 C CA . LYS B 1 192 ? 12.977 23.688 36.125 1 78.38 192 LYS B CA 1
ATOM 6756 C C . LYS B 1 192 ? 11.898 22.609 36.156 1 78.38 192 LYS B C 1
ATOM 6758 O O . LYS B 1 192 ? 12.078 21.562 36.812 1 78.38 192 LYS B O 1
ATOM 6763 N N . ILE B 1 193 ? 10.906 22.891 35.531 1 80.5 193 ILE B N 1
ATOM 6764 C CA . ILE B 1 193 ? 9.812 21.938 35.5 1 80.5 193 ILE B CA 1
ATOM 6765 C C . ILE B 1 193 ? 10.273 20.656 34.812 1 80.5 193 ILE B C 1
ATOM 6767 O O . ILE B 1 193 ? 10.008 19.547 35.281 1 80.5 193 ILE B O 1
ATOM 6771 N N . PHE B 1 194 ? 10.992 20.766 33.688 1 81.5 194 PHE B N 1
ATOM 6772 C CA . PHE B 1 194 ? 11.453 19.609 32.938 1 81.5 194 PHE B CA 1
ATOM 6773 C C . PHE B 1 194 ? 12.438 18.781 33.75 1 81.5 194 PHE B C 1
ATOM 6775 O O . PHE B 1 194 ? 12.344 17.547 33.812 1 81.5 194 PHE B O 1
ATOM 6782 N N . LEU B 1 195 ? 13.297 19.406 34.375 1 78.81 195 LEU B N 1
ATOM 6783 C CA . LEU B 1 195 ? 14.266 18.719 35.219 1 78.81 195 LEU B CA 1
ATOM 6784 C C . LEU B 1 195 ? 13.586 18.078 36.438 1 78.81 195 LEU B C 1
ATOM 6786 O O . LEU B 1 195 ? 13.977 16.984 36.875 1 78.81 195 LEU B O 1
ATOM 6790 N N . GLY B 1 196 ? 12.656 18.844 36.938 1 79.69 196 GLY B N 1
ATOM 6791 C CA . GLY B 1 196 ? 11.883 18.297 38.062 1 79.69 196 GLY B CA 1
ATOM 6792 C C . GLY B 1 196 ? 11.164 17.016 37.688 1 79.69 196 GLY B C 1
ATOM 6793 O O . GLY B 1 196 ? 11.086 16.078 38.5 1 79.69 196 GLY B O 1
ATOM 6794 N N . ARG B 1 197 ? 10.711 16.938 36.562 1 81.38 197 ARG B N 1
ATOM 6795 C CA . ARG B 1 197 ? 10.031 15.742 36.094 1 81.38 197 ARG B CA 1
ATOM 6796 C C . ARG B 1 197 ? 10.992 14.562 36 1 81.38 197 ARG B C 1
ATOM 6798 O O . ARG B 1 197 ? 10.648 13.438 36.344 1 81.38 197 ARG B O 1
ATOM 6805 N N . ILE B 1 198 ? 12.141 14.805 35.406 1 79.94 198 ILE B N 1
ATOM 6806 C CA . ILE B 1 198 ? 13.156 13.766 35.312 1 79.94 198 ILE B CA 1
ATOM 6807 C C . ILE B 1 198 ? 13.539 13.281 36.719 1 79.94 198 ILE B C 1
ATOM 6809 O O . ILE B 1 198 ? 13.688 12.078 36.938 1 79.94 198 ILE B O 1
ATOM 6813 N N . LEU B 1 199 ? 13.633 14.203 37.594 1 81.75 199 LEU B N 1
ATOM 6814 C CA . LEU B 1 199 ? 13.992 13.898 38.969 1 81.75 199 LEU B CA 1
ATOM 6815 C C . LEU B 1 199 ? 12.969 12.969 39.594 1 81.75 199 LEU B C 1
ATOM 6817 O O . LEU B 1 199 ? 13.336 11.969 40.219 1 81.75 199 LEU B O 1
ATOM 6821 N N . CYS B 1 200 ? 11.805 13.297 39.375 1 82.56 200 CYS B N 1
ATOM 6822 C CA . CYS B 1 200 ? 10.734 12.523 40 1 82.56 200 CYS B CA 1
ATOM 6823 C C . CYS B 1 200 ? 10.617 11.141 39.344 1 82.56 200 CYS B C 1
ATOM 6825 O O . CYS B 1 200 ? 10.273 10.172 40.031 1 82.56 200 CYS B O 1
ATOM 6827 N N . GLU B 1 201 ? 10.891 11.094 38.156 1 81.94 201 GLU B N 1
ATOM 6828 C CA . GLU B 1 201 ? 10.719 9.844 37.406 1 81.94 201 GLU B CA 1
ATOM 6829 C C . GLU B 1 201 ? 11.844 8.859 37.719 1 81.94 201 GLU B C 1
ATOM 6831 O O . GLU B 1 201 ? 11.617 7.648 37.781 1 81.94 201 GLU B O 1
ATOM 6836 N N . TRP B 1 202 ? 13.062 9.312 37.969 1 83.81 202 TRP B N 1
ATOM 6837 C CA . TRP B 1 202 ? 14.211 8.414 38 1 83.81 202 TRP B CA 1
ATOM 6838 C C . TRP B 1 202 ? 14.773 8.289 39.406 1 83.81 202 TRP B C 1
ATOM 6840 O O . TRP B 1 202 ? 15.562 7.383 39.688 1 83.81 202 TRP B O 1
ATOM 6850 N N . PHE B 1 203 ? 14.258 9.289 40.312 1 84.38 203 PHE B N 1
ATOM 6851 C CA . PHE B 1 203 ? 14.789 9.297 41.656 1 84.38 203 PHE B CA 1
ATOM 6852 C C . PHE B 1 203 ? 13.664 9.188 42.688 1 84.38 203 PHE B C 1
ATOM 6854 O O . PHE B 1 203 ? 13.016 10.188 43.031 1 84.38 203 PHE B O 1
ATOM 6861 N N . PRO B 1 204 ? 13.531 8.047 43.25 1 82.62 204 PRO B N 1
ATOM 6862 C CA . PRO B 1 204 ? 12.445 7.848 44.219 1 82.62 204 PRO B CA 1
ATOM 6863 C C . PRO B 1 204 ? 12.508 8.82 45.375 1 82.62 204 PRO B C 1
ATOM 6865 O O . PRO B 1 204 ? 11.477 9.195 45.938 1 82.62 204 PRO B O 1
ATOM 6868 N N . ALA B 1 205 ? 13.703 9.242 45.719 1 79.19 205 ALA B N 1
ATOM 6869 C CA . ALA B 1 205 ? 13.883 10.141 46.844 1 79.19 205 ALA B CA 1
ATOM 6870 C C . ALA B 1 205 ? 13.164 11.469 46.625 1 79.19 205 ALA B C 1
ATOM 6872 O O . ALA B 1 205 ? 12.859 12.18 47.594 1 79.19 205 ALA B O 1
ATOM 6873 N N . PHE B 1 206 ? 12.867 11.766 45.438 1 80.81 206 PHE B N 1
ATOM 6874 C CA . PHE B 1 206 ? 12.273 13.062 45.125 1 80.81 206 PHE B CA 1
ATOM 6875 C C . PHE B 1 206 ? 10.812 12.898 44.719 1 80.81 206 PHE B C 1
ATOM 6877 O O . PHE B 1 206 ? 10.227 13.797 44.125 1 80.81 206 PHE B O 1
ATOM 6884 N N . ASP B 1 207 ? 10.195 11.898 45.062 1 81.25 207 ASP B N 1
ATOM 6885 C CA . ASP B 1 207 ? 8.812 11.578 44.719 1 81.25 207 ASP B CA 1
ATOM 6886 C C . ASP B 1 207 ? 7.855 12.625 45.281 1 81.25 207 ASP B C 1
ATOM 6888 O O . ASP B 1 207 ? 6.766 12.828 44.719 1 81.25 207 ASP B O 1
ATOM 6892 N N . PHE B 1 208 ? 8.266 13.219 46.312 1 78 208 PHE B N 1
ATOM 6893 C CA . PHE B 1 208 ? 7.406 14.203 46.969 1 78 208 PHE B CA 1
ATOM 6894 C C . PHE B 1 208 ? 7.184 15.406 46.062 1 78 208 PHE B C 1
ATOM 6896 O O . PHE B 1 208 ? 6.211 16.141 46.219 1 78 208 PHE B O 1
ATOM 6903 N N . PHE B 1 209 ? 7.996 15.648 45 1 79.81 209 PHE B N 1
ATOM 6904 C CA . PHE B 1 209 ? 7.871 16.766 44.094 1 79.81 209 PHE B CA 1
ATOM 6905 C C . PHE B 1 209 ? 6.734 16.516 43.094 1 79.81 209 PHE B C 1
ATOM 6907 O O . PHE B 1 209 ? 6.262 17.453 42.438 1 79.81 209 PHE B O 1
ATOM 6914 N N . LYS B 1 210 ? 6.297 15.305 42.969 1 80 210 LYS B N 1
ATOM 6915 C CA . LYS B 1 210 ? 5.273 14.953 41.969 1 80 210 LYS B CA 1
ATOM 6916 C C . LYS B 1 210 ? 3.988 15.742 42.219 1 80 210 LYS B C 1
ATOM 6918 O O . LYS B 1 210 ? 3.27 16.078 41.281 1 80 210 LYS B O 1
ATOM 6923 N N . GLU B 1 211 ? 3.746 16 43.438 1 78.88 211 GLU B N 1
ATOM 6924 C CA . GLU B 1 211 ? 2.518 16.703 43.781 1 78.88 211 GLU B CA 1
ATOM 6925 C C . GLU B 1 211 ? 2.627 18.188 43.5 1 78.88 211 GLU B C 1
ATOM 6927 O O . GLU B 1 211 ? 1.615 18.875 43.281 1 78.88 211 GLU B O 1
ATOM 6932 N N . ILE B 1 212 ? 3.867 18.641 43.5 1 80.62 212 ILE B N 1
ATOM 6933 C CA . ILE B 1 212 ? 4.082 20.078 43.344 1 80.62 212 ILE B CA 1
ATOM 6934 C C . ILE B 1 212 ? 4.336 20.422 41.875 1 80.62 212 ILE B C 1
ATOM 6936 O O . ILE B 1 212 ? 4.012 21.516 41.406 1 80.62 212 ILE B O 1
ATOM 6940 N N . LEU B 1 213 ? 4.848 19.562 41.156 1 82.06 213 LEU B N 1
ATOM 6941 C CA . LEU B 1 213 ? 5.184 19.812 39.75 1 82.06 213 LEU B CA 1
ATOM 6942 C C . LEU B 1 213 ? 3.936 19.766 38.875 1 82.06 213 LEU B C 1
ATOM 6944 O O . LEU B 1 213 ? 3.17 18.812 38.906 1 82.06 213 LEU B O 1
ATOM 6948 N N . PRO B 1 214 ? 3.715 20.875 38.188 1 80.38 214 PRO B N 1
ATOM 6949 C CA . PRO B 1 214 ? 2.539 20.875 37.312 1 80.38 214 PRO B CA 1
ATOM 6950 C C . PRO B 1 214 ? 2.633 19.812 36.188 1 80.38 214 PRO B C 1
ATOM 6952 O O . PRO B 1 214 ? 3.705 19.609 35.625 1 80.38 214 PRO B O 1
ATOM 6955 N N . SER B 1 215 ? 1.56 19.172 36 1 76.81 215 SER B N 1
ATOM 6956 C CA . SER B 1 215 ? 1.511 18.156 34.969 1 76.81 215 SER B CA 1
ATOM 6957 C C . SER B 1 215 ? 1.562 18.812 33.562 1 76.81 215 SER B C 1
ATOM 6959 O O . SER B 1 215 ? 1.964 18.172 32.594 1 76.81 215 SER B O 1
ATOM 6961 N N . ARG B 1 216 ? 1.096 20.047 33.594 1 82.69 216 ARG B N 1
ATOM 6962 C CA . ARG B 1 216 ? 1.085 20.781 32.344 1 82.69 216 ARG B CA 1
ATOM 6963 C C . ARG B 1 216 ? 1.663 22.188 32.5 1 82.69 216 ARG B C 1
ATOM 6965 O O . ARG B 1 216 ? 1.562 22.781 33.594 1 82.69 216 ARG B O 1
ATOM 6972 N N . THR B 1 217 ? 2.312 22.641 31.453 1 83.94 217 THR B N 1
ATOM 6973 C CA . THR B 1 217 ? 2.832 24 31.516 1 83.94 217 THR B CA 1
ATOM 6974 C C . THR B 1 217 ? 1.739 25.016 31.188 1 83.94 217 THR B C 1
ATOM 6976 O O . THR B 1 217 ? 0.902 24.766 30.312 1 83.94 217 THR B O 1
ATOM 6979 N N . PRO B 1 218 ? 1.771 26.047 31.812 1 81.38 218 PRO B N 1
ATOM 6980 C CA . PRO B 1 218 ? 0.713 27.047 31.641 1 81.38 218 PRO B CA 1
ATOM 6981 C C . PRO B 1 218 ? 0.719 27.672 30.25 1 81.38 218 PRO B C 1
ATOM 6983 O O . PRO B 1 218 ? 1.788 27.922 29.688 1 81.38 218 PRO B O 1
ATOM 6986 N N . CYS B 1 219 ? -0.44 27.969 29.719 1 88.06 219 CYS B N 1
ATOM 6987 C CA . CYS B 1 219 ? -0.681 28.656 28.453 1 88.06 219 CYS B CA 1
ATOM 6988 C C . CYS B 1 219 ? -1.775 29.703 28.609 1 88.06 219 CYS B C 1
ATOM 6990 O O . CYS B 1 219 ? -2.818 29.438 29.219 1 88.06 219 CYS B O 1
ATOM 6992 N N . GLN B 1 220 ? -1.484 30.859 28.172 1 90 220 GLN B N 1
ATOM 6993 C CA . GLN B 1 220 ? -2.406 31.984 28.266 1 90 220 GLN B CA 1
ATOM 6994 C C . GLN B 1 220 ? -3.791 31.609 27.75 1 90 220 GLN B C 1
ATOM 6996 O O . GLN B 1 220 ? -4.805 32 28.344 1 90 220 GLN B O 1
ATOM 7001 N N . TYR B 1 221 ? -3.936 30.938 26.703 1 94.94 221 TYR B N 1
ATOM 7002 C CA . TYR B 1 221 ? -5.199 30.547 26.078 1 94.94 221 TYR B CA 1
ATOM 7003 C C . TYR B 1 221 ? -5.406 29.047 26.156 1 94.94 221 TYR B C 1
ATOM 7005 O O . TYR B 1 221 ? -5.777 28.422 25.156 1 94.94 221 TYR B O 1
ATOM 7013 N N . GLN B 1 222 ? -5.152 28.5 27.281 1 92.12 222 GLN B N 1
ATOM 7014 C CA . GLN B 1 222 ? -5.211 27.062 27.484 1 92.12 222 GLN B CA 1
ATOM 7015 C C . GLN B 1 222 ? -6.598 26.516 27.156 1 92.12 222 GLN B C 1
ATOM 7017 O O . GLN B 1 222 ? -6.723 25.469 26.531 1 92.12 222 GLN B O 1
ATOM 7022 N N . LEU B 1 223 ? -7.652 27.172 27.547 1 93.44 223 LEU B N 1
ATOM 7023 C CA . LEU B 1 223 ? -9.016 26.703 27.312 1 93.44 223 LEU B CA 1
ATOM 7024 C C . LEU B 1 223 ? -9.336 26.672 25.828 1 93.44 223 LEU B C 1
ATOM 7026 O O . LEU B 1 223 ? -9.859 25.672 25.328 1 93.44 223 LEU B O 1
ATOM 7030 N N . GLU B 1 224 ? -9.016 27.75 25.125 1 94.69 224 GLU B N 1
ATOM 7031 C CA . GLU B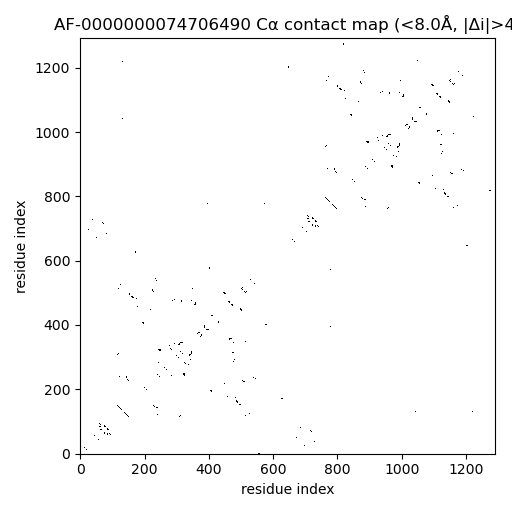 1 224 ? -9.297 27.828 23.688 1 94.69 224 GLU B CA 1
ATOM 7032 C C . GLU B 1 224 ? -8.5 26.781 22.906 1 94.69 224 GLU B C 1
ATOM 7034 O O . GLU B 1 224 ? -9.023 26.156 21.984 1 94.69 224 GLU B O 1
ATOM 7039 N N . MET B 1 225 ? -7.32 26.609 23.391 1 95.19 225 MET B N 1
ATOM 7040 C CA . MET B 1 225 ? -6.414 25.75 22.641 1 95.19 225 MET B CA 1
ATOM 7041 C C . MET B 1 225 ? -6.777 24.281 22.844 1 95.19 225 MET B C 1
ATOM 7043 O O . MET B 1 225 ? -6.336 23.422 22.078 1 95.19 225 MET B O 1
ATOM 7047 N N . ASN B 1 226 ? -7.641 24.016 23.812 1 93.88 226 ASN B N 1
ATOM 7048 C CA . ASN B 1 226 ? -8.102 22.656 24.094 1 93.88 226 ASN B CA 1
ATOM 7049 C C . ASN B 1 226 ? -9.227 22.25 23.141 1 93.88 226 ASN B C 1
ATOM 7051 O O . ASN B 1 226 ? -9.547 21.062 23.031 1 93.88 226 ASN B O 1
ATOM 7055 N N . PHE B 1 227 ? -9.766 23.172 22.484 1 93.81 227 PHE B N 1
ATOM 7056 C CA . PHE B 1 227 ? -10.852 22.859 21.562 1 93.81 227 PHE B CA 1
ATOM 7057 C C . PHE B 1 227 ? -10.32 22.219 20.281 1 93.81 227 PHE B C 1
ATOM 7059 O O . PHE B 1 227 ? -9.219 22.547 19.844 1 93.81 227 PHE B O 1
ATOM 7066 N N . LYS B 1 228 ? -11.117 21.375 19.766 1 91.31 228 LYS B N 1
ATOM 7067 C CA . LYS B 1 228 ? -10.789 20.797 18.469 1 91.31 228 LYS B CA 1
ATOM 7068 C C . LYS B 1 228 ? -10.727 21.859 17.375 1 91.31 228 LYS B C 1
ATOM 7070 O O . LYS B 1 228 ? -11.57 22.766 17.328 1 91.31 228 LYS B O 1
ATOM 7075 N N . SER B 1 229 ? -9.703 21.812 16.594 1 94.25 229 SER B N 1
ATOM 7076 C CA . SER B 1 229 ? -9.562 22.766 15.492 1 94.25 229 SER B CA 1
ATOM 7077 C C . SER B 1 229 ? -10.562 22.484 14.383 1 94.25 229 SER B C 1
ATOM 7079 O O . SER B 1 229 ? -10.836 21.328 14.07 1 94.25 229 SER B O 1
ATOM 7081 N N . ALA B 1 230 ? -11.117 23.5 13.82 1 92.81 230 ALA B N 1
ATOM 7082 C CA . ALA B 1 230 ? -11.953 23.391 12.625 1 92.81 230 ALA B CA 1
ATOM 7083 C C . ALA B 1 230 ? -11.102 23.453 11.359 1 92.81 230 ALA B C 1
ATOM 7085 O O . ALA B 1 230 ? -10.391 24.438 11.133 1 92.81 230 ALA B O 1
ATOM 7086 N N . VAL B 1 231 ? -11.156 22.406 10.617 1 92.88 231 VAL B N 1
ATOM 7087 C CA . VAL B 1 231 ? -10.312 22.297 9.438 1 92.88 231 VAL B CA 1
ATOM 7088 C C . VAL B 1 231 ? -11.172 22.031 8.203 1 92.88 231 VAL B C 1
ATOM 7090 O O . VAL B 1 231 ? -12.109 21.234 8.258 1 92.88 231 VAL B O 1
ATOM 7093 N N . VAL B 1 232 ? -10.945 22.766 7.125 1 92.5 232 VAL B N 1
ATOM 7094 C CA . VAL B 1 232 ? -11.602 22.547 5.836 1 92.5 232 VAL B CA 1
ATOM 7095 C C . VAL B 1 232 ? -10.555 22.203 4.777 1 92.5 232 VAL B C 1
ATOM 7097 O O . VAL B 1 232 ? -9.68 23.031 4.477 1 92.5 232 VAL B O 1
ATOM 7100 N N . THR B 1 233 ? -10.68 21.047 4.273 1 90.94 233 THR B N 1
ATOM 7101 C CA . THR B 1 233 ? -9.742 20.625 3.234 1 90.94 233 THR B CA 1
ATOM 7102 C C . THR B 1 233 ? -10.164 21.188 1.876 1 90.94 233 THR B C 1
ATOM 7104 O O . THR B 1 233 ? -11.328 21.062 1.479 1 90.94 233 THR B O 1
ATOM 7107 N N . LEU B 1 234 ? -9.211 21.797 1.184 1 94.62 234 LEU B N 1
ATOM 7108 C CA . LEU B 1 234 ? -9.469 22.328 -0.145 1 94.62 234 LEU B CA 1
ATOM 7109 C C . LEU B 1 234 ? -9.094 21.328 -1.228 1 94.62 234 LEU B C 1
ATOM 7111 O O . LEU B 1 234 ? -8.375 20.359 -0.962 1 94.62 234 LEU B O 1
ATOM 7115 N N . PRO B 1 235 ? -9.672 21.516 -2.406 1 92.81 235 PRO B N 1
ATOM 7116 C CA . PRO B 1 235 ? -9.336 20.609 -3.5 1 92.81 235 PRO B CA 1
ATOM 7117 C C . PRO B 1 235 ? -7.852 20.641 -3.869 1 92.81 235 PRO B C 1
ATOM 7119 O O . PRO B 1 235 ? -7.23 21.703 -3.828 1 92.81 235 PRO B O 1
ATOM 7122 N N . VAL B 1 236 ? -7.359 19.516 -4.293 1 94.69 236 VAL B N 1
ATOM 7123 C CA . VAL B 1 236 ? -5.973 19.422 -4.738 1 94.69 236 VAL B CA 1
ATOM 7124 C C . VAL B 1 236 ? -5.793 20.172 -6.051 1 94.69 236 VAL B C 1
ATOM 7126 O O . VAL B 1 236 ? -6.621 20.062 -6.961 1 94.69 236 VAL B O 1
ATOM 7129 N N . LEU B 1 237 ? -4.812 21.016 -6.102 1 95.06 237 LEU B N 1
ATOM 7130 C CA . LEU B 1 237 ? -4.484 21.719 -7.332 1 95.06 237 LEU B CA 1
ATOM 7131 C C . LEU B 1 237 ? -3.367 21 -8.086 1 95.06 237 LEU B C 1
ATOM 7133 O O . LEU B 1 237 ? -2.25 20.875 -7.582 1 95.06 237 LEU B O 1
ATOM 7137 N N . LEU B 1 238 ? -3.717 20.531 -9.289 1 93.25 238 LEU B N 1
ATOM 7138 C CA . LEU B 1 238 ? -2.771 19.75 -10.086 1 93.25 238 LEU B CA 1
ATOM 7139 C C . LEU B 1 238 ? -1.728 20.656 -10.727 1 93.25 238 LEU B C 1
ATOM 7141 O O . LEU B 1 238 ? -1.657 20.766 -11.953 1 93.25 238 LEU B O 1
ATOM 7145 N N . LYS B 1 239 ? -0.966 21.297 -9.883 1 93.69 239 LYS B N 1
ATOM 7146 C CA . LYS B 1 239 ? 0.117 22.203 -10.227 1 93.69 239 LYS B CA 1
ATOM 7147 C C . LYS B 1 239 ? 1.412 21.812 -9.523 1 93.69 239 LYS B C 1
ATOM 7149 O O . LYS B 1 239 ? 1.385 21.328 -8.391 1 93.69 239 LYS B O 1
ATOM 7154 N N . ASP B 1 240 ? 2.5 22.016 -10.227 1 90.06 240 ASP B N 1
ATOM 7155 C CA . ASP B 1 240 ? 3.814 21.688 -9.688 1 90.06 240 ASP B CA 1
ATOM 7156 C C . ASP B 1 240 ? 4.395 22.859 -8.898 1 90.06 240 ASP B C 1
ATOM 7158 O O . ASP B 1 240 ? 4.668 23.922 -9.477 1 90.06 240 ASP B O 1
ATOM 7162 N N . GLU B 1 241 ? 4.605 22.688 -7.684 1 88.88 241 GLU B N 1
ATOM 7163 C CA . GLU B 1 241 ? 5.098 23.75 -6.816 1 88.88 241 GLU B CA 1
ATOM 7164 C C . GLU B 1 241 ? 6.512 24.172 -7.203 1 88.88 241 GLU B C 1
ATOM 7166 O O . GLU B 1 241 ? 6.969 25.25 -6.836 1 88.88 241 GLU B O 1
ATOM 7171 N N . LYS B 1 242 ? 7.215 23.391 -7.973 1 84.88 242 LYS B N 1
ATOM 7172 C CA . LYS B 1 242 ? 8.586 23.688 -8.367 1 84.88 242 LYS B CA 1
ATOM 7173 C C . LYS B 1 242 ? 8.617 24.703 -9.508 1 84.88 242 LYS B C 1
ATOM 7175 O O . LYS B 1 242 ? 9.656 25.312 -9.773 1 84.88 242 LYS B O 1
ATOM 7180 N N . LYS B 1 243 ? 7.523 24.812 -10.094 1 87.81 243 LYS B N 1
ATOM 7181 C CA . LYS B 1 243 ? 7.418 25.766 -11.188 1 87.81 243 LYS B CA 1
ATOM 7182 C C . LYS B 1 243 ? 6.695 27.031 -10.75 1 87.81 243 LYS B C 1
ATOM 7184 O O . LYS B 1 243 ? 5.535 26.984 -10.344 1 87.81 243 LYS B O 1
ATOM 7189 N N . TYR B 1 244 ? 7.336 28.141 -10.945 1 86.69 244 TYR B N 1
ATOM 7190 C CA . TYR B 1 244 ? 6.781 29.406 -10.492 1 86.69 244 TYR B CA 1
ATOM 7191 C C . TYR B 1 244 ? 5.484 29.734 -11.234 1 86.69 244 TYR B C 1
ATOM 7193 O O . TYR B 1 244 ? 4.547 30.281 -10.641 1 86.69 244 TYR B O 1
ATOM 7201 N N . ALA B 1 245 ? 5.484 29.375 -12.523 1 85.56 245 ALA B N 1
ATOM 7202 C CA . ALA B 1 245 ? 4.262 29.625 -13.281 1 85.56 245 ALA B CA 1
ATOM 7203 C C . ALA B 1 245 ? 3.076 28.891 -12.68 1 85.56 245 ALA B C 1
ATOM 7205 O O . ALA B 1 245 ? 1.98 29.438 -12.562 1 85.56 245 ALA B O 1
ATOM 7206 N N . ASP B 1 246 ? 3.314 27.672 -12.234 1 91 246 ASP B N 1
ATOM 7207 C CA . ASP B 1 246 ? 2.268 26.875 -11.617 1 91 246 ASP B CA 1
ATOM 7208 C C . ASP B 1 246 ? 1.897 27.406 -10.242 1 91 246 ASP B C 1
ATOM 7210 O O . ASP B 1 246 ? 0.729 27.375 -9.852 1 91 246 ASP B O 1
ATOM 7214 N N . LEU B 1 247 ? 2.873 27.891 -9.578 1 92.31 247 LEU B N 1
ATOM 7215 C CA . LEU B 1 247 ? 2.604 28.406 -8.242 1 92.31 247 LEU B CA 1
ATOM 7216 C C . LEU B 1 247 ? 1.784 29.688 -8.305 1 92.31 247 LEU B C 1
ATOM 7218 O O . LEU B 1 247 ? 0.975 29.969 -7.414 1 92.31 247 LEU B O 1
ATOM 7222 N N . VAL B 1 248 ? 2.004 30.484 -9.32 1 92.19 248 VAL B N 1
ATOM 7223 C CA . VAL B 1 248 ? 1.182 31.672 -9.508 1 92.19 248 VAL B CA 1
ATOM 7224 C C . VAL B 1 248 ? -0.276 31.266 -9.711 1 92.19 248 VAL B C 1
ATOM 7226 O O . VAL B 1 248 ? -1.184 31.891 -9.148 1 92.19 248 VAL B O 1
ATOM 7229 N N . ASP B 1 249 ? -0.434 30.203 -10.445 1 92.75 249 ASP B N 1
ATOM 7230 C CA . ASP B 1 249 ? -1.783 29.688 -10.648 1 92.75 249 ASP B CA 1
ATOM 7231 C C . ASP B 1 249 ? -2.408 29.25 -9.328 1 92.75 249 ASP B C 1
ATOM 7233 O O . ASP B 1 249 ? -3.605 29.438 -9.109 1 92.75 249 ASP B O 1
ATOM 7237 N N . VAL B 1 250 ? -1.606 28.594 -8.523 1 95 250 VAL B N 1
ATOM 7238 C CA . VAL B 1 250 ? -2.078 28.141 -7.219 1 95 250 VAL B CA 1
ATOM 7239 C C . VAL B 1 250 ? -2.521 29.328 -6.379 1 95 250 VAL B C 1
ATOM 7241 O O . VAL B 1 250 ? -3.605 29.312 -5.789 1 95 250 VAL B O 1
ATOM 7244 N N . LEU B 1 251 ? -1.676 30.391 -6.352 1 95.25 251 LEU B N 1
ATOM 7245 C CA . LEU B 1 251 ? -1.993 31.578 -5.57 1 95.25 251 LEU B CA 1
ATOM 7246 C C . LEU B 1 251 ? -3.24 32.281 -6.117 1 95.25 251 LEU B C 1
ATOM 7248 O O . LEU B 1 251 ? -4.062 32.781 -5.348 1 95.25 251 LEU B O 1
ATOM 7252 N N . ASP B 1 252 ? -3.395 32.281 -7.473 1 93.81 252 ASP B N 1
ATOM 7253 C CA . ASP B 1 252 ? -4.598 32.844 -8.086 1 93.81 252 ASP B CA 1
ATOM 7254 C C . ASP B 1 252 ? -5.848 32.094 -7.609 1 93.81 252 ASP B C 1
ATOM 7256 O O . ASP B 1 252 ? -6.867 32.719 -7.305 1 93.81 252 ASP B O 1
ATOM 7260 N N . GLN B 1 253 ? -5.672 30.844 -7.574 1 93.62 253 GLN B N 1
ATOM 7261 C CA . GLN B 1 253 ? -6.812 30.031 -7.148 1 93.62 253 GLN B CA 1
ATOM 7262 C C . GLN B 1 253 ? -7.125 30.266 -5.672 1 93.62 253 GLN B C 1
ATOM 7264 O O . GLN B 1 253 ? -8.297 30.312 -5.285 1 93.62 253 GLN B O 1
ATOM 7269 N N . LEU B 1 254 ? -6.137 30.328 -4.82 1 95.75 254 LEU B N 1
ATOM 7270 C CA . LEU B 1 254 ? -6.348 30.594 -3.4 1 95.75 254 LEU B CA 1
ATOM 7271 C C . LEU B 1 254 ? -7.012 31.953 -3.188 1 95.75 254 LEU B C 1
ATOM 7273 O O . LEU B 1 254 ? -7.934 32.062 -2.379 1 95.75 254 LEU B O 1
ATOM 7277 N N . GLU B 1 255 ? -6.504 32.938 -3.939 1 94.31 255 GLU B N 1
ATOM 7278 C CA . GLU B 1 255 ? -7.098 34.281 -3.893 1 94.31 255 GLU B CA 1
ATOM 7279 C C . GLU B 1 255 ? -8.57 34.25 -4.285 1 94.31 255 GLU B C 1
ATOM 7281 O O . GLU B 1 255 ? -9.406 34.875 -3.65 1 94.31 255 GLU B O 1
ATOM 7286 N N . ALA B 1 256 ? -8.836 33.469 -5.293 1 92.25 256 ALA B N 1
ATOM 7287 C CA . ALA B 1 256 ? -10.219 33.344 -5.758 1 92.25 256 ALA B CA 1
ATOM 7288 C C . ALA B 1 256 ? -11.086 32.688 -4.691 1 92.25 256 ALA B C 1
ATOM 7290 O O . ALA B 1 256 ? -12.227 33.094 -4.469 1 92.25 256 ALA B O 1
ATOM 7291 N N . TRP B 1 257 ? -10.602 31.656 -4.043 1 93.81 257 TRP B N 1
ATOM 7292 C CA . TRP B 1 257 ? -11.367 30.953 -3.014 1 93.81 257 TRP B CA 1
ATOM 7293 C C . TRP B 1 257 ? -11.594 31.859 -1.804 1 93.81 257 TRP B C 1
ATOM 7295 O O . TRP B 1 257 ? -12.672 31.844 -1.202 1 93.81 257 TRP B O 1
ATOM 7305 N N . VAL B 1 258 ? -10.555 32.594 -1.427 1 94.88 258 VAL B N 1
ATOM 7306 C CA . VAL B 1 258 ? -10.688 33.531 -0.311 1 94.88 258 VAL B CA 1
ATOM 7307 C C . VAL B 1 258 ? -11.789 34.531 -0.612 1 94.88 258 VAL B C 1
ATOM 7309 O O . VAL B 1 258 ? -12.664 34.781 0.222 1 94.88 258 VAL B O 1
ATOM 7312 N N . ARG B 1 259 ? -11.758 35.094 -1.771 1 93.12 259 ARG B N 1
ATOM 7313 C CA . ARG B 1 259 ? -12.781 36.062 -2.17 1 93.12 259 ARG B CA 1
ATOM 7314 C C . ARG B 1 259 ? -14.164 35.406 -2.162 1 93.12 259 ARG B C 1
ATOM 7316 O O . ARG B 1 259 ? -15.141 36.031 -1.742 1 93.12 259 ARG B O 1
ATOM 7323 N N . GLU B 1 260 ? -14.219 34.25 -2.645 1 92.94 260 GLU B N 1
ATOM 7324 C CA . GLU B 1 260 ? -15.492 33.531 -2.678 1 92.94 260 GLU B CA 1
ATOM 7325 C C . GLU B 1 260 ? -16.031 33.312 -1.27 1 92.94 260 GLU B C 1
ATOM 7327 O O . GLU B 1 260 ? -17.234 33.438 -1.024 1 92.94 260 GLU B O 1
ATOM 7332 N N . ILE B 1 261 ? -15.195 32.906 -0.37 1 94.75 261 ILE B N 1
ATOM 7333 C CA . ILE B 1 261 ? -15.586 32.656 1.011 1 94.75 261 ILE B CA 1
ATOM 7334 C C . ILE B 1 261 ? -16.141 33.938 1.635 1 94.75 261 ILE B C 1
ATOM 7336 O O . ILE B 1 261 ? -17.188 33.906 2.266 1 94.75 261 ILE B O 1
ATOM 7340 N N . TYR B 1 262 ? -15.469 35.031 1.408 1 94.94 262 TYR B N 1
ATOM 7341 C CA . TYR B 1 262 ? -15.891 36.312 1.979 1 94.94 262 TYR B CA 1
ATOM 7342 C C . TYR B 1 262 ? -17.156 36.844 1.299 1 94.94 262 TYR B C 1
ATOM 7344 O O . TYR B 1 262 ? -18.031 37.406 1.95 1 94.94 262 TYR B O 1
ATOM 7352 N N . ALA B 1 263 ? -17.25 36.594 0.009 1 93.31 263 ALA B N 1
ATOM 7353 C CA . ALA B 1 263 ? -18.438 37.031 -0.722 1 93.31 263 ALA B CA 1
ATOM 7354 C C . ALA B 1 263 ? -19.672 36.25 -0.256 1 93.31 263 ALA B C 1
ATOM 7356 O O . ALA B 1 263 ? -20.719 36.844 0.015 1 93.31 263 ALA B O 1
ATOM 7357 N N . LYS B 1 264 ? -19.547 35.031 -0.141 1 92.94 264 LYS B N 1
ATOM 7358 C CA . LYS B 1 264 ? -20.672 34.188 0.272 1 92.94 264 LYS B CA 1
ATOM 7359 C C . LYS B 1 264 ? -21.047 34.469 1.726 1 92.94 264 LYS B C 1
ATOM 7361 O O . LYS B 1 264 ? -22.172 34.156 2.141 1 92.94 264 LYS B O 1
ATOM 7366 N N . SER B 1 265 ? -20.062 34.938 2.465 1 93.56 265 SER B N 1
ATOM 7367 C CA . SER B 1 265 ? -20.344 35.281 3.855 1 93.56 265 SER B CA 1
ATOM 7368 C C . SER B 1 265 ? -21 36.656 3.965 1 93.56 265 SER B C 1
ATOM 7370 O O . SER B 1 265 ? -21.375 37.094 5.059 1 93.56 265 SER B O 1
ATOM 7372 N N . GLY B 1 266 ? -21.125 37.375 2.922 1 90.19 266 GLY B N 1
ATOM 7373 C CA . GLY B 1 266 ? -21.75 38.688 2.896 1 90.19 266 GLY B CA 1
ATOM 7374 C C . GLY B 1 266 ? -20.797 39.812 3.254 1 90.19 266 GLY B C 1
ATOM 7375 O O . GLY B 1 266 ? -21.234 40.938 3.568 1 90.19 266 GLY B O 1
ATOM 7376 N N . LEU B 1 267 ? -19.531 39.562 3.201 1 89 267 LEU B N 1
ATOM 7377 C CA . LEU B 1 267 ? -18.562 40.531 3.684 1 89 267 LEU B CA 1
ATOM 7378 C C . LEU B 1 267 ? -17.922 41.312 2.521 1 89 267 LEU B C 1
ATOM 7380 O O . LEU B 1 267 ? -17.219 42.281 2.729 1 89 267 LEU B O 1
ATOM 7384 N N . CYS B 1 268 ? -18.078 40.844 1.363 1 86.56 268 CYS B N 1
ATOM 7385 C CA . CYS B 1 268 ? -17.625 41.562 0.193 1 86.56 268 CYS B CA 1
ATOM 7386 C C . CYS B 1 268 ? -18.469 41.25 -1.027 1 86.56 268 CYS B C 1
ATOM 7388 O O . CYS B 1 268 ? -19.281 40.312 -0.997 1 86.56 268 CYS B O 1
ATOM 7390 N N . VAL B 1 269 ? -18.328 42.062 -2.111 1 79.5 269 VAL B N 1
ATOM 7391 C CA . VAL B 1 269 ? -19.062 41.844 -3.352 1 79.5 269 VAL B CA 1
ATOM 7392 C C . VAL B 1 269 ? -18.422 40.688 -4.129 1 79.5 269 VAL B C 1
ATOM 7394 O O . VAL B 1 269 ? -17.203 40.562 -4.168 1 79.5 269 VAL B O 1
ATOM 7397 N N . PRO B 1 270 ? -19.312 39.75 -4.578 1 76.5 270 PRO B N 1
ATOM 7398 C CA . PRO B 1 270 ? -18.781 38.656 -5.371 1 76.5 270 PRO B CA 1
ATOM 7399 C C . PRO B 1 270 ? -18 39.125 -6.594 1 76.5 270 PRO B C 1
ATOM 7401 O O . PRO B 1 270 ? -18.219 40.219 -7.09 1 76.5 270 PRO B O 1
ATOM 7404 N N . LEU B 1 271 ? -16.953 38.281 -6.82 1 67.25 271 LEU B N 1
ATOM 7405 C CA . LEU B 1 271 ? -16.172 38.594 -8.016 1 67.25 271 LEU B CA 1
ATOM 7406 C C . LEU B 1 271 ? -17.062 38.594 -9.258 1 67.25 271 LEU B C 1
ATOM 7408 O O . LEU B 1 271 ? -17.984 37.812 -9.359 1 67.25 271 LEU B O 1
ATOM 7412 N N . GLU B 1 272 ? -16.922 39.75 -10.07 1 59.41 272 GLU B N 1
ATOM 7413 C CA . GLU B 1 272 ? -17.625 39.719 -11.352 1 59.41 272 GLU B CA 1
ATOM 7414 C C . GLU B 1 272 ? -17.266 38.5 -12.18 1 59.41 272 GLU B C 1
ATOM 7416 O O . GLU B 1 272 ? -16.109 38.031 -12.141 1 59.41 272 GLU B O 1
ATOM 7421 N N . GLU B 1 273 ? -18.188 37.781 -12.625 1 59.78 273 GLU B N 1
ATOM 7422 C CA . GLU B 1 273 ? -18.016 36.656 -13.547 1 59.78 273 GLU B CA 1
ATOM 7423 C C . GLU B 1 273 ? -17.062 37 -14.68 1 59.78 273 GLU B C 1
ATOM 7425 O O . GLU B 1 273 ? -17.156 38.094 -15.273 1 59.78 273 GLU B O 1
ATOM 7430 N N . GLY B 1 274 ? -15.836 36.312 -14.859 1 58.28 274 GLY B N 1
ATOM 7431 C CA . GLY B 1 274 ? -14.977 36.5 -16.016 1 58.28 274 GLY B CA 1
ATOM 7432 C C . GLY B 1 274 ? -13.633 37.125 -15.664 1 58.28 274 GLY B C 1
ATOM 7433 O O . GLY B 1 274 ? -12.961 37.688 -16.531 1 58.28 274 GLY B O 1
ATOM 7434 N N . HIS B 1 275 ? -13.336 37.312 -14.383 1 60.34 275 HIS B N 1
ATOM 7435 C CA . HIS B 1 275 ? -12.031 37.875 -14.078 1 60.34 275 HIS B CA 1
ATOM 7436 C C . HIS B 1 275 ? -10.914 37 -14.625 1 60.34 275 HIS B C 1
ATOM 7438 O O . HIS B 1 275 ? -10.898 35.781 -14.398 1 60.34 275 HIS B O 1
ATOM 7444 N N . VAL B 1 276 ? -10.227 37.594 -15.656 1 59.97 276 VAL B N 1
ATOM 7445 C CA . VAL B 1 276 ? -9.086 36.906 -16.25 1 59.97 276 VAL B CA 1
ATOM 7446 C C . VAL B 1 276 ? -7.805 37.312 -15.523 1 59.97 276 VAL B C 1
ATOM 7448 O O . VAL B 1 276 ? -7.449 38.469 -15.484 1 59.97 276 VAL B O 1
ATOM 7451 N N . SER B 1 277 ? -7.227 36.375 -14.648 1 63 277 SER B N 1
ATOM 7452 C CA . SER B 1 277 ? -5.961 36.656 -13.969 1 63 277 SER B CA 1
ATOM 7453 C C . SER B 1 277 ? -4.859 37 -14.969 1 63 277 SER B C 1
ATOM 7455 O O . SER B 1 277 ? -4.773 36.375 -16.047 1 63 277 SER B O 1
ATOM 7457 N N . PRO B 1 278 ? -4.148 38.062 -14.703 1 63.59 278 PRO B N 1
ATOM 7458 C CA . PRO B 1 278 ? -3.086 38.406 -15.648 1 63.59 278 PRO B CA 1
ATOM 7459 C C . PRO B 1 278 ? -2.016 37.344 -15.758 1 63.59 278 PRO B C 1
ATOM 7461 O O . PRO B 1 278 ? -1.852 36.531 -14.836 1 63.59 278 PRO B O 1
ATOM 7464 N N . GLY B 1 279 ? -1.579 36.875 -17.047 1 54.31 279 GLY B N 1
ATOM 7465 C CA . GLY B 1 279 ? -0.527 35.906 -17.297 1 54.31 279 GLY B CA 1
ATOM 7466 C C . GLY B 1 279 ? 0.725 36.156 -16.469 1 54.31 279 GLY B C 1
ATOM 7467 O O . GLY B 1 279 ? 0.912 37.25 -15.938 1 54.31 279 GLY B O 1
ATOM 7468 N N . PRO B 1 280 ? 1.514 35.125 -16.094 1 53.31 280 PRO B N 1
ATOM 7469 C CA . PRO B 1 280 ? 2.701 35.25 -15.242 1 53.31 280 PRO B CA 1
ATOM 7470 C C . PRO B 1 280 ? 3.742 36.188 -15.844 1 53.31 280 PRO B C 1
ATOM 7472 O O . PRO B 1 280 ? 4.09 36.062 -17.016 1 53.31 280 PRO B O 1
ATOM 7475 N N . PRO B 1 281 ? 4.082 37.281 -15.312 1 46.53 281 PRO B N 1
ATOM 7476 C CA . PRO B 1 281 ? 5.281 37.906 -15.844 1 46.53 281 PRO B CA 1
ATOM 7477 C C . PRO B 1 281 ? 6.547 37.094 -15.633 1 46.53 281 PRO B C 1
ATOM 7479 O O . PRO B 1 281 ? 6.586 36.219 -14.742 1 46.53 281 PRO B O 1
ATOM 7482 N N . ILE B 1 282 ? 7.594 37.031 -16.562 1 42.94 282 ILE B N 1
ATOM 7483 C CA . ILE B 1 282 ? 8.867 36.312 -16.703 1 42.94 282 ILE B CA 1
ATOM 7484 C C . ILE B 1 282 ? 9.797 36.719 -15.555 1 42.94 282 ILE B C 1
ATOM 7486 O O . ILE B 1 282 ? 10.562 37.688 -15.664 1 42.94 282 ILE B O 1
ATOM 7490 N N . ALA B 1 283 ? 9.336 36.844 -14.227 1 46.34 283 ALA B N 1
ATOM 7491 C CA . ALA B 1 283 ? 10.391 37.469 -13.438 1 46.34 283 ALA B CA 1
ATOM 7492 C C . ALA B 1 283 ? 11.25 36.438 -12.742 1 46.34 283 ALA B C 1
ATOM 7494 O O . ALA B 1 283 ? 10.844 35.25 -12.617 1 46.34 283 ALA B O 1
ATOM 7495 N N . ALA B 1 284 ? 12.578 36.781 -12.305 1 45.06 284 ALA B N 1
ATOM 7496 C CA . ALA B 1 284 ? 13.719 36.062 -11.719 1 45.06 284 ALA B CA 1
ATOM 7497 C C . ALA B 1 284 ? 13.352 35.5 -10.359 1 45.06 284 ALA B C 1
ATOM 7499 O O . ALA B 1 284 ? 12.516 36.031 -9.641 1 45.06 284 ALA B O 1
ATOM 7500 N N . PRO B 1 285 ? 13.805 34.25 -10.016 1 49.94 285 PRO B N 1
ATOM 7501 C CA . PRO B 1 285 ? 13.562 33.531 -8.773 1 49.94 285 PRO B CA 1
ATOM 7502 C C . PRO B 1 285 ? 13.867 34.344 -7.523 1 49.94 285 PRO B C 1
ATOM 7504 O O . PRO B 1 285 ? 14.867 35.062 -7.488 1 49.94 285 PRO B O 1
ATOM 7507 N N . SER B 1 286 ? 13.031 34.406 -6.484 1 51.03 286 SER B N 1
ATOM 7508 C CA . SER B 1 286 ? 13.242 35.156 -5.25 1 51.03 286 SER B CA 1
ATOM 7509 C C . SER B 1 286 ? 14.086 34.375 -4.258 1 51.03 286 SER B C 1
ATOM 7511 O O . SER B 1 286 ? 14.008 33.156 -4.211 1 51.03 286 SER B O 1
ATOM 7513 N N . ARG B 1 287 ? 15.117 34.969 -3.809 1 56.69 287 ARG B N 1
ATOM 7514 C CA . ARG B 1 287 ? 15.883 34.438 -2.684 1 56.69 287 ARG B CA 1
ATOM 7515 C C . ARG B 1 287 ? 15.078 34.5 -1.389 1 56.69 287 ARG B C 1
ATOM 7517 O O . ARG B 1 287 ? 14.18 35.344 -1.259 1 56.69 287 ARG B O 1
ATOM 7524 N N . PRO B 1 288 ? 15.211 33.688 -0.379 1 53.97 288 PRO B N 1
ATOM 7525 C CA . PRO B 1 288 ? 14.406 33.625 0.844 1 53.97 288 PRO B CA 1
ATOM 7526 C C . PRO B 1 288 ? 14.273 34.969 1.541 1 53.97 288 PRO B C 1
ATOM 7528 O O . PRO B 1 288 ? 13.266 35.25 2.205 1 53.97 288 PRO B O 1
ATOM 7531 N N . ASP B 1 289 ? 15.305 35.844 1.52 1 55.47 289 ASP B N 1
ATOM 7532 C CA . ASP B 1 289 ? 15.266 37.094 2.285 1 55.47 289 ASP B CA 1
ATOM 7533 C C . ASP B 1 289 ? 14.836 38.25 1.406 1 55.47 289 ASP B C 1
ATOM 7535 O O . ASP B 1 289 ? 14.898 39.406 1.831 1 55.47 289 ASP B O 1
ATOM 7539 N N . GLN B 1 290 ? 14.523 38.062 0.158 1 56.12 290 GLN B N 1
ATOM 7540 C CA . GLN B 1 290 ? 14.352 39.25 -0.684 1 56.12 290 GLN B CA 1
ATOM 7541 C C . GLN B 1 290 ? 13.023 39.188 -1.437 1 56.12 290 GLN B C 1
ATOM 7543 O O . GLN B 1 290 ? 12.977 39.469 -2.637 1 56.12 290 GLN B O 1
ATOM 7548 N N . PRO B 1 291 ? 11.977 38.594 -0.723 1 62.75 291 PRO B N 1
ATOM 7549 C CA . PRO B 1 291 ? 10.734 38.781 -1.474 1 62.75 291 PRO B CA 1
ATOM 7550 C C . PRO B 1 291 ? 9.984 40.031 -1.03 1 62.75 291 PRO B C 1
ATOM 7552 O O . PRO B 1 291 ? 9.883 40.312 0.169 1 62.75 291 PRO B O 1
ATOM 7555 N N . LEU B 1 292 ? 9.742 41 -1.962 1 68.38 292 LEU B N 1
ATOM 7556 C CA . LEU B 1 292 ? 8.82 42.094 -1.699 1 68.38 292 LEU B CA 1
ATOM 7557 C C . LEU B 1 292 ? 7.605 41.625 -0.912 1 68.38 292 LEU B C 1
ATOM 7559 O O . LEU B 1 292 ? 6.988 42.406 -0.183 1 68.38 292 LEU B O 1
ATOM 7563 N N . SER B 1 293 ? 7.578 40.312 -0.89 1 78.38 293 SER B N 1
ATOM 7564 C CA . SER B 1 293 ? 6.383 39.719 -0.331 1 78.38 293 SER B CA 1
ATOM 7565 C C . SER B 1 293 ? 6.48 39.594 1.187 1 78.38 293 SER B C 1
ATOM 7567 O O . SER B 1 293 ? 5.492 39.25 1.854 1 78.38 293 SER B O 1
ATOM 7569 N N . HIS B 1 294 ? 7.613 39.938 1.741 1 78.94 294 HIS B N 1
ATOM 7570 C CA . HIS B 1 294 ? 7.75 39.875 3.193 1 78.94 294 HIS B CA 1
ATOM 7571 C C . HIS B 1 294 ? 7.109 41.094 3.854 1 78.94 294 HIS B C 1
ATOM 7573 O O . HIS B 1 294 ? 6.809 41.062 5.051 1 78.94 294 HIS B O 1
ATOM 7579 N N . VAL B 1 295 ? 6.961 42.125 3.061 1 77.69 295 VAL B N 1
ATOM 7580 C CA . VAL B 1 295 ? 6.41 43.375 3.566 1 77.69 295 VAL B CA 1
ATOM 7581 C C . VAL B 1 295 ? 4.898 43.375 3.357 1 77.69 295 VAL B C 1
ATOM 7583 O O . VAL B 1 295 ? 4.395 42.844 2.369 1 77.69 295 VAL B O 1
ATOM 7586 N N . PRO B 1 296 ? 4.207 43.938 4.34 1 82.88 296 PRO B N 1
ATOM 7587 C CA . PRO B 1 296 ? 2.754 44 4.184 1 82.88 296 PRO B CA 1
ATOM 7588 C C . PRO B 1 296 ? 2.328 44.812 2.951 1 82.88 296 PRO B C 1
ATOM 7590 O O . PRO B 1 296 ? 2.936 45.812 2.631 1 82.88 296 PRO B O 1
ATOM 7593 N N . PRO B 1 297 ? 1.351 44.281 2.311 1 80.94 297 PRO B N 1
ATOM 7594 C CA . PRO B 1 297 ? 0.827 45.031 1.176 1 80.94 297 PRO B CA 1
ATOM 7595 C C . PRO B 1 297 ? 0.133 46.344 1.603 1 80.94 297 PRO B C 1
ATOM 7597 O O . PRO B 1 297 ? -0.384 46.438 2.719 1 80.94 297 PRO B O 1
ATOM 7600 N N . GLU B 1 298 ? 0.122 47.25 0.708 1 78.81 298 GLU B N 1
ATOM 7601 C CA . GLU B 1 298 ? -0.547 48.531 0.969 1 78.81 298 GLU B CA 1
ATOM 7602 C C . GLU B 1 298 ? -2.064 48.375 0.949 1 78.81 298 GLU B C 1
ATOM 7604 O O . GLU B 1 298 ? -2.605 47.625 0.116 1 78.81 298 GLU B O 1
ATOM 7609 N N . THR B 1 299 ? -2.641 48.969 1.948 1 79.5 299 THR B N 1
ATOM 7610 C CA . THR B 1 299 ? -4.098 48.938 1.995 1 79.5 299 THR B CA 1
ATOM 7611 C C . THR B 1 299 ? -4.703 49.906 0.993 1 79.5 299 THR B C 1
ATOM 7613 O O . THR B 1 299 ? -4.426 51.094 1.038 1 79.5 299 THR B O 1
ATOM 7616 N N . ILE B 1 300 ? -5.465 49.344 0.142 1 81.44 300 ILE B N 1
ATOM 7617 C CA . ILE B 1 300 ? -6.172 50.188 -0.826 1 81.44 300 ILE B CA 1
ATOM 7618 C C . ILE B 1 300 ? -7.625 50.375 -0.389 1 81.44 300 ILE B C 1
ATOM 7620 O O . ILE B 1 300 ? -8.352 49.375 -0.199 1 81.44 300 ILE B O 1
ATOM 7624 N N . ALA B 1 301 ? -8.125 51.562 -0.333 1 79.62 301 ALA B N 1
ATOM 7625 C CA . ALA B 1 301 ? -9.414 51.938 0.249 1 79.62 301 ALA B CA 1
ATOM 7626 C C . ALA B 1 301 ? -10.562 51.344 -0.575 1 79.62 301 ALA B C 1
ATOM 7628 O O . ALA B 1 301 ? -11.578 50.906 -0.022 1 79.62 301 ALA B O 1
ATOM 7629 N N . ASP B 1 302 ? -10.43 51.25 -1.836 1 81.06 302 ASP B N 1
ATOM 7630 C CA . ASP B 1 302 ? -11.531 50.812 -2.688 1 81.06 302 ASP B CA 1
ATOM 7631 C C . ASP B 1 302 ? -11.578 49.281 -2.781 1 81.06 302 ASP B C 1
ATOM 7633 O O . ASP B 1 302 ? -12.484 48.719 -3.402 1 81.06 302 ASP B O 1
ATOM 7637 N N . ASP B 1 303 ? -10.75 48.625 -2.086 1 86.19 303 ASP B N 1
ATOM 7638 C CA . ASP B 1 303 ? -10.734 47.156 -2.072 1 86.19 303 ASP B CA 1
ATOM 7639 C C . ASP B 1 303 ? -11.734 46.625 -1.06 1 86.19 303 ASP B C 1
ATOM 7641 O O . ASP B 1 303 ? -11.672 46.938 0.126 1 86.19 303 ASP B O 1
ATOM 7645 N N . PRO B 1 304 ? -12.648 45.812 -1.557 1 83.56 304 PRO B N 1
ATOM 7646 C CA . PRO B 1 304 ? -13.641 45.25 -0.636 1 83.56 304 PRO B CA 1
ATOM 7647 C C . PRO B 1 304 ? -13.016 44.406 0.468 1 83.56 304 PRO B C 1
ATOM 7649 O O . PRO B 1 304 ? -13.625 44.219 1.521 1 83.56 304 PRO B O 1
ATOM 7652 N N . LEU B 1 305 ? -11.812 43.906 0.229 1 90.12 305 LEU B N 1
ATOM 7653 C CA . LEU B 1 305 ? -11.117 43.094 1.207 1 90.12 305 LEU B CA 1
ATOM 7654 C C . LEU B 1 305 ? -9.875 43.812 1.731 1 90.12 305 LEU B C 1
ATOM 7656 O O . LEU B 1 305 ? -8.844 43.188 1.979 1 90.12 305 LEU B O 1
ATOM 7660 N N . ALA B 1 306 ? -9.906 45.062 1.85 1 84.5 306 ALA B N 1
ATOM 7661 C CA . ALA B 1 306 ? -8.758 45.906 2.184 1 84.5 306 ALA B CA 1
ATOM 7662 C C . ALA B 1 306 ? -8.141 45.469 3.514 1 84.5 306 ALA B C 1
ATOM 7664 O O . ALA B 1 306 ? -6.922 45.562 3.695 1 84.5 306 ALA B O 1
ATOM 7665 N N . ARG B 1 307 ? -8.844 44.969 4.422 1 82 307 ARG B N 1
ATOM 7666 C CA . ARG B 1 307 ? -8.289 44.656 5.738 1 82 307 ARG B CA 1
ATOM 7667 C C . ARG B 1 307 ? -8.18 43.156 5.945 1 82 307 ARG B C 1
ATOM 7669 O O . ARG B 1 307 ? -7.988 42.688 7.07 1 82 307 ARG B O 1
ATOM 7676 N N . VAL B 1 308 ? -8.297 42.438 4.867 1 89.69 308 VAL B N 1
ATOM 7677 C CA . VAL B 1 308 ? -8.242 41 4.969 1 89.69 308 VAL B CA 1
ATOM 7678 C C . VAL B 1 308 ? -6.855 40.5 4.562 1 89.69 308 VAL B C 1
ATOM 7680 O O . VAL B 1 308 ? -6.391 40.781 3.457 1 89.69 308 VAL B O 1
ATOM 7683 N N . ARG B 1 309 ? -6.195 39.938 5.473 1 92.44 309 ARG B N 1
ATOM 7684 C CA . ARG B 1 309 ? -4.91 39.281 5.238 1 92.44 309 ARG B CA 1
ATOM 7685 C C . ARG B 1 309 ? -4.93 37.844 5.75 1 92.44 309 ARG B C 1
ATOM 7687 O O . ARG B 1 309 ? -5.129 37.594 6.941 1 92.44 309 ARG B O 1
ATOM 7694 N N . ILE B 1 310 ? -4.738 36.938 4.824 1 96.25 310 ILE B N 1
ATOM 7695 C CA . ILE B 1 310 ? -4.801 35.531 5.188 1 96.25 310 ILE B CA 1
ATOM 7696 C C . ILE B 1 310 ? -3.396 34.938 5.184 1 96.25 310 ILE B C 1
ATOM 7698 O O . ILE B 1 310 ? -2.812 34.719 4.121 1 96.25 310 ILE B O 1
ATOM 7702 N N . PRO B 1 311 ? -2.906 34.594 6.367 1 96.81 311 PRO B N 1
ATOM 7703 C CA . PRO B 1 311 ? -1.583 33.969 6.41 1 96.81 311 PRO B CA 1
ATOM 7704 C C . PRO B 1 311 ? -1.541 32.625 5.676 1 96.81 311 PRO B C 1
ATOM 7706 O O . PRO B 1 311 ? -2.492 31.844 5.754 1 96.81 311 PRO B O 1
ATOM 7709 N N . CYS B 1 312 ? -0.491 32.406 4.984 1 96.75 312 CYS B N 1
ATOM 7710 C CA . CYS B 1 312 ? -0.23 31.172 4.281 1 96.75 312 CYS B CA 1
ATOM 7711 C C . CYS B 1 312 ? 0.987 30.453 4.867 1 96.75 312 CYS B C 1
ATOM 7713 O O . CYS B 1 312 ? 2.1 30.984 4.82 1 96.75 312 CYS B O 1
ATOM 7715 N N . PHE B 1 313 ? 0.742 29.297 5.383 1 97.06 313 PHE B N 1
ATOM 7716 C CA . PHE B 1 313 ? 1.804 28.531 6.02 1 97.06 313 PHE B CA 1
ATOM 7717 C C . PHE B 1 313 ? 2.311 27.438 5.086 1 97.06 313 PHE B C 1
ATOM 7719 O O . PHE B 1 313 ? 1.55 26.891 4.277 1 97.06 313 PHE B O 1
ATOM 7726 N N . GLY B 1 314 ? 3.549 27.109 5.121 1 94.62 314 GLY B N 1
ATOM 7727 C CA . GLY B 1 314 ? 4.168 26.031 4.359 1 94.62 314 GLY B CA 1
ATOM 7728 C C . GLY B 1 314 ? 5.566 25.688 4.836 1 94.62 314 GLY B C 1
ATOM 7729 O O . GLY B 1 314 ? 6.121 26.375 5.691 1 94.62 314 GLY B O 1
ATOM 7730 N N . ASP B 1 315 ? 6.086 24.656 4.348 1 93.31 315 ASP B N 1
ATOM 7731 C CA . ASP B 1 315 ? 7.469 24.344 4.695 1 93.31 315 ASP B CA 1
ATOM 7732 C C . ASP B 1 315 ? 8.438 25.359 4.082 1 93.31 315 ASP B C 1
ATOM 7734 O O . ASP B 1 315 ? 8.008 26.328 3.465 1 93.31 315 ASP B O 1
ATOM 7738 N N . GLN B 1 316 ? 9.648 25.188 4.301 1 91.44 316 GLN B N 1
ATOM 7739 C CA . GLN B 1 316 ? 10.641 26.188 3.922 1 91.44 316 GLN B CA 1
ATOM 7740 C C . GLN B 1 316 ? 10.617 26.453 2.418 1 91.44 316 GLN B C 1
ATOM 7742 O O . GLN B 1 316 ? 10.57 27.609 1.983 1 91.44 316 GLN B O 1
ATOM 7747 N N . LEU B 1 317 ? 10.617 25.422 1.612 1 89.25 317 LEU B N 1
ATOM 7748 C CA . LEU B 1 317 ? 10.633 25.594 0.163 1 89.25 317 LEU B CA 1
ATOM 7749 C C . LEU B 1 317 ? 9.305 26.156 -0.336 1 89.25 317 LEU B C 1
ATOM 7751 O O . LEU B 1 317 ? 9.281 27.016 -1.217 1 89.25 317 LEU B O 1
ATOM 7755 N N . THR B 1 318 ? 8.258 25.641 0.223 1 91.06 318 THR B N 1
ATOM 7756 C CA . THR B 1 318 ? 6.938 26.125 -0.162 1 91.06 318 THR B CA 1
ATOM 7757 C C . THR B 1 318 ? 6.781 27.609 0.162 1 91.06 318 THR B C 1
ATOM 7759 O O . THR B 1 318 ? 6.285 28.375 -0.66 1 91.06 318 THR B O 1
ATOM 7762 N N . ARG B 1 319 ? 7.164 27.984 1.316 1 91.56 319 ARG B N 1
ATOM 7763 C CA . ARG B 1 319 ? 7.059 29.375 1.736 1 91.56 319 ARG B CA 1
ATOM 7764 C C . ARG B 1 319 ? 7.84 30.281 0.8 1 91.56 319 ARG B C 1
ATOM 7766 O O . ARG B 1 319 ? 7.324 31.312 0.354 1 91.56 319 ARG B O 1
ATOM 7773 N N . VAL B 1 320 ? 9.094 29.938 0.469 1 88.56 320 VAL B N 1
ATOM 7774 C CA . VAL B 1 320 ? 9.961 30.75 -0.383 1 88.56 320 VAL B CA 1
ATOM 7775 C C . VAL B 1 320 ? 9.367 30.828 -1.788 1 88.56 320 VAL B C 1
ATOM 7777 O O . VAL B 1 320 ? 9.352 31.906 -2.396 1 88.56 320 VAL B O 1
ATOM 7780 N N . ARG B 1 321 ? 8.859 29.766 -2.232 1 89.44 321 ARG B N 1
ATOM 7781 C CA . ARG B 1 321 ? 8.312 29.719 -3.586 1 89.44 321 ARG B CA 1
ATOM 7782 C C . ARG B 1 321 ? 7.016 30.5 -3.682 1 89.44 321 ARG B C 1
ATOM 7784 O O . ARG B 1 321 ? 6.738 31.141 -4.707 1 89.44 321 ARG B O 1
ATOM 7791 N N . LEU B 1 322 ? 6.227 30.453 -2.613 1 91.81 322 LEU B N 1
ATOM 7792 C CA . LEU B 1 322 ? 5.012 31.266 -2.58 1 91.81 322 LEU B CA 1
ATOM 7793 C C . LEU B 1 322 ? 5.34 32.75 -2.621 1 91.81 322 LEU B C 1
ATOM 7795 O O . LEU B 1 322 ? 4.711 33.5 -3.359 1 91.81 322 LEU B O 1
ATOM 7799 N N . ALA B 1 323 ? 6.297 33.094 -1.828 1 89.44 323 ALA B N 1
ATOM 7800 C CA . ALA B 1 323 ? 6.723 34.5 -1.803 1 89.44 323 ALA B CA 1
ATOM 7801 C C . ALA B 1 323 ? 7.254 34.938 -3.166 1 89.44 323 ALA B C 1
ATOM 7803 O O . ALA B 1 323 ? 6.941 36.031 -3.639 1 89.44 323 ALA B O 1
ATOM 7804 N N . GLY B 1 324 ? 8.047 34.094 -3.744 1 86.38 324 GLY B N 1
ATOM 7805 C CA . GLY B 1 324 ? 8.57 34.375 -5.07 1 86.38 324 GLY B CA 1
ATOM 7806 C C . GLY B 1 324 ? 7.484 34.5 -6.125 1 86.38 324 GLY B C 1
ATOM 7807 O O . GLY B 1 324 ? 7.555 35.344 -7.012 1 86.38 324 GLY B O 1
ATOM 7808 N N . ALA B 1 325 ? 6.59 33.656 -6.078 1 89.75 325 ALA B N 1
ATOM 7809 C CA . ALA B 1 325 ? 5.477 33.688 -7.023 1 89.75 325 ALA B CA 1
ATOM 7810 C C . ALA B 1 325 ? 4.672 34.969 -6.883 1 89.75 325 ALA B C 1
ATOM 7812 O O . ALA B 1 325 ? 4.234 35.562 -7.883 1 89.75 325 ALA B O 1
ATOM 7813 N N . LYS B 1 326 ? 4.434 35.375 -5.695 1 90.62 326 LYS B N 1
ATOM 7814 C CA . LYS B 1 326 ? 3.711 36.625 -5.465 1 90.62 326 LYS B CA 1
ATOM 7815 C C . LYS B 1 326 ? 4.477 37.812 -6.035 1 90.62 326 LYS B C 1
ATOM 7817 O O . LYS B 1 326 ? 3.875 38.75 -6.582 1 90.62 326 LYS B O 1
ATOM 7822 N N . ASP B 1 327 ? 5.734 37.812 -5.867 1 87.19 327 ASP B N 1
ATOM 7823 C CA . ASP B 1 327 ? 6.578 38.906 -6.355 1 87.19 327 ASP B CA 1
ATOM 7824 C C . ASP B 1 327 ? 6.438 39.094 -7.867 1 87.19 327 ASP B C 1
ATOM 7826 O O . ASP B 1 327 ? 6.574 40.188 -8.391 1 87.19 327 ASP B O 1
ATOM 7830 N N . LEU B 1 328 ? 6.117 38.062 -8.492 1 84.88 328 LEU B N 1
ATOM 7831 C CA . LEU B 1 328 ? 5.953 38.094 -9.945 1 84.88 328 LEU B CA 1
ATOM 7832 C C . LEU B 1 328 ? 4.711 38.906 -10.32 1 84.88 328 LEU B C 1
ATOM 7834 O O . LEU B 1 328 ? 4.586 39.375 -11.453 1 84.88 328 LEU B O 1
ATOM 7838 N N . ARG B 1 329 ? 3.896 39.094 -9.336 1 87.56 329 ARG B N 1
ATOM 7839 C CA . ARG B 1 329 ? 2.635 39.781 -9.578 1 87.56 329 ARG B CA 1
ATOM 7840 C C . ARG B 1 329 ? 2.637 41.188 -8.945 1 87.56 329 ARG B C 1
ATOM 7842 O O . ARG B 1 329 ? 1.604 41.844 -8.898 1 87.56 329 ARG B O 1
ATOM 7849 N N . ALA B 1 330 ? 3.727 41.656 -8.398 1 83.38 330 ALA B N 1
ATOM 7850 C CA . ALA B 1 330 ? 3.82 42.906 -7.625 1 83.38 330 ALA B CA 1
ATOM 7851 C C . ALA B 1 330 ? 3.426 44.125 -8.469 1 83.38 330 ALA B C 1
ATOM 7853 O O . ALA B 1 330 ? 2.938 45.125 -7.934 1 83.38 330 ALA B O 1
ATOM 7854 N N . GLY B 1 331 ? 3.506 44.094 -9.797 1 80.12 331 GLY B N 1
ATOM 7855 C CA . GLY B 1 331 ? 3.236 45.219 -10.68 1 80.12 331 GLY B CA 1
ATOM 7856 C C . GLY B 1 331 ? 1.802 45.281 -11.164 1 80.12 331 GLY B C 1
ATOM 7857 O O . GLY B 1 331 ? 1.425 46.188 -11.922 1 80.12 331 GLY B O 1
ATOM 7858 N N . SER B 1 332 ? 1.041 44.344 -10.656 1 84.81 332 SER B N 1
ATOM 7859 C CA . SER B 1 332 ? -0.349 44.312 -11.102 1 84.81 332 SER B CA 1
ATOM 7860 C C . SER B 1 332 ? -1.139 45.5 -10.531 1 84.81 332 SER B C 1
ATOM 7862 O O . SER B 1 332 ? -0.732 46.094 -9.539 1 84.81 332 SER B O 1
ATOM 7864 N N . HIS B 1 333 ? -2.283 45.812 -11.086 1 82.94 333 HIS B N 1
ATOM 7865 C CA . HIS B 1 333 ? -3.006 47.062 -10.781 1 82.94 333 HIS B CA 1
ATOM 7866 C C . HIS B 1 333 ? -3.975 46.844 -9.625 1 82.94 333 HIS B C 1
ATOM 7868 O O . HIS B 1 333 ? -4.215 47.781 -8.844 1 82.94 333 HIS B O 1
ATOM 7874 N N . THR B 1 334 ? -4.598 45.688 -9.586 1 85.75 334 THR B N 1
ATOM 7875 C CA . THR B 1 334 ? -5.594 45.469 -8.547 1 85.75 334 THR B CA 1
ATOM 7876 C C . THR B 1 334 ? -5 44.656 -7.402 1 85.75 334 THR B C 1
ATOM 7878 O O . THR B 1 334 ? -4.105 43.812 -7.621 1 85.75 334 THR B O 1
ATOM 7881 N N . PRO B 1 335 ? -5.473 44.906 -6.211 1 88.31 335 PRO B N 1
ATOM 7882 C CA . PRO B 1 335 ? -4.988 44.125 -5.074 1 88.31 335 PRO B CA 1
ATOM 7883 C C . PRO B 1 335 ? -5.148 42.625 -5.289 1 88.31 335 PRO B C 1
ATOM 7885 O O . PRO B 1 335 ? -4.281 41.844 -4.883 1 88.31 335 PRO B O 1
ATOM 7888 N N . GLN B 1 336 ? -6.203 42.25 -5.945 1 87.62 336 GLN B N 1
ATOM 7889 C CA . GLN B 1 336 ? -6.453 40.812 -6.211 1 87.62 336 GLN B CA 1
ATOM 7890 C C . GLN B 1 336 ? -5.387 40.25 -7.133 1 87.62 336 GLN B C 1
ATOM 7892 O O . GLN B 1 336 ? -4.883 39.156 -6.891 1 87.62 336 GLN B O 1
ATOM 7897 N N . ASP B 1 337 ? -5.078 40.969 -8.117 1 88.5 337 ASP B N 1
ATOM 7898 C CA . ASP B 1 337 ? -4.098 40.5 -9.086 1 88.5 337 ASP B CA 1
ATOM 7899 C C . ASP B 1 337 ? -2.691 40.5 -8.492 1 88.5 337 ASP B C 1
ATOM 7901 O O . ASP B 1 337 ? -1.826 39.75 -8.922 1 88.5 337 ASP B O 1
ATOM 7905 N N . ARG B 1 338 ? -2.496 41.375 -7.512 1 90.06 338 ARG B N 1
ATOM 7906 C CA . ARG B 1 338 ? -1.209 41.406 -6.828 1 90.06 338 ARG B CA 1
ATOM 7907 C C . ARG B 1 338 ? -1.15 40.375 -5.715 1 90.06 338 ARG B C 1
ATOM 7909 O O . ARG B 1 338 ? -0.102 40.156 -5.098 1 90.06 338 ARG B O 1
ATOM 7916 N N . LEU B 1 339 ? -2.299 39.656 -5.461 1 92.25 339 LEU B N 1
ATOM 7917 C CA . LEU B 1 339 ? -2.395 38.625 -4.43 1 92.25 339 LEU B CA 1
ATOM 7918 C C . LEU B 1 339 ? -2.174 39.219 -3.043 1 92.25 339 LEU B C 1
ATOM 7920 O O . LEU B 1 339 ? -1.498 38.625 -2.205 1 92.25 339 LEU B O 1
ATOM 7924 N N . ASP B 1 340 ? -2.715 40.406 -2.826 1 91.25 340 ASP B N 1
ATOM 7925 C CA . ASP B 1 340 ? -2.463 41.188 -1.616 1 91.25 340 ASP B CA 1
ATOM 7926 C C . ASP B 1 340 ? -3.123 40.531 -0.4 1 91.25 340 ASP B C 1
ATOM 7928 O O . ASP B 1 340 ? -2.717 40.781 0.737 1 91.25 340 ASP B O 1
ATOM 7932 N N . HIS B 1 341 ? -4.125 39.781 -0.634 1 94 341 HIS B N 1
ATOM 7933 C CA . HIS B 1 341 ? -4.887 39.25 0.49 1 94 341 HIS B CA 1
ATOM 7934 C C . HIS B 1 341 ? -4.223 38 1.065 1 94 341 HIS B C 1
ATOM 7936 O O . HIS B 1 341 ? -4.578 37.562 2.158 1 94 341 HIS B O 1
ATOM 7942 N N . LEU B 1 342 ? -3.309 37.438 0.324 1 95.38 342 LEU B N 1
ATOM 7943 C CA . LEU B 1 342 ? -2.527 36.312 0.812 1 95.38 342 LEU B CA 1
ATOM 7944 C C . LEU B 1 342 ? -1.224 36.781 1.447 1 95.38 342 LEU B C 1
ATOM 7946 O O . LEU B 1 342 ? -0.214 36.938 0.757 1 95.38 342 LEU B O 1
ATOM 7950 N N . TYR B 1 343 ? -1.246 37 2.703 1 93.38 343 TYR B N 1
ATOM 7951 C CA . TYR B 1 343 ? -0.135 37.531 3.49 1 93.38 343 TYR B CA 1
ATOM 7952 C C . TYR B 1 343 ? -0.373 37.312 4.98 1 93.38 343 TYR B C 1
ATOM 7954 O O . TYR B 1 343 ? -1.507 37.406 5.453 1 93.38 343 TYR B O 1
ATOM 7962 N N . PRO B 1 344 ? 0.66 37.031 5.703 1 95.25 344 PRO B N 1
ATOM 7963 C CA . PRO B 1 344 ? 2.049 36.75 5.316 1 95.25 344 PRO B CA 1
ATOM 7964 C C . PRO B 1 344 ? 2.297 35.312 4.949 1 95.25 344 PRO B C 1
ATOM 7966 O O . PRO B 1 344 ? 1.439 34.438 5.191 1 95.25 344 PRO B O 1
ATOM 7969 N N . PHE B 1 345 ? 3.396 35.062 4.309 1 93.69 345 PHE B N 1
ATOM 7970 C CA . PHE B 1 345 ? 3.867 33.719 4.105 1 93.69 345 PHE B CA 1
ATOM 7971 C C . PHE B 1 345 ? 4.797 33.281 5.238 1 93.69 345 PHE B C 1
ATOM 7973 O O . PHE B 1 345 ? 5.797 33.969 5.512 1 93.69 345 PHE B O 1
ATOM 7980 N N . ARG B 1 346 ? 4.469 32.156 5.855 1 94.12 346 ARG B N 1
ATOM 7981 C CA . ARG B 1 346 ? 5.203 31.797 7.062 1 94.12 346 ARG B CA 1
ATOM 7982 C C . ARG B 1 346 ? 5.641 30.344 7.016 1 94.12 346 ARG B C 1
ATOM 7984 O O . ARG B 1 346 ? 4.938 29.5 6.453 1 94.12 346 ARG B O 1
ATOM 7991 N N . ILE B 1 347 ? 6.727 30.094 7.699 1 93.44 347 ILE B N 1
ATOM 7992 C CA . ILE B 1 347 ? 7.227 28.719 7.805 1 93.44 347 ILE B CA 1
ATOM 7993 C C . ILE B 1 347 ? 6.508 28 8.938 1 93.44 347 ILE B C 1
ATOM 7995 O O . ILE B 1 347 ? 6.051 28.625 9.898 1 93.44 347 ILE B O 1
ATOM 7999 N N . VAL B 1 348 ? 6.426 26.766 8.805 1 93.88 348 VAL B N 1
ATOM 8000 C CA . VAL B 1 348 ? 5.719 25.906 9.758 1 93.88 348 VAL B CA 1
ATOM 8001 C C . VAL B 1 348 ? 6.711 25.297 10.742 1 93.88 348 VAL B C 1
ATOM 8003 O O . VAL B 1 348 ? 7.922 25.344 10.516 1 93.88 348 VAL B O 1
ATOM 8006 N N . ASP B 1 349 ? 6.223 24.672 11.773 1 93.44 349 ASP B N 1
ATOM 8007 C CA . ASP B 1 349 ? 7.066 24.312 12.906 1 93.44 349 ASP B CA 1
ATOM 8008 C C . ASP B 1 349 ? 7.465 22.844 12.844 1 93.44 349 ASP B C 1
ATOM 8010 O O . ASP B 1 349 ? 8.508 22.453 13.375 1 93.44 349 ASP B O 1
ATOM 8014 N N . TRP B 1 350 ? 6.68 21.984 12.312 1 93.5 350 TRP B N 1
ATOM 8015 C CA . TRP B 1 350 ? 7.055 20.578 12.289 1 93.5 350 TRP B CA 1
ATOM 8016 C C . TRP B 1 350 ? 8.32 20.375 11.469 1 93.5 350 TRP B C 1
ATOM 8018 O O . TRP B 1 350 ? 9.25 19.688 11.906 1 93.5 350 TRP B O 1
ATOM 8028 N N . HIS B 1 351 ? 8.367 20.922 10.305 1 92.31 351 HIS B N 1
ATOM 8029 C CA . HIS B 1 351 ? 9.555 20.828 9.469 1 92.31 351 HIS B CA 1
ATOM 8030 C C . HIS B 1 351 ? 10.742 21.547 10.102 1 92.31 351 HIS B C 1
ATOM 8032 O O . HIS B 1 351 ? 11.883 21.125 9.945 1 92.31 351 HIS B O 1
ATOM 8038 N N . THR B 1 352 ? 10.422 22.578 10.805 1 93 352 THR B N 1
ATOM 8039 C CA . THR B 1 352 ? 11.477 23.297 11.523 1 93 352 THR B CA 1
ATOM 8040 C C . THR B 1 352 ? 12.078 22.406 12.609 1 93 352 THR B C 1
ATOM 8042 O O . THR B 1 352 ? 13.297 22.359 12.773 1 93 352 THR B O 1
ATOM 8045 N N . LYS B 1 353 ? 11.203 21.75 13.32 1 91.31 353 LYS B N 1
ATOM 8046 C CA . LYS B 1 353 ? 11.656 20.812 14.344 1 91.31 353 LYS B CA 1
ATOM 8047 C C . LYS B 1 353 ? 12.508 19.703 13.734 1 91.31 353 LYS B C 1
ATOM 8049 O O . LYS B 1 353 ? 13.516 19.297 14.32 1 91.31 353 LYS B O 1
ATOM 8054 N N . ARG B 1 354 ? 12.102 19.25 12.648 1 92.44 354 ARG B N 1
ATOM 8055 C CA . ARG B 1 354 ? 12.859 18.219 11.953 1 92.44 354 ARG B CA 1
ATOM 8056 C C . ARG B 1 354 ? 14.25 18.703 11.57 1 92.44 354 ARG B C 1
ATOM 8058 O O . ARG B 1 354 ? 15.234 17.984 11.742 1 92.44 354 ARG B O 1
ATOM 8065 N N . SER B 1 355 ? 14.297 19.891 11.062 1 92.25 355 SER B N 1
ATOM 8066 C CA . SER B 1 355 ? 15.57 20.469 10.664 1 92.25 355 SER B CA 1
ATOM 8067 C C . SER B 1 355 ? 16.469 20.703 11.867 1 92.25 355 SER B C 1
ATOM 8069 O O . SER B 1 355 ? 17.703 20.547 11.773 1 92.25 355 SER B O 1
ATOM 8071 N N . PHE B 1 356 ? 15.922 21.062 12.945 1 90.88 356 PHE B N 1
ATOM 8072 C CA . PHE B 1 356 ? 16.703 21.234 14.172 1 90.88 356 PHE B CA 1
ATOM 8073 C C . PHE B 1 356 ? 17.312 19.906 14.609 1 90.88 356 PHE B C 1
ATOM 8075 O O . PHE B 1 356 ? 18.484 19.875 15 1 90.88 356 PHE B O 1
ATOM 8082 N N . LEU B 1 357 ? 16.453 18.875 14.555 1 91.19 357 LEU B N 1
ATOM 8083 C CA . LEU B 1 357 ? 17 17.562 14.906 1 91.19 357 LEU B CA 1
ATOM 8084 C C . LEU B 1 357 ? 18.125 17.172 13.961 1 91.19 357 LEU B C 1
ATOM 8086 O O . LEU B 1 357 ? 19.109 16.562 14.383 1 91.19 357 LEU B O 1
ATOM 8090 N N . LYS B 1 358 ? 17.969 17.5 12.711 1 92.12 358 LYS B N 1
ATOM 8091 C CA . LYS B 1 358 ? 19.031 17.25 11.75 1 92.12 358 LYS B CA 1
ATOM 8092 C C . LYS B 1 358 ? 20.312 17.984 12.133 1 92.12 358 LYS B C 1
ATOM 8094 O O . LYS B 1 358 ? 21.422 17.453 11.969 1 92.12 358 LYS B O 1
ATOM 8099 N N . LEU B 1 359 ? 20.141 19.219 12.555 1 89.75 359 LEU B N 1
ATOM 8100 C CA . LEU B 1 359 ? 21.266 20.016 13.031 1 89.75 359 LEU B CA 1
ATOM 8101 C C . LEU B 1 359 ? 21.969 19.328 14.203 1 89.75 359 LEU B C 1
ATOM 8103 O O . LEU B 1 359 ? 23.203 19.234 14.234 1 89.75 359 LEU B O 1
ATOM 8107 N N . VAL B 1 360 ? 21.203 18.812 15.133 1 87.5 360 VAL B N 1
ATOM 8108 C CA . VAL B 1 360 ? 21.75 18.125 16.297 1 87.5 360 VAL B CA 1
ATOM 8109 C C . VAL B 1 360 ? 22.531 16.891 15.852 1 87.5 360 VAL B C 1
ATOM 8111 O O . VAL B 1 360 ? 23.625 16.625 16.328 1 87.5 360 VAL B O 1
ATOM 8114 N N . PHE B 1 361 ? 21.938 16.125 14.945 1 89.25 361 PHE B N 1
ATOM 8115 C CA . PHE B 1 361 ? 22.562 14.906 14.469 1 89.25 361 PHE B CA 1
ATOM 8116 C C . PHE B 1 361 ? 23.844 15.219 13.703 1 89.25 361 PHE B C 1
ATOM 8118 O O . PHE B 1 361 ? 24.812 14.461 13.766 1 89.25 361 PHE B O 1
ATOM 8125 N N . LYS B 1 362 ? 23.812 16.25 12.977 1 85.88 362 LYS B N 1
ATOM 8126 C CA . LYS B 1 362 ? 25.016 16.656 12.258 1 85.88 362 LYS B CA 1
ATOM 8127 C C . LYS B 1 362 ? 26.156 16.969 13.227 1 85.88 362 LYS B C 1
ATOM 8129 O O . LYS B 1 362 ? 27.312 16.656 12.945 1 85.88 362 LYS B O 1
ATOM 8134 N N . ARG B 1 363 ? 25.844 17.438 14.375 1 82.56 363 ARG B N 1
ATOM 8135 C CA . ARG B 1 363 ? 26.844 17.859 15.352 1 82.56 363 ARG B CA 1
ATOM 8136 C C . ARG B 1 363 ? 27.281 16.688 16.219 1 82.56 363 ARG B C 1
ATOM 8138 O O . ARG B 1 363 ? 28.438 16.625 16.641 1 82.56 363 ARG B O 1
ATOM 8145 N N . LEU B 1 364 ? 26.312 15.789 16.438 1 83.06 364 LEU B N 1
ATOM 8146 C CA . LEU B 1 364 ? 26.594 14.875 17.531 1 83.06 364 LEU B CA 1
ATOM 8147 C C . LEU B 1 364 ? 26.625 13.43 17.031 1 83.06 364 LEU B C 1
ATOM 8149 O O . LEU B 1 364 ? 26.969 12.516 17.797 1 83.06 364 LEU B O 1
ATOM 8153 N N . TYR B 1 365 ? 26.344 13.164 15.727 1 82.5 365 TYR B N 1
ATOM 8154 C CA . TYR B 1 365 ? 26.141 11.789 15.289 1 82.5 365 TYR B CA 1
ATOM 8155 C C . TYR B 1 365 ? 27.281 11.328 14.383 1 82.5 365 TYR B C 1
ATOM 8157 O O . TYR B 1 365 ? 27.484 10.133 14.188 1 82.5 365 TYR B O 1
ATOM 8165 N N . THR B 1 366 ? 28.109 12.07 13.742 1 66.56 366 THR B N 1
ATOM 8166 C CA . THR B 1 366 ? 29.078 11.695 12.727 1 66.56 366 THR B CA 1
ATOM 8167 C C . THR B 1 366 ? 30.281 10.977 13.352 1 66.56 366 THR B C 1
ATOM 8169 O O . THR B 1 366 ? 31.234 11.617 13.781 1 66.56 366 THR B O 1
ATOM 8172 N N . ASN B 1 367 ? 29.922 9.727 13.883 1 69.19 367 ASN B N 1
ATOM 8173 C CA . ASN B 1 367 ? 31.047 9.109 14.57 1 69.19 367 ASN B CA 1
ATOM 8174 C C . ASN B 1 367 ? 31.047 7.594 14.391 1 69.19 367 ASN B C 1
ATOM 8176 O O . ASN B 1 367 ? 30.188 7.043 13.695 1 69.19 367 ASN B O 1
ATOM 8180 N N . SER B 1 368 ? 32.156 7.043 14.883 1 75.81 368 SER B N 1
ATOM 8181 C CA . SER B 1 368 ? 32.312 5.594 14.938 1 75.81 368 SER B CA 1
ATOM 8182 C C . SER B 1 368 ? 31.328 4.973 15.938 1 75.81 368 SER B C 1
ATOM 8184 O O . SER B 1 368 ? 31.016 5.574 16.969 1 75.81 368 SER B O 1
ATOM 8186 N N . GLY B 1 369 ? 30.734 3.957 15.664 1 80.94 369 GLY B N 1
ATOM 8187 C CA . GLY B 1 369 ? 29.797 3.227 16.516 1 80.94 369 GLY B CA 1
ATOM 8188 C C . GLY B 1 369 ? 30.484 2.578 17.703 1 80.94 369 GLY B C 1
ATOM 8189 O O . GLY B 1 369 ? 29.812 2.02 18.578 1 80.94 369 GLY B O 1
ATOM 8190 N N . ARG B 1 370 ? 31.781 2.738 17.938 1 84.25 370 ARG B N 1
ATOM 8191 C CA . ARG B 1 370 ? 32.5 2.053 19 1 84.25 370 ARG B CA 1
ATOM 8192 C C . ARG B 1 370 ? 32.844 3.004 20.141 1 84.25 370 ARG B C 1
ATOM 8194 O O . ARG B 1 370 ? 33.281 2.57 21.203 1 84.25 370 ARG B O 1
ATOM 8201 N N . GLU B 1 371 ? 32.625 4.293 20.047 1 87.5 371 GLU B N 1
ATOM 8202 C CA . GLU B 1 371 ? 32.938 5.285 21.062 1 87.5 371 GLU B CA 1
ATOM 8203 C C . GLU B 1 371 ? 31.781 5.422 22.078 1 87.5 371 GLU B C 1
ATOM 8205 O O . GLU B 1 371 ? 30.828 6.16 21.828 1 87.5 371 GLU B O 1
ATOM 8210 N N . MET B 1 372 ? 32.031 4.926 23.234 1 89.25 372 MET B N 1
ATOM 8211 C CA . MET B 1 372 ? 31 4.883 24.266 1 89.25 372 MET B CA 1
ATOM 8212 C C . MET B 1 372 ? 30.578 6.289 24.688 1 89.25 372 MET B C 1
ATOM 8214 O O . MET B 1 372 ? 31.422 7.176 24.828 1 89.25 372 MET B O 1
ATOM 8218 N N . GLY B 1 373 ? 29.266 6.52 24.781 1 88.06 373 GLY B N 1
ATOM 8219 C CA . GLY B 1 373 ? 28.75 7.797 25.25 1 88.06 373 GLY B CA 1
ATOM 8220 C C . GLY B 1 373 ? 28.234 8.672 24.125 1 88.06 373 GLY B C 1
ATOM 8221 O O . GLY B 1 373 ? 27.609 9.711 24.375 1 88.06 373 GLY B O 1
ATOM 8222 N N . THR B 1 374 ? 28.531 8.242 22.953 1 88.19 374 THR B N 1
ATOM 8223 C CA . THR B 1 374 ? 28.078 9.023 21.812 1 88.19 374 THR B CA 1
ATOM 8224 C C . THR B 1 374 ? 26.734 8.508 21.312 1 88.19 374 THR B C 1
ATOM 8226 O O . THR B 1 374 ? 26.312 7.402 21.656 1 88.19 374 THR B O 1
ATOM 8229 N N . MET B 1 375 ? 26.062 9.25 20.5 1 89.31 375 MET B N 1
ATOM 8230 C CA . MET B 1 375 ? 24.75 8.891 19.984 1 89.31 375 MET B CA 1
ATOM 8231 C C . MET B 1 375 ? 24.844 7.664 19.078 1 89.31 375 MET B C 1
ATOM 8233 O O . MET B 1 375 ? 24 6.773 19.156 1 89.31 375 MET B O 1
ATOM 8237 N N . ARG B 1 376 ? 25.828 7.625 18.219 1 90.62 376 ARG B N 1
ATOM 8238 C CA . ARG B 1 376 ? 25.984 6.496 17.297 1 90.62 376 ARG B CA 1
ATOM 8239 C C . ARG B 1 376 ? 26.266 5.207 18.078 1 90.62 376 ARG B C 1
ATOM 8241 O O . ARG B 1 376 ? 25.797 4.137 17.688 1 90.62 376 ARG B O 1
ATOM 8248 N N . TYR B 1 377 ? 27.125 5.305 19.109 1 91.31 377 TYR B N 1
ATOM 8249 C CA . TYR B 1 377 ? 27.406 4.148 19.953 1 91.31 377 TYR B CA 1
ATOM 8250 C C . TYR B 1 377 ? 26.125 3.561 20.516 1 91.31 377 TYR B C 1
ATOM 8252 O O . TYR B 1 377 ? 25.906 2.352 20.438 1 91.31 377 TYR B O 1
ATOM 8260 N N . PHE B 1 378 ? 25.328 4.398 21.062 1 91.94 378 PHE B N 1
ATOM 8261 C CA . PHE B 1 378 ? 24.094 3.928 21.688 1 91.94 378 PHE B CA 1
ATOM 8262 C C . PHE B 1 378 ? 23.125 3.393 20.641 1 91.94 378 PHE B C 1
ATOM 8264 O O . PHE B 1 378 ? 22.375 2.449 20.906 1 91.94 378 PHE B O 1
ATOM 8271 N N . ARG B 1 379 ? 23.062 4.008 19.438 1 90.88 379 ARG B N 1
ATOM 8272 C CA . ARG B 1 379 ? 22.25 3.5 18.344 1 90.88 379 ARG B CA 1
ATOM 8273 C C . ARG B 1 379 ? 22.609 2.055 18.016 1 90.88 379 ARG B C 1
ATOM 8275 O O . ARG B 1 379 ? 21.734 1.213 17.844 1 90.88 379 ARG B O 1
ATOM 8282 N N . GLU B 1 380 ? 23.891 1.771 17.891 1 90.56 380 GLU B N 1
ATOM 8283 C CA . GLU B 1 380 ? 24.391 0.44 17.531 1 90.56 380 GLU B CA 1
ATOM 8284 C C . GLU B 1 380 ? 24.125 -0.556 18.672 1 90.56 380 GLU B C 1
ATOM 8286 O O . GLU B 1 380 ? 23.734 -1.698 18.422 1 90.56 380 GLU B O 1
ATOM 8291 N N . LYS B 1 381 ? 24.359 -0.085 19.812 1 90.38 381 LYS B N 1
ATOM 8292 C CA . LYS B 1 381 ? 24.172 -0.969 20.953 1 90.38 381 LYS B CA 1
ATOM 8293 C C . LYS B 1 381 ? 22.719 -1.403 21.094 1 90.38 381 LYS B C 1
ATOM 8295 O O . LYS B 1 381 ? 22.438 -2.566 21.391 1 90.38 381 LYS B O 1
ATOM 8300 N N . MET B 1 382 ? 21.875 -0.477 20.938 1 90.5 382 MET B N 1
ATOM 8301 C CA . MET B 1 382 ? 20.453 -0.767 21.062 1 90.5 382 MET B CA 1
ATOM 8302 C C . MET B 1 382 ? 19.875 -1.294 19.766 1 90.5 382 MET B C 1
ATOM 8304 O O . MET B 1 382 ? 18.672 -1.56 19.656 1 90.5 382 MET B O 1
ATOM 8308 N N . GLN B 1 383 ? 20.641 -1.35 18.688 1 87.69 383 GLN B N 1
ATOM 8309 C CA . GLN B 1 383 ? 20.266 -1.854 17.375 1 87.69 383 GLN B CA 1
ATOM 8310 C C . GLN B 1 383 ? 19.094 -1.073 16.781 1 87.69 383 GLN B C 1
ATOM 8312 O O . GLN B 1 383 ? 18.125 -1.665 16.312 1 87.69 383 GLN B O 1
ATOM 8317 N N . ARG B 1 384 ? 19.109 0.233 17.031 1 89.81 384 ARG B N 1
ATOM 8318 C CA . ARG B 1 384 ? 18.094 1.105 16.453 1 89.81 384 ARG B CA 1
ATOM 8319 C C . ARG B 1 384 ? 18.469 1.49 15.023 1 89.81 384 ARG B C 1
ATOM 8321 O O . ARG B 1 384 ? 18.766 2.652 14.742 1 89.81 384 ARG B O 1
ATOM 8328 N N . ARG B 1 385 ? 18.234 0.623 14.086 1 85.94 385 ARG B N 1
ATOM 8329 C CA . ARG B 1 385 ? 18.719 0.745 12.719 1 85.94 385 ARG B CA 1
ATOM 8330 C C . ARG B 1 385 ? 17.938 1.8 11.945 1 85.94 385 ARG B C 1
ATOM 8332 O O . ARG B 1 385 ? 18.406 2.312 10.93 1 85.94 385 ARG B O 1
ATOM 8339 N N . ASN B 1 386 ? 16.812 2.113 12.484 1 85.81 386 ASN B N 1
ATOM 8340 C CA . ASN B 1 386 ? 15.984 3.117 11.812 1 85.81 386 ASN B CA 1
ATOM 8341 C C . ASN B 1 386 ? 16.5 4.527 12.07 1 85.81 386 ASN B C 1
ATOM 8343 O O . ASN B 1 386 ? 16.094 5.477 11.398 1 85.81 386 ASN B O 1
ATOM 8347 N N . VAL B 1 387 ? 17.375 4.668 13.023 1 89.88 387 VAL B N 1
ATOM 8348 C CA . VAL B 1 387 ? 17.984 5.969 13.312 1 89.88 387 VAL B CA 1
ATOM 8349 C C . VAL B 1 387 ? 19.156 6.215 12.375 1 89.88 387 VAL B C 1
ATOM 8351 O O . VAL B 1 387 ? 20.141 5.457 12.383 1 89.88 387 VAL B O 1
ATOM 8354 N N . THR B 1 388 ? 19 7.148 11.516 1 87.06 388 THR B N 1
ATOM 8355 C CA . THR B 1 388 ? 20.047 7.469 10.555 1 87.06 388 THR B CA 1
ATOM 8356 C C . THR B 1 388 ? 20.422 8.945 10.641 1 87.06 388 THR B C 1
ATOM 8358 O O . THR B 1 388 ? 19.672 9.75 11.195 1 87.06 388 THR B O 1
ATOM 8361 N N . GLN B 1 389 ? 21.484 9.242 10.062 1 86.19 389 GLN B N 1
ATOM 8362 C CA . GLN B 1 389 ? 22.047 10.594 10.133 1 86.19 389 GLN B CA 1
ATOM 8363 C C . GLN B 1 389 ? 21.125 11.594 9.43 1 86.19 389 GLN B C 1
ATOM 8365 O O . GLN B 1 389 ? 21.031 12.75 9.852 1 86.19 389 GLN B O 1
ATOM 8370 N N . ASP B 1 390 ? 20.453 11.133 8.414 1 87.62 390 ASP B N 1
ATOM 8371 C CA . ASP B 1 390 ? 19.609 12.031 7.625 1 87.62 390 ASP B CA 1
ATOM 8372 C C . ASP B 1 390 ? 18.234 12.219 8.266 1 87.62 390 ASP B C 1
ATOM 8374 O O . ASP B 1 390 ? 17.406 12.977 7.758 1 87.62 390 ASP B O 1
ATOM 8378 N N . VAL B 1 391 ? 18 11.648 9.414 1 90.94 391 VAL B N 1
ATOM 8379 C CA . VAL B 1 391 ? 16.781 11.781 10.188 1 90.94 391 VAL B CA 1
ATOM 8380 C C . VAL B 1 391 ? 15.57 11.469 9.305 1 90.94 391 VAL B C 1
ATOM 8382 O O . VAL B 1 391 ? 14.602 12.227 9.281 1 90.94 391 VAL B O 1
ATOM 8385 N N . LYS B 1 392 ? 15.648 10.461 8.523 1 86.69 392 LYS B N 1
ATOM 8386 C CA . LYS B 1 392 ? 14.547 10.047 7.656 1 86.69 392 LYS B CA 1
ATOM 8387 C C . LYS B 1 392 ? 13.344 9.578 8.469 1 86.69 392 LYS B C 1
ATOM 8389 O O . LYS B 1 392 ? 12.203 9.922 8.156 1 86.69 392 LYS B O 1
ATOM 8394 N N . HIS B 1 393 ? 13.695 8.852 9.469 1 88.75 393 HIS B N 1
ATOM 8395 C CA . HIS B 1 393 ? 12.672 8.445 10.422 1 88.75 393 HIS B CA 1
ATOM 8396 C C . HIS B 1 393 ? 12.68 9.344 11.656 1 88.75 393 HIS B C 1
ATOM 8398 O O . HIS B 1 393 ? 13.242 8.984 12.688 1 88.75 393 HIS B O 1
ATOM 8404 N N . TYR B 1 394 ? 11.992 10.375 11.617 1 88.75 394 TYR B N 1
ATOM 8405 C CA . TYR B 1 394 ? 12.062 11.461 12.586 1 88.75 394 TYR B CA 1
ATOM 8406 C C . TYR B 1 394 ? 11.75 10.969 13.992 1 88.75 394 TYR B C 1
ATOM 8408 O O . TYR B 1 394 ? 12.469 11.273 14.938 1 88.75 394 TYR B O 1
ATOM 8416 N N . GLU B 1 395 ? 10.609 10.211 14.156 1 87.31 395 GLU B N 1
ATOM 8417 C CA . GLU B 1 395 ? 10.172 9.812 15.484 1 87.31 395 GLU B CA 1
ATOM 8418 C C . GLU B 1 395 ? 11.203 8.914 16.156 1 87.31 395 GLU B C 1
ATOM 8420 O O . GLU B 1 395 ? 11.43 9.016 17.375 1 87.31 395 GLU B O 1
ATOM 8425 N N . ASP B 1 396 ? 11.859 8.062 15.398 1 88.62 396 ASP B N 1
ATOM 8426 C CA . ASP B 1 396 ? 12.883 7.184 15.945 1 88.62 396 ASP B CA 1
ATOM 8427 C C . ASP B 1 396 ? 14.117 7.973 16.375 1 88.62 396 ASP B C 1
ATOM 8429 O O . ASP B 1 396 ? 14.688 7.707 17.438 1 88.62 396 ASP B O 1
ATOM 8433 N N . CYS B 1 397 ? 14.445 8.883 15.539 1 91.12 397 CYS B N 1
ATOM 8434 C CA . CYS B 1 397 ? 15.602 9.711 15.844 1 91.12 397 CYS B CA 1
ATOM 8435 C C . CYS B 1 397 ? 15.344 10.586 17.062 1 91.12 397 CYS B C 1
ATOM 8437 O O . CYS B 1 397 ? 16.219 10.727 17.922 1 91.12 397 CYS B O 1
ATOM 8439 N N . LYS B 1 398 ? 14.156 11.102 17.125 1 88.69 398 LYS B N 1
ATOM 8440 C CA . LYS B 1 398 ? 13.773 11.945 18.25 1 88.69 398 LYS B CA 1
ATOM 8441 C C . LYS B 1 398 ? 13.781 11.156 19.562 1 88.69 398 LYS B C 1
ATOM 8443 O O . LYS B 1 398 ? 14.305 11.625 20.562 1 88.69 398 LYS B O 1
ATOM 8448 N N . GLN B 1 399 ? 13.281 9.984 19.5 1 88.75 399 GLN B N 1
ATOM 8449 C CA . GLN B 1 399 ? 13.195 9.164 20.719 1 88.75 399 GLN B CA 1
ATOM 8450 C C . GLN B 1 399 ? 14.586 8.797 21.219 1 88.75 399 GLN B C 1
ATOM 8452 O O . GLN B 1 399 ? 14.828 8.781 22.422 1 88.75 399 GLN B O 1
ATOM 8457 N N . LEU B 1 400 ? 15.445 8.461 20.312 1 89.44 400 LEU B N 1
ATOM 8458 C CA . LEU B 1 400 ? 16.812 8.148 20.734 1 89.44 400 LEU B CA 1
ATOM 8459 C C . LEU B 1 400 ? 17.484 9.367 21.359 1 89.44 400 LEU B C 1
ATOM 8461 O O . LEU B 1 400 ? 18.109 9.258 22.422 1 89.44 400 LEU B O 1
ATOM 8465 N N . PHE B 1 401 ? 17.297 10.547 20.75 1 89.38 401 PHE B N 1
ATOM 8466 C CA . PHE B 1 401 ? 17.891 11.789 21.234 1 89.38 401 PHE B CA 1
ATOM 8467 C C . PHE B 1 401 ? 17.359 12.125 22.625 1 89.38 401 PHE B C 1
ATOM 8469 O O . PHE B 1 401 ? 18.141 12.453 23.531 1 89.38 401 PHE B O 1
ATOM 8476 N N . LEU B 1 402 ? 16.109 11.953 22.766 1 85.75 402 LEU B N 1
ATOM 8477 C CA . LEU B 1 402 ? 15.508 12.281 24.047 1 85.75 402 LEU B CA 1
ATOM 8478 C C . LEU B 1 402 ? 15.938 11.297 25.125 1 85.75 402 LEU B C 1
ATOM 8480 O O . LEU B 1 402 ? 16.188 11.688 26.281 1 85.75 402 LEU B O 1
ATOM 8484 N N . SER B 1 403 ? 16.016 10.055 24.766 1 88 403 SER B N 1
ATOM 8485 C CA . SER B 1 403 ? 16.453 9.047 25.719 1 88 403 SER B CA 1
ATOM 8486 C C . SER B 1 403 ? 17.875 9.305 26.188 1 88 403 SER B C 1
ATOM 8488 O O . SER B 1 403 ? 18.156 9.25 27.391 1 88 403 SER B O 1
ATOM 8490 N N . ILE B 1 404 ? 18.719 9.547 25.281 1 88 404 ILE B N 1
ATOM 8491 C CA . ILE B 1 404 ? 20.109 9.812 25.625 1 88 404 ILE B CA 1
ATOM 8492 C C . ILE B 1 404 ? 20.203 11.078 26.469 1 88 404 ILE B C 1
ATOM 8494 O O . ILE B 1 404 ? 20.906 11.094 27.484 1 88 404 ILE B O 1
ATOM 8498 N N . GLY B 1 405 ? 19.469 12.148 26.016 1 86.19 405 GLY B N 1
ATOM 8499 C CA . GLY B 1 405 ? 19.453 13.391 26.781 1 86.19 405 GLY B CA 1
ATOM 8500 C C . GLY B 1 405 ? 18.953 13.211 28.203 1 86.19 405 GLY B C 1
ATOM 8501 O O . GLY B 1 405 ? 19.531 13.781 29.141 1 86.19 405 GLY B O 1
ATOM 8502 N N . ARG B 1 406 ? 17.984 12.492 28.297 1 85.25 406 ARG B N 1
ATOM 8503 C CA . ARG B 1 406 ? 17.438 12.227 29.625 1 85.25 406 ARG B CA 1
ATOM 8504 C C . ARG B 1 406 ? 18.438 11.469 30.484 1 85.25 406 ARG B C 1
ATOM 8506 O O . ARG B 1 406 ? 18.594 11.773 31.672 1 85.25 406 ARG B O 1
ATOM 8513 N N . CYS B 1 407 ? 19.109 10.5 29.969 1 88.88 407 CYS B N 1
ATOM 8514 C CA . CYS B 1 407 ? 20.062 9.703 30.719 1 88.88 407 CYS B CA 1
ATOM 8515 C C . CYS B 1 407 ? 21.266 10.539 31.125 1 88.88 407 CYS B C 1
ATOM 8517 O O . CYS B 1 407 ? 21.812 10.367 32.219 1 88.88 407 CYS B O 1
ATOM 8519 N N . PHE B 1 408 ? 21.719 11.375 30.281 1 86.81 408 PHE B N 1
ATOM 8520 C CA . PHE B 1 408 ? 22.781 12.289 30.641 1 86.81 408 PHE B CA 1
ATOM 8521 C C . PHE B 1 408 ? 22.359 13.211 31.781 1 86.81 408 PHE B C 1
ATOM 8523 O O . PHE B 1 408 ? 23.141 13.523 32.656 1 86.81 408 PHE B O 1
ATOM 8530 N N . ALA B 1 409 ? 21.094 13.672 31.656 1 84.06 409 ALA B N 1
ATOM 8531 C CA . ALA B 1 409 ? 20.562 14.508 32.75 1 84.06 409 ALA B CA 1
ATOM 8532 C C . ALA B 1 409 ? 20.547 13.75 34.062 1 84.06 409 ALA B C 1
ATOM 8534 O O . ALA B 1 409 ? 20.875 14.312 35.125 1 84.06 409 ALA B O 1
ATOM 8535 N N . VAL B 1 410 ? 20.156 12.57 34 1 85.88 410 VAL B N 1
ATOM 8536 C CA . VAL B 1 410 ? 20.125 11.734 35.219 1 85.88 410 VAL B CA 1
ATOM 8537 C C . VAL B 1 410 ? 21.531 11.594 35.781 1 85.88 410 VAL B C 1
ATOM 8539 O O . VAL B 1 410 ? 21.734 11.758 37 1 85.88 410 VAL B O 1
ATOM 8542 N N . GLU B 1 411 ? 22.484 11.266 34.938 1 86.94 411 GLU B N 1
ATOM 8543 C CA . GLU B 1 411 ? 23.859 11.133 35.406 1 86.94 411 GLU B CA 1
ATOM 8544 C C . GLU B 1 411 ? 24.391 12.438 36 1 86.94 411 GLU B C 1
ATOM 8546 O O . GLU B 1 411 ? 25.141 12.438 36.969 1 86.94 411 GLU B O 1
ATOM 8551 N N . ALA B 1 412 ? 24.016 13.508 35.344 1 83.31 412 ALA B N 1
ATOM 8552 C CA . ALA B 1 412 ? 24.406 14.82 35.844 1 83.31 412 ALA B CA 1
ATOM 8553 C C . ALA B 1 412 ? 23.828 15.062 37.25 1 83.31 412 ALA B C 1
ATOM 8555 O O . ALA B 1 412 ? 24.484 15.648 38.094 1 83.31 412 ALA B O 1
ATOM 8556 N N . LEU B 1 413 ? 22.625 14.68 37.406 1 82.19 413 LEU B N 1
ATOM 8557 C CA . LEU B 1 413 ? 21.953 14.859 38.688 1 82.19 413 LEU B CA 1
ATOM 8558 C C . LEU B 1 413 ? 22.594 13.977 39.75 1 82.19 413 LEU B C 1
ATOM 8560 O O . LEU B 1 413 ? 22.734 14.391 40.906 1 82.19 413 LEU B O 1
ATOM 8564 N N . ILE B 1 414 ? 22.969 12.789 39.375 1 83.75 414 ILE B N 1
ATOM 8565 C CA . ILE B 1 414 ? 23.656 11.898 40.312 1 83.75 414 ILE B CA 1
ATOM 8566 C C . ILE B 1 414 ? 24.969 12.539 40.75 1 83.75 414 ILE B C 1
ATOM 8568 O O . ILE B 1 414 ? 25.281 12.516 41.969 1 83.75 414 ILE B O 1
ATOM 8572 N N . GLN B 1 415 ? 25.656 13 39.844 1 82.06 415 GLN B N 1
ATOM 8573 C CA . GLN B 1 415 ? 26.922 13.664 40.156 1 82.06 415 GLN B CA 1
ATOM 8574 C C . GLN B 1 415 ? 26.688 14.906 41 1 82.06 415 GLN B C 1
ATOM 8576 O O . GLN B 1 415 ? 27.422 15.164 41.969 1 82.06 415 GLN B O 1
ATOM 8581 N N . PHE B 1 416 ? 25.719 15.664 40.625 1 78.62 416 PHE B N 1
ATOM 8582 C CA . PHE B 1 416 ? 25.391 16.906 41.312 1 78.62 416 PHE B CA 1
ATOM 8583 C C . PHE B 1 416 ? 25.016 16.656 42.75 1 78.62 416 PHE B C 1
ATOM 8585 O O . PHE B 1 416 ? 25.453 17.359 43.656 1 78.62 416 PHE B O 1
ATOM 8592 N N . PHE B 1 417 ? 24.25 15.688 42.969 1 79.69 417 PHE B N 1
ATOM 8593 C CA . PHE B 1 417 ? 23.781 15.383 44.312 1 79.69 417 PHE B CA 1
ATOM 8594 C C . PHE B 1 417 ? 24.734 14.414 45.031 1 79.69 417 PHE B C 1
ATOM 8596 O O . PHE B 1 417 ? 24.469 13.984 46.156 1 79.69 417 PHE B O 1
ATOM 8603 N N . ASN B 1 418 ? 25.875 14.109 44.312 1 78.31 418 ASN B N 1
ATOM 8604 C CA . ASN B 1 418 ? 26.891 13.219 44.812 1 78.31 418 ASN B CA 1
ATOM 8605 C C . ASN B 1 418 ? 26.297 11.891 45.312 1 78.31 418 ASN B C 1
ATOM 8607 O O . ASN B 1 418 ? 26.531 11.484 46.438 1 78.31 418 ASN B O 1
ATOM 8611 N N . MET B 1 419 ? 25.578 11.391 44.469 1 77.75 419 MET B N 1
ATOM 8612 C CA . MET B 1 419 ? 24.922 10.117 44.75 1 77.75 419 MET B CA 1
ATOM 8613 C C . MET B 1 419 ? 25.672 8.961 44.094 1 77.75 419 MET B C 1
ATOM 8615 O O . MET B 1 419 ? 26.375 9.148 43.094 1 77.75 419 MET B O 1
ATOM 8619 N N . VAL B 1 420 ? 25.578 7.82 44.781 1 72.31 420 VAL B N 1
ATOM 8620 C CA . VAL B 1 420 ? 26.203 6.637 44.219 1 72.31 420 VAL B CA 1
ATOM 8621 C C . VAL B 1 420 ? 25.391 6.129 43.031 1 72.31 420 VAL B C 1
ATOM 8623 O O . VAL B 1 420 ? 25.938 5.734 42 1 72.31 420 VAL B O 1
ATOM 8626 N N . ASP B 1 421 ? 24.094 6.012 43.25 1 71.12 421 ASP B N 1
ATOM 8627 C CA . ASP B 1 421 ? 23.156 5.602 42.219 1 71.12 421 ASP B CA 1
ATOM 8628 C C . ASP B 1 421 ? 21.812 6.301 42.375 1 71.12 421 ASP B C 1
ATOM 8630 O O . ASP B 1 421 ? 21.688 7.23 43.188 1 71.12 421 ASP B O 1
ATOM 8634 N N . GLN B 1 422 ? 20.891 6.086 41.5 1 72.94 422 GLN B N 1
ATOM 8635 C CA . GLN B 1 422 ? 19.594 6.75 41.469 1 72.94 422 GLN B CA 1
ATOM 8636 C C . GLN B 1 422 ? 18.875 6.582 42.812 1 72.94 422 GLN B C 1
ATOM 8638 O O . GLN B 1 422 ? 17.984 7.375 43.125 1 72.94 422 GLN B O 1
ATOM 8643 N N . ASN B 1 423 ? 19.344 5.637 43.5 1 67.31 423 ASN B N 1
ATOM 8644 C CA . ASN B 1 423 ? 18.672 5.344 44.75 1 67.31 423 ASN B CA 1
ATOM 8645 C C . ASN B 1 423 ? 19.375 5.984 45.938 1 67.31 423 ASN B C 1
ATOM 8647 O O . ASN B 1 423 ? 18.922 5.852 47.094 1 67.31 423 ASN B O 1
ATOM 8651 N N . GLY B 1 424 ? 20.5 6.758 45.625 1 61.47 424 GLY B N 1
ATOM 8652 C CA . GLY B 1 424 ? 21.281 7.363 46.688 1 61.47 424 GLY B CA 1
ATOM 8653 C C . GLY B 1 424 ? 20.641 8.617 47.25 1 61.47 424 GLY B C 1
ATOM 8654 O O . GLY B 1 424 ? 19.672 9.125 46.719 1 61.47 424 GLY B O 1
ATOM 8655 N N . VAL B 1 425 ? 21 9.156 48.406 1 58.41 425 VAL B N 1
ATOM 8656 C CA . VAL B 1 425 ? 20.516 10.352 49.094 1 58.41 425 VAL B CA 1
ATOM 8657 C C . VAL B 1 425 ? 21.172 11.586 48.5 1 58.41 425 VAL B C 1
ATOM 8659 O O . VAL B 1 425 ? 22.406 11.664 48.406 1 58.41 425 VAL B O 1
ATOM 8662 N N . PRO B 1 426 ? 20.328 12.656 47.781 1 60.41 426 PRO B N 1
ATOM 8663 C CA . PRO B 1 426 ? 20.859 13.805 47.062 1 60.41 426 PRO B CA 1
ATOM 8664 C C . PRO B 1 426 ? 21.641 14.781 47.938 1 60.41 426 PRO B C 1
ATOM 8666 O O . PRO B 1 426 ? 21.25 15 49.094 1 60.41 426 PRO B O 1
ATOM 8669 N N . THR B 1 427 ? 22.859 15.234 47.344 1 54.44 427 THR B N 1
ATOM 8670 C CA . THR B 1 427 ? 23.547 16.359 48 1 54.44 427 THR B CA 1
ATOM 8671 C C . THR B 1 427 ? 23.328 17.641 47.188 1 54.44 427 THR B C 1
ATOM 8673 O O . THR B 1 427 ? 22.828 17.609 46.062 1 54.44 427 THR B O 1
ATOM 8676 N N . LYS B 1 428 ? 23.547 18.984 47.5 1 47.34 428 LYS B N 1
ATOM 8677 C CA . LYS B 1 428 ? 23.109 20.328 47.125 1 47.34 428 LYS B CA 1
ATOM 8678 C C . LYS B 1 428 ? 23.75 20.766 45.812 1 47.34 428 LYS B C 1
ATOM 8680 O O . LYS B 1 428 ? 23.359 21.797 45.25 1 47.34 428 LYS B O 1
ATOM 8685 N N . ASN B 1 429 ? 23.828 20.031 44.562 1 43.69 429 ASN B N 1
ATOM 8686 C CA . ASN B 1 429 ? 24.469 20.766 43.469 1 43.69 429 ASN B CA 1
ATOM 8687 C C . ASN B 1 429 ? 23.516 21.016 42.312 1 43.69 429 ASN B C 1
ATOM 8689 O O . ASN B 1 429 ? 22.484 20.344 42.188 1 43.69 429 ASN B O 1
ATOM 8693 N N . ARG B 1 430 ? 23.656 22.25 41.375 1 42.94 430 ARG B N 1
ATOM 8694 C CA . ARG B 1 430 ? 22.797 22.719 40.281 1 42.94 430 ARG B CA 1
ATOM 8695 C C . ARG B 1 430 ? 23.094 21.984 39 1 42.94 430 ARG B C 1
ATOM 8697 O O . ARG B 1 430 ? 24.25 21.875 38.594 1 42.94 430 ARG B O 1
ATOM 8704 N N . PRO B 1 431 ? 22.078 21.391 38.156 1 45.88 431 PRO B N 1
ATOM 8705 C CA . PRO B 1 431 ? 22.328 20.531 37 1 45.88 431 PRO B CA 1
ATOM 8706 C C . PRO B 1 431 ? 22.422 21.328 35.688 1 45.88 431 PRO B C 1
ATOM 8708 O O . PRO B 1 431 ? 21.672 22.297 35.5 1 45.88 431 PRO B O 1
ATOM 8711 N N . PRO B 1 432 ? 23.5 21.078 34.656 1 41.69 432 PRO B N 1
ATOM 8712 C CA . PRO B 1 432 ? 23.719 21.75 33.375 1 41.69 432 PRO B CA 1
ATOM 8713 C C . PRO B 1 432 ? 23.016 21.062 32.219 1 41.69 432 PRO B C 1
ATOM 8715 O O . PRO B 1 432 ? 23 19.828 32.156 1 41.69 432 PRO B O 1
ATOM 8718 N N . TYR B 1 433 ? 21.797 21.047 31.547 1 45.53 433 TYR B N 1
ATOM 8719 C CA . TYR B 1 433 ? 21.469 20.375 30.297 1 45.53 433 TYR B CA 1
ATOM 8720 C C . TYR B 1 433 ? 20.703 21.312 29.359 1 45.53 433 TYR B C 1
ATOM 8722 O O . TYR B 1 433 ? 19.547 21.656 29.641 1 45.53 433 TYR B O 1
ATOM 8730 N N . TYR B 1 434 ? 21.469 22.047 28.219 1 51.5 434 TYR B N 1
ATOM 8731 C CA . TYR B 1 434 ? 20.828 23.141 27.5 1 51.5 434 TYR B CA 1
ATOM 8732 C C . TYR B 1 434 ? 20.062 22.625 26.297 1 51.5 434 TYR B C 1
ATOM 8734 O O . TYR B 1 434 ? 18.891 22.953 26.109 1 51.5 434 TYR B O 1
ATOM 8742 N N . MET B 1 435 ? 20.672 21.719 25.406 1 46.28 435 MET B N 1
ATOM 8743 C CA . MET B 1 435 ? 20.047 21.422 24.125 1 46.28 435 MET B CA 1
ATOM 8744 C C . MET B 1 435 ? 18.797 20.578 24.312 1 46.28 435 MET B C 1
ATOM 8746 O O . MET B 1 435 ? 17.797 20.781 23.641 1 46.28 435 MET B O 1
ATOM 8750 N N . LEU B 1 436 ? 18.844 19.688 25.156 1 57.75 436 LEU B N 1
ATOM 8751 C CA . LEU B 1 436 ? 17.688 18.844 25.469 1 57.75 436 LEU B CA 1
ATOM 8752 C C . LEU B 1 436 ? 16.516 19.703 25.922 1 57.75 436 LEU B C 1
ATOM 8754 O O . LEU B 1 436 ? 15.367 19.422 25.578 1 57.75 436 LEU B O 1
ATOM 8758 N N . GLU B 1 437 ? 16.906 20.797 26.359 1 68.12 437 GLU B N 1
ATOM 8759 C CA . GLU B 1 437 ? 15.867 21.656 26.938 1 68.12 437 GLU B CA 1
ATOM 8760 C C . GLU B 1 437 ? 15.102 22.375 25.828 1 68.12 437 GLU B C 1
ATOM 8762 O O . GLU B 1 437 ? 13.883 22.562 25.938 1 68.12 437 GLU B O 1
ATOM 8767 N N . VAL B 1 438 ? 15.852 22.609 24.797 1 59.81 438 VAL B N 1
ATOM 8768 C CA . VAL B 1 438 ? 15.18 23.297 23.703 1 59.81 438 VAL B CA 1
ATOM 8769 C C . VAL B 1 438 ? 14.18 22.344 23.047 1 59.81 438 VAL B C 1
ATOM 8771 O O . VAL B 1 438 ? 13.031 22.719 22.781 1 59.81 438 VAL B O 1
ATOM 8774 N N . GLY B 1 439 ? 14.602 21.109 22.844 1 66.06 439 GLY B N 1
ATOM 8775 C CA . GLY B 1 439 ? 13.727 20.109 22.25 1 66.06 439 GLY B CA 1
ATOM 8776 C C . GLY B 1 439 ? 12.5 19.812 23.078 1 66.06 439 GLY B C 1
ATOM 8777 O O . GLY B 1 439 ? 11.383 19.781 22.562 1 66.06 439 GLY B O 1
ATOM 8778 N N . ASN B 1 440 ? 12.688 19.625 24.297 1 74.94 440 ASN B N 1
ATOM 8779 C CA . ASN B 1 440 ? 11.594 19.344 25.219 1 74.94 440 ASN B CA 1
ATOM 8780 C C . ASN B 1 440 ? 10.641 20.531 25.328 1 74.94 440 ASN B C 1
ATOM 8782 O O . ASN B 1 440 ? 9.422 20.344 25.406 1 74.94 440 ASN B O 1
ATOM 8786 N N . ASN B 1 441 ? 11.328 21.641 25.328 1 74.31 441 ASN B N 1
ATOM 8787 C CA . ASN B 1 441 ? 10.531 22.859 25.422 1 74.31 441 ASN B CA 1
ATOM 8788 C C . ASN B 1 441 ? 9.625 23.031 24.203 1 74.31 441 ASN B C 1
ATOM 8790 O O . ASN B 1 441 ? 8.453 23.391 24.328 1 74.31 441 ASN B O 1
ATOM 8794 N N . LYS B 1 442 ? 10.141 22.766 23.109 1 79.06 442 LYS B N 1
ATOM 8795 C CA . LYS B 1 442 ? 9.359 22.906 21.891 1 79.06 442 LYS B CA 1
ATOM 8796 C C . LYS B 1 442 ? 8.234 21.875 21.828 1 79.06 442 LYS B C 1
ATOM 8798 O O . LYS B 1 442 ? 7.102 22.219 21.469 1 79.06 442 LYS B O 1
ATOM 8803 N N . GLN B 1 443 ? 8.508 20.734 22.188 1 79.62 443 GLN B N 1
ATOM 8804 C CA . GLN B 1 443 ? 7.484 19.703 22.172 1 79.62 443 GLN B CA 1
ATOM 8805 C C . GLN B 1 443 ? 6.355 20.031 23.141 1 79.62 443 GLN B C 1
ATOM 8807 O O . GLN B 1 443 ? 5.176 19.875 22.812 1 79.62 443 GLN B O 1
ATOM 8812 N N . ASP B 1 444 ? 6.766 20.438 24.25 1 86.44 444 ASP B N 1
ATOM 8813 C CA . ASP B 1 444 ? 5.773 20.781 25.266 1 86.44 444 ASP B CA 1
ATOM 8814 C C . ASP B 1 444 ? 4.957 22 24.828 1 86.44 444 ASP B C 1
ATOM 8816 O O . ASP B 1 444 ? 3.746 22.047 25.062 1 86.44 444 ASP B O 1
ATOM 8820 N N . ALA B 1 445 ? 5.621 23 24.25 1 88.94 445 ALA B N 1
ATOM 8821 C CA . ALA B 1 445 ? 4.934 24.188 23.766 1 88.94 445 ALA B CA 1
ATOM 8822 C C . ALA B 1 445 ? 3.885 23.828 22.719 1 88.94 445 ALA B C 1
ATOM 8824 O O . ALA B 1 445 ? 2.781 24.375 22.719 1 88.94 445 ALA B O 1
ATOM 8825 N N . VAL B 1 446 ? 4.219 22.953 21.875 1 90.5 446 VAL B N 1
ATOM 8826 C CA . VAL B 1 446 ? 3.303 22.531 20.812 1 90.5 446 VAL B CA 1
ATOM 8827 C C . VAL B 1 446 ? 2.123 21.781 21.438 1 90.5 446 VAL B C 1
ATOM 8829 O O . VAL B 1 446 ? 0.967 22.031 21.094 1 90.5 446 VAL B O 1
ATOM 8832 N N . ARG B 1 447 ? 2.379 20.891 22.297 1 89.94 447 ARG B N 1
ATOM 8833 C CA . ARG B 1 447 ? 1.327 20.078 22.922 1 89.94 447 ARG B CA 1
ATOM 8834 C C . ARG B 1 447 ? 0.308 20.969 23.625 1 89.94 447 ARG B C 1
ATOM 8836 O O . ARG B 1 447 ? -0.885 20.656 23.656 1 89.94 447 ARG B O 1
ATOM 8843 N N . GLU B 1 448 ? 0.821 22.062 24.172 1 91.44 448 GLU B N 1
ATOM 8844 C CA . GLU B 1 448 ? -0.06 22.969 24.891 1 91.44 448 GLU B CA 1
ATOM 8845 C C . GLU B 1 448 ? -0.663 24.016 23.969 1 91.44 448 GLU B C 1
ATOM 8847 O O . GLU B 1 448 ? -1.579 24.734 24.359 1 91.44 448 GLU B O 1
ATOM 8852 N N . GLY B 1 449 ? -0.191 24.062 22.75 1 92.69 449 GLY B N 1
ATOM 8853 C CA . GLY B 1 449 ? -0.649 25.078 21.828 1 92.69 449 GLY B CA 1
ATOM 8854 C C . GLY B 1 449 ? -0.237 26.484 22.234 1 92.69 449 GLY B C 1
ATOM 8855 O O . GLY B 1 449 ? -0.993 27.438 22.031 1 92.69 449 GLY B O 1
ATOM 8856 N N . ASN B 1 450 ? 0.868 26.594 22.875 1 93.25 450 ASN B N 1
ATOM 8857 C CA . ASN B 1 450 ? 1.335 27.891 23.375 1 93.25 450 ASN B CA 1
ATOM 8858 C C . ASN B 1 450 ? 2.09 28.672 22.297 1 93.25 450 ASN B C 1
ATOM 8860 O O . ASN B 1 450 ? 3.316 28.578 22.203 1 93.25 450 ASN B O 1
ATOM 8864 N N . GLY B 1 451 ? 1.369 29.484 21.609 1 93 451 GLY B N 1
ATOM 8865 C CA . GLY B 1 451 ? 1.936 30.25 20.5 1 93 451 GLY B CA 1
ATOM 8866 C C . GLY B 1 451 ? 3.004 31.234 20.938 1 93 451 GLY B C 1
ATOM 8867 O O . GLY B 1 451 ? 3.994 31.438 20.234 1 93 451 GLY B O 1
ATOM 8868 N N . ALA B 1 452 ? 2.826 31.781 22.078 1 92 452 ALA B N 1
ATOM 8869 C CA . ALA B 1 452 ? 3.793 32.75 22.578 1 92 452 ALA B CA 1
ATOM 8870 C C . ALA B 1 452 ? 5.141 32.094 22.859 1 92 452 ALA B C 1
ATOM 8872 O O . ALA B 1 452 ? 6.191 32.656 22.578 1 92 452 ALA B O 1
ATOM 8873 N N . ARG B 1 453 ? 5.059 31 23.406 1 91.69 453 ARG B N 1
ATOM 8874 C CA . ARG B 1 453 ? 6.281 30.25 23.688 1 91.69 453 ARG B CA 1
ATOM 8875 C C . ARG B 1 453 ? 6.977 29.844 22.391 1 91.69 453 ARG B C 1
ATOM 8877 O O . ARG B 1 453 ? 8.203 29.875 22.297 1 91.69 453 ARG B O 1
ATOM 8884 N N . LEU B 1 454 ? 6.23 29.438 21.469 1 92.44 454 LEU B N 1
ATOM 8885 C CA . LEU B 1 454 ? 6.801 29.062 20.172 1 92.44 454 LEU B CA 1
ATOM 8886 C C . LEU B 1 454 ? 7.492 30.25 19.516 1 92.44 454 LEU B C 1
ATOM 8888 O O . LEU B 1 454 ? 8.562 30.109 18.922 1 92.44 454 LEU B O 1
ATOM 8892 N N . ALA B 1 455 ? 6.906 31.359 19.625 1 92.88 455 ALA B N 1
ATOM 8893 C CA . ALA B 1 455 ? 7.5 32.562 19.078 1 92.88 455 ALA B CA 1
ATOM 8894 C C . ALA B 1 455 ? 8.844 32.875 19.734 1 92.88 455 ALA B C 1
ATOM 8896 O O . ALA B 1 455 ? 9.797 33.281 19.062 1 92.88 455 ALA B O 1
ATOM 8897 N N . THR B 1 456 ? 8.906 32.656 21.047 1 91.19 456 THR B N 1
ATOM 8898 C CA . THR B 1 456 ? 10.148 32.875 21.781 1 91.19 456 THR B CA 1
ATOM 8899 C C . THR B 1 456 ? 11.211 31.859 21.328 1 91.19 456 THR B C 1
ATOM 8901 O O . THR B 1 456 ? 12.383 32.219 21.188 1 91.19 456 THR B O 1
ATOM 8904 N N . LEU B 1 457 ? 10.773 30.703 21.141 1 90.38 457 LEU B N 1
ATOM 8905 C CA . LEU B 1 457 ? 11.695 29.656 20.719 1 90.38 457 LEU B CA 1
ATOM 8906 C C . LEU B 1 457 ? 12.258 29.938 19.328 1 90.38 457 LEU B C 1
ATOM 8908 O O . LEU B 1 457 ? 13.383 29.562 19.016 1 90.38 457 LEU B O 1
ATOM 8912 N N . HIS B 1 458 ? 11.508 30.625 18.5 1 93.5 458 HIS B N 1
ATOM 8913 C CA . HIS B 1 458 ? 11.992 31 17.188 1 93.5 458 HIS B CA 1
ATOM 8914 C C . HIS B 1 458 ? 13.188 31.938 17.281 1 93.5 458 HIS B C 1
ATOM 8916 O O . HIS B 1 458 ? 14.109 31.875 16.469 1 93.5 458 HIS B O 1
ATOM 8922 N N . LYS B 1 459 ? 13.203 32.75 18.281 1 92.06 459 LYS B N 1
ATOM 8923 C CA . LYS B 1 459 ? 14.344 33.656 18.516 1 92.06 459 LYS B CA 1
ATOM 8924 C C . LYS B 1 459 ? 15.602 32.844 18.828 1 92.06 459 LYS B C 1
ATOM 8926 O O . LYS B 1 459 ? 16.672 33.125 18.297 1 92.06 459 LYS B O 1
ATOM 8931 N N . VAL B 1 460 ? 15.383 31.844 19.625 1 88 460 VAL B N 1
ATOM 8932 C CA . VAL B 1 460 ? 16.484 30.984 20.031 1 88 460 VAL B CA 1
ATOM 8933 C C . VAL B 1 460 ? 17 30.188 18.844 1 88 460 VAL B C 1
ATOM 8935 O O . VAL B 1 460 ? 18.203 30.016 18.656 1 88 460 VAL B O 1
ATOM 8938 N N . LEU B 1 461 ? 16.125 29.719 18.031 1 91.31 461 LEU B N 1
ATOM 8939 C CA . LEU B 1 461 ? 16.453 28.844 16.922 1 91.31 461 LEU B CA 1
ATOM 8940 C C . LEU B 1 461 ? 17.234 29.594 15.852 1 91.31 461 LEU B C 1
ATOM 8942 O O . LEU B 1 461 ? 18.047 29 15.125 1 91.31 461 LEU B O 1
ATOM 8946 N N . VAL B 1 462 ? 17.047 30.922 15.742 1 93 462 VAL B N 1
ATOM 8947 C CA . VAL B 1 462 ? 17.812 31.719 14.781 1 93 462 VAL B CA 1
ATOM 8948 C C . VAL B 1 462 ? 19.312 31.516 15.023 1 93 462 VAL B C 1
ATOM 8950 O O . VAL B 1 462 ? 20.062 31.266 14.078 1 93 462 VAL B O 1
ATOM 8953 N N . GLN B 1 463 ? 19.672 31.578 16.266 1 88.88 463 GLN B N 1
ATOM 8954 C CA . GLN B 1 463 ? 21.078 31.484 16.625 1 88.88 463 GLN B CA 1
ATOM 8955 C C . GLN B 1 463 ? 21.609 30.062 16.391 1 88.88 463 GLN B C 1
ATOM 8957 O O . GLN B 1 463 ? 22.719 29.891 15.875 1 88.88 463 GLN B O 1
ATOM 8962 N N . HIS B 1 464 ? 20.844 29.125 16.703 1 88.62 464 HIS B N 1
ATOM 8963 C CA . HIS B 1 464 ? 21.266 27.75 16.531 1 88.62 464 HIS B CA 1
ATOM 8964 C C . HIS B 1 464 ? 21.438 27.391 15.055 1 88.62 464 HIS B C 1
ATOM 8966 O O . HIS B 1 464 ? 22.422 26.781 14.664 1 88.62 464 HIS B O 1
ATOM 8972 N N . PHE B 1 465 ? 20.469 27.781 14.234 1 92.12 465 PHE B N 1
ATOM 8973 C CA . PHE B 1 465 ? 20.531 27.484 12.812 1 92.12 465 PHE B CA 1
ATOM 8974 C C . PHE B 1 465 ? 21.688 28.234 12.148 1 92.12 465 PHE B C 1
ATOM 8976 O O . PHE B 1 465 ? 22.359 27.719 11.258 1 92.12 465 PHE B O 1
ATOM 8983 N N . LYS B 1 466 ? 21.938 29.406 12.586 1 91.12 466 LYS B N 1
ATOM 8984 C CA . LYS B 1 466 ? 23 30.219 12.008 1 91.12 466 LYS B CA 1
ATOM 8985 C C . LYS B 1 466 ? 24.375 29.688 12.375 1 91.12 466 LYS B C 1
ATOM 8987 O O . LYS B 1 466 ? 25.328 29.781 11.594 1 91.12 466 LYS B O 1
ATOM 8992 N N . SER B 1 467 ? 24.469 29.078 13.492 1 87.5 467 SER B N 1
ATOM 8993 C CA . SER B 1 467 ? 25.75 28.609 14.008 1 87.5 467 SER B CA 1
ATOM 8994 C C . SER B 1 467 ? 26.219 27.359 13.273 1 87.5 467 SER B C 1
ATOM 8996 O O . SER B 1 467 ? 27.391 27 13.359 1 87.5 467 SER B O 1
ATOM 8998 N N . CYS B 1 468 ? 25.359 26.719 12.586 1 87.19 468 CYS B N 1
ATOM 8999 C CA . CYS B 1 468 ? 25.703 25.469 11.93 1 87.19 468 CYS B CA 1
ATOM 9000 C C . CYS B 1 468 ? 25.625 25.609 10.414 1 87.19 468 CYS B C 1
ATOM 9002 O O . CYS B 1 468 ? 24.594 25.984 9.867 1 87.19 468 CYS B O 1
ATOM 9004 N N . PRO B 1 469 ? 26.688 25.25 9.734 1 86.44 469 PRO B N 1
ATOM 9005 C CA . PRO B 1 469 ? 26.672 25.312 8.273 1 86.44 469 PRO B CA 1
ATOM 9006 C C . PRO B 1 469 ? 25.594 24.406 7.656 1 86.44 469 PRO B C 1
ATOM 9008 O O . PRO B 1 469 ? 25.406 23.281 8.117 1 86.44 469 PRO B O 1
ATOM 9011 N N . GLY B 1 470 ? 24.906 24.906 6.68 1 88.5 470 GLY B N 1
ATOM 9012 C CA . GLY B 1 470 ? 23.922 24.125 5.969 1 88.5 470 GLY B CA 1
ATOM 9013 C C . GLY B 1 470 ? 22.5 24.453 6.387 1 88.5 470 GLY B C 1
ATOM 9014 O O . GLY B 1 470 ? 21.531 23.969 5.77 1 88.5 470 GLY B O 1
ATOM 9015 N N . PHE B 1 471 ? 22.422 25.266 7.418 1 91.75 471 PHE B N 1
ATOM 9016 C CA . PHE B 1 471 ? 21.078 25.531 7.918 1 91.75 471 PHE B CA 1
ATOM 9017 C C . PHE B 1 471 ? 20.75 27.031 7.848 1 91.75 471 PHE B C 1
ATOM 9019 O O . PHE B 1 471 ? 19.906 27.516 8.586 1 91.75 471 PHE B O 1
ATOM 9026 N N . ASN B 1 472 ? 21.391 27.703 7.004 1 89.88 472 ASN B N 1
ATOM 9027 C CA . ASN B 1 472 ? 21.203 29.141 6.879 1 89.88 472 ASN B CA 1
ATOM 9028 C C . ASN B 1 472 ? 19.797 29.5 6.418 1 89.88 472 ASN B C 1
ATOM 9030 O O . ASN B 1 472 ? 19.234 30.516 6.832 1 89.88 472 ASN B O 1
ATOM 9034 N N . SER B 1 473 ? 19.234 28.688 5.516 1 89.62 473 SER B N 1
ATOM 9035 C CA . SER B 1 473 ? 17.891 28.953 5.039 1 89.62 473 SER B CA 1
ATOM 9036 C C . SER B 1 473 ? 16.891 28.969 6.195 1 89.62 473 SER B C 1
ATOM 9038 O O . SER B 1 473 ? 15.984 29.797 6.223 1 89.62 473 SER B O 1
ATOM 9040 N N . TYR B 1 474 ? 17.094 28.125 7.133 1 92.88 474 TYR B N 1
ATOM 9041 C CA . TYR B 1 474 ? 16.188 28.062 8.281 1 92.88 474 TYR B CA 1
ATOM 9042 C C . TYR B 1 474 ? 16.453 29.219 9.242 1 92.88 474 TYR B C 1
ATOM 9044 O O . TYR B 1 474 ? 15.531 29.703 9.891 1 92.88 474 TYR B O 1
ATOM 9052 N N . ALA B 1 475 ? 17.734 29.625 9.305 1 93.06 475 ALA B N 1
ATOM 9053 C CA . ALA B 1 475 ? 18.031 30.812 10.102 1 93.06 475 ALA B CA 1
ATOM 9054 C C . ALA B 1 475 ? 17.297 32.031 9.562 1 93.06 475 ALA B C 1
ATOM 9056 O O . ALA B 1 475 ? 16.734 32.812 10.336 1 93.06 475 ALA B O 1
ATOM 9057 N N . ILE B 1 476 ? 17.312 32.125 8.312 1 90.69 476 ILE B N 1
ATOM 9058 C CA . ILE B 1 476 ? 16.656 33.25 7.66 1 90.69 476 ILE B CA 1
ATOM 9059 C C . ILE B 1 476 ? 15.148 33.188 7.898 1 90.69 476 ILE B C 1
ATOM 9061 O O . ILE B 1 476 ? 14.508 34.188 8.195 1 90.69 476 ILE B O 1
ATOM 9065 N N . GLU B 1 477 ? 14.602 32 7.758 1 92.75 477 GLU B N 1
ATOM 9066 C CA . GLU B 1 477 ? 13.172 31.812 7.953 1 92.75 477 GLU B CA 1
ATOM 9067 C C . GLU B 1 477 ? 12.75 32.219 9.367 1 92.75 477 GLU B C 1
ATOM 9069 O O . GLU B 1 477 ? 11.711 32.844 9.555 1 92.75 477 GLU B O 1
ATOM 9074 N N . MET B 1 478 ? 13.547 31.781 10.305 1 94.06 478 MET B N 1
ATOM 9075 C CA . MET B 1 478 ? 13.242 32.125 11.688 1 94.06 478 MET B CA 1
ATOM 9076 C C . MET B 1 478 ? 13.328 33.625 11.898 1 94.06 478 MET B C 1
ATOM 9078 O O . MET B 1 478 ? 12.5 34.219 12.602 1 94.06 478 MET B O 1
ATOM 9082 N N . LEU B 1 479 ? 14.289 34.219 11.289 1 92.5 479 LEU B N 1
ATOM 9083 C CA . LEU B 1 479 ? 14.445 35.656 11.391 1 92.5 479 LEU B CA 1
ATOM 9084 C C . LEU B 1 479 ? 13.234 36.375 10.812 1 92.5 479 LEU B C 1
ATOM 9086 O O . LEU B 1 479 ? 12.695 37.281 11.438 1 92.5 479 LEU B O 1
ATOM 9090 N N . ILE B 1 480 ? 12.844 35.969 9.68 1 91.62 480 ILE B N 1
ATOM 9091 C CA . ILE B 1 480 ? 11.695 36.562 9.008 1 91.62 480 ILE B CA 1
ATOM 9092 C C . ILE B 1 480 ? 10.453 36.406 9.883 1 91.62 480 ILE B C 1
ATOM 9094 O O . ILE B 1 480 ? 9.672 37.375 10.031 1 91.62 480 ILE B O 1
ATOM 9098 N N . ASN B 1 481 ? 10.25 35.281 10.438 1 93.12 481 ASN B N 1
ATOM 9099 C CA . ASN B 1 481 ? 9.117 35.062 11.328 1 93.12 481 ASN B CA 1
ATOM 9100 C C . ASN B 1 481 ? 9.117 36.031 12.5 1 93.12 481 ASN B C 1
ATOM 9102 O O . ASN B 1 481 ? 8.078 36.562 12.875 1 93.12 481 ASN B O 1
ATOM 9106 N N . VAL B 1 482 ? 10.289 36.219 13.031 1 93.88 482 VAL B N 1
ATOM 9107 C CA . VAL B 1 482 ? 10.422 37.094 14.18 1 93.88 482 VAL B CA 1
ATOM 9108 C C . VAL B 1 482 ? 10.125 38.531 13.758 1 93.88 482 VAL B C 1
ATOM 9110 O O . VAL B 1 482 ? 9.383 39.25 14.43 1 93.88 482 VAL B O 1
ATOM 9113 N N . VAL B 1 483 ? 10.68 38.969 12.664 1 92.81 483 VAL B N 1
ATOM 9114 C CA . VAL B 1 483 ? 10.5 40.312 12.18 1 92.81 483 VAL B CA 1
ATOM 9115 C C . VAL B 1 483 ? 9.023 40.562 11.836 1 92.81 483 VAL B C 1
ATOM 9117 O O . VAL B 1 483 ? 8.477 41.625 12.125 1 92.81 483 VAL B O 1
ATOM 9120 N N . GLN B 1 484 ? 8.422 39.625 11.234 1 92.75 484 GLN B N 1
ATOM 9121 C CA . GLN B 1 484 ? 7 39.75 10.922 1 92.75 484 GLN B CA 1
ATOM 9122 C C . GLN B 1 484 ? 6.164 39.875 12.195 1 92.75 484 GLN B C 1
ATOM 9124 O O . GLN B 1 484 ? 5.273 40.719 12.273 1 92.75 484 GLN B O 1
ATOM 9129 N N . ASN B 1 485 ? 6.457 39.125 13.156 1 93.56 485 ASN B N 1
ATOM 9130 C CA . ASN B 1 485 ? 5.684 39.094 14.391 1 93.56 485 ASN B CA 1
ATOM 9131 C C . ASN B 1 485 ? 5.891 40.375 15.203 1 93.56 485 ASN B C 1
ATOM 9133 O O . ASN B 1 485 ? 4.945 40.875 15.797 1 93.56 485 ASN B O 1
ATOM 9137 N N . GLU B 1 486 ? 7.117 40.844 15.18 1 93.69 486 GLU B N 1
ATOM 9138 C CA . GLU B 1 486 ? 7.469 41.906 16.125 1 93.69 486 GLU B CA 1
ATOM 9139 C C . GLU B 1 486 ? 7.449 43.281 15.438 1 93.69 486 GLU B C 1
ATOM 9141 O O . GLU B 1 486 ? 7.395 44.312 16.109 1 93.69 486 GLU B O 1
ATOM 9146 N N . VAL B 1 487 ? 7.48 43.281 14.125 1 93.62 487 VAL B N 1
ATOM 9147 C CA . VAL B 1 487 ? 7.672 44.562 13.461 1 93.62 487 VAL B CA 1
ATOM 9148 C C . VAL B 1 487 ? 6.578 44.781 12.414 1 93.62 487 VAL B C 1
ATOM 9150 O O . VAL B 1 487 ? 5.68 45.594 12.602 1 93.62 487 VAL B O 1
ATOM 9153 N N . PHE B 1 488 ? 6.465 43.969 11.43 1 91.81 488 PHE B N 1
ATOM 9154 C CA . PHE B 1 488 ? 5.711 44.219 10.211 1 91.81 488 PHE B CA 1
ATOM 9155 C C . PHE B 1 488 ? 4.215 44.062 10.453 1 91.81 488 PHE B C 1
ATOM 9157 O O . PHE B 1 488 ? 3.408 44.812 9.914 1 91.81 488 PHE B O 1
ATOM 9164 N N . LEU B 1 489 ? 3.83 43.094 11.18 1 93.81 489 LEU B N 1
ATOM 9165 C CA . LEU B 1 489 ? 2.412 42.781 11.352 1 93.81 489 LEU B CA 1
ATOM 9166 C C . LEU B 1 489 ? 1.798 43.688 12.43 1 93.81 489 LEU B C 1
ATOM 9168 O O . LEU B 1 489 ? 2.506 44.156 13.32 1 93.81 489 LEU B O 1
ATOM 9172 N N . THR B 1 490 ? 0.478 43.906 12.273 1 93.5 490 THR B N 1
ATOM 9173 C CA . THR B 1 490 ? -0.257 44.531 13.359 1 93.5 490 THR B CA 1
ATOM 9174 C C . THR B 1 490 ? -0.361 43.594 14.562 1 93.5 490 THR B C 1
ATOM 9176 O O . THR B 1 490 ? -0.045 42.406 14.461 1 93.5 490 THR B O 1
ATOM 9179 N N . ASP B 1 491 ? -0.777 44.125 15.633 1 94.69 491 ASP B N 1
ATOM 9180 C CA . ASP B 1 491 ? -0.942 43.281 16.812 1 94.69 491 ASP B CA 1
ATOM 9181 C C . ASP B 1 491 ? -1.945 42.156 16.547 1 94.69 491 ASP B C 1
ATOM 9183 O O . ASP B 1 491 ? -1.723 41 16.953 1 94.69 491 ASP B O 1
ATOM 9187 N N . ALA B 1 492 ? -2.998 42.469 15.883 1 94.94 492 ALA B N 1
ATOM 9188 C CA . ALA B 1 492 ? -4.027 41.469 15.586 1 94.94 492 ALA B CA 1
ATOM 9189 C C . ALA B 1 492 ? -3.502 40.406 14.617 1 94.94 492 ALA B C 1
ATOM 9191 O O . ALA B 1 492 ? -3.742 39.219 14.805 1 94.94 492 ALA B O 1
ATOM 9192 N N . GLU B 1 493 ? -2.826 40.875 13.602 1 93.62 493 GLU B N 1
ATOM 9193 C CA . GLU B 1 493 ? -2.291 39.969 12.602 1 93.62 493 GLU B CA 1
ATOM 9194 C C . GLU B 1 493 ? -1.257 39.031 13.219 1 93.62 493 GLU B C 1
ATOM 9196 O O . GLU B 1 493 ? -1.256 37.812 12.938 1 93.62 493 GLU B O 1
ATOM 9201 N N . ALA B 1 494 ? -0.38 39.562 14.008 1 95.5 494 ALA B N 1
ATOM 9202 C CA . ALA B 1 494 ? 0.646 38.781 14.664 1 95.5 494 ALA B CA 1
ATOM 9203 C C . ALA B 1 494 ? 0.021 37.75 15.602 1 95.5 494 ALA B C 1
ATOM 9205 O O . ALA B 1 494 ? 0.46 36.594 15.648 1 95.5 494 ALA B O 1
ATOM 9206 N N . HIS B 1 495 ? -0.943 38.188 16.312 1 95.5 495 HIS B N 1
ATOM 9207 C CA . HIS B 1 495 ? -1.669 37.312 17.203 1 95.5 495 HIS B CA 1
ATOM 9208 C C . HIS B 1 495 ? -2.293 36.125 16.453 1 95.5 495 HIS B C 1
ATOM 9210 O O . HIS B 1 495 ? -2.195 34.969 16.875 1 95.5 495 HIS B O 1
ATOM 9216 N N . ASN B 1 496 ? -2.861 36.406 15.352 1 94.38 496 ASN B N 1
ATOM 9217 C CA . ASN B 1 496 ? -3.477 35.375 14.516 1 94.38 496 ASN B CA 1
ATOM 9218 C C . ASN B 1 496 ? -2.447 34.375 14.031 1 94.38 496 ASN B C 1
ATOM 9220 O O . ASN B 1 496 ? -2.707 33.156 14.047 1 94.38 496 ASN B O 1
ATOM 9224 N N . CYS B 1 497 ? -1.371 34.812 13.656 1 94.94 497 CYS B N 1
ATOM 9225 C CA . CYS B 1 497 ? -0.321 33.969 13.133 1 94.94 497 CYS B CA 1
ATOM 9226 C C . CYS B 1 497 ? 0.258 33.062 14.234 1 94.94 497 CYS B C 1
ATOM 9228 O O . CYS B 1 497 ? 0.438 31.875 14.039 1 94.94 497 CYS B O 1
ATOM 9230 N N . VAL B 1 498 ? 0.472 33.656 15.336 1 95.25 498 VAL B N 1
ATOM 9231 C CA . VAL B 1 498 ? 1.156 32.969 16.438 1 95.25 498 VAL B CA 1
ATOM 9232 C C . VAL B 1 498 ? 0.275 31.859 16.984 1 95.25 498 VAL B C 1
ATOM 9234 O O . VAL B 1 498 ? 0.75 30.75 17.234 1 95.25 498 VAL B O 1
ATOM 9237 N N . TRP B 1 499 ? -0.913 32.094 17.125 1 95.69 499 TRP B N 1
ATOM 9238 C CA . TRP B 1 499 ? -1.784 31.141 17.812 1 95.69 499 TRP B CA 1
ATOM 9239 C C . TRP B 1 499 ? -2.402 30.172 16.812 1 95.69 499 TRP B C 1
ATOM 9241 O O . TRP B 1 499 ? -3.006 29.172 17.203 1 95.69 499 TRP B O 1
ATOM 9251 N N . ALA B 1 500 ? -2.209 30.406 15.531 1 94.94 500 ALA B N 1
ATOM 9252 C CA . ALA B 1 500 ? -2.678 29.484 14.508 1 94.94 500 ALA B CA 1
ATOM 9253 C C . ALA B 1 500 ? -1.591 28.469 14.141 1 94.94 500 ALA B C 1
ATOM 9255 O O . ALA B 1 500 ? -1.806 27.594 13.305 1 94.94 500 ALA B O 1
ATOM 9256 N N . SER B 1 501 ? -0.539 28.5 14.828 1 94.44 501 SER B N 1
ATOM 9257 C CA . SER B 1 501 ? 0.621 27.703 14.445 1 94.44 501 SER B CA 1
ATOM 9258 C C . SER B 1 501 ? 0.433 26.234 14.82 1 94.44 501 SER B C 1
ATOM 9260 O O . SER B 1 501 ? 1.196 25.375 14.383 1 94.44 501 SER B O 1
ATOM 9262 N N . THR B 1 502 ? -0.564 25.906 15.617 1 95.25 502 THR B N 1
ATOM 9263 C CA . THR B 1 502 ? -0.845 24.547 16.016 1 95.25 502 THR B CA 1
ATOM 9264 C C . THR B 1 502 ? -2.309 24.188 15.773 1 95.25 502 THR B C 1
ATOM 9266 O O . THR B 1 502 ? -3.135 25.078 15.547 1 95.25 502 THR B O 1
ATOM 9269 N N . ALA B 1 503 ? -2.557 23 15.719 1 95.38 503 ALA B N 1
ATOM 9270 C CA . ALA B 1 503 ? -3.916 22.484 15.555 1 95.38 503 ALA B CA 1
ATOM 9271 C C . ALA B 1 503 ? -4.199 21.344 16.516 1 95.38 503 ALA B C 1
ATOM 9273 O O . ALA B 1 503 ? -3.279 20.656 16.969 1 95.38 503 ALA B O 1
ATOM 9274 N N . ASN B 1 504 ? -5.379 21.234 16.953 1 93.44 504 ASN B N 1
ATOM 9275 C CA . ASN B 1 504 ? -5.848 20.156 17.812 1 93.44 504 ASN B CA 1
ATOM 9276 C C . ASN B 1 504 ? -6.859 19.266 17.094 1 93.44 504 ASN B C 1
ATOM 9278 O O . ASN B 1 504 ? -7.988 19.688 16.844 1 93.44 504 ASN B O 1
ATOM 9282 N N . TRP B 1 505 ? -6.59 18.062 16.938 1 84 505 TRP B N 1
ATOM 9283 C CA . TRP B 1 505 ? -7.363 17.156 16.094 1 84 505 TRP B CA 1
ATOM 9284 C C . TRP B 1 505 ? -8.602 16.641 16.828 1 84 505 TRP B C 1
ATOM 9286 O O . TRP B 1 505 ? -9.656 16.438 16.219 1 84 505 TRP B O 1
ATOM 9296 N N . THR B 1 506 ? -8.5 16.281 18.031 1 80.38 506 THR B N 1
ATOM 9297 C CA . THR B 1 506 ? -9.562 15.57 18.734 1 80.38 506 THR B CA 1
ATOM 9298 C C . THR B 1 506 ? -10.148 16.422 19.859 1 80.38 506 THR B C 1
ATOM 9300 O O . THR B 1 506 ? -11.203 16.094 20.406 1 80.38 506 THR B O 1
ATOM 9303 N N . GLY B 1 507 ? -9.469 17.469 20.078 1 87.38 507 GLY B N 1
ATOM 9304 C CA . GLY B 1 507 ? -9.844 18.203 21.281 1 87.38 507 GLY B CA 1
ATOM 9305 C C . GLY B 1 507 ? -9.227 17.656 22.547 1 87.38 507 GLY B C 1
ATOM 9306 O O . GLY B 1 507 ? -8.758 16.516 22.562 1 87.38 507 GLY B O 1
ATOM 9307 N N . GLY B 1 508 ? -9.125 18.453 23.484 1 88 508 GLY B N 1
ATOM 9308 C CA . GLY B 1 508 ? -8.562 18.031 24.766 1 88 508 GLY B CA 1
ATOM 9309 C C . GLY B 1 508 ? -7.238 18.703 25.078 1 88 508 GLY B C 1
ATOM 9310 O O . GLY B 1 508 ? -6.566 19.219 24.188 1 88 508 GLY B O 1
ATOM 9311 N N . PRO B 1 509 ? -6.895 18.594 26.25 1 89.75 509 PRO B N 1
ATOM 9312 C CA . PRO B 1 509 ? -5.648 19.234 26.672 1 89.75 509 PRO B CA 1
ATOM 9313 C C . PRO B 1 509 ? -4.406 18.469 26.219 1 89.75 509 PRO B C 1
ATOM 9315 O O . PRO B 1 509 ? -4.383 17.234 26.266 1 89.75 509 PRO B O 1
ATOM 9318 N N . GLY B 1 510 ? -3.453 19.203 25.828 1 88.62 510 GLY B N 1
ATOM 9319 C CA . GLY B 1 510 ? -2.168 18.609 25.484 1 88.62 510 GLY B CA 1
ATOM 9320 C C . GLY B 1 510 ? -2.195 17.828 24.188 1 88.62 510 GLY B C 1
ATOM 9321 O O . GLY B 1 510 ? -1.354 16.953 23.953 1 88.62 510 GLY B O 1
ATOM 9322 N N . ARG B 1 511 ? -3.094 18.094 23.312 1 89.12 511 ARG B N 1
ATOM 9323 C CA . ARG B 1 511 ? -3.248 17.281 22.109 1 89.12 511 ARG B CA 1
ATOM 9324 C C . ARG B 1 511 ? -3.021 18.125 20.859 1 89.12 511 ARG B C 1
ATOM 9326 O O . ARG B 1 511 ? -3.422 17.734 19.75 1 89.12 511 ARG B O 1
ATOM 9333 N N . ASN B 1 512 ? -2.377 19.25 21.047 1 93.81 512 ASN B N 1
ATOM 9334 C CA . ASN B 1 512 ? -2.059 20.109 19.906 1 93.81 512 ASN B CA 1
ATOM 9335 C C . ASN B 1 512 ? -0.868 19.562 19.125 1 93.81 512 ASN B C 1
ATOM 9337 O O . ASN B 1 512 ? 0.031 18.938 19.703 1 93.81 512 ASN B O 1
ATOM 9341 N N . VAL B 1 513 ? -0.933 19.703 17.875 1 93.44 513 VAL B N 1
ATOM 9342 C CA . VAL B 1 513 ? 0.169 19.359 16.984 1 93.44 513 VAL B CA 1
ATOM 9343 C C . VAL B 1 513 ? 0.502 20.547 16.078 1 93.44 513 VAL B C 1
ATOM 9345 O O . VAL B 1 513 ? -0.273 21.5 15.984 1 93.44 513 VAL B O 1
ATOM 9348 N N . GLU B 1 514 ? 1.665 20.469 15.516 1 94.69 514 GLU B N 1
ATOM 9349 C CA . GLU B 1 514 ? 2.016 21.516 14.555 1 94.69 514 GLU B CA 1
ATOM 9350 C C . GLU B 1 514 ? 1.054 21.516 13.367 1 94.69 514 GLU B C 1
ATOM 9352 O O . GLU B 1 514 ? 0.622 20.453 12.914 1 94.69 514 GLU B O 1
ATOM 9357 N N . ILE B 1 515 ? 0.785 22.594 12.836 1 94.81 515 ILE B N 1
ATOM 9358 C CA . ILE B 1 515 ? -0.241 22.766 11.812 1 94.81 515 ILE B CA 1
ATOM 9359 C C . ILE B 1 515 ? 0.169 22.016 10.539 1 94.81 515 ILE B C 1
ATOM 9361 O O . ILE B 1 515 ? -0.685 21.516 9.805 1 94.81 515 ILE B O 1
ATOM 9365 N N . ASP B 1 516 ? 1.458 21.969 10.25 1 93.56 516 ASP B N 1
ATOM 9366 C CA . ASP B 1 516 ? 1.898 21.266 9.039 1 93.56 516 ASP B CA 1
ATOM 9367 C C . ASP B 1 516 ? 1.826 19.75 9.219 1 93.56 516 ASP B C 1
ATOM 9369 O O . ASP B 1 516 ? 1.744 19.016 8.242 1 93.56 516 ASP B O 1
ATOM 9373 N N . LEU B 1 517 ? 1.933 19.312 10.438 1 93.12 517 LEU B N 1
ATOM 9374 C CA . LEU B 1 517 ? 1.695 17.891 10.664 1 93.12 517 LEU B CA 1
ATOM 9375 C C . LEU B 1 517 ? 0.247 17.516 10.352 1 93.12 517 LEU B C 1
ATOM 9377 O O . LEU B 1 517 ? -0.029 16.422 9.859 1 93.12 517 LEU B O 1
ATOM 9381 N N . LEU B 1 518 ? -0.585 18.375 10.742 1 92.25 518 LEU B N 1
ATOM 9382 C CA . LEU B 1 518 ? -1.979 18.188 10.352 1 92.25 518 LEU B CA 1
ATOM 9383 C C . LEU B 1 518 ? -2.109 18.062 8.844 1 92.25 518 LEU B C 1
ATOM 9385 O O . LEU B 1 518 ? -2.811 17.172 8.344 1 92.25 518 LEU B O 1
ATOM 9389 N N . GLN B 1 519 ? -1.457 18.953 8.156 1 93.38 519 GLN B N 1
ATOM 9390 C CA . GLN B 1 519 ? -1.517 18.922 6.695 1 93.38 519 GLN B CA 1
ATOM 9391 C C . GLN B 1 519 ? -0.902 17.641 6.137 1 93.38 519 GLN B C 1
ATOM 9393 O O . GLN B 1 519 ? -1.382 17.109 5.141 1 93.38 519 GLN B O 1
ATOM 9398 N N . GLU B 1 520 ? 0.156 17.234 6.746 1 92.81 520 GLU B N 1
ATOM 9399 C CA . GLU B 1 520 ? 0.779 15.984 6.332 1 92.81 520 GLU B CA 1
ATOM 9400 C C . GLU B 1 520 ? -0.194 14.82 6.461 1 92.81 520 GLU B C 1
ATOM 9402 O O . GLU B 1 520 ? -0.22 13.93 5.605 1 92.81 520 GLU B O 1
ATOM 9407 N N . ASN B 1 521 ? -0.861 14.789 7.52 1 89.06 521 ASN B N 1
ATOM 9408 C CA . ASN B 1 521 ? -1.854 13.742 7.727 1 89.06 521 ASN B CA 1
ATOM 9409 C C . ASN B 1 521 ? -2.967 13.812 6.684 1 89.06 521 ASN B C 1
ATOM 9411 O O . ASN B 1 521 ? -3.43 12.781 6.195 1 89.06 521 ASN B O 1
ATOM 9415 N N . ARG B 1 522 ? -3.363 14.984 6.434 1 90.56 522 ARG B N 1
ATOM 9416 C CA . ARG B 1 522 ? -4.379 15.156 5.402 1 90.56 522 ARG B CA 1
ATOM 9417 C C . ARG B 1 522 ? -3.867 14.695 4.043 1 90.56 522 ARG B C 1
ATOM 9419 O O . ARG B 1 522 ? -4.609 14.094 3.266 1 90.56 522 ARG B O 1
ATOM 9426 N N . ASN B 1 523 ? -2.639 15.047 3.795 1 92.62 523 ASN B N 1
ATOM 9427 C CA . ASN B 1 523 ? -2.018 14.594 2.553 1 92.62 523 ASN B CA 1
ATOM 9428 C C . ASN B 1 523 ? -1.992 13.07 2.457 1 92.62 523 ASN B C 1
ATOM 9430 O O . ASN B 1 523 ? -2.182 12.508 1.378 1 92.62 523 ASN B O 1
ATOM 9434 N N . LYS B 1 524 ? -1.729 12.492 3.559 1 90.81 524 LYS B N 1
ATOM 9435 C CA . LYS B 1 524 ? -1.724 11.031 3.572 1 90.81 524 LYS B CA 1
ATOM 9436 C C . LYS B 1 524 ? -3.1 10.477 3.219 1 90.81 524 LYS B C 1
ATOM 9438 O O . LYS B 1 524 ? -3.207 9.5 2.467 1 90.81 524 LYS B O 1
ATOM 9443 N N . ASP B 1 525 ? -4.082 11.031 3.764 1 86.5 525 ASP B N 1
ATOM 9444 C CA . ASP B 1 525 ? -5.445 10.609 3.477 1 86.5 525 ASP B CA 1
ATOM 9445 C C . ASP B 1 525 ? -5.793 10.828 2.004 1 86.5 525 ASP B C 1
ATOM 9447 O O . ASP B 1 525 ? -6.422 9.977 1.377 1 86.5 525 ASP B O 1
ATOM 9451 N N . LEU B 1 526 ? -5.391 11.953 1.561 1 89.88 526 LEU B N 1
ATOM 9452 C CA . LEU B 1 526 ? -5.664 12.273 0.163 1 89.88 526 LEU B CA 1
ATOM 9453 C C . LEU B 1 526 ? -4.938 11.305 -0.767 1 89.88 526 LEU B C 1
ATOM 9455 O O . LEU B 1 526 ? -5.496 10.875 -1.781 1 89.88 526 LEU B O 1
ATOM 9459 N N . LYS B 1 527 ? -3.736 11.039 -0.426 1 90.69 527 LYS B N 1
ATOM 9460 C CA . LYS B 1 527 ? -2.98 10.086 -1.229 1 90.69 527 LYS B CA 1
ATOM 9461 C C . LYS B 1 527 ? -3.654 8.711 -1.227 1 90.69 527 LYS B C 1
ATOM 9463 O O . LYS B 1 527 ? -3.66 8.016 -2.244 1 90.69 527 LYS B O 1
ATOM 9468 N N . LYS B 1 528 ? -4.117 8.32 -0.098 1 86.31 528 LYS B N 1
ATOM 9469 C CA . LYS B 1 528 ? -4.848 7.059 -0.004 1 86.31 528 LYS B CA 1
ATOM 9470 C C . LYS B 1 528 ? -6.066 7.062 -0.919 1 86.31 528 LYS B C 1
ATOM 9472 O O . LYS B 1 528 ? -6.352 6.062 -1.584 1 86.31 528 LYS B O 1
ATOM 9477 N N . GLN B 1 529 ? -6.727 8.148 -0.942 1 84.62 529 GLN B N 1
ATOM 9478 C CA . GLN B 1 529 ? -7.902 8.281 -1.792 1 84.62 529 GLN B CA 1
ATOM 9479 C C . GLN B 1 529 ? -7.527 8.211 -3.27 1 84.62 529 GLN B C 1
ATOM 9481 O O . GLN B 1 529 ? -8.219 7.57 -4.062 1 84.62 529 GLN B O 1
ATOM 9486 N N . ILE B 1 530 ? -6.492 8.898 -3.559 1 87.94 530 ILE B N 1
ATOM 9487 C CA . ILE B 1 530 ? -6.039 8.914 -4.945 1 87.94 530 ILE B CA 1
ATOM 9488 C C . ILE B 1 530 ? -5.602 7.516 -5.363 1 87.94 530 ILE B C 1
ATOM 9490 O O . ILE B 1 530 ? -5.902 7.07 -6.473 1 87.94 530 ILE B O 1
ATOM 9494 N N . LYS B 1 531 ? -4.922 6.895 -4.477 1 85.44 531 LYS B N 1
ATOM 9495 C CA . LYS B 1 531 ? -4.488 5.527 -4.766 1 85.44 531 LYS B CA 1
ATOM 9496 C C . LYS B 1 531 ? -5.684 4.602 -4.969 1 85.44 531 LYS B C 1
ATOM 9498 O O . LYS B 1 531 ? -5.641 3.703 -5.809 1 85.44 531 LYS B O 1
ATOM 9503 N N . ALA B 1 532 ? -6.676 4.789 -4.23 1 79.31 532 ALA B N 1
ATOM 9504 C CA . ALA B 1 532 ? -7.867 3.947 -4.281 1 79.31 532 ALA B CA 1
ATOM 9505 C C . ALA B 1 532 ? -8.594 4.113 -5.613 1 79.31 532 ALA B C 1
ATOM 9507 O O . ALA B 1 532 ? -9.438 3.283 -5.977 1 79.31 532 ALA B O 1
ATOM 9508 N N . MET B 1 533 ? -8.227 5.156 -6.34 1 82.56 533 MET B N 1
ATOM 9509 C CA . MET B 1 533 ? -8.867 5.398 -7.629 1 82.56 533 MET B CA 1
ATOM 9510 C C . MET B 1 533 ? -8.352 4.43 -8.688 1 82.56 533 MET B C 1
ATOM 9512 O O . MET B 1 533 ? -8.961 4.27 -9.742 1 82.56 533 MET B O 1
ATOM 9516 N N . GLY B 1 534 ? -7.266 3.752 -8.414 1 75.69 534 GLY B N 1
ATOM 9517 C CA . GLY B 1 534 ? -6.719 2.787 -9.359 1 75.69 534 GLY B CA 1
ATOM 9518 C C . GLY B 1 534 ? -6.262 3.418 -10.664 1 75.69 534 GLY B C 1
ATOM 9519 O O . GLY B 1 534 ? -5.492 4.379 -10.656 1 75.69 534 GLY B O 1
ATOM 9520 N N . ALA B 1 535 ? -6.914 2.934 -11.812 1 72.44 535 ALA B N 1
ATOM 9521 C CA . ALA B 1 535 ? -6.527 3.377 -13.148 1 72.44 535 ALA B CA 1
ATOM 9522 C C . ALA B 1 535 ? -7.219 4.691 -13.516 1 72.44 535 ALA B C 1
ATOM 9524 O O . ALA B 1 535 ? -6.793 5.387 -14.438 1 72.44 535 ALA B O 1
ATOM 9525 N N . ASN B 1 536 ? -8.25 5.07 -12.727 1 72.06 536 ASN B N 1
ATOM 9526 C CA . ASN B 1 536 ? -9.039 6.262 -13.031 1 72.06 536 ASN B CA 1
ATOM 9527 C C . ASN B 1 536 ? -8.445 7.508 -12.375 1 72.06 536 ASN B C 1
ATOM 9529 O O . ASN B 1 536 ? -9.172 8.297 -11.773 1 72.06 536 ASN B O 1
ATOM 9533 N N . LYS B 1 537 ? -7.207 7.77 -12.562 1 83.56 537 LYS B N 1
ATOM 9534 C CA . LYS B 1 537 ? -6.562 8.93 -11.961 1 83.56 537 LYS B CA 1
ATOM 9535 C C . LYS B 1 537 ? -6.488 10.094 -12.953 1 83.56 537 LYS B C 1
ATOM 9537 O O . LYS B 1 537 ? -5.402 10.609 -13.219 1 83.56 537 LYS B O 1
ATOM 9542 N N . THR B 1 538 ? -7.66 10.445 -13.359 1 85.5 538 THR B N 1
ATOM 9543 C CA . THR B 1 538 ? -7.727 11.617 -14.234 1 85.5 538 THR B CA 1
ATOM 9544 C C . THR B 1 538 ? -7.785 12.898 -13.414 1 85.5 538 THR B C 1
ATOM 9546 O O . THR B 1 538 ? -8.125 12.875 -12.234 1 85.5 538 THR B O 1
ATOM 9549 N N . ASN B 1 539 ? -7.441 14.023 -14.07 1 87.81 539 ASN B N 1
ATOM 9550 C CA . ASN B 1 539 ? -7.5 15.32 -13.398 1 87.81 539 ASN B CA 1
ATOM 9551 C C . ASN B 1 539 ? -8.898 15.609 -12.867 1 87.81 539 ASN B C 1
ATOM 9553 O O . ASN B 1 539 ? -9.055 16.078 -11.742 1 87.81 539 ASN B O 1
ATOM 9557 N N . LYS B 1 540 ? -9.852 15.281 -13.648 1 88.75 540 LYS B N 1
ATOM 9558 C CA . LYS B 1 540 ? -11.234 15.539 -13.258 1 88.75 540 LYS B CA 1
ATOM 9559 C C . LYS B 1 540 ? -11.633 14.68 -12.062 1 88.75 540 LYS B C 1
ATOM 9561 O O . LYS B 1 540 ? -12.32 15.148 -11.156 1 88.75 540 LYS B O 1
ATOM 9566 N N . ALA B 1 541 ? -11.219 13.461 -12.078 1 89.69 541 ALA B N 1
ATOM 9567 C CA . ALA B 1 541 ? -11.555 12.547 -10.992 1 89.69 541 ALA B CA 1
ATOM 9568 C C . ALA B 1 541 ? -10.898 12.977 -9.688 1 89.69 541 ALA B C 1
ATOM 9570 O O . ALA B 1 541 ? -11.516 12.914 -8.625 1 89.69 541 ALA B O 1
ATOM 9571 N N . ILE B 1 542 ? -9.672 13.414 -9.773 1 91.38 542 ILE B N 1
ATOM 9572 C CA . ILE B 1 542 ? -8.93 13.852 -8.594 1 91.38 542 ILE B CA 1
ATOM 9573 C C . ILE B 1 542 ? -9.562 15.117 -8.016 1 91.38 542 ILE B C 1
ATOM 9575 O O . ILE B 1 542 ? -9.734 15.234 -6.801 1 91.38 542 ILE B O 1
ATOM 9579 N N . ASP B 1 543 ? -9.891 16.016 -8.906 1 91.5 543 ASP B N 1
ATOM 9580 C CA . ASP B 1 543 ? -10.539 17.25 -8.484 1 91.5 543 ASP B CA 1
ATOM 9581 C C . ASP B 1 543 ? -11.867 16.953 -7.789 1 91.5 543 ASP B C 1
ATOM 9583 O O . ASP B 1 543 ? -12.141 17.484 -6.711 1 91.5 543 ASP B O 1
ATOM 9587 N N . ARG B 1 544 ? -12.641 16.125 -8.375 1 91.25 544 ARG B N 1
ATOM 9588 C CA . ARG B 1 544 ? -13.938 15.766 -7.809 1 91.25 544 ARG B CA 1
ATOM 9589 C C . ARG B 1 544 ? -13.773 15.133 -6.434 1 91.25 544 ARG B C 1
ATOM 9591 O O . ARG B 1 544 ? -14.438 15.531 -5.477 1 91.25 544 ARG B O 1
ATOM 9598 N N . SER B 1 545 ? -12.914 14.164 -6.367 1 90.25 545 SER B N 1
ATOM 9599 C CA . SER B 1 545 ? -12.719 13.422 -5.129 1 90.25 545 SER B CA 1
ATOM 9600 C C . SER B 1 545 ? -12.172 14.32 -4.027 1 90.25 545 SER B C 1
ATOM 9602 O O . SER B 1 545 ? -12.609 14.242 -2.877 1 90.25 545 SER B O 1
ATOM 9604 N N . SER B 1 546 ? -11.242 15.156 -4.379 1 91.5 546 SER B N 1
ATOM 9605 C CA . SER B 1 546 ? -10.633 16.031 -3.381 1 91.5 546 SER B CA 1
ATOM 9606 C C . SER B 1 546 ? -11.617 17.078 -2.893 1 91.5 546 SER B C 1
ATOM 9608 O O . SER B 1 546 ? -11.625 17.438 -1.712 1 91.5 546 SER B O 1
ATOM 9610 N N . ARG B 1 547 ? -12.5 17.578 -3.779 1 92.25 547 ARG B N 1
ATOM 9611 C CA . ARG B 1 547 ? -13.531 18.531 -3.404 1 92.25 547 ARG B CA 1
ATOM 9612 C C . ARG B 1 547 ? -14.555 17.906 -2.469 1 92.25 547 ARG B C 1
ATOM 9614 O O . ARG B 1 547 ? -15.07 18.562 -1.568 1 92.25 547 ARG B O 1
ATOM 9621 N N . ALA B 1 548 ? -14.766 16.688 -2.742 1 92.81 548 ALA B N 1
ATOM 9622 C CA . ALA B 1 548 ? -15.828 16.016 -2.008 1 92.81 548 ALA B CA 1
ATOM 9623 C C . ALA B 1 548 ? -15.32 15.477 -0.671 1 92.81 548 ALA B C 1
ATOM 9625 O O . ALA B 1 548 ? -16.109 15.156 0.217 1 92.81 548 ALA B O 1
ATOM 9626 N N . SER B 1 549 ? -14.07 15.359 -0.519 1 89.12 549 SER B N 1
ATOM 9627 C CA . SER B 1 549 ? -13.469 14.656 0.611 1 89.12 549 SER B CA 1
ATOM 9628 C C . SER B 1 549 ? -13.922 15.258 1.938 1 89.12 549 SER B C 1
ATOM 9630 O O . SER B 1 549 ? -14.258 14.523 2.871 1 89.12 549 SER B O 1
ATOM 9632 N N . GLY B 1 550 ? -13.883 16.562 2.082 1 85.5 550 GLY B N 1
ATOM 9633 C CA . GLY B 1 550 ? -14.305 17.203 3.316 1 85.5 550 GLY B CA 1
ATOM 9634 C C . GLY B 1 550 ? -15.766 16.953 3.652 1 85.5 550 GLY B C 1
ATOM 9635 O O . GLY B 1 550 ? -16.094 16.672 4.809 1 85.5 550 GLY B O 1
ATOM 9636 N N . GLY B 1 551 ? -16.578 17.016 2.645 1 88.88 551 GLY B N 1
ATOM 9637 C CA . GLY B 1 551 ? -18 16.766 2.842 1 88.88 551 GLY B CA 1
ATOM 9638 C C . GLY B 1 551 ? -18.297 15.32 3.197 1 88.88 551 GLY B C 1
ATOM 9639 O O . GLY B 1 551 ? -19.172 15.055 4.023 1 88.88 551 GLY B O 1
ATOM 9640 N N . GLU B 1 552 ? -17.625 14.43 2.572 1 91.5 552 GLU B N 1
ATOM 9641 C CA . GLU B 1 552 ? -17.828 13.016 2.865 1 91.5 552 GLU B CA 1
ATOM 9642 C C . GLU B 1 552 ? -17.453 12.695 4.312 1 91.5 552 GLU B C 1
ATOM 9644 O O . GLU B 1 552 ? -18.156 11.953 4.988 1 91.5 552 GLU B O 1
ATOM 9649 N N . ARG B 1 553 ? -16.422 13.227 4.758 1 87.62 553 ARG B N 1
ATOM 9650 C CA . ARG B 1 553 ? -16 13.016 6.137 1 87.62 553 ARG B CA 1
ATOM 9651 C C . ARG B 1 553 ? -17.031 13.586 7.113 1 87.62 553 ARG B C 1
ATOM 9653 O O . ARG B 1 553 ? -17.297 12.984 8.156 1 87.62 553 ARG B O 1
ATOM 9660 N N . GLN B 1 554 ? -17.531 14.734 6.77 1 88.06 554 GLN B N 1
ATOM 9661 C CA . GLN B 1 554 ? -18.547 15.352 7.621 1 88.06 554 GLN B CA 1
ATOM 9662 C C . GLN B 1 554 ? -19.781 14.477 7.715 1 88.06 554 GLN B C 1
ATOM 9664 O O . GLN B 1 554 ? -20.375 14.344 8.789 1 88.06 554 GLN B O 1
ATOM 9669 N N . ILE B 1 555 ? -20.141 13.945 6.602 1 93.31 555 ILE B N 1
ATOM 9670 C CA . ILE B 1 555 ? -21.312 13.07 6.562 1 93.31 555 ILE B CA 1
ATOM 9671 C C . ILE B 1 555 ? -21.062 11.836 7.422 1 93.31 555 ILE B C 1
ATOM 9673 O O . ILE B 1 555 ? -21.938 11.43 8.203 1 93.31 555 ILE B O 1
ATOM 9677 N N . ALA B 1 556 ? -19.922 11.266 7.324 1 92.56 556 ALA B N 1
ATOM 9678 C CA . ALA B 1 556 ? -19.578 10.094 8.109 1 92.56 556 ALA B CA 1
ATOM 9679 C C . ALA B 1 556 ? -19.531 10.414 9.602 1 92.56 556 ALA B C 1
ATOM 9681 O O . ALA B 1 556 ? -20 9.633 10.43 1 92.56 556 ALA B O 1
ATOM 9682 N N . GLU B 1 557 ? -18.984 11.539 9.961 1 88.25 557 GLU B N 1
ATOM 9683 C CA . GLU B 1 557 ? -18.922 11.961 11.359 1 88.25 557 GLU B CA 1
ATOM 9684 C C . GLU B 1 557 ? -20.312 12.203 11.93 1 88.25 557 GLU B C 1
ATOM 9686 O O . GLU B 1 557 ? -20.578 11.875 13.094 1 88.25 557 GLU B O 1
ATOM 9691 N N . ASN B 1 558 ? -21.156 12.836 11.109 1 91.75 558 ASN B N 1
ATOM 9692 C CA . ASN B 1 558 ? -22.531 13.039 11.547 1 91.75 558 ASN B CA 1
ATOM 9693 C C . ASN B 1 558 ? -23.25 11.711 11.797 1 91.75 558 ASN B C 1
ATOM 9695 O O . ASN B 1 558 ? -23.984 11.57 12.766 1 91.75 558 ASN B O 1
ATOM 9699 N N . TYR B 1 559 ? -23.078 10.758 10.891 1 95 559 TYR B N 1
ATOM 9700 C CA . TYR B 1 559 ? -23.625 9.422 11.094 1 95 559 TYR B CA 1
ATOM 9701 C C . TYR B 1 559 ? -23.156 8.828 12.406 1 95 559 TYR B C 1
ATOM 9703 O O . TYR B 1 559 ? -23.953 8.273 13.172 1 95 559 TYR B O 1
ATOM 9711 N N . ASP B 1 560 ? -21.875 8.93 12.656 1 92.88 560 ASP B N 1
ATOM 9712 C CA . ASP B 1 560 ? -21.281 8.383 13.875 1 92.88 560 ASP B CA 1
ATOM 9713 C C . ASP B 1 560 ? -21.922 9 15.117 1 92.88 560 ASP B C 1
ATOM 9715 O O . ASP B 1 560 ? -22.172 8.305 16.109 1 92.88 560 ASP B O 1
ATOM 9719 N N . GLN B 1 561 ? -22.125 10.234 15.031 1 90.19 561 GLN B N 1
ATOM 9720 C CA . GLN B 1 561 ? -22.766 10.93 16.141 1 90.19 561 GLN B CA 1
ATOM 9721 C C . GLN B 1 561 ? -24.188 10.445 16.359 1 90.19 561 GLN B C 1
ATOM 9723 O O . GLN B 1 561 ? -24.625 10.234 17.5 1 90.19 561 GLN B O 1
ATOM 9728 N N . GLN B 1 562 ? -24.922 10.273 15.273 1 93.19 562 GLN B N 1
ATOM 9729 C CA . GLN B 1 562 ? -26.328 9.867 15.344 1 93.19 562 GLN B CA 1
ATOM 9730 C C . GLN B 1 562 ? -26.469 8.469 15.93 1 93.19 562 GLN B C 1
ATOM 9732 O O . GLN B 1 562 ? -27.438 8.18 16.625 1 93.19 562 GLN B O 1
ATOM 9737 N N . VAL B 1 563 ? -25.5 7.621 15.68 1 93.38 563 VAL B N 1
ATOM 9738 C CA . VAL B 1 563 ? -25.609 6.242 16.141 1 93.38 563 VAL B CA 1
ATOM 9739 C C . VAL B 1 563 ? -24.781 6.051 17.406 1 93.38 563 VAL B C 1
ATOM 9741 O O . VAL B 1 563 ? -24.656 4.934 17.906 1 93.38 563 VAL B O 1
ATOM 9744 N N . ASN B 1 564 ? -24.141 7.043 17.891 1 87.94 564 ASN B N 1
ATOM 9745 C CA . ASN B 1 564 ? -23.328 7.027 19.094 1 87.94 564 ASN B CA 1
ATOM 9746 C C . ASN B 1 564 ? -22.188 6.012 18.984 1 87.94 564 ASN B C 1
ATOM 9748 O O . ASN B 1 564 ? -22.016 5.184 19.891 1 87.94 564 ASN B O 1
ATOM 9752 N N . ARG B 1 565 ? -21.625 6.055 17.891 1 87.62 565 ARG B N 1
ATOM 9753 C CA . ARG B 1 565 ? -20.469 5.191 17.734 1 87.62 565 ARG B CA 1
ATOM 9754 C C . ARG B 1 565 ? -19.25 5.785 18.438 1 87.62 565 ARG B C 1
ATOM 9756 O O . ARG B 1 565 ? -18.859 6.926 18.172 1 87.62 565 ARG B O 1
ATOM 9763 N N . PRO B 1 566 ? -18.688 4.938 19.25 1 79.5 566 PRO B N 1
ATOM 9764 C CA . PRO B 1 566 ? -17.5 5.461 19.922 1 79.5 566 PRO B CA 1
ATOM 9765 C C . PRO B 1 566 ? -16.297 5.582 18.969 1 79.5 566 PRO B C 1
ATOM 9767 O O . PRO B 1 566 ? -16.109 4.727 18.109 1 79.5 566 PRO B O 1
ATOM 9770 N N . VAL B 1 567 ? -15.766 6.746 18.828 1 71.5 567 VAL B N 1
ATOM 9771 C CA . VAL B 1 567 ? -14.555 6.934 18.047 1 71.5 567 VAL B CA 1
ATOM 9772 C C . VAL B 1 567 ? -13.328 6.543 18.875 1 71.5 567 VAL B C 1
ATOM 9774 O O . VAL B 1 567 ? -13.102 7.098 19.953 1 71.5 567 VAL B O 1
ATOM 9777 N N . HIS B 1 568 ? -12.859 5.324 18.609 1 60.41 568 HIS B N 1
ATOM 9778 C CA . HIS B 1 568 ? -11.672 4.895 19.344 1 60.41 568 HIS B CA 1
ATOM 9779 C C . HIS B 1 568 ? -10.422 5.566 18.797 1 60.41 568 HIS B C 1
ATOM 9781 O O . HIS B 1 568 ? -10.203 5.602 17.594 1 60.41 568 HIS B O 1
ATOM 9787 N N . SER B 1 569 ? -10.07 6.648 19.469 1 59.28 569 SER B N 1
ATOM 9788 C CA . SER B 1 569 ? -8.805 7.277 19.094 1 59.28 569 SER B CA 1
ATOM 9789 C C . SER B 1 569 ? -7.621 6.379 19.438 1 59.28 569 SER B C 1
ATOM 9791 O O . SER B 1 569 ? -7.531 5.859 20.562 1 59.28 569 SER B O 1
ATOM 9793 N N . SER B 1 570 ? -7.18 5.578 18.547 1 55.06 570 SER B N 1
ATOM 9794 C CA . SER B 1 570 ? -5.996 4.793 18.891 1 55.06 570 SER B CA 1
ATOM 9795 C C . SER B 1 570 ? -4.777 5.688 19.094 1 55.06 570 SER B C 1
ATOM 9797 O O . SER B 1 570 ? -4.395 6.438 18.188 1 55.06 570 SER B O 1
ATOM 9799 N N . SER B 1 571 ? -4.723 6.266 20.328 1 57.75 571 SER B N 1
ATOM 9800 C CA . SER B 1 571 ? -3.457 6.945 20.578 1 57.75 571 SER B CA 1
ATOM 9801 C C . SER B 1 571 ? -2.275 6 20.422 1 57.75 571 SER B C 1
ATOM 9803 O O . SER B 1 571 ? -2.281 4.887 20.953 1 57.75 571 SER B O 1
ATOM 9805 N N . HIS B 1 572 ? -1.605 6.293 19.422 1 60.28 572 HIS B N 1
ATOM 9806 C CA . HIS B 1 572 ? -0.366 5.539 19.266 1 60.28 572 HIS B CA 1
ATOM 9807 C C . HIS B 1 572 ? 0.625 5.879 20.375 1 60.28 572 HIS B C 1
ATOM 9809 O O . HIS B 1 572 ? 0.979 7.047 20.562 1 60.28 572 HIS B O 1
ATOM 9815 N N . SER B 1 573 ? 0.574 5.059 21.375 1 67.81 573 SER B N 1
ATOM 9816 C CA . SER B 1 573 ? 1.572 5.281 22.406 1 67.81 573 SER B CA 1
ATOM 9817 C C . SER B 1 573 ? 2.91 4.648 22.031 1 67.81 573 SER B C 1
ATOM 9819 O O . SER B 1 573 ? 2.951 3.654 21.312 1 67.81 573 SER B O 1
ATOM 9821 N N . HIS B 1 574 ? 3.971 5.484 22.391 1 75.81 574 HIS B N 1
ATOM 9822 C CA . HIS B 1 574 ? 5.309 4.953 22.172 1 75.81 574 HIS B CA 1
ATOM 9823 C C . HIS B 1 574 ? 5.625 3.818 23.141 1 75.81 574 HIS B C 1
ATOM 9825 O O . HIS B 1 574 ? 5.172 3.834 24.281 1 75.81 574 HIS B O 1
ATOM 9831 N N . GLN B 1 575 ? 6.289 2.861 22.641 1 75.12 575 GLN B N 1
ATOM 9832 C CA . GLN B 1 575 ? 6.801 1.812 23.516 1 75.12 575 GLN B CA 1
ATOM 9833 C C . GLN B 1 575 ? 7.758 2.381 24.562 1 75.12 575 GLN B C 1
ATOM 9835 O O . GLN B 1 575 ? 8.5 3.322 24.281 1 75.12 575 GLN B O 1
ATOM 9840 N N . SER B 1 576 ? 7.625 1.798 25.703 1 79.38 576 SER B N 1
ATOM 9841 C CA . SER B 1 576 ? 8.469 2.256 26.797 1 79.38 576 SER B CA 1
ATOM 9842 C C . SER B 1 576 ? 9.953 2.152 26.438 1 79.38 576 SER B C 1
ATOM 9844 O O . SER B 1 576 ? 10.375 1.177 25.812 1 79.38 576 SER B O 1
ATOM 9846 N N . SER B 1 577 ? 10.703 3.172 26.781 1 84.69 577 SER B N 1
ATOM 9847 C CA . SER B 1 577 ? 12.133 3.203 26.516 1 84.69 577 SER B CA 1
ATOM 9848 C C . SER B 1 577 ? 12.938 2.832 27.766 1 84.69 577 SER B C 1
ATOM 9850 O O . SER B 1 577 ? 14.164 2.963 27.781 1 84.69 577 SER B O 1
ATOM 9852 N N . VAL B 1 578 ? 12.289 2.344 28.75 1 83.06 578 VAL B N 1
ATOM 9853 C CA . VAL B 1 578 ? 12.891 2.152 30.062 1 83.06 578 VAL B CA 1
ATOM 9854 C C . VAL B 1 578 ? 14.07 1.185 29.953 1 83.06 578 VAL B C 1
ATOM 9856 O O . VAL B 1 578 ? 15.133 1.429 30.531 1 83.06 578 VAL B O 1
ATOM 9859 N N . LEU B 1 579 ? 13.914 0.106 29.297 1 86.5 579 LEU B N 1
ATOM 9860 C CA . LEU B 1 579 ? 14.984 -0.88 29.172 1 86.5 579 LEU B CA 1
ATOM 9861 C C . LEU B 1 579 ? 16.172 -0.298 28.422 1 86.5 579 LEU B C 1
ATOM 9863 O O . LEU B 1 579 ? 17.328 -0.554 28.781 1 86.5 579 LEU B O 1
ATOM 9867 N N . ASP B 1 580 ? 15.945 0.417 27.391 1 91.06 580 ASP B N 1
ATOM 9868 C CA . ASP B 1 580 ? 17.016 1.098 26.672 1 91.06 580 ASP B CA 1
ATOM 9869 C C . ASP B 1 580 ? 17.719 2.117 27.562 1 91.06 580 ASP B C 1
ATOM 9871 O O . ASP B 1 580 ? 18.953 2.217 27.531 1 91.06 580 ASP B O 1
ATOM 9875 N N . ASP B 1 581 ? 16.922 2.863 28.312 1 90.81 581 ASP B N 1
ATOM 9876 C CA . ASP B 1 581 ? 17.469 3.898 29.188 1 90.81 581 ASP B CA 1
ATOM 9877 C C . ASP B 1 581 ? 18.391 3.293 30.25 1 90.81 581 ASP B C 1
ATOM 9879 O O . ASP B 1 581 ? 19.422 3.865 30.594 1 90.81 581 ASP B O 1
ATOM 9883 N N . LYS B 1 582 ? 17.969 2.16 30.734 1 90.12 582 LYS B N 1
ATOM 9884 C CA . LYS B 1 582 ? 18.797 1.484 31.719 1 90.12 582 LYS B CA 1
ATOM 9885 C C . LYS B 1 582 ? 20.141 1.076 31.141 1 90.12 582 LYS B C 1
ATOM 9887 O O . LYS B 1 582 ? 21.172 1.18 31.812 1 90.12 582 LYS B O 1
ATOM 9892 N N . LYS B 1 583 ? 20.156 0.646 29.953 1 92.62 583 LYS B N 1
ATOM 9893 C CA . LYS B 1 583 ? 21.406 0.26 29.281 1 92.62 583 LYS B CA 1
ATOM 9894 C C . LYS B 1 583 ? 22.312 1.47 29.062 1 92.62 583 LYS B C 1
ATOM 9896 O O . LYS B 1 583 ? 23.531 1.383 29.234 1 92.62 583 LYS B O 1
ATOM 9901 N N . ILE B 1 584 ? 21.703 2.545 28.656 1 92.81 584 ILE B N 1
ATOM 9902 C CA . ILE B 1 584 ? 22.453 3.775 28.422 1 92.81 584 ILE B CA 1
ATOM 9903 C C . ILE B 1 584 ? 23.047 4.258 29.75 1 92.81 584 ILE B C 1
ATOM 9905 O O . ILE B 1 584 ? 24.234 4.621 29.812 1 92.81 584 ILE B O 1
ATOM 9909 N N . LEU B 1 585 ? 22.234 4.199 30.766 1 91.94 585 LEU B N 1
ATOM 9910 C CA . LEU B 1 585 ? 22.672 4.68 32.094 1 91.94 585 LEU B CA 1
ATOM 9911 C C . LEU B 1 585 ? 23.828 3.838 32.594 1 91.94 585 LEU B C 1
ATOM 9913 O O . LEU B 1 585 ? 24.75 4.367 33.219 1 91.94 585 LEU B O 1
ATOM 9917 N N . ALA B 1 586 ? 23.719 2.555 32.406 1 92.69 586 ALA B N 1
ATOM 9918 C CA . ALA B 1 586 ? 24.812 1.672 32.812 1 92.69 586 ALA B CA 1
ATOM 9919 C C . ALA B 1 586 ? 26.125 2.064 32.156 1 92.69 586 ALA B C 1
ATOM 9921 O O . ALA B 1 586 ? 27.172 2.07 32.812 1 92.69 586 ALA B O 1
ATOM 9922 N N . ASP B 1 587 ? 26.109 2.377 30.938 1 93.5 587 ASP B N 1
ATOM 9923 C CA . ASP B 1 587 ? 27.312 2.775 30.219 1 93.5 587 ASP B CA 1
ATOM 9924 C C . ASP B 1 587 ? 27.812 4.141 30.688 1 93.5 587 ASP B C 1
ATOM 9926 O O . ASP B 1 587 ? 29.016 4.355 30.812 1 93.5 587 ASP B O 1
ATOM 9930 N N . LEU B 1 588 ? 26.906 5.043 30.891 1 91.5 588 LEU B N 1
ATOM 9931 C CA . LEU B 1 588 ? 27.281 6.379 31.344 1 91.5 588 LEU B CA 1
ATOM 9932 C C . LEU B 1 588 ? 27.875 6.336 32.75 1 91.5 588 LEU B C 1
ATOM 9934 O O . LEU B 1 588 ? 28.781 7.109 33.062 1 91.5 588 LEU B O 1
ATOM 9938 N N . ARG B 1 589 ? 27.344 5.422 33.5 1 90 589 ARG B N 1
ATOM 9939 C CA . ARG B 1 589 ? 27.891 5.242 34.844 1 90 589 ARG B CA 1
ATOM 9940 C C . ARG B 1 589 ? 29.344 4.793 34.812 1 90 589 ARG B C 1
ATOM 9942 O O . ARG B 1 589 ? 30.156 5.188 35.625 1 90 589 ARG B O 1
ATOM 9949 N N . THR B 1 590 ? 29.547 3.955 33.844 1 90.31 590 THR B N 1
ATOM 9950 C CA . THR B 1 590 ? 30.906 3.465 33.656 1 90.31 590 THR B CA 1
ATOM 9951 C C . THR B 1 590 ? 31.812 4.57 33.094 1 90.31 590 THR B C 1
ATOM 9953 O O . THR B 1 590 ? 32.938 4.727 33.531 1 90.31 590 THR B O 1
ATOM 9956 N N . LEU B 1 591 ? 31.281 5.332 32.25 1 88.81 591 LEU B N 1
ATOM 9957 C CA . LEU B 1 591 ? 32.031 6.383 31.562 1 88.81 591 LEU B CA 1
ATOM 9958 C C . LEU B 1 591 ? 32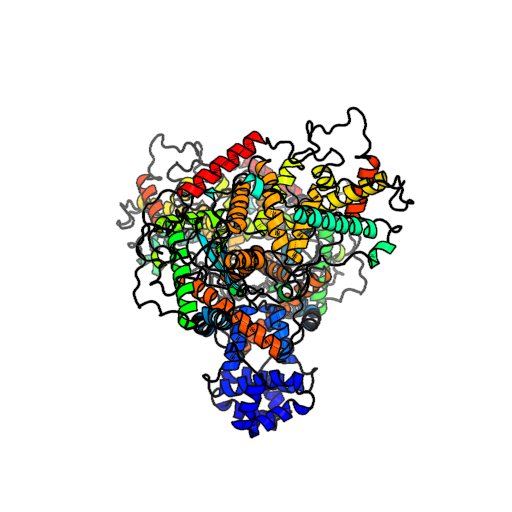.281 7.57 32.5 1 88.81 591 LEU B C 1
ATOM 9960 O O . LEU B 1 591 ? 33.312 8.25 32.406 1 88.81 591 LEU B O 1
ATOM 9964 N N . LYS B 1 592 ? 31.328 7.922 33.406 1 86.62 592 LYS B N 1
ATOM 9965 C CA . LYS B 1 592 ? 31.359 9.086 34.281 1 86.62 592 LYS B CA 1
ATOM 9966 C C . LYS B 1 592 ? 31.688 10.359 33.5 1 86.62 592 LYS B C 1
ATOM 9968 O O . LYS B 1 592 ? 32.688 11.031 33.781 1 86.62 592 LYS B O 1
ATOM 9973 N N . PRO B 1 593 ? 30.797 10.75 32.625 1 84.12 593 PRO B N 1
ATOM 9974 C CA . PRO B 1 593 ? 31.078 11.82 31.656 1 84.12 593 PRO B CA 1
ATOM 9975 C C . PRO B 1 593 ? 31.297 13.172 32.344 1 84.12 593 PRO B C 1
ATOM 9977 O O . PRO B 1 593 ? 31.938 14.055 31.766 1 84.12 593 PRO B O 1
ATOM 9980 N N . PHE B 1 594 ? 30.828 13.391 33.531 1 82.38 594 PHE B N 1
ATOM 9981 C CA . PHE B 1 594 ? 30.906 14.703 34.156 1 82.38 594 PHE B CA 1
ATOM 9982 C C . PHE B 1 594 ? 32.094 14.766 35.125 1 82.38 594 PHE B C 1
ATOM 9984 O O . PHE B 1 594 ? 32.281 15.773 35.781 1 82.38 594 PHE B O 1
ATOM 9991 N N . ASN B 1 595 ? 32.875 13.711 35.188 1 81.19 595 ASN B N 1
ATOM 9992 C CA . ASN B 1 595 ? 34.156 13.719 35.875 1 81.19 595 ASN B CA 1
ATOM 9993 C C . ASN B 1 595 ? 35.312 13.961 34.906 1 81.19 595 ASN B C 1
ATOM 9995 O O . ASN B 1 595 ? 35.438 13.242 33.906 1 81.19 595 ASN B O 1
ATOM 9999 N N . THR B 1 596 ? 36 14.977 35.125 1 81.19 596 THR B N 1
ATOM 10000 C CA . THR B 1 596 ? 37.094 15.328 34.219 1 81.19 596 THR B CA 1
ATOM 10001 C C . THR B 1 596 ? 38.25 14.344 34.344 1 81.19 596 THR B C 1
ATOM 10003 O O . THR B 1 596 ? 38.75 14.102 35.438 1 81.19 596 THR B O 1
ATOM 10006 N N . ILE B 1 597 ? 38.438 13.695 33.344 1 82.62 597 ILE B N 1
ATOM 10007 C CA . ILE B 1 597 ? 39.625 12.844 33.25 1 82.62 597 ILE B CA 1
ATOM 10008 C C . ILE B 1 597 ? 40.594 13.445 32.219 1 82.62 597 ILE B C 1
ATOM 10010 O O . ILE B 1 597 ? 40.219 13.68 31.062 1 82.62 597 ILE B O 1
ATOM 10014 N N . PRO B 1 598 ? 41.875 13.672 32.719 1 82.25 598 PRO B N 1
ATOM 10015 C CA . PRO B 1 598 ? 42.844 14.297 31.797 1 82.25 598 PRO B CA 1
ATOM 10016 C C . PRO B 1 598 ? 43.062 13.484 30.531 1 82.25 598 PRO B C 1
ATOM 10018 O O . PRO B 1 598 ? 43.156 12.258 30.578 1 82.25 598 PRO B O 1
ATOM 10021 N N . ASN B 1 599 ? 43 14.047 29.344 1 79.38 599 ASN B N 1
ATOM 10022 C CA . ASN B 1 599 ? 43.312 13.531 28.016 1 79.38 599 ASN B CA 1
ATOM 10023 C C . ASN B 1 599 ? 42.188 12.633 27.484 1 79.38 599 ASN B C 1
ATOM 10025 O O . ASN B 1 599 ? 42.375 11.922 26.5 1 79.38 599 ASN B O 1
ATOM 10029 N N . ARG B 1 600 ? 41.062 12.586 28.219 1 81.56 600 ARG B N 1
ATOM 10030 C CA . ARG B 1 600 ? 39.906 11.82 27.703 1 81.56 600 ARG B CA 1
ATOM 10031 C C . ARG B 1 600 ? 39.281 12.523 26.531 1 81.56 600 ARG B C 1
ATOM 10033 O O . ARG B 1 600 ? 38.938 13.711 26.609 1 81.56 600 ARG B O 1
ATOM 10040 N N . LYS B 1 601 ? 39.312 11.961 25.375 1 77.62 601 LYS B N 1
ATOM 10041 C CA . LYS B 1 601 ? 38.656 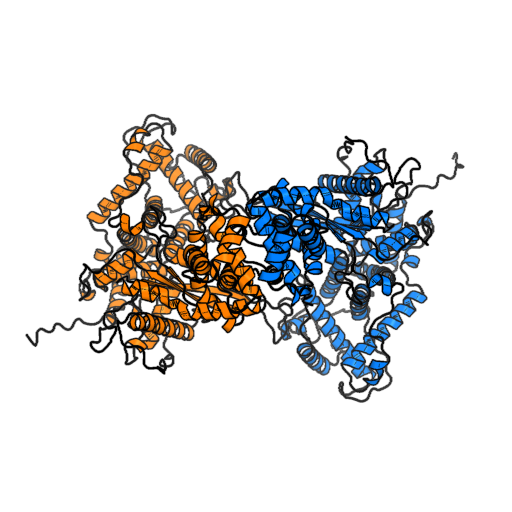12.531 24.203 1 77.62 601 LYS B CA 1
ATOM 10042 C C . LYS B 1 601 ? 38.094 11.43 23.297 1 77.62 601 LYS B C 1
ATOM 10044 O O . LYS B 1 601 ? 38.531 10.273 23.391 1 77.62 601 LYS B O 1
ATOM 10049 N N . HIS B 1 602 ? 37.062 11.828 22.688 1 80 602 HIS B N 1
ATOM 10050 C CA . HIS B 1 602 ? 36.625 10.969 21.594 1 80 602 HIS B CA 1
ATOM 10051 C C . HIS B 1 602 ? 37.344 11.289 20.312 1 80 602 HIS B C 1
ATOM 10053 O O . HIS B 1 602 ? 37.531 12.461 19.953 1 80 602 HIS B O 1
ATOM 10059 N N . ASP B 1 603 ? 37.781 10.359 19.594 1 77.69 603 ASP B N 1
ATOM 10060 C CA . ASP B 1 603 ? 38.531 10.555 18.359 1 77.69 603 ASP B CA 1
ATOM 10061 C C . ASP B 1 603 ? 37.688 11.281 17.312 1 77.69 603 ASP B C 1
ATOM 10063 O O . ASP B 1 603 ? 38.188 12.117 16.562 1 77.69 603 ASP B O 1
ATOM 10067 N N . SER B 1 604 ? 36.406 11.016 17.406 1 78.69 604 SER B N 1
ATOM 10068 C CA . SER B 1 604 ? 35.5 11.57 16.391 1 78.69 604 SER B CA 1
ATOM 10069 C C . SER B 1 604 ? 35.125 13.008 16.719 1 78.69 604 SER B C 1
ATOM 10071 O O . SER B 1 604 ? 34.625 13.734 15.859 1 78.69 604 SER B O 1
ATOM 10073 N N . PHE B 1 605 ? 35.219 13.367 17.984 1 76.5 605 PHE B N 1
ATOM 10074 C CA . PHE B 1 605 ? 34.844 14.703 18.422 1 76.5 605 PHE B CA 1
ATOM 10075 C C . PHE B 1 605 ? 36.031 15.438 19 1 76.5 605 PHE B C 1
ATOM 10077 O O . PHE B 1 605 ? 36.094 15.68 20.219 1 76.5 605 PHE B O 1
ATOM 10084 N N . GLN B 1 606 ? 37.094 15.648 18.266 1 64.56 606 GLN B N 1
ATOM 10085 C CA . GLN B 1 606 ? 38.344 16.203 18.781 1 64.56 606 GLN B CA 1
ATOM 10086 C C . GLN B 1 606 ? 38.094 17.578 19.406 1 64.56 606 GLN B C 1
ATOM 10088 O O . GLN B 1 606 ? 38.719 17.922 20.422 1 64.56 606 GLN B O 1
ATOM 10093 N N . GLU B 1 607 ? 37.25 18.469 18.797 1 64 607 GLU B N 1
ATOM 10094 C CA . GLU B 1 607 ? 37.094 19.828 19.312 1 64 607 GLU B CA 1
ATOM 10095 C C . GLU B 1 607 ? 35.594 20.125 19.562 1 64 607 GLU B C 1
ATOM 10097 O O . GLU B 1 607 ? 34.938 20.672 18.688 1 64 607 GLU B O 1
ATOM 10102 N N . ILE B 1 608 ? 34.938 19.469 20.625 1 63.31 608 ILE B N 1
ATOM 10103 C CA . ILE B 1 608 ? 33.562 19.797 20.875 1 63.31 608 ILE B CA 1
ATOM 10104 C C . ILE B 1 608 ? 33.469 20.906 21.922 1 63.31 608 ILE B C 1
ATOM 10106 O O . ILE B 1 608 ? 34.062 20.812 22.984 1 63.31 608 ILE B O 1
ATOM 10110 N N . SER B 1 609 ? 32.938 21.984 21.406 1 65.5 609 SER B N 1
ATOM 10111 C CA . SER B 1 609 ? 32.719 23.094 22.328 1 65.5 609 SER B CA 1
ATOM 10112 C C . SER B 1 609 ? 31.578 22.797 23.297 1 65.5 609 SER B C 1
ATOM 10114 O O . SER B 1 609 ? 30.609 22.125 22.938 1 65.5 609 SER B O 1
ATOM 10116 N N . SER B 1 610 ? 31.734 23.219 24.516 1 67.62 610 SER B N 1
ATOM 10117 C CA . SER B 1 610 ? 30.688 23.062 25.516 1 67.62 610 SER B CA 1
ATOM 10118 C C . SER B 1 610 ? 29.469 23.938 25.188 1 67.62 610 SER B C 1
ATOM 10120 O O . SER B 1 610 ? 28.359 23.656 25.641 1 67.62 610 SER B O 1
ATOM 10122 N N . ASP B 1 611 ? 29.734 24.922 24.453 1 69.19 611 ASP B N 1
ATOM 10123 C CA . ASP B 1 611 ? 28.656 25.797 24.016 1 69.19 611 ASP B CA 1
ATOM 10124 C C . ASP B 1 611 ? 28.297 25.562 22.562 1 69.19 611 ASP B C 1
ATOM 10126 O O . ASP B 1 611 ? 29.125 25.766 21.672 1 69.19 611 ASP B O 1
ATOM 10130 N N . PRO B 1 612 ? 27.109 25.125 22.453 1 74.19 612 PRO B N 1
ATOM 10131 C CA . PRO B 1 612 ? 26.688 24.859 21.062 1 74.19 612 PRO B CA 1
ATOM 10132 C C . PRO B 1 612 ? 26.719 26.125 20.203 1 74.19 612 PRO B C 1
ATOM 10134 O O . PRO B 1 612 ? 26.766 26.031 18.969 1 74.19 612 PRO B O 1
ATOM 10137 N N . LEU B 1 613 ? 26.734 27.344 20.781 1 77.62 613 LEU B N 1
ATOM 10138 C CA . LEU B 1 613 ? 26.719 28.594 20.031 1 77.62 613 LEU B CA 1
ATOM 10139 C C . LEU B 1 613 ? 28.125 29.188 19.969 1 77.62 613 LEU B C 1
ATOM 10141 O O . LEU B 1 613 ? 28.297 30.328 19.531 1 77.62 613 LEU B O 1
ATOM 10145 N N . ALA B 1 614 ? 29.016 28.438 20.422 1 73.75 614 ALA B N 1
ATOM 10146 C CA . ALA B 1 614 ? 30.391 28.922 20.484 1 73.75 614 ALA B CA 1
ATOM 10147 C C . ALA B 1 614 ? 30.906 29.312 19.109 1 73.75 614 ALA B C 1
ATOM 10149 O O . ALA B 1 614 ? 31.766 30.188 18.984 1 73.75 614 ALA B O 1
ATOM 10150 N N . THR B 1 615 ? 30.391 28.719 18.156 1 76 615 THR B N 1
ATOM 10151 C CA . THR B 1 615 ? 30.875 28.953 16.797 1 76 615 THR B CA 1
ATOM 10152 C C . THR B 1 615 ? 30.25 30.219 16.219 1 76 615 THR B C 1
ATOM 10154 O O . THR B 1 615 ? 30.656 30.688 15.148 1 76 615 THR B O 1
ATOM 10157 N N . LEU B 1 616 ? 29.375 30.719 16.953 1 83.94 616 LEU B N 1
ATOM 10158 C CA . LEU B 1 616 ? 28.719 31.922 16.469 1 83.94 616 LEU B CA 1
ATOM 10159 C C . LEU B 1 616 ? 29.578 33.156 16.734 1 83.94 616 LEU B C 1
ATOM 10161 O O . LEU B 1 616 ? 29.875 33.469 17.891 1 83.94 616 LEU B O 1
ATOM 10165 N N . ASP B 1 617 ? 30.125 33.719 15.719 1 83.69 617 ASP B N 1
ATOM 10166 C CA . ASP B 1 617 ? 30.859 34.969 15.812 1 83.69 617 ASP B CA 1
ATOM 10167 C C . ASP B 1 617 ? 29.922 36.156 15.891 1 83.69 617 ASP B C 1
ATOM 10169 O O . ASP B 1 617 ? 29.125 36.406 14.977 1 83.69 617 ASP B O 1
ATOM 10173 N N . GLU B 1 618 ? 30.031 36.906 16.922 1 84.81 618 GLU B N 1
ATOM 10174 C CA . GLU B 1 618 ? 29.141 38.031 17.172 1 84.81 618 GLU B CA 1
ATOM 10175 C C . GLU B 1 618 ? 29.234 39.062 16.062 1 84.81 618 GLU B C 1
ATOM 10177 O O . GLU B 1 618 ? 28.234 39.688 15.68 1 84.81 618 GLU B O 1
ATOM 10182 N N . THR B 1 619 ? 30.391 39.281 15.648 1 86.25 619 THR B N 1
ATOM 10183 C CA . THR B 1 619 ? 30.594 40.25 14.586 1 86.25 619 THR B CA 1
ATOM 10184 C C . THR B 1 619 ? 29.953 39.75 13.281 1 86.25 619 THR B C 1
ATOM 10186 O O . THR B 1 619 ? 29.312 40.531 12.57 1 86.25 619 THR B O 1
ATOM 10189 N N . GLU B 1 620 ? 30.172 38.531 13.094 1 88.31 620 GLU B N 1
ATOM 10190 C CA . GLU B 1 620 ? 29.594 37.969 11.883 1 88.31 620 GLU B CA 1
ATOM 10191 C C . GLU B 1 620 ? 28.078 37.938 11.953 1 88.31 620 GLU B C 1
ATOM 10193 O O . GLU B 1 620 ? 27.406 38.188 10.945 1 88.31 620 GLU B O 1
ATOM 10198 N N . LEU B 1 621 ? 27.594 37.656 13.094 1 90.62 621 LEU B N 1
ATOM 10199 C CA . LEU B 1 621 ? 26.141 37.656 13.281 1 90.62 621 LEU B CA 1
ATOM 10200 C C . LEU B 1 621 ? 25.578 39.031 13.07 1 90.62 621 LEU B C 1
ATOM 10202 O O . LEU B 1 621 ? 24.531 39.219 12.414 1 90.62 621 LEU B O 1
ATOM 10206 N N . ALA B 1 622 ? 26.25 40.031 13.562 1 89.62 622 ALA B N 1
ATOM 10207 C CA . ALA B 1 622 ? 25.797 41.406 13.406 1 89.62 622 ALA B CA 1
ATOM 10208 C C . ALA B 1 622 ? 25.797 41.812 11.938 1 89.62 622 ALA B C 1
ATOM 10210 O O . ALA B 1 622 ? 24.859 42.5 11.484 1 89.62 622 ALA B O 1
ATOM 10211 N N . ARG B 1 623 ? 26.766 41.469 11.297 1 90.19 623 ARG B N 1
ATOM 10212 C CA . ARG B 1 623 ? 26.844 41.75 9.875 1 90.19 623 ARG B CA 1
ATOM 10213 C C . ARG B 1 623 ? 25.734 41.062 9.109 1 90.19 623 ARG B C 1
ATOM 10215 O O . ARG B 1 623 ? 25.141 41.625 8.188 1 90.19 623 ARG B O 1
ATOM 10222 N N . TRP B 1 624 ? 25.594 39.781 9.523 1 91.25 624 TRP B N 1
ATOM 10223 C CA . TRP B 1 624 ? 24.562 38.969 8.891 1 91.25 624 TRP B CA 1
ATOM 10224 C C . TRP B 1 624 ? 23.188 39.594 9.117 1 91.25 624 TRP B C 1
ATOM 10226 O O . TRP B 1 624 ? 22.391 39.719 8.18 1 91.25 624 TRP B O 1
ATOM 10236 N N . LEU B 1 625 ? 22.891 40.062 10.25 1 92.19 625 LEU B N 1
ATOM 10237 C CA . LEU B 1 625 ? 21.625 40.719 10.594 1 92.19 625 LEU B CA 1
ATOM 10238 C C . LEU B 1 625 ? 21.453 42.031 9.852 1 92.19 625 LEU B C 1
ATOM 10240 O O . LEU B 1 625 ? 20.375 42.312 9.352 1 92.19 625 LEU B O 1
ATOM 10244 N N . SER B 1 626 ? 22.547 42.781 9.789 1 88 626 SER B N 1
ATOM 10245 C CA . SER B 1 626 ? 22.5 44.062 9.102 1 88 626 SER B CA 1
ATOM 10246 C C . SER B 1 626 ? 22.219 43.906 7.617 1 88 626 SER B C 1
ATOM 10248 O O . SER B 1 626 ? 21.484 44.688 7.02 1 88 626 SER B O 1
ATOM 10250 N N . ARG B 1 627 ? 22.781 42.969 7.113 1 86.5 627 ARG B N 1
ATOM 10251 C CA . ARG B 1 627 ? 22.562 42.688 5.699 1 86.5 627 ARG B CA 1
ATOM 10252 C C . ARG B 1 627 ? 21.094 42.312 5.43 1 86.5 627 ARG B C 1
ATOM 10254 O O . ARG B 1 627 ? 20.484 42.844 4.484 1 86.5 627 ARG B O 1
ATOM 10261 N N . HIS B 1 628 ? 20.578 41.469 6.215 1 88.25 628 HIS B N 1
ATOM 10262 C CA . HIS B 1 628 ? 19.203 41.062 6.012 1 88.25 628 HIS B CA 1
ATOM 10263 C C . HIS B 1 628 ? 18.234 42.188 6.32 1 88.25 628 HIS B C 1
ATOM 10265 O O . HIS B 1 628 ? 17.172 42.281 5.691 1 88.25 628 HIS B O 1
ATOM 10271 N N . LYS B 1 629 ? 18.578 43 7.262 1 88.31 629 LYS B N 1
ATOM 10272 C CA . LYS B 1 629 ? 17.766 44.188 7.516 1 88.31 629 LYS B CA 1
ATOM 10273 C C . LYS B 1 629 ? 17.703 45.094 6.289 1 88.31 629 LYS B C 1
ATOM 10275 O O . LYS B 1 629 ? 16.625 45.562 5.914 1 88.31 629 LYS B O 1
ATOM 10280 N N . LYS B 1 630 ? 18.812 45.344 5.703 1 83.56 630 LYS B N 1
ATOM 10281 C CA . LYS B 1 630 ? 18.891 46.188 4.508 1 83.56 630 LYS B CA 1
ATOM 10282 C C . LYS B 1 630 ? 18.047 45.594 3.373 1 83.56 630 LYS B C 1
ATOM 10284 O O . LYS B 1 630 ? 17.375 46.344 2.654 1 83.56 630 LYS B O 1
ATOM 10289 N N . ASN B 1 631 ? 18.109 44.344 3.246 1 81.62 631 ASN B N 1
ATOM 10290 C CA . ASN B 1 631 ? 17.344 43.688 2.193 1 81.62 631 ASN B CA 1
ATOM 10291 C C . ASN B 1 631 ? 15.836 43.844 2.418 1 81.62 631 ASN B C 1
ATOM 10293 O O . ASN B 1 631 ? 15.078 44 1.467 1 81.62 631 ASN B O 1
ATOM 10297 N N . LEU B 1 632 ? 15.43 43.688 3.645 1 82.12 632 LEU B N 1
ATOM 10298 C CA . LEU B 1 632 ? 14.016 43.812 3.982 1 82.12 632 LEU B CA 1
ATOM 10299 C C . LEU B 1 632 ? 13.523 45.25 3.814 1 82.12 632 LEU B C 1
ATOM 10301 O O . LEU B 1 632 ? 12.352 45.469 3.492 1 82.12 632 LEU B O 1
ATOM 10305 N N . LEU B 1 633 ? 14.414 46.219 4.047 1 76.94 633 LEU B N 1
ATOM 10306 C CA . LEU B 1 633 ? 14.07 47.656 3.93 1 76.94 633 LEU B CA 1
ATOM 10307 C C . LEU B 1 633 ? 13.93 48.062 2.467 1 76.94 633 LEU B C 1
ATOM 10309 O O . LEU B 1 633 ? 13.141 48.938 2.135 1 76.94 633 LEU B O 1
ATOM 10313 N N . LEU B 1 634 ? 14.773 47.656 1.744 1 69.19 634 LEU B N 1
ATOM 10314 C CA . LEU B 1 634 ? 14.672 47.969 0.327 1 69.19 634 LEU B CA 1
ATOM 10315 C C . LEU B 1 634 ? 13.297 47.594 -0.219 1 69.19 634 LEU B C 1
ATOM 10317 O O . LEU B 1 634 ? 12.766 48.312 -1.091 1 69.19 634 LEU B O 1
ATOM 10321 N N . ASP B 1 635 ? 12.617 46.781 0.398 1 57.03 635 ASP B N 1
ATOM 10322 C CA . ASP B 1 635 ? 11.312 46.344 -0.091 1 57.03 635 ASP B CA 1
ATOM 10323 C C . ASP B 1 635 ? 10.195 46.812 0.843 1 57.03 635 ASP B C 1
ATOM 10325 O O . ASP B 1 635 ? 9.023 46.531 0.592 1 57.03 635 ASP B O 1
ATOM 10329 N N . ALA B 1 636 ? 10.414 47.594 2.049 1 49.38 636 ALA B N 1
ATOM 10330 C CA . ALA B 1 636 ? 9.422 48.031 3.035 1 49.38 636 ALA B CA 1
ATOM 10331 C C . ALA B 1 636 ? 8.789 49.344 2.635 1 49.38 636 ALA B C 1
ATOM 10333 O O . ALA B 1 636 ? 9.453 50.219 2.041 1 49.38 636 ALA B O 1
ATOM 10334 N N . PRO B 1 637 ? 7.402 49.625 2.73 1 41.94 637 PRO B N 1
ATOM 10335 C CA . PRO B 1 637 ? 6.781 50.938 2.494 1 41.94 637 PRO B CA 1
ATOM 10336 C C . PRO B 1 637 ? 7.332 52 3.414 1 41.94 637 PRO B C 1
ATOM 10338 O O . PRO B 1 637 ? 7.605 51.75 4.59 1 41.94 637 PRO B O 1
ATOM 10341 N N . ILE B 1 638 ? 7.84 53.156 2.959 1 34.75 638 ILE B N 1
ATOM 10342 C CA . ILE B 1 638 ? 8.188 54.344 3.709 1 34.75 638 ILE B CA 1
ATOM 10343 C C . ILE B 1 638 ? 6.945 54.906 4.387 1 34.75 638 ILE B C 1
ATOM 10345 O O . ILE B 1 638 ? 5.922 55.125 3.734 1 34.75 638 ILE B O 1
ATOM 10349 N N . ILE B 1 639 ? 6.715 54.75 5.609 1 36.16 639 ILE B N 1
ATOM 10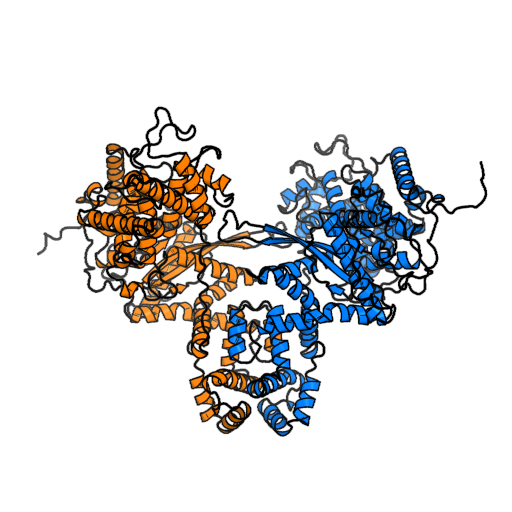350 C CA . ILE B 1 639 ? 5.664 55.469 6.32 1 36.16 639 ILE B CA 1
ATOM 10351 C C . ILE B 1 639 ? 5.758 56.969 6.012 1 36.16 639 ILE B C 1
ATOM 10353 O O . ILE B 1 639 ? 6.773 57.594 6.309 1 36.16 639 ILE B O 1
ATOM 10357 N N . LEU B 1 640 ? 5.035 57.5 5.016 1 32.03 640 LEU B N 1
ATOM 10358 C CA . LEU B 1 640 ? 4.852 58.938 4.844 1 32.03 640 LEU B CA 1
ATOM 10359 C C . LEU B 1 640 ? 4.238 59.562 6.098 1 32.03 640 LEU B C 1
ATOM 10361 O O . LEU B 1 640 ? 3.199 59.125 6.578 1 32.03 640 LEU B O 1
ATOM 10365 N N . ASP B 1 641 ? 4.961 60.188 6.949 1 29.61 641 ASP B N 1
ATOM 10366 C CA . ASP B 1 641 ? 4.477 61.125 7.953 1 29.61 641 ASP B CA 1
ATOM 10367 C C . ASP B 1 641 ? 3.578 62.188 7.32 1 29.61 641 ASP B C 1
ATOM 10369 O O . ASP B 1 641 ? 3.977 62.844 6.367 1 29.61 641 ASP B O 1
ATOM 10373 N N . ASN B 1 642 ? 2.238 62.125 7.336 1 31.78 642 ASN B N 1
ATOM 10374 C CA . ASN B 1 642 ? 1.281 63.188 7.086 1 31.78 642 ASN B CA 1
ATOM 10375 C C . ASN B 1 642 ? 1.589 64.438 7.93 1 31.78 642 ASN B C 1
ATOM 10377 O O . ASN B 1 642 ? 0.706 65.25 8.18 1 31.78 642 ASN B O 1
ATOM 10381 N N . GLU B 1 643 ? 2.568 64.938 8.453 1 27.03 643 GLU B N 1
ATOM 10382 C CA . GLU B 1 643 ? 2.535 66.25 8.992 1 27.03 643 GLU B CA 1
ATOM 10383 C C . GLU B 1 643 ? 2.188 67.312 7.914 1 27.03 643 GLU B C 1
ATOM 10385 O O . GLU B 1 643 ? 2.092 68.5 8.188 1 27.03 643 GLU B O 1
ATOM 10390 N N . ASP B 1 644 ? 2.094 67.25 6.664 1 25.77 644 ASP B N 1
ATOM 10391 C CA . ASP B 1 644 ? 1.62 68.5 6.066 1 25.77 644 ASP B CA 1
ATOM 10392 C C . ASP B 1 644 ? 0.098 68.625 6.137 1 25.77 644 ASP B C 1
ATOM 10394 O O . ASP B 1 644 ? -0.49 69.562 5.645 1 25.77 644 ASP B O 1
ATOM 10398 N N . GLU B 1 645 ? -0.968 67.875 6.195 1 21.98 645 GLU B N 1
ATOM 10399 C CA . GLU B 1 645 ? -2.143 68.562 6.652 1 21.98 645 GLU B CA 1
ATOM 10400 C C . GLU B 1 645 ? -2.213 68.625 8.18 1 21.98 645 GLU B C 1
ATOM 10402 O O . GLU B 1 645 ? -2.938 69.438 8.75 1 21.98 645 GLU B O 1
ATOM 10407 N N . ILE B 1 646 ? -2.242 69.062 9.203 1 17.44 646 ILE B N 1
ATOM 10408 C CA . ILE B 1 646 ? -3.398 68.688 9.992 1 17.44 646 ILE B CA 1
ATOM 10409 C C . ILE B 1 646 ? -4.684 69.062 9.25 1 17.44 646 ILE B C 1
ATOM 10411 O O . ILE B 1 646 ? -4.848 70.188 8.805 1 17.44 646 ILE B O 1
#

Solvent-accessible surface area (backbone atoms only — not comparable to full-atom values): 70444 Å² total; per-residue (Å²): 105,68,74,63,48,67,68,58,51,51,51,46,36,50,69,78,35,43,67,59,40,53,51,51,36,59,60,39,44,31,87,81,41,48,86,66,36,45,52,30,48,51,49,50,51,35,41,34,45,28,60,69,36,70,83,54,34,66,56,21,50,48,41,40,48,40,37,59,77,18,53,42,32,70,67,36,45,54,57,39,28,54,43,49,53,24,50,53,78,71,51,51,55,52,50,31,51,59,37,29,75,49,47,57,51,63,58,22,55,45,40,66,70,70,44,53,57,34,38,40,44,44,77,44,72,51,75,47,77,54,92,58,63,36,72,91,37,62,67,42,80,47,48,18,36,36,38,32,39,40,42,42,65,67,85,40,81,88,44,60,70,85,55,47,63,42,59,67,91,78,52,58,66,68,64,69,46,46,74,48,73,64,54,49,51,53,49,50,53,49,50,48,52,55,52,48,48,52,41,34,73,64,20,70,87,40,44,76,47,58,81,71,49,70,94,61,78,88,40,96,55,42,73,46,43,19,40,50,50,54,70,45,49,45,47,53,41,89,28,38,72,89,37,55,70,36,35,37,50,50,52,52,49,50,51,50,50,52,49,48,38,37,20,74,46,69,65,32,77,64,79,69,88,79,78,75,78,76,77,80,55,93,58,81,82,41,53,83,69,56,32,63,46,77,46,77,66,81,74,45,87,89,43,71,56,44,86,47,59,32,33,36,32,13,46,70,68,52,25,35,44,51,30,21,25,40,48,41,24,63,84,45,89,44,58,74,62,26,44,47,42,64,29,50,68,34,67,41,55,45,63,47,52,51,50,49,50,35,52,50,33,64,74,57,35,76,53,61,56,79,46,82,88,36,56,33,16,51,34,57,73,39,59,33,76,65,48,51,74,80,41,80,40,50,70,54,37,49,50,51,51,49,45,54,44,49,39,52,48,50,53,42,43,30,59,31,12,64,27,88,47,60,84,39,73,80,42,96,50,86,76,89,71,68,69,59,44,52,57,52,47,51,52,51,28,34,21,42,41,27,25,68,57,49,56,53,47,35,38,57,44,25,54,57,26,56,41,37,90,90,30,49,69,57,16,50,52,30,46,51,52,48,45,37,50,63,19,57,26,17,57,19,54,25,49,46,55,38,55,44,50,37,36,14,82,80,38,42,78,62,48,24,34,33,40,51,51,54,50,49,52,50,47,51,52,50,50,52,53,54,56,72,44,62,92,60,72,41,72,67,50,48,36,38,51,32,19,13,44,48,45,48,51,46,27,47,52,38,52,33,59,75,69,65,53,81,78,79,73,78,73,82,72,80,68,83,56,60,71,60,40,53,55,52,37,55,51,42,63,71,63,38,82,89,55,90,52,90,89,71,70,48,88,69,50,75,83,70,65,93,46,87,57,65,70,47,48,67,66,58,50,50,50,52,50,50,50,51,50,50,45,55,45,75,59,43,84,75,82,79,75,86,72,88,83,123,104,68,76,64,48,67,67,58,51,51,50,47,36,49,69,78,35,43,67,59,40,53,50,54,37,58,59,37,44,29,85,81,41,49,86,64,36,46,52,27,49,51,48,49,50,37,42,32,45,28,58,69,36,71,83,55,36,67,56,22,50,48,41,40,48,42,36,58,77,20,52,42,33,70,67,37,45,54,56,40,27,54,43,50,54,25,50,53,78,70,49,52,55,53,50,30,49,59,37,29,74,49,47,56,51,62,60,22,56,45,40,66,70,71,41,53,55,34,37,40,44,45,79,43,72,51,74,48,76,54,92,60,62,36,76,91,38,66,69,41,80,47,48,19,35,38,37,34,38,40,43,42,68,66,85,39,82,88,43,61,70,86,53,48,63,43,58,68,89,79,52,56,66,68,63,68,48,47,73,48,73,64,54,48,51,53,50,50,52,48,49,49,53,54,52,47,50,52,40,34,72,64,19,70,89,41,44,76,48,59,80,70,51,70,93,63,79,87,42,97,57,41,73,46,43,18,41,51,48,53,71,44,48,45,48,50,41,90,30,38,74,88,36,54,70,36,36,37,50,50,50,51,50,51,53,50,48,52,49,48,38,37,21,77,46,70,64,32,76,63,77,67,90,78,78,74,76,77,76,79,55,95,61,82,85,46,55,85,69,55,30,55,45,76,36,79,66,82,73,47,87,89,42,71,58,44,87,45,59,32,34,37,32,14,44,69,67,53,25,37,43,50,30,28,27,40,46,44,24,63,84,45,90,45,58,73,61,27,45,47,43,65,30,52,69,33,68,40,54,46,64,46,52,50,49,49,51,37,54,48,32,64,74,56,35,74,52,62,57,79,47,82,89,37,54,34,16,51,34,58,73,39,60,32,78,66,48,50,74,81,42,80,38,49,70,53,37,49,51,51,52,50,44,53,45,50,39,53,47,50,53,41,44,31,59,32,12,64,28,87,48,62,84,40,74,79,43,95,49,86,74,88,72,68,69,60,43,53,57,53,47,50,53,50,28,35,20,42,40,27,26,68,56,49,56,54,48,35,38,55,44,25,55,57,26,58,40,38,90,90,28,50,70,55,16,50,51,30,45,50,53,48,45,37,51,62,18,56,27,18,56,19,55,26,49,46,54,38,54,42,49,37,36,14,80,82,36,42,79,62,47,24,36,35,38,51,50,53,49,49,52,50,47,50,53,50,49,51,52,52,57,71,42,61,90,61,70,43,73,66,50,48,36,37,50,33,21,12,45,48,45,49,50,46,25,46,51,37,50,32,59,75,68,65,53,81,78,79,73,78,74,83,72,79,66,82,56,62,72,59,40,52,55,52,38,54,50,43,64,71,64,39,81,88,56,90,52,92,89,70,72,49,85,68,52,76,82,72,66,93,44,86,57,66,72,46,49,66,67,57,49,50,51,53,51,50,52,51,49,51,46,46,49,77,46,43,84,77,80,74,78,67,76,80,53,136

Foldseek 3Di:
DLQDFLVVLLVVCCVVPVPVSVVLCVVVVCVVPVLQCSVVSSQVVQLVVCVVPVVSHPQQLLVLLVCLVVLHDLVVQVVVVVSVRHPHPVVSLVSLLVLLVCLCVVVLVVVLVVWAKAKEKDKFKDKDQDPDDDPVRHIDIFIWMWMKIWTFLDALVVFDFDAWQADLVPDDLVVLLDDDPVLVVLLVVLVVLVLLVLLCVLFVVSVVCVVVRDPADDAPPLVSQLFFIDMRIAFIGRFHLVDLQRLLVVLLVVLLSVQVSCCSSVQFPHDPPPDDQDHQQPDDQDDLLFQLQLFQDDQDPPDSCSSAAHEYEYALSNLSSNSRSLSSQCPPDDCSSSSNNHDDRAYAVPVVLQVVLLLVLVQFPPDDLCDALGLSVLCVVVVVVVQDSNCPPVVSSVVSVLLSLSLVQLLQQCVQQVALGSHGGGRDGDGDRPPSSLSVQVLSCQLSLRLVSVLSSLSVVLLLQVLGPPRNSSNSSSSSLSCCLNGRGGVSRNVRVSSSQWGAHPGGHSRIDGPVVVVVVVSVVLVVSCVSCPNPNDPVVSRSCSSSVSVSVSSVVVVCVSSVPDDPPPPPDDDDCVVSSVVSNVSCSVVVVVDDDPPDDDPGCRDDDPDSSVSPDPVVVSVVSVVSSVSNPVSHDPPDDPDDPD/DLQDFLVVLLVVCCVVPVPVSVVLCVVVVCVVPVLQCSVVSSQVVQQVVCVVPVVSHPQQLLVLLVCLVVLHDLVVQVVVVVSVRHPHPVVSLVSLLVLLVCLCVVVLVVVLVVWAKAKEKDKFKDKDQDPDDDPVRHIDIFIWMWMKIWTFLDALVVFDFDAWQADLVPDDLVVLLDDDPVLVVLLVVLVVLVLLVLLCVLFVVSVVCVVVRDPADDAPPLVSQLFFIDMRIAFIGRFHLVDLQRLLVVLLVVLLSVQVSCCVSVQFPHDDPPDDQDHQAPDDQDDLLFQLQLFQDDQDPPDSCSSAAHEYEYALSSLSSNSRSLSSQCPPDDCSSSSNNHDDRAYAVVVVLQVVLLLVLVQFPPDDLCDALGLSVLCVVVVVVVQDSNCPPVVSSVVSVLLSLSLVQLLQQCVQQVAPGSHGGGHDGDGDRPPSSLSVQVLSCQLSLRLVSVLSSLSVVLLLQVLGPPRNSSNSSSSSLSCCLNGRGGVSRNVRVSSSQWGAHPGGHSRIDGPVVVVVVVSVVLVVSCVSCPPPNDPVSSRSCSSSVSVSVSSVVSVCVSSVPDDPPPPPDDDDCVVSSVVSNVSCSVVVVVDDDPPDDDPSCRDDDPDSSVSPDPVVVSVVSVVSSVSNVVSYDDPPDPVPPD

Radius of gyration: 37.74 Å; Cα contacts (8 Å, |Δi|>4): 1921; chains: 2; bounding box: 93×135×103 Å

Nearest PDB structures (foldseek):
  8g5p-assembly1_B  TM=3.844E-01  e=3.600E+00  Homo sapiens
  8v54-assembly1_B  TM=2.675E-01  e=2.397E+00  Homo sapiens
  3ica-assembly1_A  TM=3.279E-01  e=3.005E+00  Porphyromonas gingivalis
  5iuy-assembly1_A  TM=8.823E-02  e=8.482E-01  Pseudomonas aeruginosa PAO1
  1yc9-assembly1_A-3  TM=8.628E-02  e=8.482E-01  Vibrio cholerae

Sequence (1292 aa):
MSTLNFSEIMKEIQTLCPTVFAILSQMILLDQNPGKRTAPLALLYGLIVFQRCHEMSLIQRVNTVLLTEGDASQELVDRLHKYGFCLSKTMKYTIQDEIAQHFLDHAVELLKQSRKFVLVLDNIDWDVRVHDMRSDHQNKSVHAVATSIVFNRVSSDHLPDDKPKKNLADCNLKDLLMLTDEEKRCTRERYKIFLGRILCEWFPAFDFFKEILPSRTPCQYQLEMNFKSAVVTLPVLLKDEKKYADLVDVLDQLEAWVREIYAKSGLCVPLEEGHVSPGPPIAAPSRPDQPLSHVPPETIADDPLARVRIPCFGDQLTRVRLAGAKDLRAGSHTPQDRLDHLYPFRIVDWHTKRSFLKLVFKRLYTNSGREMGTMRYFREKMQRRNVTQDVKHYEDCKQLFLSIGRCFAVEALIQFFNMVDQNGVPTKNRPPYYMLEVGNNKQDAVREGNGARLATLHKVLVQHFKSCPGFNSYAIEMLINVVQNEVFLTDAEAHNCVWASTANWTGGPGRNVEIDLLQENRNKDLKKQIKAMGANKTNKAIDRSSRASGGERQIAENYDQQVNRPVHSSSHSHQSSVLDDKKILADLRTLKPFNTIPNRKHDSFQEISSDPLATLDETELARWLSRHKKNLLLDAPIILDNEDEIMSTLNFSEIMKEIQTLCPTVFAILSQMILLDQNPGKRTAPLALLYGLIVFQRCHEMSLIQRVNTVLLTEGDASQELVDRLHKYGFCLSKTMKYTIQDEIAQHFLDHAVELLKQSRKFVLVLDNIDWDVRVHDMRSDHQNKSVHAVATSIVFNRVSSDHLPDDKPKKNLADCNLKDLLMLTDEEKRCTRERYKIFLGRILCEWFPAFDFFKEILPSRTPCQYQLEMNFKSAVVTLPVLLKDEKKYADLVDVLDQLEAWVREIYAKSGLCVPLEEGHVSPGPPIAAPSRPDQPLSHVPPETIADDPLARVRIPCFGDQLTRVRLAGAKDLRAGSHTPQDRLDHLYPFRIVDWHTKRSFLKLVFKRLYTNSGREMGTMRYFREKMQRRNVTQDVKHYEDCKQLFLSIGRCFAVEALIQFFNMVDQNGVPTKNRPPYYMLEVGNNKQDAVREGNGARLATLHKVLVQHFKSCPGFNSYAIEMLINVVQNEVFLTDAEAHNCVWASTANWTGGPGRNVEIDLLQENRNKDLKKQIKAMGANKTNKAIDRSSRASGGERQIAENYDQQVNRPVHSSSHSHQSSVLDDKKILADLRTLKPFNTIPNRKHDSFQEISSDPLATLDETELARWLSRHKKNLLLDAPIILDNEDEI

pLDDT: mean 85.27, std 12.92, range [17.44, 97.75]

Secondary structure (DSSP, 8-state):
-TT--HHHHHHHHHHH-HHHHHHHHHHHTGGG-HHHHHHHHHHHHHHHHHHH-TT--HHHHHHHHHHHHTT--HHHHHHHHHTTSS--HHHHHHHHHHHHTTTTHHHHHHHHTT--EEEEEEEEEEEE--SS-BTTB--EEEEEEEEEEEE-SS--TTS--SS-S--GGG--HHHHHSPPHHHHHHHHHHHHHHHHHHHHHH-GGGGGGGGTS-SS---TTHHHHTSPPPEEEPPPB---TTSHHHHHHHHHHHHHHHHHHHHHTTSSPPPPTT--------PPPPPTT--GGGSPPPPPTT-TTTT----EEE-HHHHHHHHHHHHTTTT-SSTTTTTTTS--EEE-HHHHHHHHHHHHHHHHT-S-TTSTTSHHHHHHHTT-TT--TT-SSHHHHHHHHHHHHHHHHHHHHHHHTT-SSTTSPPPS------HHHHHHHHHHHHHHT-HHHHHHHHHHHHHHHHHSTT-HHHHHHHHHHHHIIIIIS-HHHHHHHHHTSEEESS-STT-EEEHHHHHHHHHHHHHHHHHHTTT---HHHHHHHHHHHHHHHHHHHHHHHHTT--------PPPP-HHHHHHHHHHHHHH-TTS--TT---GGGTT--SSTTTT--HHHHHHHHHHHHHHHHHTS-----S----/-TT--HHHHHHHHHHH-HHHHHHHHHHHTGGG-HHHHHHHHHHHHHHHHHHH-TT--HHHHHHHHHHHHTT--HHHHHHHHHTTSS--HHHHHHHHHHHHTTTTHHHHHHHHTT--EEEEEEEEEEEE--SS-BTTB--EEEEEEEEEEEE-SS--TTS--SS-S--GGG--HHHHHSPPHHHHHHHHHHHHHHHHHHHHHH-GGGGGGGGTS-SS---TTHHHHTSPPPEEEPPPB---TTSHHHHHHHHHHHHHHHHHHHHHTTSSPPPPTT--------PPPPPTT--GGGSPPPPPTT-TTTT----EEE-HHHHHHHHHHHHTTTT-SSTTTTTTTS--EEE-HHHHHHHHHHHHHHHHT-S-TTSTTSHHHHHHHTT-TT--TT-SSHHHHHHHHHHHHHHHHHHHHHHHTT-SSTTSPP-S------HHHHHHHHHHHHHHT-HHHHHHHHHHHHHHHHHSTT-HHHHHHHHHHHHIIIIIS-HHHHHHHHHTSEEESS-STT-EEEHHHHHHHHHHHHHHHHHHTTT---HHHHHHHHHHHHHHHHHHHHHHHHTT--------PPPP-HHHHHHHHHHHHHH-TTS--TT---TT-TT--SSTTTT--HHHHHHHHHHHHHHHHHTS------TTT-

Organism: Acropora cervicornis (NCBI:txid6130)